Protein 7V53 (pdb70)

Structure (mmCIF, N/CA/C/O backbone):
data_7V53
#
_entry.id   7V53
#
_cell.length_a   62.329
_cell.length_b   111.467
_cell.length_c   144.758
_cell.angle_alpha   90.000
_cell.angle_beta   90.000
_cell.angle_gamma   90.000
#
_symmetry.space_group_name_H-M   'P 21 21 21'
#
loop_
_entity.id
_entity.type
_entity.pdbx_description
1 polymer 'Phospholipase D'
2 water water
#
loop_
_atom_site.group_PDB
_atom_site.id
_atom_site.type_symbol
_atom_site.label_atom_id
_atom_site.label_alt_id
_atom_site.label_comp_id
_atom_site.label_asym_id
_atom_site.label_entity_id
_atom_site.label_seq_id
_atom_site.pdbx_PDB_ins_code
_atom_site.Cartn_x
_atom_site.Cartn_y
_atom_site.Cartn_z
_atom_site.occupancy
_atom_site.B_iso_or_equiv
_atom_site.auth_seq_id
_atom_site.auth_comp_id
_atom_site.auth_asym_id
_atom_site.auth_atom_id
_atom_site.pdbx_PDB_model_num
ATOM 1 N N . SER A 1 24 ? 24.503 93.440 65.687 1.00 46.80 24 SER A N 1
ATOM 2 C CA . SER A 1 24 ? 23.315 93.293 66.537 1.00 45.89 24 SER A CA 1
ATOM 3 C C . SER A 1 24 ? 22.736 91.863 66.663 1.00 44.53 24 SER A C 1
ATOM 4 O O . SER A 1 24 ? 22.295 91.507 67.757 1.00 45.36 24 SER A O 1
ATOM 7 N N . PRO A 1 25 ? 22.710 91.046 65.560 1.00 43.69 25 PRO A N 1
ATOM 8 C CA . PRO A 1 25 ? 21.963 89.776 65.621 1.00 43.31 25 PRO A CA 1
ATOM 9 C C . PRO A 1 25 ? 22.278 88.914 66.835 1.00 49.73 25 PRO A C 1
ATOM 10 O O . PRO A 1 25 ? 23.298 88.214 66.885 1.00 51.64 25 PRO A O 1
ATOM 14 N N . CYS A 1 26 ? 21.381 88.986 67.823 1.00 50.19 26 CYS A N 1
ATOM 15 C CA . CYS A 1 26 ? 21.464 88.280 69.104 1.00 48.36 26 CYS A CA 1
ATOM 16 C C . CYS A 1 26 ? 22.569 88.810 70.004 1.00 48.18 26 CYS A C 1
ATOM 17 O O . CYS A 1 26 ? 22.961 88.136 70.957 1.00 48.75 26 CYS A O 1
ATOM 20 N N . VAL A 1 27 ? 23.088 90.010 69.735 1.00 48.92 27 VAL A N 1
ATOM 21 C CA . VAL A 1 27 ? 24.199 90.495 70.544 1.00 48.46 27 VAL A CA 1
ATOM 22 C C . VAL A 1 27 ? 23.729 90.896 71.938 1.00 51.39 27 VAL A C 1
ATOM 23 O O . VAL A 1 27 ? 24.403 90.594 72.933 1.00 50.65 27 VAL A O 1
ATOM 25 N N . ALA A 1 28 ? 22.557 91.531 72.033 1.00 46.82 28 ALA A N 1
ATOM 26 C CA . ALA A 1 28 ? 22.107 92.127 73.289 1.00 51.42 28 ALA A CA 1
ATOM 27 C C . ALA A 1 28 ? 21.474 91.088 74.206 1.00 48.53 28 ALA A C 1
ATOM 28 O O . ALA A 1 28 ? 20.794 90.155 73.759 1.00 45.03 28 ALA A O 1
ATOM 30 N N . ILE A 1 29 ? 21.691 91.282 75.511 1.00 51.01 29 ILE A N 1
ATOM 31 C CA . ILE A 1 29 ? 21.298 90.299 76.515 1.00 50.35 29 ILE A CA 1
ATOM 32 C C . ILE A 1 29 ? 19.791 90.225 76.715 1.00 48.32 29 ILE A C 1
ATOM 33 O O . ILE A 1 29 ? 19.308 89.249 77.285 1.00 52.01 29 ILE A O 1
ATOM 38 N N . SER A 1 30 ? 19.023 91.209 76.255 1.00 49.41 30 SER A N 1
ATOM 39 C CA . SER A 1 30 ? 17.571 91.061 76.276 1.00 46.28 30 SER A CA 1
ATOM 40 C C . SER A 1 30 ? 17.017 90.484 74.977 1.00 46.69 30 SER A C 1
ATOM 41 O O . SER A 1 30 ? 15.796 90.292 74.877 1.00 41.89 30 SER A O 1
ATOM 44 N N . ALA A 1 31 ? 17.871 90.210 73.984 1.00 41.22 31 ALA A N 1
ATOM 45 C CA . ALA A 1 31 ? 17.377 89.817 72.664 1.00 36.00 31 ALA A CA 1
ATOM 46 C C . ALA A 1 31 ? 16.628 88.493 72.754 1.00 39.16 31 ALA A C 1
ATOM 47 O O . ALA A 1 31 ? 17.201 87.499 73.229 1.00 40.31 31 ALA A O 1
ATOM 49 N N . PRO A 1 32 ? 15.364 88.434 72.327 1.00 39.43 32 PRO A N 1
ATOM 50 C CA . PRO A 1 32 ? 14.605 87.179 72.405 1.00 40.26 32 PRO A CA 1
ATOM 51 C C . PRO A 1 32 ? 15.123 86.147 71.422 1.00 37.30 32 PRO A C 1
ATOM 52 O O . PRO A 1 32 ? 15.606 86.479 70.337 1.00 34.81 32 PRO A O 1
ATOM 56 N N . GLY A 1 33 ? 14.965 84.880 71.789 1.00 34.88 33 GLY A N 1
ATOM 57 C CA . GLY A 1 33 ? 15.321 83.794 70.896 1.00 36.34 33 GLY A CA 1
ATOM 58 C C . GLY A 1 33 ? 16.804 83.502 70.769 1.00 31.98 33 GLY A C 1
ATOM 59 O O . GLY A 1 33 ? 17.192 82.772 69.850 1.00 36.58 33 GLY A O 1
ATOM 60 N N . CYS A 1 34 ? 17.644 84.041 71.655 1.00 30.39 34 CYS A N 1
ATOM 61 C CA . CYS A 1 34 ? 19.094 83.879 71.559 1.00 33.89 34 CYS A CA 1
ATOM 62 C C . CYS A 1 34 ? 19.658 82.843 72.517 1.00 28.17 34 CYS A C 1
ATOM 63 O O . CYS A 1 34 ? 20.635 82.176 72.169 1.00 26.23 34 CYS A O 1
ATOM 66 N N . PHE A 1 35 ? 19.077 82.721 73.714 1.00 25.44 35 PHE A N 1
ATOM 67 C CA . PHE A 1 35 ? 19.376 81.661 74.667 1.00 29.77 35 PHE A CA 1
ATOM 68 C C . PHE A 1 35 ? 18.072 80.994 75.076 1.00 29.14 35 PHE A C 1
ATOM 69 O O . PHE A 1 35 ? 16.985 81.531 74.847 1.00 27.44 35 PHE A O 1
ATOM 77 N N . ILE A 1 36 ? 18.179 79.798 75.663 1.00 25.16 36 ILE A N 1
ATOM 78 C CA . ILE A 1 36 ? 16.979 79.029 75.969 1.00 26.37 36 ILE A CA 1
ATOM 79 C C . ILE A 1 36 ? 16.323 79.582 77.226 1.00 29.00 36 ILE A C 1
ATOM 80 O O . ILE A 1 36 ? 16.978 80.132 78.123 1.00 23.67 36 ILE A O 1
ATOM 85 N N . LYS A 1 37 ? 15.002 79.442 77.272 1.00 28.01 37 LYS A N 1
ATOM 86 C CA . LYS A 1 37 ? 14.189 79.789 78.423 1.00 33.26 37 LYS A CA 1
ATOM 87 C C . LYS A 1 37 ? 13.269 78.608 78.699 1.00 34.37 37 LYS A C 1
ATOM 88 O O . LYS A 1 37 ? 13.290 77.603 77.981 1.00 34.69 37 LYS A O 1
ATOM 94 N N . GLY A 1 38 ? 12.461 78.709 79.742 1.00 36.05 38 GLY A N 1
ATOM 95 C CA . GLY A 1 38 ? 11.526 77.631 79.944 1.00 35.50 38 GLY A CA 1
ATOM 96 C C . GLY A 1 38 ? 11.631 77.063 81.329 1.00 35.20 38 GLY A C 1
ATOM 97 O O . GLY A 1 38 ? 12.258 77.647 82.220 1.00 40.85 38 GLY A O 1
ATOM 98 N N . SER A 1 39 ? 11.043 75.883 81.487 1.00 34.08 39 SER A N 1
ATOM 99 C CA . SER A 1 39 ? 10.649 75.342 82.781 1.00 43.57 39 SER A CA 1
ATOM 100 C C . SER A 1 39 ? 11.693 74.452 83.460 1.00 42.63 39 SER A C 1
ATOM 101 O O . SER A 1 39 ? 11.476 74.056 84.615 1.00 37.13 39 SER A O 1
ATOM 104 N N . ASN A 1 40 ? 12.794 74.106 82.800 1.00 35.42 40 ASN A N 1
ATOM 105 C CA . ASN A 1 40 ? 13.769 73.211 83.413 1.00 31.71 40 ASN A CA 1
ATOM 106 C C . ASN A 1 40 ? 15.189 73.698 83.143 1.00 33.72 40 ASN A C 1
ATOM 107 O O . ASN A 1 40 ? 16.072 72.928 82.758 1.00 31.78 40 ASN A O 1
ATOM 112 N N . LEU A 1 41 ? 15.432 74.991 83.372 1.00 26.38 41 LEU A N 1
ATOM 113 C CA . LEU A 1 41 ? 16.755 75.557 83.155 1.00 27.41 41 LEU A CA 1
ATOM 114 C C . LEU A 1 41 ? 17.674 75.206 84.314 1.00 29.94 41 LEU A C 1
ATOM 115 O O . LEU A 1 41 ? 17.285 75.287 85.484 1.00 25.67 41 LEU A O 1
ATOM 120 N N . PHE A 1 42 ? 18.908 74.821 83.984 1.00 25.53 42 PHE A N 1
ATOM 121 C CA . PHE A 1 42 ? 19.933 74.769 85.014 1.00 24.31 42 PHE A CA 1
ATOM 122 C C . PHE A 1 42 ? 20.507 76.146 85.294 1.00 21.78 42 PHE A C 1
ATOM 123 O O . PHE A 1 42 ? 20.900 76.433 86.427 1.00 22.83 42 PHE A O 1
ATOM 131 N N . SER A 1 43 ? 20.598 77.001 84.283 1.00 21.57 43 SER A N 1
ATOM 132 C CA . SER A 1 43 ? 21.120 78.336 84.504 1.00 24.21 43 SER A CA 1
ATOM 133 C C . SER A 1 43 ? 20.523 79.266 83.465 1.00 24.58 43 SER A C 1
ATOM 134 O O . SER A 1 43 ? 20.015 78.826 82.429 1.00 23.56 43 SER A O 1
ATOM 137 N N . GLU A 1 44 ? 20.569 80.561 83.772 1.00 21.72 44 GLU A N 1
ATOM 138 C CA . GLU A 1 44 ? 20.246 81.597 82.807 1.00 25.48 44 GLU A CA 1
ATOM 139 C C . GLU A 1 44 ? 21.536 82.181 82.247 1.00 27.18 44 GLU A C 1
ATOM 140 O O . GLU A 1 44 ? 22.610 82.085 82.856 1.00 26.78 44 GLU A O 1
ATOM 146 N N . LYS A 1 45 ? 21.427 82.758 81.057 1.00 21.46 45 LYS A N 1
ATOM 147 C CA . LYS A 1 45 ? 22.573 83.401 80.435 1.00 22.39 45 LYS A CA 1
ATOM 148 C C . LYS A 1 45 ? 23.135 84.493 81.344 1.00 26.55 45 LYS A C 1
ATOM 149 O O . LYS A 1 45 ? 22.421 85.112 82.137 1.00 24.89 45 LYS A O 1
ATOM 155 N N . ARG A 1 46 ? 24.448 84.688 81.260 1.00 28.10 46 ARG A N 1
ATOM 156 C CA . ARG A 1 46 ? 25.130 85.766 81.949 1.00 23.24 46 ARG A CA 1
ATOM 157 C C . ARG A 1 46 ? 26.150 86.368 81.003 1.00 25.10 46 ARG A C 1
ATOM 158 O O . ARG A 1 46 ? 26.897 85.643 80.337 1.00 21.32 46 ARG A O 1
ATOM 166 N N . ALA A 1 47 ? 26.183 87.691 80.961 1.00 22.68 47 ALA A N 1
ATOM 167 C CA . ALA A 1 47 ? 27.175 88.412 80.194 1.00 20.46 47 ALA A CA 1
ATOM 168 C C . ALA A 1 47 ? 28.424 88.647 81.046 1.00 22.74 47 ALA A C 1
ATOM 169 O O . ALA A 1 47 ? 28.428 88.435 82.261 1.00 22.40 47 ALA A O 1
ATOM 171 N N . GLY A 1 48 ? 29.498 89.091 80.391 1.00 23.88 48 GLY A N 1
ATOM 172 C CA . GLY A 1 48 ? 30.721 89.479 81.086 1.00 24.68 48 GLY A CA 1
ATOM 173 C C . GLY A 1 48 ? 31.778 88.402 81.229 1.00 24.20 48 GLY A C 1
ATOM 174 O O . GLY A 1 48 ? 32.714 88.583 82.013 1.00 24.77 48 GLY A O 1
ATOM 175 N N . ASN A 1 49 ? 31.674 87.296 80.491 1.00 21.23 49 ASN A N 1
ATOM 176 C CA . ASN A 1 49 ? 32.639 86.210 80.592 1.00 21.88 49 ASN A CA 1
ATOM 177 C C . ASN A 1 49 ? 33.794 86.392 79.612 1.00 21.13 49 ASN A C 1
ATOM 178 O O . ASN A 1 49 ? 33.656 87.040 78.573 1.00 24.86 49 ASN A O 1
ATOM 183 N N . ARG A 1 50 ? 34.944 85.826 79.966 1.00 24.17 50 ARG A N 1
ATOM 184 C CA . ARG A 1 50 ? 36.049 85.603 79.038 1.00 28.08 50 ARG A CA 1
ATOM 185 C C . ARG A 1 50 ? 36.124 84.108 78.749 1.00 23.74 50 ARG A C 1
ATOM 186 O O . ARG A 1 50 ? 36.145 83.302 79.681 1.00 23.01 50 ARG A O 1
ATOM 194 N N . VAL A 1 51 ? 36.130 83.742 77.471 1.00 21.71 51 VAL A N 1
ATOM 195 C CA . VAL A 1 51 ? 36.167 82.343 77.046 1.00 24.25 51 VAL A CA 1
ATOM 196 C C . VAL A 1 51 ? 37.383 82.154 76.157 1.00 25.34 51 VAL A C 1
ATOM 197 O O . VAL A 1 51 ? 37.616 82.948 75.240 1.00 25.22 51 VAL A O 1
ATOM 201 N N . ARG A 1 52 ? 38.160 81.118 76.431 1.00 23.15 52 ARG A N 1
ATOM 202 C CA . ARG A 1 52 ? 39.234 80.694 75.541 1.00 26.38 52 ARG A CA 1
ATOM 203 C C . ARG A 1 52 ? 38.897 79.301 75.020 1.00 21.34 52 ARG A C 1
ATOM 204 O O . ARG A 1 52 ? 38.604 78.397 75.808 1.00 23.42 52 ARG A O 1
ATOM 212 N N . PHE A 1 53 ? 38.890 79.141 73.701 1.00 21.72 53 PHE A N 1
ATOM 213 C CA . PHE A 1 53 ? 38.567 77.864 73.081 1.00 22.60 53 PHE A CA 1
ATOM 214 C C . PHE A 1 53 ? 39.842 77.079 72.826 1.00 23.72 53 PHE A C 1
ATOM 215 O O . PHE A 1 53 ? 40.880 77.656 72.472 1.00 20.93 53 PHE A O 1
ATOM 223 N N . PHE A 1 54 ? 39.765 75.761 73.033 1.00 21.61 54 PHE A N 1
ATOM 224 C CA . PHE A 1 54 ? 40.859 74.841 72.739 1.00 21.54 54 PHE A CA 1
ATOM 225 C C . PHE A 1 54 ? 40.448 73.951 71.579 1.00 22.23 54 PHE A C 1
ATOM 226 O O . PHE A 1 54 ? 39.432 73.254 71.658 1.00 19.99 54 PHE A O 1
ATOM 234 N N . THR A 1 55 ? 41.247 73.955 70.520 1.00 20.59 55 THR A N 1
ATOM 235 C CA . THR A 1 55 ? 40.978 73.136 69.357 1.00 19.89 55 THR A CA 1
ATOM 236 C C . THR A 1 55 ? 41.917 71.945 69.290 1.00 22.46 55 THR A C 1
ATOM 237 O O . THR A 1 55 ? 41.947 71.254 68.273 1.00 19.72 55 THR A O 1
ATOM 241 N N . THR A 1 56 ? 42.696 71.707 70.344 1.00 19.99 56 THR A N 1
ATOM 242 C CA . THR A 1 56 ? 43.513 70.506 70.478 1.00 21.74 56 THR A CA 1
ATOM 243 C C . THR A 1 56 ? 43.499 70.086 71.939 1.00 18.94 56 THR A C 1
ATOM 244 O O . THR A 1 56 ? 43.386 70.927 72.831 1.00 20.56 56 THR A O 1
ATOM 248 N N . GLY A 1 57 ? 43.621 68.782 72.186 1.00 18.80 57 GLY A N 1
ATOM 249 C CA . GLY A 1 57 ? 43.732 68.329 73.559 1.00 19.49 57 GLY A CA 1
ATOM 250 C C . GLY A 1 57 ? 45.025 68.768 74.210 1.00 18.97 57 GLY A C 1
ATOM 251 O O . GLY A 1 57 ? 45.066 69.033 75.414 1.00 18.29 57 GLY A O 1
ATOM 252 N N . ARG A 1 58 ? 46.100 68.834 73.430 1.00 20.08 58 ARG A N 1
ATOM 253 C CA . ARG A 1 58 ? 47.372 69.330 73.936 1.00 25.94 58 ARG A CA 1
ATOM 254 C C . ARG A 1 58 ? 47.229 70.723 74.553 1.00 23.39 58 ARG A C 1
ATOM 255 O O . ARG A 1 58 ? 47.720 70.984 75.657 1.00 23.20 58 ARG A O 1
ATOM 263 N N . ASP A 1 59 ? 46.526 71.619 73.862 1.00 20.17 59 ASP A N 1
ATOM 264 C CA . ASP A 1 59 ? 46.377 72.990 74.350 1.00 27.32 59 ASP A CA 1
ATOM 265 C C . ASP A 1 59 ? 45.538 73.060 75.624 1.00 22.50 59 ASP A C 1
ATOM 266 O O . ASP A 1 59 ? 45.867 73.811 76.547 1.00 21.93 59 ASP A O 1
ATOM 271 N N . TYR A 1 60 ? 44.458 72.285 75.703 1.00 19.16 60 TYR A N 1
ATOM 272 C CA . TYR A 1 60 ? 43.676 72.263 76.938 1.00 18.45 60 TYR A CA 1
ATOM 273 C C . TYR A 1 60 ? 44.505 71.719 78.105 1.00 18.99 60 TYR A C 1
ATOM 274 O O . TYR A 1 60 ? 44.560 72.332 79.179 1.00 20.27 60 TYR A O 1
ATOM 283 N N . PHE A 1 61 ? 45.167 70.571 77.912 1.00 17.43 61 PHE A N 1
ATOM 284 C CA . PHE A 1 61 ? 45.943 69.979 79.004 1.00 21.17 61 PHE A CA 1
ATOM 285 C C . PHE A 1 61 ? 47.058 70.915 79.456 1.00 20.43 61 PHE A C 1
ATOM 286 O O . PHE A 1 61 ? 47.337 71.042 80.655 1.00 18.97 61 PHE A O 1
ATOM 294 N N . SER A 1 62 ? 47.730 71.547 78.501 1.00 21.80 62 SER A N 1
ATOM 295 C CA . SER A 1 62 ? 48.796 72.482 78.833 1.00 22.63 62 SER A CA 1
ATOM 296 C C . SER A 1 62 ? 48.263 73.671 79.618 1.00 23.17 62 SER A C 1
ATOM 297 O O . SER A 1 62 ? 48.893 74.117 80.584 1.00 23.19 62 SER A O 1
ATOM 300 N N . ASP A 1 63 ? 47.118 74.214 79.197 1.00 20.64 63 ASP A N 1
ATOM 301 C CA . ASP A 1 63 ? 46.506 75.353 79.894 1.00 24.17 63 ASP A CA 1
ATOM 302 C C . ASP A 1 63 ? 46.059 74.956 81.299 1.00 20.51 63 ASP A C 1
ATOM 303 O O . ASP A 1 63 ? 46.253 75.710 82.265 1.00 19.01 63 ASP A O 1
ATOM 308 N N . LEU A 1 64 ? 45.488 73.755 81.428 1.00 19.14 64 LEU A N 1
ATOM 309 C CA . LEU A 1 64 ? 45.075 73.246 82.730 1.00 18.22 64 LEU A CA 1
ATOM 310 C C . LEU A 1 64 ? 46.267 73.077 83.673 1.00 18.35 64 LEU A C 1
ATOM 311 O O . LEU A 1 64 ? 46.171 73.408 84.860 1.00 19.57 64 LEU A O 1
ATOM 316 N N . ALA A 1 65 ? 47.390 72.538 83.179 1.00 19.92 65 ALA A N 1
ATOM 317 C CA . ALA A 1 65 ? 48.561 72.379 84.044 1.00 19.87 65 ALA A CA 1
ATOM 318 C C . ALA A 1 65 ? 48.997 73.721 84.603 1.00 22.39 65 ALA A C 1
ATOM 319 O O . ALA A 1 65 ? 49.295 73.844 85.793 1.00 22.59 65 ALA A O 1
ATOM 321 N N . SER A 1 66 ? 49.036 74.741 83.749 1.00 18.37 66 SER A N 1
ATOM 322 C CA . SER A 1 66 ? 49.365 76.081 84.206 1.00 24.91 66 SER A CA 1
ATOM 323 C C . SER A 1 66 ? 48.377 76.573 85.267 1.00 24.17 66 SER A C 1
ATOM 324 O O . SER A 1 66 ? 48.787 77.146 86.284 1.00 25.38 66 SER A O 1
ATOM 327 N N . ALA A 1 67 ? 47.076 76.330 85.074 1.00 23.13 67 ALA A N 1
ATOM 328 C CA . ALA A 1 67 ? 46.107 76.812 86.059 1.00 21.67 67 ALA A CA 1
ATOM 329 C C . ALA A 1 67 ? 46.190 76.031 87.368 1.00 23.30 67 ALA A C 1
ATOM 330 O O . ALA A 1 67 ? 46.013 76.611 88.443 1.00 23.57 67 ALA A O 1
ATOM 332 N N . LEU A 1 68 ? 46.488 74.732 87.316 1.00 20.81 68 LEU A N 1
ATOM 333 C CA . LEU A 1 68 ? 46.702 74.006 88.567 1.00 22.73 68 LEU A CA 1
ATOM 334 C C . LEU A 1 68 ? 47.896 74.561 89.331 1.00 20.53 68 LEU A C 1
ATOM 335 O O . LEU A 1 68 ? 47.896 74.562 90.564 1.00 22.15 68 LEU A O 1
ATOM 340 N N . ASP A 1 69 ? 48.915 75.044 88.623 1.00 22.44 69 ASP A N 1
ATOM 341 C CA . ASP A 1 69 ? 50.076 75.631 89.282 1.00 23.70 69 ASP A CA 1
ATOM 342 C C . ASP A 1 69 ? 49.760 76.970 89.955 1.00 26.74 69 ASP A C 1
ATOM 343 O O . ASP A 1 69 ? 50.565 77.431 90.774 1.00 26.10 69 ASP A O 1
ATOM 348 N N . SER A 1 70 ? 48.612 77.586 89.646 1.00 23.45 70 SER A N 1
ATOM 349 C CA . SER A 1 70 ? 48.120 78.797 90.304 1.00 30.08 70 SER A CA 1
ATOM 350 C C . SER A 1 70 ? 47.073 78.522 91.385 1.00 26.83 70 SER A C 1
ATOM 351 O O . SER A 1 70 ? 46.740 79.437 92.142 1.00 27.91 70 SER A O 1
ATOM 354 N N . ALA A 1 71 ? 46.524 77.309 91.453 1.00 23.95 71 ALA A N 1
ATOM 355 C CA . ALA A 1 71 ? 45.441 77.022 92.391 1.00 23.87 71 ALA A CA 1
ATOM 356 C C . ALA A 1 71 ? 45.876 77.267 93.830 1.00 26.24 71 ALA A C 1
ATOM 357 O O . ALA A 1 71 ? 46.968 76.868 94.242 1.00 29.43 71 ALA A O 1
ATOM 359 N N . SER A 1 72 ? 45.014 77.925 94.606 1.00 24.50 72 SER A N 1
ATOM 360 C CA . SER A 1 72 ? 45.292 78.155 96.017 1.00 27.50 72 SER A CA 1
ATOM 361 C C . SER A 1 72 ? 44.157 77.751 96.945 1.00 28.95 72 SER A C 1
ATOM 362 O O . SER A 1 72 ? 44.373 77.700 98.163 1.00 30.44 72 SER A O 1
ATOM 365 N N . SER A 1 73 ? 42.979 77.424 96.428 1.00 27.48 73 SER A N 1
ATOM 366 C CA . SER A 1 73 ? 41.857 77.168 97.326 1.00 29.32 73 SER A CA 1
ATOM 367 C C . SER A 1 73 ? 41.148 75.847 97.040 1.00 26.63 73 SER A C 1
ATOM 368 O O . SER A 1 73 ? 40.940 75.037 97.949 1.00 26.11 73 SER A O 1
ATOM 371 N N . SER A 1 74 ? 40.750 75.620 95.791 1.00 21.50 74 SER A N 1
ATOM 372 C CA . SER A 1 74 ? 40.003 74.413 95.485 1.00 26.45 74 SER A CA 1
ATOM 373 C C . SER A 1 74 ? 40.244 73.976 94.046 1.00 24.79 74 SER A C 1
ATOM 374 O O . SER A 1 74 ? 40.464 74.795 93.144 1.00 21.79 74 SER A O 1
ATOM 377 N N . ILE A 1 75 ? 40.213 72.661 93.849 1.00 20.38 75 ILE A N 1
ATOM 378 C CA . ILE A 1 75 ? 40.279 72.053 92.528 1.00 18.86 75 ILE A CA 1
ATOM 379 C C . ILE A 1 75 ? 39.164 71.026 92.469 1.00 21.85 75 ILE A C 1
ATOM 380 O O . ILE A 1 75 ? 39.174 70.054 93.243 1.00 21.19 75 ILE A O 1
ATOM 385 N N . PHE A 1 76 ? 38.204 71.246 91.570 1.00 20.97 76 PHE A N 1
ATOM 386 C CA . PHE A 1 76 ? 37.097 70.328 91.317 1.00 19.52 76 PHE A CA 1
ATOM 387 C C . PHE A 1 76 ? 37.321 69.670 89.964 1.00 20.96 76 PHE A C 1
ATOM 388 O O . PHE A 1 76 ? 37.488 70.372 88.958 1.00 20.68 76 PHE A O 1
ATOM 396 N N . ILE A 1 77 ? 37.296 68.339 89.932 1.00 20.36 77 ILE A N 1
ATOM 397 C CA . ILE A 1 77 ? 37.461 67.573 88.697 1.00 20.31 77 ILE A CA 1
ATOM 398 C C . ILE A 1 77 ? 36.337 66.547 88.603 1.00 20.98 77 ILE A C 1
ATOM 399 O O . ILE A 1 77 ? 36.205 65.675 89.475 1.00 21.64 77 ILE A O 1
ATOM 404 N N . THR A 1 78 ? 35.546 66.627 87.542 1.00 19.09 78 THR A N 1
ATOM 405 C CA . THR A 1 78 ? 34.611 65.555 87.238 1.00 19.71 78 THR A CA 1
ATOM 406 C C . THR A 1 78 ? 34.735 65.172 85.772 1.00 21.96 78 THR A C 1
ATOM 407 O O . THR A 1 78 ? 35.073 65.999 84.921 1.00 21.28 78 THR A O 1
ATOM 411 N N . GLY A 1 79 ? 34.491 63.895 85.494 1.00 20.01 79 GLY A N 1
ATOM 412 C CA . GLY A 1 79 ? 34.589 63.393 84.143 1.00 21.35 79 GLY A CA 1
ATOM 413 C C . GLY A 1 79 ? 34.119 61.958 84.049 1.00 21.05 79 GLY A C 1
ATOM 414 O O . GLY A 1 79 ? 34.030 61.243 85.050 1.00 19.73 79 GLY A O 1
ATOM 415 N N . TRP A 1 80 ? 33.776 61.568 82.820 1.00 20.39 80 TRP A N 1
ATOM 416 C CA . TRP A 1 80 ? 33.410 60.192 82.498 1.00 20.86 80 TRP A CA 1
ATOM 417 C C . TRP A 1 80 ? 34.605 59.254 82.647 1.00 23.34 80 TRP A C 1
ATOM 418 O O . TRP A 1 80 ? 34.441 58.073 82.990 1.00 20.94 80 TRP A O 1
ATOM 429 N N . GLN A 1 81 ? 35.803 59.767 82.377 1.00 22.14 81 GLN A N 1
ATOM 430 C CA . GLN A 1 81 ? 37.048 59.030 82.547 1.00 22.69 81 GLN A CA 1
ATOM 431 C C . GLN A 1 81 ? 38.108 60.019 83.008 1.00 20.29 81 GLN A C 1
ATOM 432 O O . GLN A 1 81 ? 38.325 61.050 82.357 1.00 21.60 81 GLN A O 1
ATOM 438 N N . VAL A 1 82 ? 38.731 59.715 84.143 1.00 20.22 82 VAL A N 1
ATOM 439 C CA . VAL A 1 82 ? 39.818 60.489 84.734 1.00 21.54 82 VAL A CA 1
ATOM 440 C C . VAL A 1 82 ? 40.988 59.534 84.952 1.00 22.69 82 VAL A C 1
ATOM 441 O O . VAL A 1 82 ? 40.878 58.590 85.742 1.00 22.36 82 VAL A O 1
ATOM 445 N N . ASN A 1 83 ? 42.102 59.764 84.269 1.00 20.72 83 ASN A N 1
ATOM 446 C CA . ASN A 1 83 ? 43.260 58.878 84.405 1.00 22.20 83 ASN A CA 1
ATOM 447 C C . ASN A 1 83 ? 44.387 59.622 85.114 1.00 21.07 83 ASN A C 1
ATOM 448 O O . ASN A 1 83 ? 44.885 60.626 84.597 1.00 22.44 83 ASN A O 1
ATOM 453 N N . TYR A 1 84 ? 44.782 59.133 86.302 1.00 19.72 84 TYR A N 1
ATOM 454 C CA . TYR A 1 84 ? 45.705 59.888 87.152 1.00 22.69 84 TYR A CA 1
ATOM 455 C C . TYR A 1 84 ? 47.066 60.081 86.493 1.00 24.72 84 TYR A C 1
ATOM 456 O O . TYR A 1 84 ? 47.765 61.062 86.796 1.00 23.79 84 TYR A O 1
ATOM 465 N N . ASP A 1 85 ? 47.468 59.160 85.604 1.00 22.96 85 ASP A N 1
ATOM 466 C CA . ASP A 1 85 ? 48.827 59.158 85.060 1.00 26.03 85 ASP A CA 1
ATOM 467 C C . ASP A 1 85 ? 48.972 59.890 83.722 1.00 24.13 85 ASP A C 1
ATOM 468 O O . ASP A 1 85 ? 50.078 59.936 83.180 1.00 26.28 85 ASP A O 1
ATOM 473 N N . VAL A 1 86 ? 47.906 60.485 83.192 1.00 20.55 86 VAL A N 1
ATOM 474 C CA . VAL A 1 86 ? 47.999 61.182 81.918 1.00 25.23 86 VAL A CA 1
ATOM 475 C C . VAL A 1 86 ? 48.898 62.407 82.052 1.00 23.11 86 VAL A C 1
ATOM 476 O O . VAL A 1 86 ? 48.812 63.171 83.025 1.00 23.11 86 VAL A O 1
ATOM 480 N N . LEU A 1 87 ? 49.779 62.594 81.076 1.00 22.30 87 LEU A N 1
ATOM 481 C CA . LEU A 1 87 ? 50.676 63.738 81.067 1.00 26.30 87 LEU A CA 1
ATOM 482 C C . LEU A 1 87 ? 49.922 64.989 80.621 1.00 25.21 87 LEU A C 1
ATOM 483 O O . LEU A 1 87 ? 49.283 64.990 79.566 1.00 23.49 87 LEU A O 1
ATOM 488 N N . LEU A 1 88 ? 49.994 66.047 81.426 1.00 21.64 88 LEU A N 1
ATOM 489 C CA . LEU A 1 88 ? 49.346 67.312 81.087 1.00 25.81 88 LEU A CA 1
ATOM 490 C C . LEU A 1 88 ? 50.262 68.247 80.305 1.00 25.16 88 LEU A C 1
ATOM 491 O O . LEU A 1 88 ? 49.816 68.884 79.344 1.00 26.88 88 LEU A O 1
ATOM 496 N N . ASP A 1 89 ? 51.534 68.357 80.692 1.00 25.16 89 ASP A N 1
ATOM 497 C CA . ASP A 1 89 ? 52.411 69.396 80.156 1.00 26.26 89 ASP A CA 1
ATOM 498 C C . ASP A 1 89 ? 53.672 68.813 79.532 1.00 31.23 89 ASP A C 1
ATOM 499 O O . ASP A 1 89 ? 54.693 69.507 79.437 1.00 29.98 89 ASP A O 1
ATOM 504 N N . GLY A 1 90 ? 53.642 67.534 79.162 1.00 30.70 90 GLY A N 1
ATOM 505 C CA . GLY A 1 90 ? 54.796 66.873 78.594 1.00 28.64 90 GLY A CA 1
ATOM 506 C C . GLY A 1 90 ? 55.755 66.253 79.591 1.00 29.48 90 GLY A C 1
ATOM 507 O O . GLY A 1 90 ? 56.688 65.560 79.170 1.00 32.67 90 GLY A O 1
ATOM 508 N N . ARG A 1 91 ? 55.561 66.469 80.889 1.00 28.89 91 ARG A N 1
ATOM 509 C CA . ARG A 1 91 ? 56.519 65.998 81.886 1.00 29.12 91 ARG A CA 1
ATOM 510 C C . ARG A 1 91 ? 55.820 65.454 83.131 1.00 28.58 91 ARG A C 1
ATOM 511 O O . ARG A 1 91 ? 56.219 64.418 83.671 1.00 32.24 91 ARG A O 1
ATOM 513 N N . ARG A 1 92 ? 54.788 66.149 83.605 1.00 25.78 92 ARG A N 1
ATOM 514 C CA . ARG A 1 92 ? 54.096 65.784 84.832 1.00 26.82 92 ARG A CA 1
ATOM 515 C C . ARG A 1 92 ? 52.745 65.151 84.527 1.00 23.89 92 ARG A C 1
ATOM 516 O O . ARG A 1 92 ? 52.045 65.566 83.596 1.00 25.17 92 ARG A O 1
ATOM 524 N N . SER A 1 93 ? 52.371 64.169 85.336 1.00 22.30 93 SER A N 1
ATOM 525 C CA . SER A 1 93 ? 51.042 63.586 85.258 1.00 24.91 93 SER A CA 1
ATOM 526 C C . SER A 1 93 ? 50.029 64.507 85.929 1.00 20.76 93 SER A C 1
ATOM 527 O O . SER A 1 93 ? 50.385 65.423 86.671 1.00 22.23 93 SER A O 1
ATOM 530 N N . LEU A 1 94 ? 48.747 64.253 85.661 1.00 24.82 94 LEU A N 1
ATOM 531 C CA . LEU A 1 94 ? 47.704 64.940 86.421 1.00 21.60 94 LEU A CA 1
ATOM 532 C C . LEU A 1 94 ? 47.950 64.789 87.919 1.00 21.17 94 LEU A C 1
ATOM 533 O O . LEU A 1 94 ? 47.846 65.761 88.681 1.00 18.90 94 LEU A O 1
ATOM 538 N N . TRP A 1 95 ? 48.317 63.569 88.346 1.00 21.52 95 TRP A N 1
ATOM 539 C CA . TRP A 1 95 ? 48.573 63.296 89.759 1.00 22.29 95 TRP A CA 1
ATOM 540 C C . TRP A 1 95 ? 49.676 64.197 90.307 1.00 20.01 95 TRP A C 1
ATOM 541 O O . TRP A 1 95 ? 49.525 64.804 91.373 1.00 22.68 95 TRP A O 1
ATOM 552 N N . GLN A 1 96 ? 50.797 64.297 89.588 1.00 21.93 96 GLN A N 1
ATOM 553 C CA . GLN A 1 96 ? 51.891 65.144 90.053 1.00 24.13 96 GLN A CA 1
ATOM 554 C C . GLN A 1 96 ? 51.466 66.604 90.136 1.00 21.44 96 GLN A C 1
ATOM 555 O O . GLN A 1 96 ? 51.821 67.310 91.090 1.00 22.55 96 GLN A O 1
ATOM 561 N N . CYS A 1 97 ? 50.690 67.073 89.160 1.00 21.87 97 CYS A N 1
ATOM 562 C CA . CYS A 1 97 ? 50.209 68.454 89.235 1.00 22.56 97 CYS A CA 1
ATOM 563 C C . CYS A 1 97 ? 49.322 68.675 90.460 1.00 20.58 97 CYS A C 1
ATOM 564 O O . CYS A 1 97 ? 49.427 69.709 91.122 1.00 21.84 97 CYS A O 1
ATOM 567 N N . LEU A 1 98 ? 48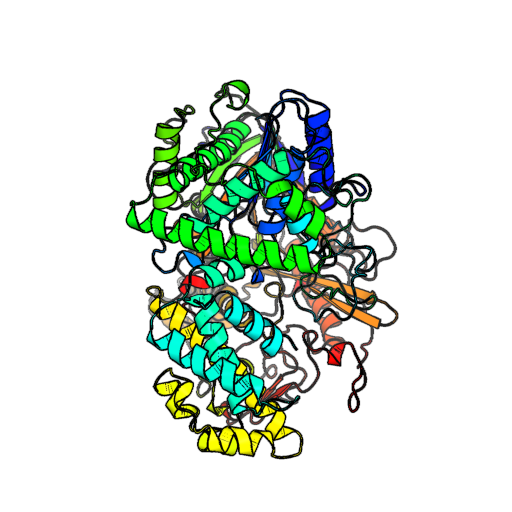.432 67.726 90.777 1.00 19.92 98 LEU A N 1
ATOM 568 C CA . LEU A 1 98 ? 47.605 67.870 91.984 1.00 18.99 98 LEU A CA 1
ATOM 569 C C . LEU A 1 98 ? 48.445 67.830 93.257 1.00 21.13 98 LEU A C 1
ATOM 570 O O . LEU A 1 98 ? 48.192 68.593 94.199 1.00 21.72 98 LEU A O 1
ATOM 575 N N . ARG A 1 99 ? 49.418 66.912 93.326 1.00 19.93 99 ARG A N 1
ATOM 576 C CA . ARG A 1 99 ? 50.255 66.803 94.518 1.00 20.98 99 ARG A CA 1
ATOM 577 C C . ARG A 1 99 ? 51.073 68.069 94.744 1.00 23.12 99 ARG A C 1
ATOM 578 O O . ARG A 1 99 ? 51.207 68.537 95.883 1.00 24.15 99 ARG A O 1
ATOM 586 N N . GLN A 1 100 ? 51.650 68.621 93.674 1.00 22.53 100 GLN A N 1
ATOM 587 C CA . GLN A 1 100 ? 52.427 69.851 93.807 1.00 24.53 100 GLN A CA 1
ATOM 588 C C . GLN A 1 100 ? 51.566 70.992 94.317 1.00 23.16 100 GLN A C 1
ATOM 589 O O . GLN A 1 100 ? 52.028 71.816 95.116 1.00 25.42 100 GLN A O 1
ATOM 595 N N . ALA A 1 101 ? 50.313 71.072 93.855 1.00 21.85 101 ALA A N 1
ATOM 596 C CA . ALA A 1 101 ? 49.432 72.143 94.312 1.00 22.54 101 ALA A CA 1
ATOM 597 C C . ALA A 1 101 ? 49.091 71.979 95.793 1.00 26.13 101 ALA A C 1
ATOM 598 O O . ALA A 1 101 ? 49.010 72.966 96.536 1.00 25.86 101 ALA A O 1
ATOM 600 N N . LEU A 1 102 ? 48.868 70.741 96.236 1.00 20.97 102 LEU A N 1
ATOM 601 C CA . LEU A 1 102 ? 48.539 70.519 97.639 1.00 22.92 102 LEU A CA 1
ATOM 602 C C . LEU A 1 102 ? 49.720 70.876 98.529 1.00 24.02 102 LEU A C 1
ATOM 603 O O . LEU A 1 102 ? 49.542 71.474 99.598 1.00 25.72 102 LEU A O 1
ATOM 608 N N . GLU A 1 103 ? 50.936 70.536 98.086 1.00 23.13 103 GLU A N 1
ATOM 609 C CA . GLU A 1 103 ? 52.136 70.898 98.824 1.00 27.03 103 GLU A CA 1
ATOM 610 C C . GLU A 1 103 ? 52.370 72.410 98.809 1.00 29.91 103 GLU A C 1
ATOM 611 O O . GLU A 1 103 ? 52.837 72.980 99.800 1.00 28.28 103 GLU A O 1
ATOM 617 N N . ARG A 1 104 ? 52.023 73.076 97.712 1.00 27.42 104 ARG A N 1
ATOM 618 C CA . ARG A 1 104 ? 52.267 74.511 97.608 1.00 27.91 104 ARG A CA 1
ATOM 619 C C . ARG A 1 104 ? 51.288 75.310 98.463 1.00 29.25 104 ARG A C 1
ATOM 620 O O . ARG A 1 104 ? 51.677 76.275 99.136 1.00 25.54 104 ARG A O 1
ATOM 628 N N . SER A 1 105 ? 50.010 74.940 98.433 1.00 29.45 105 SER A N 1
ATOM 629 C CA . SER A 1 105 ? 48.960 75.740 99.060 1.00 31.66 105 SER A CA 1
ATOM 630 C C . SER A 1 105 ? 48.360 74.962 100.216 1.00 32.69 105 SER A C 1
ATOM 631 O O . SER A 1 105 ? 47.555 74.041 99.992 1.00 29.57 105 SER A O 1
ATOM 634 N N . PRO A 1 106 ? 48.719 75.291 101.463 1.00 31.91 106 PRO A N 1
ATOM 635 C CA . PRO A 1 106 ? 48.306 74.453 102.601 1.00 31.06 106 PRO A CA 1
ATOM 636 C C . PRO A 1 106 ? 46.810 74.427 102.821 1.00 32.23 106 PRO A C 1
ATOM 637 O O . PRO A 1 106 ? 46.311 73.451 103.398 1.00 27.97 106 PRO A O 1
ATOM 641 N N . ALA A 1 107 ? 46.074 75.441 102.349 1.00 30.08 107 ALA A N 1
ATOM 642 C CA . ALA A 1 107 ? 44.618 75.480 102.474 1.00 31.76 107 ALA A CA 1
ATOM 643 C C . ALA A 1 107 ? 43.877 74.801 101.320 1.00 31.26 107 ALA A C 1
ATOM 644 O O . ALA A 1 107 ? 42.657 74.623 101.403 1.00 33.94 107 ALA A O 1
ATOM 646 N N . LEU A 1 108 ? 44.569 74.428 100.248 1.00 31.36 108 LEU A N 1
ATOM 647 C CA . LEU A 1 108 ? 43.896 73.923 99.059 1.00 25.54 108 LEU A CA 1
ATOM 648 C C . LEU A 1 108 ? 43.288 72.539 99.300 1.00 26.60 108 LEU A C 1
ATOM 649 O O . LEU A 1 108 ? 43.898 71.675 99.931 1.00 25.16 108 LEU A O 1
ATOM 654 N N . LYS A 1 109 ? 42.090 72.322 98.768 1.00 24.27 109 LYS A N 1
ATOM 655 C CA . LYS A 1 109 ? 41.454 71.013 98.770 1.00 28.48 109 LYS A CA 1
ATOM 656 C C . LYS A 1 109 ? 41.165 70.581 97.338 1.00 26.28 109 LYS A C 1
ATOM 657 O O . LYS A 1 109 ? 40.829 71.409 96.488 1.00 26.15 109 LYS A O 1
ATOM 663 N N . VAL A 1 110 ? 41.286 69.271 97.090 1.00 26.59 110 VAL A N 1
ATOM 664 C CA . VAL A 1 110 ? 41.090 68.660 95.775 1.00 23.43 110 VAL A CA 1
ATOM 665 C C . VAL A 1 110 ? 39.923 67.675 95.855 1.00 22.47 110 VAL A C 1
ATOM 666 O O . VAL A 1 110 ? 39.845 66.875 96.791 1.00 24.37 110 VAL A O 1
ATOM 670 N N . TYR A 1 111 ? 39.011 67.739 94.888 1.00 22.10 111 TYR A N 1
ATOM 671 C CA . TYR A 1 111 ? 37.880 66.816 94.827 1.00 23.77 111 TYR A CA 1
ATOM 672 C C . TYR A 1 111 ? 37.799 66.227 93.433 1.00 22.24 111 TYR A C 1
ATOM 673 O O . TYR A 1 111 ? 37.707 66.973 92.455 1.00 20.31 111 TYR A O 1
ATOM 682 N N . VAL A 1 112 ? 37.811 64.898 93.337 1.00 19.47 112 VAL A N 1
ATOM 683 C CA . VAL A 1 112 ? 37.814 64.207 92.051 1.00 19.04 112 VAL A CA 1
ATOM 684 C C . VAL A 1 112 ? 36.599 63.289 92.005 1.00 21.91 112 VAL A C 1
ATOM 685 O O . VAL A 1 112 ? 36.427 62.427 92.875 1.00 23.33 112 VAL A O 1
ATOM 689 N N . MET A 1 113 ? 35.763 63.459 90.990 1.00 22.16 113 MET A N 1
ATOM 690 C CA . MET A 1 113 ? 34.487 62.748 90.901 1.00 20.65 113 MET A CA 1
ATOM 691 C C . MET A 1 113 ? 34.411 62.091 89.529 1.00 21.58 113 MET A C 1
ATOM 692 O O . MET A 1 113 ? 33.701 62.567 88.631 1.00 21.09 113 MET A O 1
ATOM 697 N N . PRO A 1 114 ? 35.134 60.989 89.330 1.00 20.20 114 PRO A N 1
ATOM 698 C CA . PRO A 1 114 ? 34.995 60.235 88.086 1.00 20.67 114 PRO A CA 1
ATOM 699 C C . PRO A 1 114 ? 33.721 59.402 88.116 1.00 22.26 114 PRO A C 1
ATOM 700 O O . PRO A 1 114 ? 33.201 59.048 89.176 1.00 22.70 114 PRO A O 1
ATOM 704 N N . TRP A 1 115 ? 33.190 59.126 86.933 1.00 20.36 115 TRP A N 1
ATOM 705 C CA . TRP A 1 115 ? 32.058 58.217 86.845 1.00 23.73 115 TRP A CA 1
ATOM 706 C C . TRP A 1 115 ? 32.450 56.835 87.367 1.00 24.17 115 TRP A C 1
ATOM 707 O O . TRP A 1 115 ? 33.505 56.308 87.008 1.00 20.72 115 TRP A O 1
ATOM 718 N N . LEU A 1 116 ? 31.586 56.253 88.212 1.00 23.66 116 LEU A N 1
ATOM 719 C CA . LEU A 1 116 ? 31.801 54.915 88.773 1.00 25.12 116 LEU A CA 1
ATOM 720 C C . LEU A 1 116 ? 31.280 53.901 87.761 1.00 26.74 116 LEU A C 1
ATOM 721 O O . LEU A 1 116 ? 30.087 53.577 87.711 1.00 25.36 116 LEU A O 1
ATOM 726 N N . SER A 1 117 ? 32.181 53.417 86.922 1.00 24.71 117 SER A N 1
ATOM 727 C CA . SER A 1 117 ? 31.779 52.488 85.887 1.00 28.02 117 SER A CA 1
ATOM 728 C C . SER A 1 117 ? 31.441 51.123 86.496 1.00 26.57 117 SER A C 1
ATOM 729 O O . SER A 1 117 ? 32.124 50.664 87.416 1.00 26.68 117 SER A O 1
ATOM 732 N N . PRO A 1 118 ? 30.413 50.441 85.990 1.00 28.42 118 PRO A N 1
ATOM 733 C CA . PRO A 1 118 ? 30.005 49.158 86.583 1.00 28.70 118 PRO A CA 1
ATOM 734 C C . PRO A 1 118 ? 30.918 47.995 86.229 1.00 33.99 118 PRO A C 1
ATOM 735 O O . PRO A 1 118 ? 30.708 46.887 86.735 1.00 43.43 118 PRO A O 1
ATOM 739 N N . SER A 1 119 ? 31.925 48.212 85.388 1.00 33.59 119 SER A N 1
ATOM 740 C CA . SER A 1 119 ? 32.837 47.152 84.993 1.00 43.35 119 SER A CA 1
ATOM 741 C C . SER A 1 119 ? 34.180 47.769 84.633 1.00 42.44 119 SER A C 1
ATOM 742 O O . SER A 1 119 ? 34.235 48.788 83.935 1.00 34.88 119 SER A O 1
ATOM 745 N N . GLY A 1 120 ? 35.260 47.151 85.112 1.00 41.09 120 GLY A N 1
ATOM 746 C CA . GLY A 1 120 ? 36.579 47.540 84.646 1.00 41.02 120 GLY A CA 1
ATOM 747 C C . GLY A 1 120 ? 36.763 47.347 83.155 1.00 42.77 120 GLY A C 1
ATOM 748 O O . GLY A 1 120 ? 37.658 47.956 82.558 1.00 40.65 120 GLY A O 1
ATOM 749 N N . SER A 1 121 ? 35.915 46.532 82.529 1.00 44.80 121 SER A N 1
ATOM 750 C CA . SER A 1 121 ? 36.031 46.260 81.101 1.00 41.96 121 SER A CA 1
ATOM 751 C C . SER A 1 121 ? 35.660 47.443 80.221 1.00 40.52 121 SER A C 1
ATOM 752 O O . SER A 1 121 ? 35.802 47.338 78.998 1.00 44.67 121 SER A O 1
ATOM 755 N N . LEU A 1 122 ? 35.185 48.554 80.782 1.00 42.41 122 LEU A N 1
ATOM 756 C CA . LEU A 1 122 ? 34.937 49.757 79.990 1.00 39.70 122 LEU A CA 1
ATOM 757 C C . LEU A 1 122 ? 36.199 50.593 79.778 1.00 32.07 122 LEU A C 1
ATOM 758 O O . LEU A 1 122 ? 36.145 51.612 79.074 1.00 39.50 122 LEU A O 1
ATOM 763 N N . GLY A 1 123 ? 37.314 50.212 80.387 1.00 33.11 123 GLY A N 1
ATOM 764 C CA . GLY A 1 123 ? 38.575 50.893 80.149 1.00 31.23 123 GLY A CA 1
ATOM 765 C C . GLY A 1 123 ? 38.654 52.312 80.670 1.00 28.37 123 GLY A C 1
ATOM 766 O O . GLY A 1 123 ? 39.438 53.105 80.151 1.00 28.43 123 GLY A O 1
ATOM 767 N N . THR A 1 124 ? 37.872 52.657 81.694 1.00 28.45 124 THR A N 1
ATOM 768 C CA . THR A 1 124 ? 37.974 53.988 82.277 1.00 26.19 124 THR A CA 1
ATOM 769 C C . THR A 1 124 ? 38.931 54.060 83.462 1.00 25.32 124 THR A C 1
ATOM 770 O O . THR A 1 124 ? 39.388 55.160 83.790 1.00 26.42 124 THR A O 1
ATOM 774 N N . TYR A 1 125 ? 39.220 52.932 84.125 1.00 26.13 125 TYR A N 1
ATOM 775 C CA . TYR A 1 125 ? 40.213 52.865 85.203 1.00 24.40 125 TYR A CA 1
ATOM 776 C C . TYR A 1 125 ? 39.882 53.790 86.369 1.00 27.04 125 TYR A C 1
ATOM 777 O O . TYR A 1 125 ? 40.794 54.326 87.010 1.00 23.82 125 TYR A O 1
ATOM 786 N N . ASP A 1 126 ? 38.588 53.999 86.669 1.00 25.78 126 ASP A N 1
ATOM 787 C CA . ASP A 1 126 ? 38.253 54.890 87.779 1.00 24.61 126 ASP A CA 1
ATOM 788 C C . ASP A 1 126 ? 38.728 54.323 89.112 1.00 27.49 126 ASP A C 1
ATOM 789 O O . ASP A 1 126 ? 39.082 55.083 90.022 1.00 23.51 126 ASP A O 1
ATOM 794 N N . PHE A 1 127 ? 38.757 52.996 89.235 1.00 25.06 127 PHE A N 1
ATOM 795 C CA . PHE A 1 127 ? 39.198 52.379 90.471 1.00 28.15 127 PHE A CA 1
ATOM 796 C C . PHE A 1 127 ? 40.654 52.716 90.749 1.00 26.74 127 PHE A C 1
ATOM 797 O O . PHE A 1 127 ? 41.009 53.088 91.876 1.00 26.03 127 PHE A O 1
ATOM 805 N N . GLU A 1 128 ? 41.506 52.638 89.720 1.00 24.31 128 GLU A N 1
ATOM 806 C CA . GLU A 1 128 ? 42.919 52.950 89.909 1.00 24.92 128 GLU A CA 1
ATOM 807 C C . GLU A 1 128 ? 43.123 54.422 90.232 1.00 24.47 128 GLU A C 1
ATOM 808 O O . GLU A 1 128 ? 43.916 54.760 91.123 1.00 23.54 128 GLU A O 1
ATOM 814 N N . THR A 1 129 ? 42.407 55.312 89.529 1.00 22.41 129 THR A N 1
ATOM 815 C CA . THR A 1 129 ? 42.546 56.741 89.792 1.00 24.86 129 THR A CA 1
ATOM 816 C C . THR A 1 129 ? 42.117 57.065 91.216 1.00 24.76 129 THR A C 1
ATOM 817 O O . THR A 1 129 ? 42.736 57.902 91.887 1.00 24.18 129 THR A O 1
ATOM 821 N N . MET A 1 130 ? 41.075 56.383 91.696 1.00 25.43 130 MET A N 1
ATOM 822 C CA . MET A 1 130 ? 40.618 56.551 93.071 1.00 27.31 130 MET A CA 1
ATOM 823 C C . MET A 1 130 ? 41.737 56.227 94.062 1.00 26.16 130 MET A C 1
ATOM 824 O O . MET A 1 130 ? 42.017 57.005 94.980 1.00 25.43 130 MET A O 1
ATOM 829 N N . LEU A 1 131 ? 42.390 55.077 93.891 1.00 25.78 131 LEU A N 1
ATOM 830 C CA . LEU A 1 131 ? 43.517 54.732 94.752 1.00 24.25 131 LEU A CA 1
ATOM 831 C C . LEU A 1 131 ? 44.628 55.776 94.654 1.00 26.56 131 LEU A C 1
ATOM 832 O O . LEU A 1 131 ? 45.236 56.152 95.667 1.00 27.10 131 LEU A O 1
ATOM 837 N N . ALA A 1 132 ? 44.913 56.246 93.437 1.00 24.38 132 ALA A N 1
ATOM 838 C CA . ALA A 1 132 ? 45.935 57.272 93.257 1.00 25.02 132 ALA A CA 1
ATOM 839 C C . ALA A 1 132 ? 45.566 58.559 93.993 1.00 26.83 132 ALA A C 1
ATOM 840 O O . ALA A 1 132 ? 46.433 59.197 94.605 1.00 24.82 132 ALA A O 1
ATOM 842 N N . VAL A 1 133 ? 44.285 58.949 93.959 1.00 21.24 133 VAL A N 1
ATOM 843 C CA . VAL A 1 133 ? 43.864 60.160 94.671 1.00 24.75 133 VAL A CA 1
ATOM 844 C C . VAL A 1 133 ? 44.058 59.998 96.173 1.00 23.30 133 VAL A C 1
ATOM 845 O O . VAL A 1 133 ? 44.447 60.948 96.865 1.00 22.65 133 VAL A O 1
ATOM 849 N N . PHE A 1 134 ? 43.748 58.807 96.709 1.00 23.68 134 PHE A N 1
ATOM 850 C CA . PHE A 1 134 ? 43.989 58.557 98.128 1.00 25.64 134 PHE A CA 1
ATOM 851 C C . PHE A 1 134 ? 45.451 58.826 98.470 1.00 24.08 134 PHE A C 1
ATOM 852 O O . PHE A 1 134 ? 45.764 59.367 99.533 1.00 28.95 134 PHE A O 1
ATOM 860 N N . GLN A 1 135 ? 46.361 58.453 97.570 1.00 24.65 135 GLN A N 1
ATOM 861 C CA . GLN A 1 135 ? 47.783 58.635 97.826 1.00 24.34 135 GLN A CA 1
ATOM 862 C C . GLN A 1 135 ? 48.204 60.107 97.864 1.00 30.87 135 GLN A C 1
ATOM 863 O O . GLN A 1 135 ? 49.276 60.411 98.407 1.00 29.00 135 GLN A O 1
ATOM 869 N N . LEU A 1 136 ? 47.392 61.032 97.320 1.00 23.86 136 LEU A N 1
ATOM 870 C CA . LEU A 1 136 ? 47.739 62.451 97.400 1.00 26.35 136 LEU A CA 1
ATOM 871 C C . LEU A 1 136 ? 47.849 62.935 98.840 1.00 28.08 136 LEU A C 1
ATOM 872 O O . LEU A 1 136 ? 48.536 63.933 99.098 1.00 24.68 136 LEU A O 1
ATOM 877 N N . ASN A 1 137 ? 47.217 62.227 99.782 1.00 25.35 137 ASN A N 1
ATOM 878 C CA . ASN A 1 137 ? 47.236 62.589 101.193 1.00 28.63 137 ASN A CA 1
ATOM 879 C C . ASN A 1 137 ? 48.403 61.990 101.966 1.00 31.59 137 ASN A C 1
ATOM 880 O O . ASN A 1 137 ? 48.695 62.468 103.066 1.00 33.03 137 ASN A O 1
ATOM 885 N N . ALA A 1 138 ? 49.056 60.952 101.434 1.00 32.26 138 ALA A N 1
ATOM 886 C CA . ALA A 1 138 ? 50.198 60.318 102.091 1.00 33.34 138 ALA A CA 1
ATOM 887 C C . ALA A 1 138 ? 51.300 61.330 102.386 1.00 37.03 138 ALA A C 1
ATOM 888 O O . ALA A 1 138 ? 51.909 61.902 101.468 1.00 31.04 138 ALA A O 1
ATOM 890 N N . GLY A 1 139 ? 51.551 61.574 103.667 1.00 37.33 139 GLY A N 1
ATOM 891 C CA . GLY A 1 139 ? 52.616 62.476 104.033 1.00 39.26 139 GLY A CA 1
ATOM 892 C C . GLY A 1 139 ? 52.279 63.943 103.935 1.00 41.63 139 GLY A C 1
ATOM 893 O O . GLY A 1 139 ? 53.183 64.769 104.081 1.00 42.65 139 GLY A O 1
ATOM 894 N N . LEU A 1 140 ? 51.018 64.300 103.683 1.00 37.46 140 LEU A N 1
ATOM 895 C CA . LEU A 1 140 ? 50.622 65.701 103.719 1.00 44.22 140 LEU A CA 1
ATOM 896 C C . LEU A 1 140 ? 50.519 66.175 105.161 1.00 47.03 140 LEU A C 1
ATOM 897 O O . LEU A 1 140 ? 49.800 65.576 105.966 1.00 50.26 140 LEU A O 1
ATOM 902 N N . GLU A 1 141 ? 51.219 67.256 105.484 1.00 48.11 141 GLU A N 1
ATOM 903 C CA . GLU A 1 141 ? 51.143 67.797 106.833 1.00 54.35 141 GLU A CA 1
ATOM 904 C C . GLU A 1 141 ? 49.722 68.273 107.128 1.00 55.20 141 GLU A C 1
ATOM 905 O O . GLU A 1 141 ? 49.153 69.084 106.388 1.00 49.60 141 GLU A O 1
ATOM 907 N N . GLY A 1 142 ? 49.157 67.775 108.220 1.00 55.43 142 GLY A N 1
ATOM 908 C CA . GLY A 1 142 ? 47.759 68.015 108.511 1.00 52.98 142 GLY A CA 1
ATOM 909 C C . GLY A 1 142 ? 46.900 66.882 107.989 1.00 52.48 142 GLY A C 1
ATOM 910 O O . GLY A 1 142 ? 47.384 65.845 107.528 1.00 54.34 142 GLY A O 1
ATOM 911 N N . GLY A 1 143 ? 45.592 67.088 108.053 1.00 53.37 143 GLY A N 1
ATOM 912 C CA . GLY A 1 143 ? 44.686 66.042 107.626 1.00 51.52 143 GLY A CA 1
ATOM 913 C C . GLY A 1 143 ? 44.703 65.816 106.116 1.00 43.28 143 GLY A C 1
ATOM 914 O O . GLY A 1 143 ? 45.497 66.379 105.360 1.00 42.40 143 GLY A O 1
ATOM 915 N N . ALA A 1 144 ? 43.792 64.949 105.683 1.00 38.93 144 ALA A N 1
ATOM 916 C CA . ALA A 1 144 ? 43.564 64.748 104.264 1.00 31.65 144 ALA A CA 1
ATOM 917 C C . ALA A 1 144 ? 42.973 66.014 103.644 1.00 28.52 144 ALA A C 1
ATOM 918 O O . ALA A 1 144 ? 42.114 66.666 104.233 1.00 27.09 144 ALA A O 1
ATOM 920 N N . ARG A 1 145 ? 43.458 66.368 102.452 1.00 26.36 145 ARG A N 1
ATOM 921 C CA . ARG A 1 145 ? 42.875 67.445 101.669 1.00 27.65 145 ARG A CA 1
ATOM 922 C C . ARG A 1 145 ? 42.532 67.032 100.242 1.00 26.51 145 ARG A C 1
ATOM 923 O O . ARG A 1 145 ? 42.079 67.879 99.469 1.00 24.19 145 ARG A O 1
ATOM 931 N N . ALA A 1 146 ? 42.745 65.765 99.867 1.00 22.40 146 ALA A N 1
ATOM 932 C CA . ALA A 1 146 ? 42.357 65.241 98.566 1.00 24.56 146 ALA A CA 1
ATOM 933 C C . ALA A 1 146 ? 41.299 64.168 98.771 1.00 27.58 146 ALA A C 1
ATOM 934 O O . ALA A 1 146 ? 41.461 63.286 99.625 1.00 24.63 146 ALA A O 1
ATOM 936 N N . PHE A 1 147 ? 40.234 64.241 97.975 1.00 24.89 147 PHE A N 1
ATOM 937 C CA . PHE A 1 147 ? 39.042 63.424 98.137 1.00 22.56 147 PHE A CA 1
ATOM 938 C C . PHE A 1 147 ? 38.599 62.923 96.773 1.00 25.82 147 PHE A C 1
ATOM 939 O O . PHE A 1 147 ? 38.635 63.666 95.793 1.00 23.03 147 PHE A O 1
ATOM 947 N N . CYS A 1 148 ? 38.189 61.655 96.711 1.00 26.31 148 CYS A N 1
ATOM 948 C CA . CYS A 1 148 ? 37.672 61.072 95.484 1.00 27.61 148 CYS A CA 1
ATOM 949 C C . CYS A 1 148 ? 36.407 60.294 95.796 1.00 32.56 148 CYS A C 1
ATOM 950 O O . CYS A 1 148 ? 36.456 59.294 96.519 1.00 34.66 148 CYS A O 1
ATOM 953 N N . THR A 1 149 ? 35.291 60.724 95.220 1.00 29.22 149 THR A N 1
ATOM 954 C CA . THR A 1 149 ? 34.040 59.971 95.292 1.00 28.27 149 THR A CA 1
ATOM 955 C C . THR A 1 149 ? 33.600 59.647 93.878 1.00 24.85 149 THR A C 1
ATOM 956 O O . THR A 1 149 ? 33.086 60.531 93.171 1.00 26.13 149 THR A O 1
ATOM 960 N N . PRO A 1 150 ? 33.753 58.406 93.425 1.00 27.43 150 PRO A N 1
ATOM 961 C CA . PRO A 1 150 ? 33.227 58.052 92.104 1.00 24.51 150 PRO A CA 1
ATOM 962 C C . PRO A 1 150 ? 31.712 58.144 92.123 1.00 28.08 150 PRO A C 1
ATOM 963 O O . PRO A 1 150 ? 31.071 57.841 93.133 1.00 25.67 150 PRO A O 1
ATOM 967 N N . ALA A 1 151 ? 31.146 58.602 91.004 1.00 23.80 151 ALA A N 1
ATOM 968 C CA . ALA A 1 151 ? 29.747 59.006 90.941 1.00 24.76 151 ALA A CA 1
ATOM 969 C C . ALA A 1 151 ? 28.895 57.923 90.273 1.00 23.41 151 ALA A C 1
ATOM 970 O O . ALA A 1 151 ? 29.088 57.612 89.090 1.00 21.85 151 ALA A O 1
ATOM 972 N N . ILE A 1 152 ? 27.940 57.371 91.029 1.00 26.78 152 ILE A N 1
ATOM 973 C CA . ILE A 1 152 ? 26.941 56.453 90.480 1.00 27.92 152 ILE A CA 1
ATOM 974 C C . ILE A 1 152 ? 26.006 57.200 89.546 1.00 24.62 152 ILE A C 1
ATOM 975 O O . ILE A 1 152 ? 25.508 58.276 89.888 1.00 20.83 152 ILE A O 1
ATOM 980 N N . GLN A 1 153 ? 25.705 56.593 88.395 1.00 24.45 153 GLN A N 1
ATOM 981 C CA . GLN A 1 153 ? 24.669 57.113 87.504 1.00 26.07 153 GLN A CA 1
ATOM 982 C C . GLN A 1 153 ? 23.387 57.417 88.273 1.00 28.71 153 GLN A C 1
ATOM 983 O O . GLN A 1 153 ? 22.977 56.664 89.164 1.00 25.09 153 GLN A O 1
ATOM 989 N N . GLN A 1 154 ? 22.747 58.528 87.924 1.00 23.44 154 GLN A N 1
ATOM 990 C CA . GLN A 1 154 ? 21.494 58.910 88.562 1.00 27.33 154 GLN A CA 1
ATOM 991 C C . GLN A 1 154 ? 20.388 59.086 87.525 1.00 27.82 154 GLN A C 1
ATOM 992 O O . GLN A 1 154 ? 19.572 60.008 87.607 1.00 27.87 154 GLN A O 1
ATOM 998 N N . SER A 1 155 ? 20.351 58.193 86.532 1.00 25.32 155 SER A N 1
ATOM 999 C CA . SER A 1 155 ? 19.384 58.293 85.453 1.00 26.89 155 SER A CA 1
ATOM 1000 C C . SER A 1 155 ? 17.983 57.913 85.950 1.00 28.36 155 SER A C 1
ATOM 1001 O O . SER A 1 155 ? 17.799 57.400 87.058 1.00 28.36 155 SER A O 1
ATOM 1004 N N . ASP A 1 156 ? 16.985 58.181 85.109 1.00 26.40 156 ASP A N 1
ATOM 1005 C CA . ASP A 1 156 ? 15.616 57.728 85.341 1.00 29.49 156 ASP A CA 1
ATOM 1006 C C . ASP A 1 156 ? 15.319 56.388 84.653 1.00 30.55 156 ASP A C 1
ATOM 1007 O O . ASP A 1 156 ? 14.147 56.036 84.475 1.00 33.28 156 ASP A O 1
ATOM 1012 N N . MET A 1 157 ? 16.343 55.642 84.247 1.00 26.92 157 MET A N 1
ATOM 1013 C CA . MET A 1 157 ? 16.130 54.460 83.422 1.00 30.56 157 MET A CA 1
ATOM 1014 C C . MET A 1 157 ? 15.939 53.169 84.226 1.00 30.98 157 MET A C 1
ATOM 1015 O O . MET A 1 157 ? 15.997 52.081 83.640 1.00 30.57 157 MET A O 1
ATOM 1020 N N . GLN A 1 158 ? 15.723 53.265 85.542 1.00 29.32 158 GLN A N 1
ATOM 1021 C CA . GLN A 1 158 ? 15.314 52.133 86.372 1.00 33.80 158 GLN A CA 1
ATOM 1022 C C . GLN A 1 158 ? 16.236 50.926 86.208 1.00 29.55 158 GLN A C 1
ATOM 1023 O O . GLN A 1 158 ? 17.437 51.030 86.468 1.00 28.63 158 GLN A O 1
ATOM 1029 N N . GLY A 1 159 ? 15.693 49.780 85.786 1.00 31.14 159 GLY A N 1
ATOM 1030 C CA . GLY A 1 159 ? 16.515 48.581 85.650 1.00 30.46 159 GLY A CA 1
ATOM 1031 C C . GLY A 1 159 ? 17.617 48.702 84.613 1.00 30.54 159 GLY A C 1
ATOM 1032 O O . GLY A 1 159 ? 18.603 47.956 84.667 1.00 32.59 159 GLY A O 1
ATOM 1033 N N . LEU A 1 160 ? 17.470 49.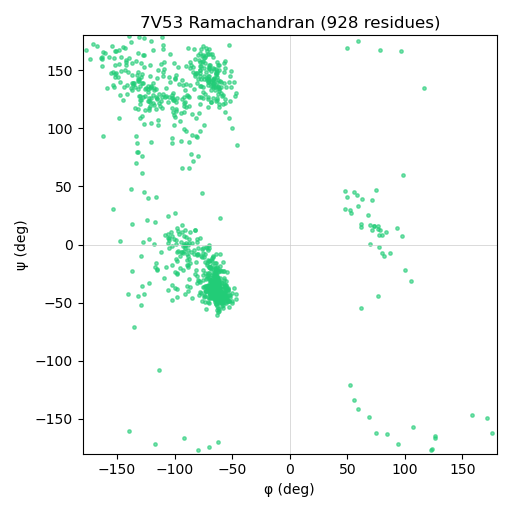616 83.663 1.00 28.74 160 LEU A N 1
ATOM 1034 C CA . LEU A 1 160 ? 18.485 49.858 82.648 1.00 29.25 160 LEU A CA 1
ATOM 1035 C C . LEU A 1 160 ? 19.514 50.892 83.079 1.00 29.53 160 LEU A C 1
ATOM 1036 O O . LEU A 1 160 ? 20.428 51.186 82.297 1.00 29.07 160 LEU A O 1
ATOM 1041 N N . GLY A 1 161 ? 19.379 51.446 84.295 1.00 29.00 161 GLY A N 1
ATOM 1042 C CA . GLY A 1 161 ? 20.303 52.469 84.762 1.00 28.74 161 GLY A CA 1
ATOM 1043 C C . GLY A 1 161 ? 21.754 52.032 84.712 1.00 28.03 161 GLY A C 1
ATOM 1044 O O . GLY A 1 161 ? 22.646 52.852 84.475 1.00 25.99 161 GLY A O 1
ATOM 1045 N N . VAL A 1 162 ? 22.010 50.734 84.907 1.00 25.52 162 VAL A N 1
ATOM 1046 C CA . VAL A 1 162 ? 23.376 50.217 84.891 1.00 23.65 162 VAL A CA 1
ATOM 1047 C C . VAL A 1 162 ? 24.063 50.515 83.568 1.00 26.72 162 VAL A C 1
ATOM 1048 O O . VAL A 1 162 ? 25.295 50.564 83.497 1.00 25.30 162 VAL A O 1
ATOM 1052 N N . ALA A 1 163 ? 23.290 50.727 82.513 1.00 24.23 163 ALA A N 1
ATOM 1053 C CA . ALA A 1 163 ? 23.850 51.050 81.213 1.00 27.27 163 ALA A CA 1
ATOM 1054 C C . ALA A 1 163 ? 24.151 52.536 81.029 1.00 26.27 163 ALA A C 1
ATOM 1055 O O . ALA A 1 163 ? 24.647 52.912 79.955 1.00 27.41 163 ALA A O 1
ATOM 1057 N N . PHE A 1 164 ? 23.914 53.383 82.032 1.00 22.01 164 PHE A N 1
ATOM 1058 C CA . PHE A 1 164 ? 24.052 54.826 81.833 1.00 26.72 164 PHE A CA 1
ATOM 1059 C C . PHE A 1 164 ? 25.122 55.418 82.747 1.00 24.10 164 PHE A C 1
ATOM 1060 O O . PHE A 1 164 ? 25.632 54.765 83.654 1.00 23.32 164 PHE A O 1
ATOM 1068 N N . SER A 1 165 ? 25.512 56.660 82.462 1.00 23.72 165 SER A N 1
ATOM 1069 C CA . SER A 1 165 ? 26.758 57.194 82.991 1.00 22.46 165 SER A CA 1
ATOM 1070 C C . SER A 1 165 ? 26.602 58.670 83.348 1.00 22.57 165 SER A C 1
ATOM 1071 O O . SER A 1 165 ? 25.610 59.317 83.005 1.00 22.29 165 SER A O 1
ATOM 1074 N N . HIS A 1 166 ? 27.604 59.202 84.056 1.00 23.14 166 HIS A N 1
ATOM 1075 C CA . HIS A 1 166 ? 27.819 60.647 84.140 1.00 22.84 166 HIS A CA 1
ATOM 1076 C C . HIS A 1 166 ? 28.831 61.000 83.066 1.00 22.72 166 HIS A C 1
ATOM 1077 O O . HIS A 1 166 ? 29.983 60.563 83.121 1.00 22.91 166 HIS A O 1
ATOM 1084 N N . HIS A 1 167 ? 28.390 61.741 82.064 1.00 21.61 167 HIS A N 1
ATOM 1085 C CA . HIS A 1 167 ? 29.210 62.007 80.899 1.00 21.64 167 HIS A CA 1
ATOM 1086 C C . HIS A 1 167 ? 29.785 63.429 80.881 1.00 23.69 167 HIS A C 1
ATOM 1087 O O . HIS A 1 167 ? 30.494 63.785 79.933 1.00 25.05 167 HIS A O 1
ATOM 1094 N N . GLN A 1 168 ? 29.558 64.224 81.927 1.00 21.11 168 GLN A N 1
ATOM 1095 C CA . GLN A 1 168 ? 30.092 65.586 81.994 1.00 19.76 168 GLN A CA 1
ATOM 1096 C C . GLN A 1 168 ? 31.625 65.586 82.036 1.00 22.00 168 GLN A C 1
ATOM 1097 O O . GLN A 1 168 ? 32.248 64.692 82.609 1.00 21.61 168 GLN A O 1
ATOM 1103 N N . LYS A 1 169 ? 32.234 66.617 81.443 1.00 16.89 169 LYS A N 1
ATOM 1104 C CA . LYS A 1 169 ? 33.683 66.836 81.516 1.00 18.07 169 LYS A CA 1
ATOM 1105 C C . LYS A 1 169 ? 33.908 68.260 82.026 1.00 20.53 169 LYS A C 1
ATOM 1106 O O . LYS A 1 169 ? 33.729 69.230 81.283 1.00 20.58 169 LYS A O 1
ATOM 1112 N N . SER A 1 170 ? 34.284 68.410 83.294 1.00 21.60 170 SER A N 1
ATOM 1113 C CA . SER A 1 170 ? 34.376 69.757 83.845 1.00 23.36 170 SER A CA 1
ATOM 1114 C C . SER A 1 170 ? 35.451 69.842 84.918 1.00 22.07 170 SER A C 1
ATOM 1115 O O . SER A 1 170 ? 35.640 68.899 85.693 1.00 19.45 170 SER A O 1
ATOM 1118 N N . VAL A 1 171 ? 36.138 70.987 84.961 1.00 20.35 171 VAL A N 1
ATOM 1119 C CA . VAL A 1 171 ? 37.156 71.283 85.963 1.00 18.90 171 VAL A CA 1
ATOM 1120 C C . VAL A 1 171 ? 36.944 72.724 86.412 1.00 20.67 171 VAL A C 1
ATOM 1121 O O . VAL A 1 171 ? 36.767 73.619 85.577 1.00 19.21 171 VAL A O 1
ATOM 1125 N N . VAL A 1 172 ? 36.945 72.956 87.723 1.00 19.82 172 VAL A N 1
ATOM 1126 C CA . VAL A 1 172 ? 36.822 74.314 88.254 1.00 19.75 172 VAL A CA 1
ATOM 1127 C C . VAL A 1 172 ? 37.924 74.545 89.269 1.00 20.56 172 VAL A C 1
ATOM 1128 O O . VAL A 1 172 ? 38.092 73.758 90.204 1.00 21.29 172 VAL A O 1
ATOM 1132 N N . ILE A 1 173 ? 38.665 75.627 89.099 1.00 18.12 173 ILE A N 1
ATOM 1133 C CA . ILE A 1 173 ? 39.789 75.930 89.968 1.00 18.89 173 ILE A CA 1
ATOM 1134 C C . ILE A 1 173 ? 39.497 77.221 90.712 1.00 21.56 173 ILE A C 1
ATOM 1135 O O . ILE A 1 173 ? 39.189 78.244 90.087 1.00 22.97 173 ILE A O 1
ATOM 1140 N N . ASP A 1 174 ? 39.612 77.166 92.043 1.00 22.10 174 ASP A N 1
ATOM 1141 C CA . ASP A 1 174 ? 39.386 78.299 92.947 1.00 23.38 174 ASP A CA 1
ATOM 1142 C C . ASP A 1 174 ? 38.038 78.966 92.691 1.00 23.58 174 ASP A C 1
ATOM 1143 O O . ASP A 1 174 ? 37.880 80.163 92.917 1.00 23.47 174 ASP A O 1
ATOM 1148 N N . ASN A 1 175 ? 37.051 78.193 92.223 1.00 20.05 175 ASN A N 1
ATOM 1149 C CA . ASN A 1 175 ? 35.749 78.747 91.834 1.00 24.75 175 ASN A CA 1
ATOM 1150 C C . ASN A 1 175 ? 35.902 79.968 90.933 1.00 26.37 175 ASN A C 1
ATOM 1151 O O . ASN A 1 175 ? 35.077 80.887 90.956 1.00 25.10 175 ASN A O 1
ATOM 1156 N N . ARG A 1 176 ? 36.971 80.011 90.140 1.00 24.81 176 ARG A N 1
ATOM 1157 C CA . ARG A 1 176 ? 37.145 81.172 89.273 1.00 25.15 176 ARG A CA 1
ATOM 1158 C C . ARG A 1 176 ? 37.602 80.849 87.852 1.00 22.52 176 ARG A C 1
ATOM 1159 O O . ARG A 1 176 ? 37.325 81.640 86.944 1.00 23.23 176 ARG A O 1
ATOM 1167 N N . ILE A 1 177 ? 38.235 79.715 87.605 1.00 21.42 177 ILE A N 1
ATOM 1168 C CA . ILE A 1 177 ? 38.534 79.249 86.257 1.00 23.64 177 ILE A CA 1
ATOM 1169 C C . ILE A 1 177 ? 37.709 77.994 86.018 1.00 20.61 177 ILE A C 1
ATOM 1170 O O . ILE A 1 177 ? 37.831 77.019 86.769 1.00 19.38 177 ILE A O 1
ATOM 1175 N N . GLY A 1 178 ? 36.869 78.005 84.994 1.00 20.42 178 GLY A N 1
ATOM 1176 C CA . GLY A 1 178 ? 36.004 76.872 84.688 1.00 21.86 178 GLY A CA 1
ATOM 1177 C C . GLY A 1 178 ? 36.333 76.321 83.312 1.00 21.61 178 GLY A C 1
ATOM 1178 O O . GLY A 1 178 ? 36.502 77.084 82.362 1.00 23.46 178 GLY A O 1
ATOM 1179 N N . TYR A 1 179 ? 36.433 75.000 83.213 1.00 18.46 179 TYR A N 1
ATOM 1180 C CA . TYR A 1 179 ? 36.665 74.315 81.951 1.00 19.44 179 TYR A CA 1
ATOM 1181 C C . TYR A 1 179 ? 35.499 73.394 81.645 1.00 18.62 179 TYR A C 1
ATOM 1182 O O . TYR A 1 179 ? 34.995 72.705 82.534 1.00 19.99 179 TYR A O 1
ATOM 1191 N N . VAL A 1 180 ? 35.085 73.366 80.379 1.00 20.57 180 VAL A N 1
ATOM 1192 C CA . VAL A 1 180 ? 33.957 72.535 79.975 1.00 20.01 180 VAL A CA 1
ATOM 1193 C C . VAL A 1 180 ? 34.100 72.229 78.490 1.00 20.42 180 VAL A C 1
ATOM 1194 O O . VAL A 1 180 ? 34.640 73.031 77.721 1.00 21.20 180 VAL A O 1
ATOM 1198 N N . GLY A 1 181 ? 33.649 71.054 78.096 1.00 19.35 181 GLY A N 1
ATOM 1199 C CA . GLY A 1 181 ? 33.653 70.681 76.692 1.00 17.75 181 GLY A CA 1
ATOM 1200 C C . GLY A 1 181 ? 33.612 69.169 76.566 1.00 19.69 181 GLY A C 1
ATOM 1201 O O . GLY A 1 181 ? 33.023 68.481 77.404 1.00 20.13 181 GLY A O 1
ATOM 1202 N N . GLY A 1 182 ? 34.275 68.673 75.523 1.00 21.23 182 GLY A N 1
ATOM 1203 C CA . GLY A 1 182 ? 34.242 67.251 75.233 1.00 19.92 182 GLY A CA 1
ATOM 1204 C C . GLY A 1 182 ? 35.425 66.441 75.734 1.00 20.85 182 GLY A C 1
ATOM 1205 O O . GLY A 1 182 ? 35.387 65.214 75.647 1.00 21.24 182 GLY A O 1
ATOM 1206 N N . ILE A 1 183 ? 36.459 67.072 76.287 1.00 20.09 183 ILE A N 1
ATOM 1207 C CA . ILE A 1 183 ? 37.741 66.403 76.507 1.00 18.50 183 ILE A CA 1
ATOM 1208 C C . ILE A 1 183 ? 37.846 65.954 77.964 1.00 18.81 183 ILE A C 1
ATOM 1209 O O . ILE A 1 183 ? 37.974 66.777 78.875 1.00 18.94 183 ILE A O 1
ATOM 1214 N N . ASP A 1 184 ? 37.785 64.639 78.176 1.00 19.39 184 ASP A N 1
ATOM 1215 C CA . ASP A 1 184 ? 38.123 64.031 79.460 1.00 18.50 184 ASP A CA 1
ATOM 1216 C C . ASP A 1 184 ? 39.628 64.034 79.680 1.00 19.23 184 ASP A C 1
ATOM 1217 O O . ASP A 1 184 ? 40.413 63.995 78.734 1.00 19.76 184 ASP A O 1
ATOM 1222 N N . LEU A 1 185 ? 40.030 64.067 80.948 1.00 18.31 185 LEU A N 1
ATOM 1223 C CA . LEU A 1 185 ? 41.441 63.987 81.310 1.00 17.88 185 LEU A CA 1
ATOM 1224 C C . LEU A 1 185 ? 41.857 62.519 81.233 1.00 20.19 185 LEU A C 1
ATOM 1225 O O . LEU A 1 185 ? 41.995 61.824 82.241 1.00 21.37 185 LEU A O 1
ATOM 1230 N N . ALA A 1 186 ? 42.050 62.031 80.003 1.00 21.92 186 ALA A N 1
ATOM 1231 C CA . ALA A 1 186 ? 42.016 60.591 79.768 1.00 22.77 186 ALA A CA 1
ATOM 1232 C C . ALA A 1 186 ? 42.988 60.167 78.664 1.00 23.57 186 ALA A C 1
ATOM 1233 O O . ALA A 1 186 ? 43.406 60.971 77.830 1.00 22.35 186 ALA A O 1
ATOM 1235 N N . TYR A 1 187 ? 43.307 58.861 78.658 1.00 20.19 187 TYR A N 1
ATOM 1236 C CA . TYR A 1 187 ? 44.145 58.251 77.628 1.00 22.03 187 TYR A CA 1
ATOM 1237 C C . TYR A 1 187 ? 43.659 58.573 76.225 1.00 18.22 187 TYR A C 1
ATOM 1238 O O . TYR A 1 187 ? 42.466 58.481 75.923 1.00 19.35 187 TYR A O 1
ATOM 1247 N N . GLY A 1 188 ? 44.608 58.915 75.358 1.00 23.59 188 GLY A N 1
ATOM 1248 C CA . GLY A 1 188 ? 44.330 59.130 73.958 1.00 22.23 188 GLY A CA 1
ATOM 1249 C C . GLY A 1 188 ? 43.731 60.469 73.597 1.00 19.46 188 GLY A C 1
ATOM 1250 O O . GLY A 1 188 ? 43.611 60.764 72.399 1.00 19.30 188 GLY A O 1
ATOM 1251 N N . ARG A 1 189 ? 43.364 61.300 74.580 1.00 21.31 189 ARG A N 1
ATOM 1252 C CA . ARG A 1 189 ? 42.744 62.597 74.276 1.00 18.84 189 ARG A CA 1
ATOM 1253 C C . ARG A 1 189 ? 43.763 63.654 73.870 1.00 20.96 189 ARG A C 1
ATOM 1254 O O . ARG A 1 189 ? 43.434 64.565 73.092 1.00 21.04 189 ARG A O 1
ATOM 1262 N N . ARG A 1 190 ? 44.988 63.570 74.384 1.00 22.64 190 ARG A N 1
ATOM 1263 C CA . ARG A 1 190 ? 46.014 64.547 74.031 1.00 23.51 190 ARG A CA 1
ATOM 1264 C C . ARG A 1 190 ? 46.486 64.360 72.597 1.00 25.56 190 ARG A C 1
ATOM 1265 O O . ARG A 1 190 ? 46.955 63.283 72.223 1.00 24.16 190 ARG A O 1
ATOM 1273 N N . ASP A 1 191 ? 46.415 65.427 71.812 1.00 18.30 191 ASP A N 1
ATOM 1274 C CA . ASP A 1 191 ? 46.724 65.378 70.387 1.00 19.05 191 ASP A CA 1
ATOM 1275 C C . ASP A 1 191 ? 46.831 66.828 69.914 1.00 22.86 191 ASP A C 1
ATOM 1276 O O . ASP A 1 191 ? 46.492 67.765 70.651 1.00 20.42 191 ASP A O 1
ATOM 1281 N N . ASP A 1 192 ? 47.290 67.011 68.682 1.00 21.63 192 ASP A N 1
ATOM 1282 C CA . ASP A 1 192 ? 47.546 68.363 68.176 1.00 23.32 192 ASP A CA 1
ATOM 1283 C C . ASP A 1 192 ? 47.089 68.448 66.723 1.00 25.45 192 ASP A C 1
ATOM 1284 O O . ASP A 1 192 ? 46.330 67.607 66.223 1.00 21.11 192 ASP A O 1
ATOM 1289 N N . ASN A 1 193 ? 47.603 69.443 66.006 1.00 21.80 193 ASN A N 1
ATOM 1290 C CA . ASN A 1 193 ? 47.191 69.677 64.625 1.00 23.13 193 ASN A CA 1
ATOM 1291 C C . ASN A 1 193 ? 47.857 68.740 63.624 1.00 22.93 193 ASN A C 1
ATOM 1292 O O . ASN A 1 193 ? 47.515 68.798 62.439 1.00 25.52 193 ASN A O 1
ATOM 1297 N N . ASP A 1 194 ? 48.768 67.869 64.061 1.00 23.73 194 ASP A N 1
ATOM 1298 C CA . ASP A 1 194 ? 49.400 66.910 63.163 1.00 22.76 194 ASP A CA 1
ATOM 1299 C C . ASP A 1 194 ? 48.639 65.594 63.032 1.00 26.37 194 ASP A C 1
ATOM 1300 O O . ASP A 1 194 ? 48.855 64.871 62.051 1.00 23.48 194 ASP A O 1
ATOM 1305 N N . PHE A 1 195 ? 47.758 65.267 63.979 1.00 21.45 195 PHE A N 1
ATOM 1306 C CA . PHE A 1 195 ? 47.024 63.994 63.960 1.00 23.84 195 PHE A CA 1
ATOM 1307 C C . PHE A 1 195 ? 47.974 62.820 63.697 1.00 26.56 195 PHE A C 1
ATOM 1308 O O . PHE A 1 195 ? 47.718 61.956 62.857 1.00 22.99 195 PHE A O 1
ATOM 1316 N N . SER A 1 196 ? 49.105 62.808 64.395 1.00 22.86 196 SER A N 1
ATOM 1317 C CA . SER A 1 196 ? 50.125 61.821 64.076 1.00 25.57 196 SER A CA 1
ATOM 1318 C C . SER A 1 196 ? 49.635 60.414 64.406 1.00 25.04 196 SER A C 1
ATOM 1319 O O . SER A 1 196 ? 48.934 60.196 65.401 1.00 23.25 196 SER A O 1
ATOM 1322 N N . LEU A 1 197 ? 49.988 59.459 63.541 1.00 27.91 197 LEU A N 1
ATOM 1323 C CA . LEU A 1 197 ? 49.641 58.050 63.734 1.00 23.84 197 LEU A CA 1
ATOM 1324 C C . LEU A 1 197 ? 50.677 57.277 64.535 1.00 23.69 197 LEU A C 1
ATOM 1325 O O . LEU A 1 197 ? 50.367 56.190 65.037 1.00 22.59 197 LEU A O 1
ATOM 1330 N N . ASP A 1 198 ? 51.893 57.795 64.654 1.00 24.62 198 ASP A N 1
ATOM 1331 C CA . ASP A 1 198 ? 52.942 57.108 65.399 1.00 27.25 198 ASP A CA 1
ATOM 1332 C C . ASP A 1 198 ? 52.603 57.098 66.887 1.00 26.80 198 ASP A C 1
ATOM 1333 O O . ASP A 1 198 ? 52.413 58.154 67.501 1.00 27.43 198 ASP A O 1
ATOM 1338 N N . ALA A 1 199 ? 52.533 55.907 67.463 1.00 25.03 199 ALA A N 1
ATOM 1339 C CA . ALA A 1 199 ? 52.179 55.729 68.861 1.00 29.54 199 ALA A CA 1
ATOM 1340 C C . ALA A 1 199 ? 53.382 55.456 69.742 1.00 30.24 199 ALA A C 1
ATOM 1341 O O . ALA A 1 199 ? 53.213 55.294 70.952 1.00 30.95 199 ALA A O 1
ATOM 1343 N N . SER A 1 200 ? 54.586 55.387 69.164 1.00 29.79 200 SER A N 1
ATOM 1344 C CA . SER A 1 200 ? 55.715 54.787 69.872 1.00 32.04 200 SER A CA 1
ATOM 1345 C C . SER A 1 200 ? 56.203 55.650 71.029 1.00 33.66 200 SER A C 1
ATOM 1346 O O . SER A 1 200 ? 56.787 55.116 71.979 1.00 37.13 200 SER A O 1
ATOM 1349 N N . GLY A 1 201 ? 55.961 56.958 70.985 1.00 28.52 201 GLY A N 1
ATOM 1350 C CA . GLY A 1 201 ? 56.320 57.838 72.074 1.00 30.69 201 GLY A CA 1
ATOM 1351 C C . GLY A 1 201 ? 55.242 58.037 73.123 1.00 34.83 201 GLY A C 1
ATOM 1352 O O . GLY A 1 201 ? 55.453 58.758 74.101 1.00 33.74 201 GLY A O 1
ATOM 1353 N N . ARG A 1 202 ? 54.081 57.414 72.957 1.00 30.94 202 ARG A N 1
ATOM 1354 C CA . ARG A 1 202 ? 53.038 57.503 73.965 1.00 30.73 202 ARG A CA 1
ATOM 1355 C C . ARG A 1 202 ? 53.267 56.465 75.053 1.00 29.86 202 ARG A C 1
ATOM 1356 O O . ARG A 1 202 ? 53.745 55.358 74.794 1.00 34.88 202 ARG A O 1
ATOM 1364 N N . ARG A 1 203 ? 52.867 56.813 76.268 1.00 31.45 203 ARG A N 1
ATOM 1365 C CA . ARG A 1 203 ? 53.197 56.048 77.464 1.00 32.37 203 ARG A CA 1
ATOM 1366 C C . ARG A 1 203 ? 52.013 55.198 77.896 1.00 29.94 203 ARG A C 1
ATOM 1367 O O . ARG A 1 203 ? 50.918 55.730 78.122 1.00 27.46 203 ARG A O 1
ATOM 1375 N N . GLY A 1 204 ? 52.233 53.886 78.025 1.00 25.76 204 GLY A N 1
ATOM 1376 C CA . GLY A 1 204 ? 51.188 53.044 78.573 1.00 19.67 204 GLY A CA 1
ATOM 1377 C C . GLY A 1 204 ? 49.889 53.160 77.796 1.00 22.69 204 GLY A C 1
ATOM 1378 O O . GLY A 1 204 ? 49.859 53.124 76.558 1.00 22.05 204 GLY A O 1
ATOM 1379 N N . ASN A 1 205 ? 48.785 53.300 78.522 1.00 18.97 205 ASN A N 1
ATOM 1380 C CA . ASN A 1 205 ? 47.490 53.271 77.855 1.00 21.89 205 ASN A CA 1
ATOM 1381 C C . ASN A 1 205 ? 47.237 54.507 77.007 1.00 23.19 205 ASN A C 1
ATOM 1382 O O . ASN A 1 205 ? 46.302 54.493 76.204 1.00 21.21 205 ASN A O 1
ATOM 1387 N N . ASP A 1 206 ? 48.031 55.566 77.172 1.00 22.03 206 ASP A N 1
ATOM 1388 C CA . ASP A 1 206 ? 47.886 56.736 76.316 1.00 21.75 206 ASP A CA 1
ATOM 1389 C C . ASP A 1 206 ? 48.285 56.474 74.857 1.00 25.27 206 ASP A C 1
ATOM 1390 O O . ASP A 1 206 ? 48.001 57.326 74.002 1.00 23.95 206 ASP A O 1
ATOM 1395 N N . ALA A 1 207 ? 48.927 55.332 74.556 1.00 21.05 207 ALA A N 1
ATOM 1396 C CA . ALA A 1 207 ? 49.040 54.799 73.188 1.00 21.66 207 ALA A CA 1
ATOM 1397 C C . ALA A 1 207 ? 47.714 54.136 72.838 1.00 24.13 207 ALA A C 1
ATOM 1398 O O . ALA A 1 207 ? 47.476 52.975 73.200 1.00 21.47 207 ALA A O 1
ATOM 1400 N N . TYR A 1 208 ? 46.849 54.857 72.115 1.00 19.01 208 TYR A N 1
ATOM 1401 C CA . TYR A 1 208 ? 45.411 54.610 72.150 1.00 19.79 208 TYR A CA 1
ATOM 1402 C C . TYR A 1 208 ? 44.882 54.282 70.760 1.00 22.49 208 TYR A C 1
ATOM 1403 O O . TYR A 1 208 ? 45.007 55.091 69.834 1.00 21.45 208 TYR A O 1
ATOM 1412 N N . ASN A 1 209 ? 44.315 53.075 70.613 1.00 22.47 209 ASN A N 1
ATOM 1413 C CA . ASN A 1 209 ? 43.547 52.692 69.435 1.00 25.02 209 ASN A CA 1
ATOM 1414 C C . ASN A 1 209 ? 42.706 51.474 69.792 1.00 25.52 209 ASN A C 1
ATOM 1415 O O . ASN A 1 209 ? 43.165 50.322 69.687 1.00 25.55 209 ASN A O 1
ATOM 1420 N N . PRO A 1 210 ? 41.459 51.696 70.209 1.00 29.04 210 PRO A N 1
ATOM 1421 C CA . PRO A 1 210 ? 40.630 50.579 70.674 1.00 25.30 210 PRO A CA 1
ATOM 1422 C C . PRO A 1 210 ? 40.198 49.655 69.560 1.00 26.84 210 PRO A C 1
ATOM 1423 O O . PRO A 1 210 ? 39.701 48.565 69.856 1.00 25.33 210 PRO A O 1
ATOM 1427 N N . GLY A 1 211 ? 40.357 50.058 68.298 1.00 25.55 211 GLY A N 1
ATOM 1428 C CA . GLY A 1 211 ? 39.943 49.229 67.179 1.00 27.02 211 GLY A CA 1
ATOM 1429 C C . GLY A 1 211 ? 40.941 48.173 66.751 1.00 25.58 211 GLY A C 1
ATOM 1430 O O . GLY A 1 211 ? 40.600 47.322 65.926 1.00 27.36 211 GLY A O 1
ATOM 1431 N N . LEU A 1 212 ? 42.152 48.189 67.301 1.00 24.44 212 LEU A N 1
ATOM 1432 C CA . LEU A 1 212 ? 43.206 47.308 66.820 1.00 26.16 212 LEU A CA 1
ATOM 1433 C C . LEU A 1 212 ? 43.603 46.303 67.888 1.00 27.66 212 LEU A C 1
ATOM 1434 O O . LEU A 1 212 ? 43.524 46.598 69.083 1.00 25.75 212 LEU A O 1
ATOM 1439 N N . PRO A 1 213 ? 44.058 45.113 67.496 1.00 25.74 213 PRO A N 1
ATOM 1440 C CA . PRO A 1 213 ? 44.708 44.237 68.473 1.00 24.89 213 PRO A CA 1
ATOM 1441 C C . PRO A 1 213 ? 46.067 44.805 68.836 1.00 27.90 213 PRO A C 1
ATOM 1442 O O . PRO A 1 213 ? 46.817 45.264 67.976 1.00 27.25 213 PRO A O 1
ATOM 1446 N N . HIS A 1 214 ? 46.381 44.775 70.118 1.00 22.08 214 HIS A N 1
ATOM 1447 C CA . HIS A 1 214 ? 47.591 45.397 70.631 1.00 26.96 214 HIS A CA 1
ATOM 1448 C C . HIS A 1 214 ? 48.689 44.336 70.723 1.00 29.24 214 HIS A C 1
ATOM 1449 O O . HIS A 1 214 ? 48.670 43.496 71.624 1.00 26.57 214 HIS A O 1
ATOM 1456 N N . LEU A 1 215 ? 49.656 44.390 69.803 1.00 29.84 215 LEU A N 1
ATOM 1457 C CA . LEU A 1 215 ? 50.603 43.296 69.636 1.00 32.64 215 LEU A CA 1
ATOM 1458 C C . LEU A 1 215 ? 51.975 43.564 70.245 1.00 30.09 215 LEU A C 1
ATOM 1459 O O . LEU A 1 215 ? 52.907 42.789 70.005 1.00 32.42 215 LEU A O 1
ATOM 1464 N N . GLY A 1 216 ? 52.124 44.619 71.040 1.00 29.79 216 GLY A N 1
ATOM 1465 C CA . GLY A 1 216 ? 53.357 44.892 71.740 1.00 26.16 216 GLY A CA 1
ATOM 1466 C C . GLY A 1 216 ? 53.193 44.691 73.236 1.00 27.31 216 GLY A C 1
ATOM 1467 O O . GLY A 1 216 ? 52.112 44.416 73.742 1.00 25.52 216 GLY A O 1
ATOM 1468 N N . TRP A 1 217 ? 54.296 44.890 73.947 1.00 27.26 217 TRP A N 1
ATOM 1469 C CA . TRP A 1 217 ? 54.380 44.576 75.366 1.00 29.25 217 TRP A CA 1
ATOM 1470 C C . TRP A 1 217 ? 54.741 45.818 76.167 1.00 28.64 217 TRP A C 1
ATOM 1471 O O . TRP A 1 217 ? 55.656 46.554 75.787 1.00 31.29 217 TRP A O 1
ATOM 1482 N N . MET A 1 218 ? 54.033 46.039 77.277 1.00 27.33 218 MET A N 1
ATOM 1483 C CA . MET A 1 218 ? 54.410 47.044 78.269 1.00 31.96 218 MET A CA 1
ATOM 1484 C C . MET A 1 218 ? 55.286 46.376 79.324 1.00 30.22 218 MET A C 1
ATOM 1485 O O . MET A 1 218 ? 54.806 45.528 80.084 1.00 32.55 218 MET A O 1
ATOM 1490 N N . ALA A 1 219 ? 56.554 46.777 79.391 1.00 32.94 219 ALA A N 1
ATOM 1491 C CA . ALA A 1 219 ? 57.504 46.134 80.289 1.00 32.76 219 ALA A CA 1
ATOM 1492 C C . ALA A 1 219 ? 57.063 46.275 81.741 1.00 38.65 219 ALA A C 1
ATOM 1493 O O . ALA A 1 219 ? 56.710 47.371 82.200 1.00 32.61 219 ALA A O 1
ATOM 1495 N N . GLU A 1 220 ? 57.094 45.150 82.466 1.00 37.13 220 GLU A N 1
ATOM 1496 C CA . GLU A 1 220 ? 56.532 45.109 83.812 1.00 37.36 220 GLU A CA 1
ATOM 1497 C C . GLU A 1 220 ? 57.292 46.010 84.772 1.00 39.75 220 GLU A C 1
ATOM 1498 O O . GLU A 1 220 ? 56.715 46.501 85.750 1.00 37.76 220 GLU A O 1
ATOM 1504 N N . ASP A 1 221 ? 58.571 46.259 84.510 1.00 38.90 221 ASP A N 1
ATOM 1505 C CA . ASP A 1 221 ? 59.355 47.121 85.382 1.00 39.55 221 ASP A CA 1
ATOM 1506 C C . ASP A 1 221 ? 59.316 48.592 84.970 1.00 41.30 221 ASP A C 1
ATOM 1507 O O . ASP A 1 221 ? 60.041 49.406 85.555 1.00 41.34 221 ASP A O 1
ATOM 1512 N N . GLU A 1 222 ? 58.496 48.955 83.981 1.00 36.05 222 GLU A N 1
ATOM 1513 C CA . GLU A 1 222 ? 58.313 50.355 83.616 1.00 34.60 222 GLU A CA 1
ATOM 1514 C C . GLU A 1 222 ? 56.863 50.810 83.698 1.00 34.70 222 GLU A C 1
ATOM 1515 O O . GLU A 1 222 ? 56.566 51.956 83.328 1.00 30.94 222 GLU A O 1
ATOM 1521 N N . HIS A 1 223 ? 55.965 49.950 84.176 1.00 31.67 223 HIS A N 1
ATOM 1522 C CA . HIS A 1 223 ? 54.547 50.240 84.282 1.00 31.68 223 HIS A CA 1
ATOM 1523 C C . HIS A 1 223 ? 54.023 49.745 85.620 1.00 33.21 223 HIS A C 1
ATOM 1524 O O . HIS A 1 223 ? 54.462 48.715 86.140 1.00 35.91 223 HIS A O 1
ATOM 1531 N N . VAL A 1 224 ? 53.067 50.477 86.161 1.00 31.38 224 VAL A N 1
ATOM 1532 C CA . VAL A 1 224 ? 52.414 50.115 87.415 1.00 32.55 224 VAL A CA 1
ATOM 1533 C C . VAL A 1 224 ? 51.217 49.227 87.099 1.00 29.12 224 VAL A C 1
ATO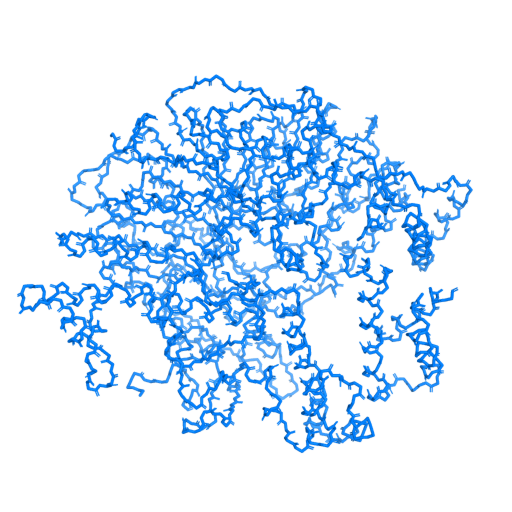M 1534 O O . VAL A 1 224 ? 50.381 49.579 86.263 1.00 31.24 224 VAL A O 1
ATOM 1538 N N . SER A 1 225 ? 51.124 48.077 87.764 1.00 32.40 225 SER A N 1
ATOM 1539 C CA . SER A 1 225 ? 49.931 47.254 87.658 1.00 29.86 225 SER A CA 1
ATOM 1540 C C . SER A 1 225 ? 48.895 47.705 88.684 1.00 29.52 225 SER A C 1
ATOM 1541 O O . SER A 1 225 ? 49.228 48.324 89.696 1.00 29.55 225 SER A O 1
ATOM 1544 N N . SER A 1 226 ? 47.619 47.395 88.407 1.00 30.47 226 SER A N 1
ATOM 1545 C CA . SER A 1 226 ? 46.559 47.761 89.349 1.00 29.71 226 SER A CA 1
ATOM 1546 C C . SER A 1 226 ? 46.785 47.120 90.710 1.00 34.16 226 SER A C 1
ATOM 1547 O O . SER A 1 226 ? 46.574 47.756 91.754 1.00 29.59 226 SER A O 1
ATOM 1550 N N . MET A 1 227 ? 47.216 45.856 90.716 1.00 35.00 227 MET A N 1
ATOM 1551 C CA . MET A 1 227 ? 47.515 45.171 91.970 1.00 32.66 227 MET A CA 1
ATOM 1552 C C . MET A 1 227 ? 48.653 45.853 92.719 1.00 33.13 227 MET A C 1
ATOM 1553 O O . MET A 1 227 ? 48.576 46.048 93.937 1.00 33.51 227 MET A O 1
ATOM 1558 N N . GLY A 1 228 ? 49.722 46.224 92.013 1.00 34.10 228 GLY A N 1
ATOM 1559 C CA . GLY A 1 228 ? 50.756 47.026 92.644 1.00 31.65 228 GLY A CA 1
ATOM 1560 C C . GLY A 1 228 ? 50.192 48.275 93.294 1.00 35.41 228 GLY A C 1
ATOM 1561 O O . GLY A 1 228 ? 50.588 48.653 94.399 1.00 31.47 228 GLY A O 1
ATOM 1562 N N . LEU A 1 229 ? 49.237 48.921 92.627 1.00 34.77 229 LEU A N 1
ATOM 1563 C CA . LEU A 1 229 ? 48.650 50.131 93.184 1.00 34.46 229 LEU A CA 1
ATOM 1564 C C . LEU A 1 229 ? 47.807 49.814 94.411 1.00 31.07 229 LEU A C 1
ATOM 1565 O O . LEU A 1 229 ? 47.847 50.544 95.406 1.00 30.91 229 LEU A O 1
ATOM 1570 N N . MET A 1 230 ? 47.030 48.734 94.355 1.00 30.87 230 MET A N 1
ATOM 1571 C CA . MET A 1 230 ? 46.265 48.323 95.527 1.00 34.25 230 MET A CA 1
ATOM 1572 C C . MET A 1 230 ? 47.178 47.977 96.694 1.00 36.16 230 MET A C 1
ATOM 1573 O O . MET A 1 230 ? 46.896 48.343 97.844 1.00 30.77 230 MET A O 1
ATOM 1578 N N . MET A 1 231 ? 48.275 47.267 96.418 1.00 30.54 231 MET A N 1
ATOM 1579 C CA . MET A 1 231 ? 49.177 46.868 97.489 1.00 34.28 231 MET A CA 1
ATOM 1580 C C . MET A 1 231 ? 49.794 48.083 98.149 1.00 36.34 231 MET A C 1
ATOM 1581 O O . MET A 1 231 ? 49.938 48.119 99.374 1.00 38.71 231 MET A O 1
ATOM 1586 N N . ALA A 1 232 ? 50.144 49.104 97.357 1.00 32.93 232 ALA A N 1
ATOM 1587 C CA . ALA A 1 232 ? 50.670 50.344 97.917 1.00 34.07 232 ALA A CA 1
ATOM 1588 C C . ALA A 1 232 ? 49.598 51.192 98.582 1.00 31.43 232 ALA A C 1
ATOM 1589 O O . ALA A 1 232 ? 49.926 52.204 99.212 1.00 33.08 232 ALA A O 1
ATOM 1591 N N . THR A 1 233 ? 48.334 50.818 98.435 1.00 34.72 233 THR A N 1
ATOM 1592 C CA . THR A 1 233 ? 47.227 51.473 99.114 1.00 35.38 233 THR A CA 1
ATOM 1593 C C . THR A 1 233 ? 46.964 50.859 100.477 1.00 38.04 233 THR A C 1
ATOM 1594 O O . THR A 1 233 ? 46.691 51.579 101.446 1.00 34.25 233 THR A O 1
ATOM 1598 N N . LEU A 1 234 ? 47.063 49.531 100.564 1.00 35.67 234 LEU A N 1
ATOM 1599 C CA . LEU A 1 234 ? 46.837 48.838 101.825 1.00 39.51 234 LEU A CA 1
ATOM 1600 C C . LEU A 1 234 ? 48.033 48.925 102.768 1.00 38.76 234 LEU A C 1
ATOM 1601 O O . LEU A 1 234 ? 47.842 48.966 103.987 1.00 41.08 234 LEU A O 1
ATOM 1606 N N . PHE A 1 235 ? 49.257 48.968 102.242 1.00 38.94 235 PHE A N 1
ATOM 1607 C CA . PHE A 1 235 ? 50.458 48.959 103.068 1.00 38.20 235 PHE A CA 1
ATOM 1608 C C . PHE A 1 235 ? 51.385 50.096 102.659 1.00 37.62 235 PHE A C 1
ATOM 1609 O O . PHE A 1 235 ? 51.331 50.592 101.531 1.00 36.61 235 PHE A O 1
ATOM 1617 N N . ASP A 1 236 ? 52.241 50.509 103.599 1.00 41.48 236 ASP A N 1
ATOM 1618 C CA . ASP A 1 236 ? 53.142 51.647 103.402 1.00 42.21 236 ASP A CA 1
ATOM 1619 C C . ASP A 1 236 ? 54.492 51.133 102.917 1.00 47.68 236 ASP A C 1
ATOM 1620 O O . ASP A 1 236 ? 55.410 50.889 103.703 1.00 47.77 236 ASP A O 1
ATOM 1625 N N . LEU A 1 237 ? 54.631 51.018 101.599 1.00 44.79 237 LEU A N 1
ATOM 1626 C CA . LEU A 1 237 ? 55.813 50.423 100.992 1.00 46.05 237 LEU A CA 1
ATOM 1627 C C . LEU A 1 237 ? 57.020 51.359 100.951 1.00 50.75 237 LEU A C 1
ATOM 1628 O O . LEU A 1 237 ? 58.049 50.984 100.378 1.00 48.67 237 LEU A O 1
ATOM 1633 N N . SER A 1 238 ? 56.938 52.549 101.543 1.00 53.37 238 SER A N 1
ATOM 1634 C CA . SER A 1 238 ? 58.102 53.433 101.615 1.00 51.49 238 SER A CA 1
ATOM 1635 C C . SER A 1 238 ? 59.088 52.948 102.678 1.00 54.88 238 SER A C 1
ATOM 1636 O O . SER A 1 238 ? 59.944 53.709 103.139 1.00 56.15 238 SER A O 1
ATOM 1639 N N . SER A 1 328 ? 46.859 28.383 82.952 1.00 71.51 328 SER A N 1
ATOM 1640 C CA . SER A 1 328 ? 45.768 29.251 82.528 1.00 75.36 328 SER A CA 1
ATOM 1641 C C . SER A 1 328 ? 45.026 29.834 83.735 1.00 77.86 328 SER A C 1
ATOM 1642 O O . SER A 1 328 ? 45.273 29.447 84.880 1.00 76.54 328 SER A O 1
ATOM 1645 N N . SER A 1 329 ? 44.116 30.775 83.464 1.00 81.96 329 SER A N 1
ATOM 1646 C CA . SER A 1 329 ? 43.384 31.459 84.525 1.00 82.33 329 SER A CA 1
ATOM 1647 C C . SER A 1 329 ? 42.192 30.660 85.048 1.00 81.14 329 SER A C 1
ATOM 1648 O O . SER A 1 329 ? 41.669 30.995 86.117 1.00 78.65 329 SER A O 1
ATOM 1651 N N . ILE A 1 330 ? 41.752 29.621 84.330 1.00 80.55 330 ILE A N 1
ATOM 1652 C CA . ILE A 1 330 ? 40.624 28.814 84.799 1.00 77.01 330 ILE A CA 1
ATOM 1653 C C . ILE A 1 330 ? 40.978 28.128 86.113 1.00 77.35 330 ILE A C 1
ATOM 1654 O O . ILE A 1 330 ? 40.285 28.288 87.126 1.00 72.96 330 ILE A O 1
ATOM 1656 N N . ARG A 1 331 ? 42.073 27.356 86.115 1.00 78.40 331 ARG A N 1
ATOM 1657 C CA . ARG A 1 331 ? 42.542 26.737 87.353 1.00 78.10 331 ARG A CA 1
ATOM 1658 C C . ARG A 1 331 ? 42.989 27.781 88.368 1.00 76.51 331 ARG A C 1
ATOM 1659 O O . ARG A 1 331 ? 42.964 27.519 89.576 1.00 77.98 331 ARG A O 1
ATOM 1667 N N . ALA A 1 332 ? 43.387 28.967 87.904 1.00 76.31 332 ALA A N 1
ATOM 1668 C CA . ALA A 1 332 ? 43.714 30.048 88.828 1.00 75.79 332 ALA A CA 1
ATOM 1669 C C . ALA A 1 332 ? 42.460 30.582 89.513 1.00 76.37 332 ALA A C 1
ATOM 1670 O O . ALA A 1 332 ? 42.417 30.705 90.743 1.00 76.72 332 ALA A O 1
ATOM 1672 N N . ILE A 1 333 ? 41.422 30.897 88.731 1.00 76.27 333 ILE A N 1
ATOM 1673 C CA . ILE A 1 333 ? 40.176 31.404 89.305 1.00 75.27 333 ILE A CA 1
ATOM 1674 C C . ILE A 1 333 ? 39.520 30.351 90.185 1.00 74.85 333 ILE A C 1
ATOM 1675 O O . ILE A 1 333 ? 38.877 30.680 91.190 1.00 74.06 333 ILE A O 1
ATOM 1680 N N . ALA A 1 334 ? 39.684 29.072 89.836 1.00 74.68 334 ALA A N 1
ATOM 1681 C CA . ALA A 1 334 ? 39.063 27.997 90.605 1.00 74.66 334 ALA A CA 1
ATOM 1682 C C . ALA A 1 334 ? 39.617 27.939 92.025 1.00 74.19 334 ALA A C 1
ATOM 1683 O O . ALA A 1 334 ? 38.856 27.913 93.000 1.00 71.68 334 ALA A O 1
ATOM 1685 N N . ASN A 1 335 ? 40.947 27.912 92.159 1.00 77.60 335 ASN A N 1
ATOM 1686 C CA . ASN A 1 335 ? 41.568 27.862 93.479 1.00 77.33 335 ASN A CA 1
ATOM 1687 C C . ASN A 1 335 ? 41.258 29.100 94.307 1.00 77.19 335 ASN A C 1
ATOM 1688 O O . ASN A 1 335 ? 41.396 29.059 95.535 1.00 78.40 335 ASN A O 1
ATOM 1693 N N . LEU A 1 336 ? 40.842 30.194 93.663 1.00 75.41 336 LEU A N 1
ATOM 1694 C CA . LEU A 1 336 ? 40.426 31.393 94.382 1.00 76.18 336 LEU A CA 1
ATOM 1695 C C . LEU A 1 336 ? 39.031 31.227 94.980 1.00 74.89 336 LEU A C 1
ATOM 1696 O O . LEU A 1 336 ? 38.813 31.518 96.161 1.00 73.95 336 LEU A O 1
ATOM 1698 N N . ILE A 1 337 ? 38.073 30.761 94.173 1.00 73.46 337 ILE A N 1
ATOM 1699 C CA . ILE A 1 337 ? 36.725 30.501 94.674 1.00 74.99 337 ILE A CA 1
ATOM 1700 C C . ILE A 1 337 ? 36.745 29.412 95.739 1.00 80.36 337 ILE A C 1
ATOM 1701 O O . ILE A 1 337 ? 35.876 29.375 96.620 1.00 81.57 337 ILE A O 1
ATOM 1706 N N . ALA A 1 338 ? 37.735 28.517 95.680 1.00 79.39 338 ALA A N 1
ATOM 1707 C CA . ALA A 1 338 ? 37.878 27.479 96.695 1.00 81.01 338 ALA A CA 1
ATOM 1708 C C . ALA A 1 338 ? 38.045 28.080 98.085 1.00 85.72 338 ALA A C 1
ATOM 1709 O O . ALA A 1 338 ? 37.353 27.687 99.032 1.00 85.67 338 ALA A O 1
ATOM 1711 N N . ASP A 1 339 ? 38.956 29.050 98.221 1.00 85.52 339 ASP A N 1
ATOM 1712 C CA . ASP A 1 339 ? 39.365 29.520 99.543 1.00 87.33 339 ASP A CA 1
ATOM 1713 C C . ASP A 1 339 ? 38.281 30.344 100.230 1.00 86.58 339 ASP A C 1
ATOM 1714 O O . ASP A 1 339 ? 38.213 30.358 101.465 1.00 87.88 339 ASP A O 1
ATOM 1719 N N . ASN A 1 340 ? 37.428 31.029 99.468 1.00 88.79 340 ASN A N 1
ATOM 1720 C CA . ASN A 1 340 ? 36.372 31.858 100.038 1.00 88.43 340 ASN A CA 1
ATOM 1721 C C . ASN A 1 340 ? 35.005 31.192 99.987 1.00 89.04 340 ASN A C 1
ATOM 1722 O O . ASN A 1 340 ? 34.003 31.835 100.315 1.00 91.67 340 ASN A O 1
ATOM 1727 N N . LEU A 1 341 ? 34.938 29.923 99.586 1.00 86.68 341 LEU A N 1
ATOM 1728 C CA . LEU A 1 341 ? 33.649 29.244 99.499 1.00 89.89 341 LEU A CA 1
ATOM 1729 C C . LEU A 1 341 ? 33.158 28.803 100.873 1.00 90.48 341 LEU A C 1
ATOM 1730 O O . LEU A 1 341 ? 31.965 28.921 101.180 1.00 88.57 341 LEU A O 1
ATOM 1735 N N . ASP A 1 342 ? 34.059 28.302 101.707 1.00 93.02 342 ASP A N 1
ATOM 1736 C CA . ASP A 1 342 ? 33.692 27.824 103.030 1.00 94.30 342 ASP A CA 1
ATOM 1737 C C . ASP A 1 342 ? 33.645 28.984 104.019 1.00 93.19 342 ASP A C 1
ATOM 1738 O O . ASP A 1 342 ? 33.218 28.822 105.161 1.00 93.11 342 ASP A O 1
ATOM 1743 N N . ILE A 1 346 ? 26.522 31.702 100.179 1.00 82.94 346 ILE A N 1
ATOM 1744 C CA . ILE A 1 346 ? 26.277 31.223 98.822 1.00 84.31 346 ILE A CA 1
ATOM 1745 C C . ILE A 1 346 ? 25.013 30.373 98.774 1.00 85.60 346 ILE A C 1
ATOM 1746 O O . ILE A 1 346 ? 24.807 29.510 99.633 1.00 83.55 346 ILE A O 1
ATOM 1748 N N . GLU A 1 347 ? 24.173 30.627 97.768 1.00 83.48 347 GLU A N 1
ATOM 1749 C CA . GLU A 1 347 ? 22.949 29.867 97.560 1.00 83.45 347 GLU A CA 1
ATOM 1750 C C . GLU A 1 347 ? 23.264 28.371 97.545 1.00 83.85 347 GLU A C 1
ATOM 1751 O O . GLU A 1 347 ? 24.105 27.931 96.744 1.00 85.20 347 GLU A O 1
ATOM 1753 N N . PRO A 1 348 ? 22.624 27.565 98.407 1.00 83.52 348 PRO A N 1
ATOM 1754 C CA . PRO A 1 348 ? 23.070 26.176 98.620 1.00 80.97 348 PRO A CA 1
ATOM 1755 C C . PRO A 1 348 ? 23.185 25.325 97.360 1.00 78.81 348 PRO A C 1
ATOM 1756 O O . PRO A 1 348 ? 23.934 24.341 97.351 1.00 78.13 348 PRO A O 1
ATOM 1760 N N . GLU A 1 349 ? 22.458 25.681 96.296 1.00 77.58 349 GLU A N 1
ATOM 1761 C CA . GLU A 1 349 ? 22.556 24.922 95.052 1.00 75.73 349 GLU A CA 1
ATOM 1762 C C . GLU A 1 349 ? 23.873 25.204 94.334 1.00 75.97 349 GLU A C 1
ATOM 1763 O O . GLU A 1 349 ? 24.580 24.273 93.928 1.00 73.76 349 GLU A O 1
ATOM 1769 N N . LEU A 1 350 ? 24.215 26.487 94.156 1.00 75.59 350 LEU A N 1
ATOM 1770 C CA . LEU A 1 350 ? 25.474 26.831 93.499 1.00 73.41 350 LEU A CA 1
ATOM 1771 C C . LEU A 1 350 ? 26.671 26.318 94.285 1.00 73.72 350 LEU A C 1
ATOM 1772 O O . LEU A 1 350 ? 27.699 25.972 93.695 1.00 72.14 350 LEU A O 1
ATOM 1777 N N . GLU A 1 351 ? 26.555 26.254 95.613 1.00 75.59 351 GLU A N 1
ATOM 1778 C CA . GLU A 1 351 ? 27.643 25.718 96.423 1.00 77.62 351 GLU A CA 1
ATOM 1779 C C . GLU A 1 351 ? 27.923 24.262 96.075 1.00 76.17 351 GLU A C 1
ATOM 1780 O O . GLU A 1 351 ? 29.084 23.866 95.921 1.00 75.83 351 GLU A O 1
ATOM 1786 N N . ARG A 1 352 ? 26.870 23.454 95.936 1.00 75.37 352 ARG A N 1
ATOM 1787 C CA . ARG A 1 352 ? 27.058 22.025 95.707 1.00 76.45 352 ARG A CA 1
ATOM 1788 C C . ARG A 1 352 ? 27.639 21.750 94.323 1.00 75.25 352 ARG A C 1
ATOM 1789 O O . ARG A 1 352 ? 28.470 20.847 94.165 1.00 74.73 352 ARG A O 1
ATOM 1797 N N . ARG A 1 353 ? 27.219 22.515 93.308 1.00 70.47 353 ARG A N 1
ATOM 1798 C CA . ARG A 1 353 ? 27.873 22.423 92.007 1.00 68.19 353 ARG A CA 1
ATOM 1799 C C . ARG A 1 353 ? 29.333 22.829 92.109 1.00 70.65 353 ARG A C 1
ATOM 1800 O O . ARG A 1 353 ? 30.203 22.217 91.480 1.00 69.54 353 ARG A O 1
ATOM 1808 N N . LEU A 1 354 ? 29.615 23.872 92.894 1.00 72.87 354 LEU A N 1
ATOM 1809 C CA . LEU A 1 354 ? 30.993 24.301 93.105 1.00 73.87 354 LEU A CA 1
ATOM 1810 C C . LEU A 1 354 ? 31.756 23.311 93.982 1.00 73.50 354 LEU A C 1
ATOM 1811 O O . LEU A 1 354 ? 32.984 23.213 93.876 1.00 73.38 354 LEU A O 1
ATOM 1816 N N . ARG A 1 355 ? 31.052 22.580 94.851 1.00 72.63 355 ARG A N 1
ATOM 1817 C CA . ARG A 1 355 ? 31.673 21.483 95.588 1.00 75.58 355 ARG A CA 1
ATOM 1818 C C . ARG A 1 355 ? 32.189 20.417 94.629 1.00 73.95 355 ARG A C 1
ATOM 1819 O O . ARG A 1 355 ? 33.377 20.065 94.641 1.00 69.68 355 ARG A O 1
ATOM 1827 N N . ALA A 1 356 ? 31.295 19.898 93.777 1.00 71.77 356 ALA A N 1
ATOM 1828 C CA . ALA A 1 356 ? 31.661 18.849 92.833 1.00 70.83 356 ALA A CA 1
ATOM 1829 C C . ALA A 1 356 ? 32.625 19.355 91.770 1.00 71.21 356 ALA A C 1
ATOM 1830 O O . ALA A 1 356 ? 33.459 18.585 91.280 1.00 70.35 356 ALA A O 1
ATOM 1832 N N . TRP A 1 357 ? 32.521 20.636 91.401 1.00 69.11 357 TRP A N 1
ATOM 1833 C CA . TRP A 1 357 ? 33.415 21.207 90.396 1.00 71.58 357 TRP A CA 1
ATOM 1834 C C . TRP A 1 357 ? 34.868 21.151 90.853 1.00 69.71 357 TRP A C 1
ATOM 1835 O O . TRP A 1 357 ? 35.760 20.779 90.080 1.00 68.05 357 TRP A O 1
ATOM 1846 N N . LEU A 1 358 ? 35.122 21.503 92.113 1.00 69.64 358 LEU A N 1
ATOM 1847 C CA . LEU A 1 358 ? 36.493 21.536 92.606 1.00 71.49 358 LEU A CA 1
ATOM 1848 C C . LEU A 1 358 ? 37.096 20.140 92.665 1.00 65.97 358 LEU A C 1
ATOM 1849 O O . LEU A 1 358 ? 38.279 19.956 92.358 1.00 66.98 358 LEU A O 1
ATOM 1854 N N . GLU A 1 359 ? 36.302 19.145 93.054 1.00 64.76 359 GLU A N 1
ATOM 1855 C CA . GLU A 1 359 ? 36.819 17.785 93.103 1.00 67.40 359 GLU A CA 1
ATOM 1856 C C . GLU A 1 359 ? 37.177 17.268 91.716 1.00 68.81 359 GLU A C 1
ATOM 1857 O O . GLU A 1 359 ? 38.144 16.511 91.571 1.00 68.17 359 GLU A O 1
ATOM 1863 N N . GLU A 1 360 ? 36.424 17.670 90.688 1.00 68.57 360 GLU A N 1
ATOM 1864 C CA . GLU A 1 360 ? 36.715 17.198 89.339 1.00 70.77 360 GLU A CA 1
ATOM 1865 C C . GLU A 1 360 ? 37.991 17.828 88.796 1.00 70.91 360 GLU A C 1
ATOM 1866 O O . GLU A 1 360 ? 38.761 17.166 88.090 1.00 71.68 360 GLU A O 1
ATOM 1872 N N . LEU A 1 361 ? 38.236 19.103 89.121 1.00 69.01 361 LEU A N 1
ATOM 1873 C CA . LEU A 1 361 ? 39.481 19.747 88.708 1.00 66.58 361 LEU A CA 1
ATOM 1874 C C . LEU A 1 361 ? 40.694 19.050 89.312 1.00 69.94 361 LEU A C 1
ATOM 1875 O O . LEU A 1 361 ? 41.698 18.829 88.624 1.00 69.46 361 LEU A O 1
ATOM 1880 N N . ARG A 1 362 ? 40.608 18.675 90.593 1.00 70.78 362 ARG A N 1
ATOM 1881 C CA . ARG A 1 362 ? 41.719 18.047 91.306 1.00 68.80 362 ARG A CA 1
ATOM 1882 C C . ARG A 1 362 ? 42.203 16.758 90.651 1.00 67.82 362 ARG A C 1
ATOM 1883 O O . ARG A 1 362 ? 43.296 16.284 90.986 1.00 64.77 362 ARG A O 1
ATOM 1891 N N . THR A 1 363 ? 41.422 16.177 89.743 1.00 68.92 363 THR A N 1
ATOM 1892 C CA . THR A 1 363 ? 41.826 14.982 89.021 1.00 72.07 363 THR A CA 1
ATOM 1893 C C . THR A 1 363 ? 41.913 15.206 87.520 1.00 70.56 363 THR A C 1
ATOM 1894 O O . THR A 1 363 ? 42.248 14.265 86.786 1.00 66.57 363 THR A O 1
ATOM 1898 N N . ALA A 1 364 ? 41.626 16.416 87.047 1.00 66.09 364 ALA A N 1
ATOM 1899 C CA . ALA A 1 364 ? 41.624 16.695 85.621 1.00 67.77 364 ALA A CA 1
ATOM 1900 C C . ALA A 1 364 ? 43.034 16.593 85.048 1.00 67.23 364 ALA A C 1
ATOM 1901 O O . ALA A 1 364 ? 44.035 16.630 85.771 1.00 64.37 364 ALA A O 1
ATOM 1903 N N . ALA A 1 365 ? 43.101 16.443 83.727 1.00 66.83 365 ALA A N 1
ATOM 1904 C CA . ALA A 1 365 ? 44.375 16.472 83.033 1.00 66.27 365 ALA A CA 1
ATOM 1905 C C . ALA A 1 365 ? 44.868 17.914 82.906 1.00 64.69 365 ALA A C 1
ATOM 1906 O O . ALA A 1 365 ? 44.137 18.873 83.171 1.00 66.13 365 ALA A O 1
ATOM 1908 N N . LEU A 1 366 ? 46.140 18.060 82.515 1.00 63.14 366 LEU A N 1
ATOM 1909 C CA . LEU A 1 366 ? 46.688 19.393 82.271 1.00 67.93 366 LEU A CA 1
ATOM 1910 C C . LEU A 1 366 ? 45.840 20.152 81.257 1.00 68.37 366 LEU A C 1
ATOM 1911 O O . LEU A 1 366 ? 45.612 21.359 81.401 1.00 66.51 366 LEU A O 1
ATOM 1916 N N . ASN A 1 367 ? 45.349 19.452 80.234 1.00 68.77 367 ASN A N 1
ATOM 1917 C CA . ASN A 1 367 ? 44.405 20.005 79.268 1.00 71.73 367 ASN A CA 1
ATOM 1918 C C . ASN A 1 367 ? 43.006 19.510 79.631 1.00 68.38 367 ASN A C 1
ATOM 1919 O O . ASN A 1 367 ? 42.724 18.309 79.556 1.00 66.50 367 ASN A O 1
ATOM 1924 N N . LEU A 1 368 ? 42.138 20.435 80.027 1.00 68.23 368 LEU A N 1
ATOM 1925 C CA . LEU A 1 368 ? 40.834 20.056 80.550 1.00 68.27 368 LEU A CA 1
ATOM 1926 C C . LEU A 1 368 ? 39.944 19.509 79.436 1.00 64.32 368 LEU A C 1
ATOM 1927 O O . LEU A 1 368 ? 39.992 20.002 78.303 1.00 66.47 368 LEU A O 1
ATOM 1932 N N . PRO A 1 369 ? 39.134 18.487 79.722 1.00 67.71 369 PRO A N 1
ATOM 1933 C CA . PRO A 1 369 ? 38.057 18.118 78.793 1.00 67.30 369 PRO A CA 1
ATOM 1934 C C . PRO A 1 369 ? 37.221 19.341 78.438 1.00 67.67 369 PRO A C 1
ATOM 1935 O O . PRO A 1 369 ? 37.085 20.277 79.230 1.00 66.84 369 PRO A O 1
ATOM 1939 N N . GLU A 1 370 ? 36.668 19.336 77.224 1.00 67.14 370 GLU A N 1
ATOM 1940 C CA . GLU A 1 370 ? 35.944 20.512 76.753 1.00 66.65 370 GLU A CA 1
ATOM 1941 C C . GLU A 1 370 ? 34.708 20.773 77.601 1.00 64.67 370 GLU A C 1
ATOM 1942 O O . GLU A 1 370 ? 34.443 21.917 77.992 1.00 62.66 370 GLU A O 1
ATOM 1948 N N . ALA A 1 371 ? 33.937 19.720 77.893 1.00 63.98 371 ALA A N 1
ATOM 1949 C CA . ALA A 1 371 ? 32.777 19.869 78.767 1.00 66.14 371 ALA A CA 1
ATOM 1950 C C . ALA A 1 371 ? 33.190 20.417 80.126 1.00 62.54 371 ALA A C 1
ATOM 1951 O O . ALA A 1 371 ? 32.548 21.326 80.660 1.00 61.30 371 ALA A O 1
ATOM 1953 N N . LEU A 1 372 ? 34.280 19.889 80.693 1.00 62.58 372 LEU A N 1
ATOM 1954 C CA . LEU A 1 372 ? 34.799 20.446 81.937 1.00 66.94 372 LEU A CA 1
ATOM 1955 C C . LEU A 1 372 ? 35.184 21.913 81.761 1.00 65.03 372 LEU A C 1
ATOM 1956 O O . LEU A 1 372 ? 34.855 22.754 82.607 1.00 64.33 372 LEU A O 1
ATOM 1961 N N . ARG A 1 373 ? 35.843 22.247 80.646 1.00 61.77 373 ARG A N 1
ATOM 1962 C CA . ARG A 1 373 ? 36.331 23.609 80.447 1.00 63.11 373 ARG A CA 1
ATOM 1963 C C . ARG A 1 373 ? 35.214 24.623 80.235 1.00 63.51 373 ARG A C 1
ATOM 1964 O O . ARG A 1 373 ? 35.449 25.825 80.406 1.00 64.35 373 ARG A O 1
ATOM 1972 N N . ILE A 1 374 ? 34.018 24.183 79.859 1.00 60.68 374 ILE A N 1
ATOM 1973 C CA . ILE A 1 374 ? 32.915 25.093 79.575 1.00 62.03 374 ILE A CA 1
ATOM 1974 C C . ILE A 1 374 ? 31.972 25.223 80.763 1.00 55.70 374 ILE A C 1
ATOM 1975 O O . ILE A 1 374 ? 31.467 26.310 81.036 1.00 57.67 374 ILE A O 1
ATOM 1980 N N . LYS A 1 375 ? 31.717 24.131 81.484 1.00 55.67 375 LYS A N 1
ATOM 1981 C CA . LYS A 1 375 ? 30.955 24.252 82.720 1.00 61.09 375 LYS A CA 1
ATOM 1982 C C . LYS A 1 375 ? 31.753 24.978 83.793 1.00 64.73 375 LYS A C 1
ATOM 1983 O O . LYS A 1 375 ? 31.162 25.491 84.752 1.00 64.12 375 LYS A O 1
ATOM 1989 N N . SER A 1 376 ? 33.079 25.042 83.638 1.00 62.04 376 SER A N 1
ATOM 1990 C CA . SER A 1 376 ? 33.891 25.917 84.475 1.00 66.81 376 SER A CA 1
ATOM 1991 C C . SER A 1 376 ? 33.530 27.379 84.240 1.00 65.97 376 SER A C 1
ATOM 1992 O O . SER A 1 376 ? 33.252 28.123 85.188 1.00 66.58 376 SER A O 1
ATOM 1995 N N . LEU A 1 377 ? 33.520 27.806 82.973 1.00 64.50 377 LEU A N 1
ATOM 1996 C CA . LEU A 1 377 ? 33.208 29.194 82.645 1.00 65.39 377 LEU A CA 1
ATOM 1997 C C . LEU A 1 377 ? 31.749 29.533 82.896 1.00 63.76 377 LEU A C 1
ATOM 1998 O O . LEU A 1 377 ? 31.413 30.713 83.029 1.00 65.37 377 LEU A O 1
ATOM 2003 N N . LEU A 1 378 ? 30.877 28.532 82.957 1.00 63.43 378 LEU A N 1
ATOM 2004 C CA . LEU A 1 378 ? 29.501 28.778 83.363 1.00 61.89 378 LEU A CA 1
ATOM 2005 C C . LEU A 1 378 ? 29.409 28.950 84.873 1.00 63.69 378 LEU A C 1
ATOM 2006 O O . LEU A 1 378 ? 28.700 29.838 85.357 1.00 65.21 378 LEU A O 1
ATOM 2011 N N . LEU A 1 379 ? 30.134 28.122 85.631 1.00 64.87 379 LEU A N 1
ATOM 2012 C CA . LEU A 1 379 ? 30.130 28.252 87.084 1.00 66.00 379 LEU A CA 1
ATOM 2013 C C . LEU A 1 379 ? 30.851 29.522 87.527 1.00 70.06 379 LEU A C 1
ATOM 2014 O O . LEU A 1 379 ? 30.401 30.213 88.451 1.00 68.93 379 LEU A O 1
ATOM 2019 N N . ILE A 1 380 ? 31.963 29.851 86.867 1.00 69.07 380 ILE A N 1
ATOM 2020 C CA . ILE A 1 380 ? 32.705 31.064 87.202 1.00 70.52 380 ILE A CA 1
ATOM 2021 C C . ILE A 1 380 ? 31.859 32.297 86.912 1.00 68.99 380 ILE A C 1
ATOM 2022 O O . ILE A 1 380 ? 31.776 33.221 87.729 1.00 71.05 380 ILE A O 1
ATOM 2027 N N . ASN A 1 381 ? 31.214 32.324 85.743 1.00 69.42 381 ASN A N 1
ATOM 2028 C CA . ASN A 1 381 ? 30.363 33.454 85.391 1.00 66.98 381 ASN A CA 1
ATOM 2029 C C . ASN A 1 381 ? 29.197 33.597 86.356 1.00 70.28 381 ASN A C 1
ATOM 2030 O O . ASN A 1 381 ? 28.753 34.717 86.634 1.00 70.02 381 ASN A O 1
ATOM 2035 N N . GLN A 1 382 ? 28.686 32.479 86.875 1.00 68.68 382 GLN A N 1
ATOM 2036 C CA . GLN A 1 382 ? 27.643 32.558 87.888 1.00 70.95 382 GLN A CA 1
ATOM 2037 C C . GLN A 1 382 ? 28.173 33.129 89.192 1.00 71.58 382 GLN A C 1
ATOM 2038 O O . GLN A 1 382 ? 27.441 33.825 89.905 1.00 69.69 382 GLN A O 1
ATOM 2044 N N . TRP A 1 383 ? 29.430 32.834 89.530 1.00 69.19 383 TRP A N 1
ATOM 2045 C CA . TRP A 1 383 ? 30.001 33.356 90.767 1.00 70.59 383 TRP A CA 1
ATOM 2046 C C . TRP A 1 383 ? 30.223 34.862 90.677 1.00 70.71 383 TRP A C 1
ATOM 2047 O O . TRP A 1 383 ? 29.860 35.611 91.592 1.00 69.62 383 TRP A O 1
ATOM 2058 N N . MET A 1 384 ? 30.802 35.327 89.565 1.00 68.90 384 MET A N 1
ATOM 2059 C CA . MET A 1 384 ? 31.136 36.741 89.439 1.00 68.81 384 MET A CA 1
ATOM 2060 C C . MET A 1 384 ? 29.892 37.620 89.411 1.00 71.84 384 MET A C 1
ATOM 2061 O O . MET A 1 384 ? 29.954 38.790 89.805 1.00 70.23 384 MET A O 1
ATOM 2066 N N . SER A 1 385 ? 28.756 37.084 88.960 1.00 72.37 385 SER A N 1
ATOM 2067 C CA . SER A 1 385 ? 27.558 37.897 88.793 1.00 73.59 385 SER A CA 1
ATOM 2068 C C . SER A 1 385 ? 26.576 37.800 89.953 1.00 73.45 385 SER A C 1
ATOM 2069 O O . SER A 1 385 ? 25.798 38.740 90.156 1.00 72.44 385 SER A O 1
ATOM 2072 N N . GLU A 1 386 ? 26.599 36.708 90.722 1.00 69.58 386 GLU A N 1
ATOM 2073 C CA . GLU A 1 386 ? 25.573 36.437 91.727 1.00 72.55 386 GLU A CA 1
ATOM 2074 C C . GLU A 1 386 ? 26.021 36.744 93.153 1.00 74.31 386 GLU A C 1
ATOM 2075 O O . GLU A 1 386 ? 25.283 37.402 93.895 1.00 77.47 386 GLU A O 1
ATOM 2081 N N . THR A 1 387 ? 27.203 36.283 93.563 1.00 71.45 387 THR A N 1
ATOM 2082 C CA . THR A 1 387 ? 27.687 36.577 94.908 1.00 71.73 387 THR A CA 1
ATOM 2083 C C . THR A 1 387 ? 28.299 37.977 94.967 1.00 73.19 387 THR A C 1
ATOM 2084 O O . THR A 1 387 ? 28.878 38.471 93.992 1.00 70.31 387 THR A O 1
ATOM 2088 N N . GLU A 1 388 ? 28.162 38.618 96.136 1.00 72.62 388 GLU A N 1
ATOM 2089 C CA . GLU A 1 388 ? 28.661 39.981 96.306 1.00 71.01 388 GLU A CA 1
ATOM 2090 C C . GLU A 1 388 ? 30.173 40.058 96.132 1.00 65.13 388 GLU A C 1
ATOM 2091 O O . GLU A 1 388 ? 30.686 41.056 95.616 1.00 60.86 388 GLU A O 1
ATOM 2097 N N . LEU A 1 389 ? 30.897 39.015 96.548 1.00 67.85 389 LEU A N 1
ATOM 2098 C CA . LEU A 1 389 ? 32.350 38.985 96.387 1.00 65.99 389 LEU A CA 1
ATOM 2099 C C . LEU A 1 389 ? 32.753 39.135 94.925 1.00 66.02 389 LEU A C 1
ATOM 2100 O O . LEU A 1 389 ? 33.554 40.010 94.576 1.00 64.91 389 LEU A O 1
ATOM 2105 N N . GLY A 1 390 ? 32.218 38.275 94.053 1.00 67.33 390 GLY A N 1
ATOM 2106 C CA . GLY A 1 390 ? 32.523 38.382 92.636 1.00 65.14 390 GLY A CA 1
ATOM 2107 C C . GLY A 1 390 ? 31.987 39.652 92.004 1.00 65.10 390 GLY A C 1
ATOM 2108 O O . GLY A 1 390 ? 32.534 40.130 91.005 1.00 61.45 390 GLY A O 1
ATOM 2109 N N . GLN A 1 391 ? 30.913 40.212 92.570 1.00 61.35 391 GLN A N 1
ATOM 2110 C CA . GLN A 1 391 ? 30.373 41.470 92.070 1.00 63.75 391 GLN A CA 1
ATOM 2111 C C . GLN A 1 391 ? 31.353 42.615 92.279 1.00 65.01 391 GLN A C 1
ATOM 2112 O O . GLN A 1 391 ? 31.434 43.528 91.448 1.00 63.51 391 GLN A O 1
ATOM 2118 N N . VAL A 1 392 ? 32.096 42.591 93.390 1.00 62.41 392 VAL A N 1
ATOM 2119 C CA . VAL A 1 392 ? 33.093 43.627 93.641 1.00 61.99 392 VAL A CA 1
ATOM 2120 C C . VAL A 1 392 ? 34.270 43.477 92.683 1.00 62.43 392 VAL A C 1
ATOM 2121 O O . VAL A 1 392 ? 34.790 44.469 92.160 1.00 62.99 392 VAL A O 1
ATOM 2125 N N . LEU A 1 393 ? 34.696 42.238 92.421 1.00 62.66 393 LEU A N 1
ATOM 2126 C CA . LEU A 1 393 ? 35.809 42.016 91.500 1.00 63.71 393 LEU A CA 1
ATOM 2127 C C . LEU A 1 393 ? 35.471 42.460 90.079 1.00 65.47 393 LEU A C 1
ATOM 2128 O O . LEU A 1 393 ? 36.353 42.938 89.354 1.00 60.94 393 LEU A O 1
ATOM 2133 N N . THR A 1 394 ? 34.207 42.314 89.661 1.00 64.39 394 THR A N 1
ATOM 2134 C CA . THR A 1 394 ? 33.819 42.800 88.339 1.00 65.84 394 THR A CA 1
ATOM 2135 C C . THR A 1 394 ? 33.821 44.327 88.277 1.00 59.82 394 THR A C 1
ATOM 2136 O O . THR A 1 394 ? 34.092 44.900 87.215 1.00 53.78 394 THR A O 1
ATOM 2140 N N . LEU A 1 395 ? 33.527 44.999 89.396 1.00 60.18 395 LEU A N 1
ATOM 2141 C CA . LEU A 1 395 ? 33.682 46.452 89.456 1.00 58.86 395 LEU A CA 1
ATOM 2142 C C . LEU A 1 395 ? 35.155 46.852 89.468 1.00 62.04 395 LEU A C 1
ATOM 2143 O O . LEU A 1 395 ? 35.532 47.861 88.859 1.00 58.61 395 LEU A O 1
ATOM 2148 N N . ILE A 1 396 ? 35.996 46.067 90.149 1.00 59.66 396 ILE A N 1
ATOM 2149 C CA . ILE A 1 396 ? 37.439 46.311 90.278 1.00 61.51 396 ILE A CA 1
ATOM 2150 C C . ILE A 1 396 ? 38.155 46.327 88.918 1.00 61.20 396 ILE A C 1
ATOM 2151 O O . ILE A 1 396 ? 38.205 45.317 88.199 1.00 61.36 396 ILE A O 1
ATOM 2156 N N . GLY A 1 417 ? 27.777 47.590 95.393 1.00 67.15 417 GLY A N 1
ATOM 2157 C CA . GLY A 1 417 ? 27.013 47.559 96.626 1.00 63.13 417 GLY A CA 1
ATOM 2158 C C . GLY A 1 417 ? 27.699 48.342 97.723 1.00 61.68 417 GLY A C 1
ATOM 2159 O O . GLY A 1 417 ? 28.859 48.726 97.568 1.00 61.43 417 GLY A O 1
ATOM 2160 N N . SER A 1 418 ? 26.995 48.573 98.840 1.00 60.64 418 SER A N 1
ATOM 2161 C CA . SER A 1 418 ? 27.588 49.300 99.959 1.00 55.44 418 SER A CA 1
ATOM 2162 C C . SER A 1 418 ? 28.813 48.590 100.521 1.00 49.03 418 SER A C 1
ATOM 2163 O O . SER A 1 418 ? 29.502 49.156 101.375 1.00 45.75 418 SER A O 1
ATOM 2166 N N . LEU A 1 419 ? 29.087 47.364 100.073 1.00 49.82 419 LEU A N 1
ATOM 2167 C CA . LEU A 1 419 ? 30.408 46.781 100.262 1.00 48.75 419 LEU A CA 1
ATOM 2168 C C . LEU A 1 419 ? 31.489 47.656 99.634 1.00 49.83 419 LEU A C 1
ATOM 2169 O O . LEU A 1 419 ? 32.553 47.866 100.231 1.00 46.85 419 LEU A O 1
ATOM 2174 N N . PHE A 1 420 ? 31.237 48.170 98.423 1.00 50.37 420 PHE A N 1
ATOM 2175 C CA . PHE A 1 420 ? 32.236 48.996 97.747 1.00 50.59 420 PHE A CA 1
ATOM 2176 C C . PHE A 1 420 ? 32.583 50.224 98.577 1.00 39.57 420 PHE A C 1
ATOM 2177 O O . PHE A 1 420 ? 33.758 50.551 98.761 1.00 42.07 420 PHE A O 1
ATOM 2185 N N . TRP A 1 421 ? 31.571 50.917 99.090 1.00 43.18 421 TRP A N 1
ATOM 2186 C CA . TRP A 1 421 ? 31.821 52.138 99.845 1.00 45.27 421 TRP A CA 1
ATOM 2187 C C . TRP A 1 421 ? 32.535 51.869 101.157 1.00 42.46 421 TRP A C 1
ATOM 2188 O O . TRP A 1 421 ? 33.343 52.696 101.604 1.00 43.64 421 TRP A O 1
ATOM 2199 N N . THR A 1 422 ? 32.236 50.747 101.802 1.00 40.92 422 THR A N 1
ATOM 2200 C CA . THR A 1 422 ? 32.966 50.402 103.011 1.00 43.17 422 THR A CA 1
ATOM 2201 C C . THR A 1 422 ? 34.428 50.121 102.685 1.00 41.03 422 THR A C 1
ATOM 2202 O O . THR A 1 422 ? 35.327 50.577 103.401 1.00 35.41 422 THR A O 1
ATOM 2206 N N . LEU A 1 423 ? 34.684 49.411 101.582 1.00 38.10 423 LEU A N 1
ATOM 2207 C CA . LEU A 1 423 ? 36.054 49.262 101.093 1.00 40.06 423 LEU A CA 1
ATOM 2208 C C . LEU A 1 423 ? 36.686 50.618 100.776 1.00 39.28 423 LEU A C 1
ATOM 2209 O O . LEU A 1 423 ? 37.855 50.866 101.104 1.00 35.98 423 LEU A O 1
ATOM 2214 N N . HIS A 1 424 ? 35.924 51.499 100.124 1.00 38.11 424 HIS A N 1
ATOM 2215 C CA . HIS A 1 424 ? 36.398 52.841 99.794 1.00 35.42 424 HIS A CA 1
ATOM 2216 C C . HIS A 1 424 ? 36.924 53.553 101.033 1.00 36.06 424 HIS A C 1
ATOM 2217 O O . HIS A 1 424 ? 38.045 54.085 101.035 1.00 33.97 424 HIS A O 1
ATOM 2224 N N . ARG A 1 425 ? 36.141 53.535 102.116 1.00 34.61 425 ARG A N 1
ATOM 2225 C CA . ARG A 1 425 ? 36.549 54.221 103.341 1.00 36.14 425 ARG A CA 1
ATOM 2226 C C . ARG A 1 425 ? 37.804 53.598 103.930 1.00 36.09 425 ARG A C 1
ATOM 2227 O O . ARG A 1 425 ? 38.701 54.311 104.401 1.00 34.11 425 ARG A O 1
ATOM 2229 N N . LEU A 1 426 ? 37.878 52.266 103.920 1.00 32.64 426 LEU A N 1
ATOM 2230 C CA . LEU A 1 426 ? 39.041 51.573 104.465 1.00 37.79 426 LEU A CA 1
ATOM 2231 C C . LEU A 1 426 ? 40.311 51.952 103.708 1.00 33.03 426 LEU A C 1
ATOM 2232 O O . LEU A 1 426 ? 41.345 52.251 104.314 1.00 35.23 426 LEU A O 1
ATOM 2237 N N . MET A 1 427 ? 40.254 51.918 102.379 1.00 30.68 427 MET A N 1
ATOM 2238 C CA . MET A 1 427 ? 41.432 52.216 101.569 1.00 31.86 427 MET A CA 1
ATOM 2239 C C . MET A 1 427 ? 41.834 53.677 101.674 1.00 30.98 427 MET A C 1
ATOM 2240 O O . MET A 1 427 ? 43.028 53.992 101.735 1.00 30.20 427 MET A O 1
ATOM 2245 N N . GLN A 1 428 ? 40.852 54.577 101.677 1.00 30.59 428 GLN A N 1
ATOM 2246 C CA . GLN A 1 428 ? 41.143 55.992 101.851 1.00 32.73 428 GLN A CA 1
ATOM 2247 C C . GLN A 1 428 ? 41.911 56.222 103.147 1.00 34.51 428 GLN A C 1
ATOM 2248 O O . GLN A 1 428 ? 42.890 56.981 103.170 1.00 34.91 428 GLN A O 1
ATOM 2254 N N . ALA A 1 429 ? 41.496 55.548 104.232 1.00 35.08 429 ALA A N 1
ATOM 2255 C CA . ALA A 1 429 ? 42.094 55.788 105.543 1.00 31.85 429 ALA A CA 1
ATOM 2256 C C . ALA A 1 429 ? 43.498 55.200 105.635 1.00 31.07 429 ALA A C 1
ATOM 2257 O O . ALA A 1 429 ? 44.397 55.817 106.216 1.00 35.42 429 ALA A O 1
ATOM 2259 N N . ARG A 1 430 ? 43.707 54.016 105.066 1.00 33.00 430 ARG A N 1
ATOM 2260 C CA . ARG A 1 430 ? 45.037 53.418 105.046 1.00 34.05 430 ARG A CA 1
ATOM 2261 C C . ARG A 1 430 ? 46.021 54.283 104.268 1.00 36.55 430 ARG A C 1
ATOM 2262 O O . ARG A 1 430 ? 47.063 54.691 104.796 1.00 34.92 430 ARG A O 1
ATOM 2270 N N . ALA A 1 431 ? 45.718 54.548 102.993 1.00 34.11 431 ALA A N 1
ATOM 2271 C CA . ALA A 1 431 ? 46.619 55.343 102.163 1.00 35.19 431 ALA A CA 1
ATOM 2272 C C . ALA A 1 431 ? 46.953 56.673 102.819 1.00 31.69 431 ALA A C 1
ATOM 2273 O O . ALA A 1 431 ? 48.097 57.137 102.750 1.00 30.65 431 ALA A O 1
ATOM 2275 N N . GLY A 1 432 ? 45.966 57.295 103.468 1.00 33.11 432 GLY A N 1
ATOM 2276 C CA . GLY A 1 432 ? 46.156 58.599 104.083 1.00 34.78 432 GLY A CA 1
ATOM 2277 C C . GLY A 1 432 ? 47.075 58.581 105.285 1.00 38.37 432 GLY A C 1
ATOM 2278 O O . GLY A 1 432 ? 47.622 59.626 105.647 1.00 38.21 432 GLY A O 1
ATOM 2279 N N . GLY A 1 433 ? 47.264 57.421 105.904 1.00 36.49 433 GLY A N 1
ATOM 2280 C CA . GLY A 1 433 ? 48.206 57.293 106.990 1.00 40.82 433 GLY A CA 1
ATOM 2281 C C . GLY A 1 433 ? 49.624 56.964 106.584 1.00 39.58 433 GLY A C 1
ATOM 2282 O O . GLY A 1 433 ? 50.502 56.930 107.452 1.00 40.74 433 GLY A O 1
ATOM 2283 N N . HIS A 1 434 ? 49.885 56.730 105.296 1.00 36.67 434 HIS A N 1
ATOM 2284 C CA . HIS A 1 434 ? 51.221 56.354 104.854 1.00 34.98 434 HIS A CA 1
ATOM 2285 C C . HIS A 1 434 ? 52.193 57.525 104.963 1.00 37.35 434 HIS A C 1
ATOM 2286 O O . HIS A 1 434 ? 51.812 58.698 104.914 1.00 35.94 434 HIS A O 1
ATOM 2293 N N . GLN A 1 435 ? 53.470 57.185 105.110 1.00 35.85 435 GLN A N 1
ATOM 2294 C CA . GLN A 1 435 ? 54.491 58.199 105.336 1.00 41.87 435 GLN A CA 1
ATOM 2295 C C . GLN A 1 435 ? 54.750 59.016 104.073 1.00 39.39 435 GLN A C 1
ATOM 2296 O O . GLN A 1 435 ? 54.995 60.227 104.146 1.00 39.65 435 GLN A O 1
ATOM 2302 N N . GLN A 1 436 ? 54.676 58.381 102.910 1.00 36.12 436 GLN A N 1
ATOM 2303 C CA . GLN A 1 436 ? 54.937 59.043 101.642 1.00 40.68 436 GLN A CA 1
ATOM 2304 C C . GLN A 1 436 ? 54.074 58.383 100.582 1.00 32.10 436 GLN A C 1
ATOM 2305 O O . GLN A 1 436 ? 53.693 57.215 100.731 1.00 31.43 436 GLN A O 1
ATOM 2311 N N . PRO A 1 437 ? 53.756 59.093 99.499 1.00 28.56 437 PRO A N 1
ATOM 2312 C CA . PRO A 1 437 ? 53.040 58.450 98.389 1.00 29.10 437 PRO A CA 1
ATOM 2313 C C . PRO A 1 437 ? 53.872 57.326 97.794 1.00 30.37 437 PRO A C 1
ATOM 2314 O O . PRO A 1 437 ? 55.100 57.308 97.900 1.00 29.35 437 PRO A O 1
ATOM 2318 N N . TYR A 1 438 ? 53.173 56.372 97.192 1.00 30.08 438 TYR A N 1
ATOM 2319 C CA . TYR A 1 438 ? 53.795 55.313 96.410 1.00 29.83 438 TYR A CA 1
ATOM 2320 C C . TYR A 1 438 ? 54.841 55.867 95.449 1.00 29.92 438 TYR A C 1
ATOM 2321 O O . TYR A 1 438 ? 54.580 56.806 94.688 1.00 27.21 438 TYR A O 1
ATOM 2330 N N . ARG A 1 439 ? 56.024 55.248 95.486 1.00 32.10 439 ARG A N 1
ATOM 2331 C CA . ARG A 1 439 ? 57.189 55.724 94.746 1.00 34.13 439 ARG A CA 1
ATOM 2332 C C . ARG A 1 439 ? 56.913 55.863 93.250 1.00 31.92 439 ARG A C 1
ATOM 2333 O O . ARG A 1 439 ? 57.439 56.769 92.598 1.00 32.46 439 ARG A O 1
ATOM 2341 N N . TYR A 1 440 ? 56.097 54.982 92.681 1.00 31.74 440 TYR A N 1
ATOM 2342 C CA . TYR A 1 440 ? 55.878 55.015 91.244 1.00 32.29 440 TYR A CA 1
ATOM 2343 C C . TYR A 1 440 ? 54.763 55.978 90.832 1.00 29.67 440 TYR A C 1
ATOM 2344 O O . TYR A 1 440 ? 54.343 55.966 89.672 1.00 28.26 440 TYR A O 1
ATOM 2353 N N . LEU A 1 441 ? 54.288 56.805 91.758 1.00 28.28 441 LEU A N 1
ATOM 2354 C CA . LEU A 1 441 ? 53.428 57.938 91.449 1.00 32.07 441 LEU A CA 1
ATOM 2355 C C . LEU A 1 441 ? 54.194 59.244 91.369 1.00 31.43 441 LEU A C 1
ATOM 2356 O O . LEU A 1 441 ? 53.759 60.174 90.674 1.00 31.20 441 LEU A O 1
ATOM 2361 N N . ASP A 1 442 ? 55.332 59.330 92.050 1.00 29.43 442 ASP A N 1
ATOM 2362 C CA . ASP A 1 442 ? 55.910 60.628 92.348 1.00 35.31 442 ASP A CA 1
ATOM 2363 C C . ASP A 1 442 ? 57.406 60.646 92.094 1.00 41.46 442 ASP A C 1
ATOM 2364 O O . ASP A 1 442 ? 57.866 61.287 91.144 1.00 41.47 442 ASP A O 1
ATOM 2369 N N . GLU A 1 443 ? 58.168 59.953 92.945 1.00 41.81 443 GLU A N 1
ATOM 2370 C CA . GLU A 1 443 ? 59.614 59.908 92.772 1.00 41.27 443 GLU A CA 1
ATOM 2371 C C . GLU A 1 443 ? 59.987 59.311 91.426 1.00 38.98 443 GLU A C 1
ATOM 2372 O O . GLU A 1 443 ? 60.892 59.808 90.749 1.00 42.78 443 GLU A O 1
ATOM 2378 N N . ALA A 1 444 ? 59.302 58.249 91.019 1.00 36.92 444 ALA A N 1
ATOM 2379 C CA . ALA A 1 444 ? 59.583 57.559 89.763 1.00 33.76 444 ALA A CA 1
ATOM 2380 C C . ALA A 1 444 ? 58.271 57.301 89.035 1.00 34.22 444 ALA A C 1
ATOM 2381 O O . ALA A 1 444 ? 57.826 56.151 88.931 1.00 33.44 444 ALA A O 1
ATOM 2383 N N . PRO A 1 445 ? 57.627 58.349 88.513 1.00 32.70 445 PRO A N 1
ATOM 2384 C CA . PRO A 1 445 ? 56.288 58.181 87.918 1.00 32.10 445 PRO A CA 1
ATOM 2385 C C . PRO A 1 445 ? 56.321 57.257 86.713 1.00 32.87 445 PRO A C 1
ATOM 2386 O O . PRO A 1 445 ? 57.066 57.474 85.762 1.00 31.62 445 PRO A O 1
ATOM 2390 N N . GLN A 1 446 ? 55.499 56.215 86.760 1.00 31.64 446 GLN A N 1
ATOM 2391 C CA . GLN A 1 446 ? 55.369 55.315 85.636 1.00 29.22 446 GLN A CA 1
ATOM 2392 C C . GLN A 1 446 ? 53.917 55.305 85.180 1.00 26.03 446 GLN A C 1
ATOM 2393 O O . GLN A 1 446 ? 53.018 55.562 85.985 1.00 28.88 446 GLN A O 1
ATOM 2399 N N . PRO A 1 447 ? 53.649 54.995 83.912 1.00 27.28 447 PRO A N 1
ATOM 2400 C CA . PRO A 1 447 ? 52.253 54.847 83.481 1.00 28.70 447 PRO A CA 1
ATOM 2401 C C . PRO A 1 447 ? 51.616 53.611 84.092 1.00 30.43 447 PRO A C 1
ATOM 2402 O O . PRO A 1 447 ? 52.291 52.645 84.465 1.00 27.38 447 PRO A O 1
ATOM 2406 N N . LEU A 1 448 ? 50.295 53.668 84.212 1.00 28.14 448 LEU A N 1
ATOM 2407 C CA . LEU A 1 448 ? 49.507 52.484 84.515 1.00 25.56 448 LEU A CA 1
ATOM 2408 C C . LEU A 1 448 ? 49.581 51.508 83.351 1.00 28.36 448 LEU A C 1
ATOM 2409 O O . LEU A 1 448 ? 49.469 51.901 82.186 1.00 24.42 448 LEU A O 1
ATOM 2414 N N . ALA A 1 449 ? 49.756 50.226 83.669 1.00 24.59 449 ALA A N 1
ATOM 2415 C CA . ALA A 1 449 ? 49.736 49.199 82.644 1.00 25.62 449 ALA A CA 1
ATOM 2416 C C . ALA A 1 449 ? 48.304 48.936 82.176 1.00 26.49 449 ALA A C 1
ATOM 2417 O O . ALA A 1 449 ? 47.327 49.301 82.836 1.00 27.21 449 ALA A O 1
ATOM 2419 N N . SER A 1 450 ? 48.189 48.339 80.995 1.00 24.06 450 SER A N 1
ATOM 2420 C CA . SER A 1 450 ? 46.922 47.766 80.577 1.00 28.77 450 SER A CA 1
ATOM 2421 C C . SER A 1 450 ? 46.717 46.441 81.320 1.00 28.91 450 SER A C 1
ATOM 2422 O O . SER A 1 450 ? 47.667 45.886 81.876 1.00 29.00 450 SER A O 1
ATOM 2425 N N . PRO A 1 451 ? 45.486 45.923 81.376 1.00 30.07 451 PRO A N 1
ATOM 2426 C CA . PRO A 1 451 ? 45.249 44.733 82.214 1.00 32.79 451 PRO A CA 1
ATOM 2427 C C . PRO A 1 451 ? 46.084 43.521 81.824 1.00 31.78 451 PRO A C 1
ATOM 2428 O O . PRO A 1 451 ? 46.451 42.733 82.700 1.00 33.50 451 PRO A O 1
ATOM 2432 N N . ASP A 1 452 ? 46.395 43.343 80.540 1.00 29.28 452 ASP A N 1
ATOM 2433 C CA . ASP A 1 452 ? 47.211 42.224 80.087 1.00 31.89 452 ASP A CA 1
ATOM 2434 C C . ASP A 1 452 ? 48.607 42.654 79.660 1.00 31.79 452 ASP A C 1
ATOM 2435 O O . ASP A 1 452 ? 49.340 41.840 79.093 1.00 29.65 452 ASP A O 1
ATOM 2440 N N . ASN A 1 453 ? 48.985 43.916 79.901 1.00 26.48 453 ASN A N 1
ATOM 2441 C CA . ASN A 1 453 ? 50.273 44.496 79.521 1.00 28.12 453 ASN A CA 1
ATOM 2442 C C . ASN A 1 453 ? 50.507 44.516 78.015 1.00 28.98 453 ASN A C 1
ATOM 2443 O O . ASN A 1 453 ? 51.647 44.718 77.571 1.00 28.61 453 ASN A O 1
ATOM 2448 N N . ALA A 1 454 ? 49.462 44.322 77.216 1.00 26.99 454 ALA A N 1
ATOM 2449 C CA . ALA A 1 454 ? 49.554 44.543 75.780 1.00 26.66 454 ALA A CA 1
ATOM 2450 C C . ALA A 1 454 ? 49.497 46.043 75.465 1.00 26.78 454 ALA A C 1
ATOM 2451 O O . ALA A 1 454 ? 48.842 46.817 76.170 1.00 28.93 454 ALA A O 1
ATOM 2453 N N . ARG A 1 455 ? 50.200 46.445 74.401 1.00 26.80 455 ARG A N 1
ATOM 2454 C CA . ARG A 1 455 ? 50.155 47.811 73.888 1.00 26.26 455 ARG A CA 1
ATOM 2455 C C . ARG A 1 455 ? 50.351 47.774 72.377 1.00 29.05 455 ARG A C 1
ATOM 2456 O O . ARG A 1 455 ? 50.728 46.751 71.798 1.00 27.15 455 ARG A O 1
ATOM 2464 N N . LEU A 1 456 ? 50.069 48.908 71.736 1.00 24.91 456 LEU A N 1
ATOM 2465 C CA . LEU A 1 456 ? 50.289 49.035 70.300 1.00 28.31 456 LEU A CA 1
ATOM 2466 C C . LEU A 1 456 ? 51.759 48.804 69.960 1.00 28.84 456 LEU A C 1
ATOM 2467 O O . LEU A 1 456 ? 52.652 49.395 70.577 1.00 25.25 456 LEU A O 1
ATOM 2472 N N . ALA A 1 457 ? 52.008 47.938 68.978 1.00 25.90 457 ALA A N 1
ATOM 2473 C CA . ALA A 1 457 ? 53.365 47.759 68.471 1.00 27.94 457 ALA A CA 1
ATOM 2474 C C . ALA A 1 457 ? 53.809 48.980 67.655 1.00 32.86 457 ALA A C 1
ATOM 2475 O O . ALA A 1 457 ? 53.003 49.822 67.238 1.00 29.40 457 ALA A O 1
ATOM 2477 N N . ALA A 1 458 ? 55.120 49.044 67.393 1.00 31.24 458 ALA A N 1
ATOM 2478 C CA . ALA A 1 458 ? 55.701 50.195 66.698 1.00 33.31 458 ALA A CA 1
ATOM 2479 C C . ALA A 1 458 ? 55.052 50.447 65.341 1.00 33.66 458 ALA A C 1
ATOM 2480 O O . ALA A 1 458 ? 54.924 51.606 64.918 1.00 30.01 458 ALA A O 1
ATOM 2482 N N . ASP A 1 459 ? 54.633 49.394 64.648 1.00 28.72 459 ASP A N 1
ATOM 2483 C CA . ASP A 1 459 ? 54.030 49.558 63.340 1.00 29.54 459 ASP A CA 1
ATOM 2484 C C . ASP A 1 459 ? 52.537 49.795 63.418 1.00 29.08 459 ASP A C 1
ATOM 2485 O O . ASP A 1 459 ? 51.888 49.929 62.374 1.00 28.40 459 ASP A O 1
ATOM 2490 N N . GLN A 1 460 ? 51.981 49.855 64.617 1.00 28.02 460 GLN A N 1
ATOM 2491 C CA . GLN A 1 460 ? 50.533 49.949 64.728 1.00 25.85 460 GLN A CA 1
ATOM 2492 C C . GLN A 1 460 ? 50.122 51.382 65.029 1.00 23.55 460 GLN A C 1
ATOM 2493 O O . GLN A 1 460 ? 50.676 51.995 65.950 1.00 22.63 460 GLN A O 1
ATOM 2499 N N . PRO A 1 461 ? 49.169 51.953 64.296 1.00 23.84 461 PRO A N 1
ATOM 2500 C CA . PRO A 1 461 ? 48.878 53.381 64.467 1.00 23.15 461 PRO A CA 1
ATOM 2501 C C . PRO A 1 461 ? 48.015 53.662 65.691 1.00 21.56 461 PRO A C 1
ATOM 2502 O O . PRO A 1 461 ? 47.099 52.907 66.025 1.00 21.24 461 PRO A O 1
ATOM 2506 N N . ARG A 1 462 ? 48.304 54.774 66.358 1.00 21.32 462 ARG A N 1
ATOM 2507 C CA . ARG A 1 462 ? 47.326 55.301 67.293 1.00 19.50 462 ARG A CA 1
ATOM 2508 C C . ARG A 1 462 ? 46.111 55.802 66.521 1.00 21.58 462 ARG A C 1
ATOM 2509 O O . ARG A 1 462 ? 46.153 55.988 65.294 1.00 20.35 462 ARG A O 1
ATOM 2517 N N . MET A 1 463 ? 45.008 56.009 67.246 1.00 18.95 463 MET A N 1
ATOM 2518 C CA . MET A 1 463 ? 43.846 56.606 66.616 1.00 21.11 463 MET A CA 1
ATOM 2519 C C . MET A 1 463 ? 43.821 58.087 67.012 1.00 20.28 463 MET A C 1
ATOM 2520 O O . MET A 1 463 ? 43.610 58.399 68.196 1.00 20.52 463 MET A O 1
ATOM 2525 N N . PRO A 1 464 ? 44.050 59.018 66.086 1.00 21.23 464 PRO A N 1
ATOM 2526 C CA . PRO A 1 464 ? 44.053 60.455 66.446 1.00 20.54 464 PRO A CA 1
ATOM 2527 C C . PRO A 1 464 ? 42.715 60.936 67.000 1.00 19.93 464 PRO A C 1
ATOM 2528 O O . PRO A 1 464 ? 41.646 60.371 66.728 1.00 21.12 464 PRO A O 1
ATOM 2532 N N . TRP A 1 465 ? 42.785 61.987 67.809 1.00 17.68 465 TRP A N 1
ATOM 2533 C CA . TRP A 1 465 ? 41.653 62.439 68.602 1.00 20.24 465 TRP A CA 1
ATOM 2534 C C . TRP A 1 465 ? 41.311 63.887 68.267 1.00 20.76 465 TRP A C 1
ATOM 2535 O O . TRP A 1 465 ? 42.115 64.790 68.536 1.00 16.64 465 TRP A O 1
ATOM 2546 N N . GLN A 1 466 ? 40.117 64.108 67.705 1.00 19.36 466 GLN A N 1
ATOM 2547 C CA . GLN A 1 466 ? 39.614 65.454 67.400 1.00 17.58 466 GLN A CA 1
ATOM 2548 C C . GLN A 1 466 ? 38.543 65.824 68.422 1.00 22.16 466 GLN A C 1
ATOM 2549 O O . GLN A 1 466 ? 37.594 65.062 68.636 1.00 18.72 466 GLN A O 1
ATOM 2555 N N . ASP A 1 467 ? 38.701 66.982 69.066 1.00 18.63 467 ASP A N 1
ATOM 2556 C CA . ASP A 1 467 ? 37.835 67.335 70.183 1.00 17.56 467 ASP A CA 1
ATOM 2557 C C . ASP A 1 467 ? 37.962 68.828 70.427 1.00 23.06 467 ASP A C 1
ATOM 2558 O O . ASP A 1 467 ? 38.913 69.463 69.973 1.00 19.29 467 ASP A O 1
ATOM 2563 N N . VAL A 1 468 ? 36.975 69.386 71.132 1.00 20.99 468 VAL A N 1
ATOM 2564 C CA . VAL A 1 468 ? 36.917 70.828 71.390 1.00 19.97 468 VAL A CA 1
ATOM 2565 C C . VAL A 1 468 ? 36.560 71.034 72.862 1.00 21.79 468 VAL A C 1
ATOM 2566 O O . VAL A 1 468 ? 35.708 70.327 73.413 1.00 17.99 468 VAL A O 1
ATOM 2570 N N . HIS A 1 469 ? 37.221 72.004 73.495 1.00 21.79 469 HIS A N 1
ATOM 2571 C CA . HIS A 1 469 ? 37.065 72.297 74.916 1.00 19.53 469 HIS A CA 1
ATOM 2572 C C . HIS A 1 469 ? 37.185 73.807 75.088 1.00 19.28 469 HIS A C 1
ATOM 2573 O O . HIS A 1 469 ? 37.526 74.533 74.143 1.00 16.71 469 HIS A O 1
ATOM 2580 N N . CYS A 1 470 ? 36.871 74.302 76.286 1.00 19.54 470 CYS A N 1
ATOM 2581 C CA . CYS A 1 470 ? 37.084 75.724 76.533 1.00 21.61 470 CYS A CA 1
ATOM 2582 C C . CYS A 1 470 ? 37.372 75.987 78.003 1.00 22.76 470 CYS A C 1
ATOM 2583 O O . CYS A 1 470 ? 37.205 75.127 78.876 1.00 19.47 470 CYS A O 1
ATOM 2586 N N . ARG A 1 471 ? 37.841 77.206 78.246 1.00 19.04 471 ARG A N 1
ATOM 2587 C CA . ARG A 1 471 ? 38.130 77.731 79.565 1.00 19.93 471 ARG A CA 1
ATOM 2588 C C . ARG A 1 471 ? 37.306 78.998 79.723 1.00 23.50 471 ARG A C 1
ATOM 2589 O O . ARG A 1 471 ? 37.247 79.822 78.801 1.00 19.96 471 ARG A O 1
ATOM 2597 N N . ILE A 1 472 ? 36.647 79.140 80.870 1.00 22.78 472 ILE A N 1
ATOM 2598 C CA . ILE A 1 472 ? 35.744 80.257 81.107 1.00 22.30 472 ILE A CA 1
ATOM 2599 C C . ILE A 1 472 ? 36.172 80.966 82.380 1.00 24.05 472 ILE A C 1
ATOM 2600 O O . ILE A 1 472 ? 36.487 80.320 83.387 1.00 21.59 472 ILE A O 1
ATOM 2605 N N . GLU A 1 473 ? 36.211 82.300 82.322 1.00 21.58 473 GLU A N 1
ATOM 2606 C CA . GLU A 1 473 ? 36.348 83.112 83.518 1.00 24.57 473 GLU A CA 1
ATOM 2607 C C . GLU A 1 473 ? 35.243 84.159 83.529 1.00 25.70 473 GLU A C 1
ATOM 2608 O O . GLU A 1 473 ? 34.909 84.729 82.491 1.00 24.35 473 GLU A O 1
ATOM 2614 N N . GLY A 1 474 ? 34.663 84.396 84.699 1.00 24.60 474 GLY A N 1
ATOM 2615 C CA . GLY A 1 474 ? 33.588 85.348 84.811 1.00 22.75 474 GLY A CA 1
ATOM 2616 C C . GLY A 1 474 ? 32.356 84.749 85.454 1.00 25.14 474 GLY A C 1
ATOM 2617 O O . GLY A 1 474 ? 32.396 83.658 86.033 1.00 24.22 474 GLY A O 1
ATOM 2618 N N . PRO A 1 475 ? 31.228 85.466 85.354 1.00 24.73 475 PRO A N 1
ATOM 2619 C CA . PRO A 1 475 ? 30.020 85.071 86.104 1.00 23.10 475 PRO A CA 1
ATOM 2620 C C . PRO A 1 475 ? 29.559 83.634 85.894 1.00 23.26 475 PRO A C 1
ATOM 2621 O O . PRO A 1 475 ? 29.079 83.018 86.848 1.00 24.87 475 PRO A O 1
ATOM 2625 N N . SER A 1 476 ? 29.663 83.079 84.691 1.00 21.88 476 SER A N 1
ATOM 2626 C CA . SER A 1 476 ? 29.098 81.742 84.503 1.00 21.44 476 SER A CA 1
ATOM 2627 C C . SER A 1 476 ? 29.947 80.625 85.116 1.00 22.58 476 SER A C 1
ATOM 2628 O O . SER A 1 476 ? 29.493 79.470 85.148 1.00 21.86 476 SER A O 1
ATOM 2631 N N . VAL A 1 477 ? 31.152 80.929 85.621 1.00 23.27 477 VAL A N 1
ATOM 2632 C CA . VAL A 1 477 ? 31.898 79.925 86.378 1.00 20.97 477 VAL A CA 1
ATOM 2633 C C . VAL A 1 477 ? 31.117 79.509 87.626 1.00 21.53 477 VAL A C 1
ATOM 2634 O O . VAL A 1 477 ? 31.150 78.340 88.032 1.00 22.94 477 VAL A O 1
ATOM 2638 N N . TYR A 1 478 ? 30.399 80.450 88.239 1.00 21.27 478 TYR A N 1
ATOM 2639 C CA . TYR A 1 478 ? 29.467 80.147 89.326 1.00 22.28 478 TYR A CA 1
ATOM 2640 C C . TYR A 1 478 ? 28.559 78.958 89.008 1.00 20.62 478 TYR A C 1
ATOM 2641 O O . TYR A 1 478 ? 28.374 78.070 89.839 1.00 22.49 478 TYR A O 1
ATOM 2650 N N . ASP A 1 479 ? 27.979 78.931 87.812 1.00 19.80 479 ASP A N 1
ATOM 2651 C CA . ASP A 1 479 ? 27.070 77.845 87.444 1.00 23.37 479 ASP A CA 1
ATOM 2652 C C . ASP A 1 479 ? 27.825 76.523 87.251 1.00 23.83 479 ASP A C 1
ATOM 2653 O O . ASP A 1 479 ? 27.311 75.448 87.592 1.00 21.59 479 ASP A O 1
ATOM 2658 N N . LEU A 1 480 ? 29.052 76.579 86.717 1.00 22.47 480 LEU A N 1
ATOM 2659 C CA . LEU A 1 480 ? 29.881 75.373 86.640 1.00 20.65 480 LEU A CA 1
ATOM 2660 C C . LEU A 1 480 ? 30.251 74.869 88.035 1.00 21.73 480 LEU A C 1
ATOM 2661 O O . LEU A 1 480 ? 30.218 73.651 88.304 1.00 20.56 480 LEU A O 1
ATOM 2666 N N . ALA A 1 481 ? 30.609 75.785 88.937 1.00 19.19 481 ALA A N 1
ATOM 2667 C CA . ALA A 1 481 ? 30.922 75.383 90.309 1.00 24.05 481 ALA A CA 1
ATOM 2668 C C . ALA A 1 481 ? 29.699 74.797 91.000 1.00 24.19 481 ALA A C 1
ATOM 2669 O O . ALA A 1 481 ? 29.797 73.783 91.706 1.00 23.27 481 ALA A O 1
ATOM 2671 N N . ARG A 1 482 ? 28.533 75.409 90.790 1.00 23.14 482 ARG A N 1
ATOM 2672 C CA . ARG A 1 482 ? 27.301 74.878 91.363 1.00 23.53 482 ARG A CA 1
ATOM 2673 C C . ARG A 1 482 ? 27.014 73.464 90.871 1.00 22.58 482 ARG A C 1
ATOM 2674 O O . ARG A 1 482 ? 26.575 72.613 91.648 1.00 21.97 482 ARG A O 1
ATOM 2682 N N . ASN A 1 483 ? 27.221 73.197 89.580 1.00 21.62 483 ASN A N 1
ATOM 2683 C CA . ASN A 1 483 ? 27.009 71.838 89.083 1.00 22.97 483 ASN A CA 1
ATOM 2684 C C . ASN A 1 483 ? 27.861 70.839 89.864 1.00 21.78 483 ASN A C 1
ATOM 2685 O O . ASN A 1 483 ? 27.348 69.834 90.373 1.00 22.90 483 ASN A O 1
ATOM 2690 N N . PHE A 1 484 ? 29.156 71.126 90.018 1.00 20.52 484 PHE A N 1
ATOM 2691 C CA . PHE A 1 484 ? 30.035 70.175 90.695 1.00 21.66 484 PHE A CA 1
ATOM 2692 C C . PHE A 1 484 ? 29.666 70.028 92.166 1.00 24.01 484 PHE A C 1
ATOM 2693 O O . PHE A 1 484 ? 29.615 68.908 92.703 1.00 21.64 484 PHE A O 1
ATOM 2701 N N . ILE A 1 485 ? 29.423 71.146 92.841 1.00 23.65 485 ILE A N 1
ATOM 2702 C CA . ILE A 1 485 ? 29.207 71.086 94.280 1.00 24.26 485 ILE A CA 1
ATOM 2703 C C . ILE A 1 485 ? 27.903 70.353 94.594 1.00 23.44 485 ILE A C 1
ATOM 2704 O O . ILE A 1 485 ? 27.863 69.463 95.453 1.00 25.52 485 ILE A O 1
ATOM 2709 N N . ASP A 1 486 ? 26.823 70.687 93.886 1.00 25.67 486 ASP A N 1
ATOM 2710 C CA . ASP A 1 486 ? 25.547 70.020 94.161 1.00 27.28 486 ASP A CA 1
ATOM 2711 C C . ASP A 1 486 ? 25.581 68.541 93.795 1.00 26.29 486 ASP A C 1
ATOM 2712 O O . ASP A 1 486 ? 24.954 67.718 94.475 1.00 24.11 486 ASP A O 1
ATOM 2717 N N . ARG A 1 487 ? 26.254 68.184 92.695 1.00 25.15 487 ARG A N 1
ATOM 2718 C CA . ARG A 1 487 ? 26.433 66.768 92.373 1.00 23.28 487 ARG A CA 1
ATOM 2719 C C . ARG A 1 487 ? 27.223 66.063 93.469 1.00 22.71 487 ARG A C 1
ATOM 2720 O O . ARG A 1 487 ? 26.872 64.954 93.891 1.00 23.42 487 ARG A O 1
ATOM 2728 N N . TRP A 1 488 ? 28.315 66.678 93.922 1.00 20.70 488 TRP A N 1
ATOM 2729 C CA . TRP A 1 488 ? 29.143 66.045 94.945 1.00 22.56 488 TRP A CA 1
ATOM 2730 C C . TRP A 1 488 ? 28.352 65.825 96.229 1.00 25.32 488 TRP A C 1
ATOM 2731 O O . TRP A 1 488 ? 28.347 64.723 96.792 1.00 24.39 488 TRP A O 1
ATOM 2742 N N . ASN A 1 489 ? 27.670 66.869 96.705 1.00 23.17 489 ASN A N 1
ATOM 2743 C CA . ASN A 1 489 ? 26.944 66.743 97.959 1.00 27.66 489 ASN A CA 1
ATOM 2744 C C . ASN A 1 489 ? 25.788 65.757 97.835 1.00 25.24 489 ASN A C 1
ATOM 2745 O O . ASN A 1 489 ? 25.476 65.044 98.795 1.00 26.25 489 ASN A O 1
ATOM 2750 N N . GLY A 1 490 ? 25.155 65.690 96.668 1.00 24.67 490 GLY A N 1
ATOM 2751 C CA . GLY A 1 490 ? 24.108 64.700 96.468 1.00 26.96 490 GLY A CA 1
ATOM 2752 C C . GLY A 1 490 ? 24.630 63.274 96.540 1.00 29.43 490 GLY A C 1
ATOM 2753 O O . GLY A 1 490 ? 23.972 62.391 97.096 1.00 27.98 490 GLY A O 1
ATOM 2754 N N . GLN A 1 491 ? 25.818 63.026 95.976 1.00 27.30 491 GLN A N 1
ATOM 2755 C CA . GLN A 1 491 ? 26.415 61.695 96.085 1.00 30.24 491 GLN A CA 1
ATOM 2756 C C . GLN A 1 491 ? 26.735 61.365 97.536 1.00 31.43 491 GLN A C 1
ATOM 2757 O O . GLN A 1 491 ? 26.514 60.236 97.986 1.00 31.37 491 GLN A O 1
ATOM 2763 N N . GLN A 1 492 ? 27.231 62.351 98.286 1.00 28.83 492 GLN A N 1
ATOM 2764 C CA . GLN A 1 492 ? 27.559 62.133 99.691 1.00 31.77 492 GLN A CA 1
ATOM 2765 C C . GLN A 1 492 ? 26.315 61.751 100.485 1.00 37.33 492 GLN A C 1
ATOM 2766 O O . GLN A 1 492 ? 26.327 60.772 101.247 1.00 33.90 492 GLN A O 1
ATOM 2772 N N . ALA A 1 493 ? 25.214 62.487 100.287 1.00 27.36 493 ALA A N 1
ATOM 2773 C CA . ALA A 1 493 ? 23.982 62.164 101.004 1.00 32.51 493 ALA A CA 1
ATOM 2774 C C . ALA A 1 493 ? 23.506 60.752 100.675 1.00 37.60 493 ALA A C 1
ATOM 2775 O O . ALA A 1 493 ? 23.090 60.006 101.570 1.00 36.28 493 ALA A O 1
ATOM 2777 N N . TYR A 1 494 ? 23.604 60.355 99.404 1.00 34.91 494 TYR A N 1
ATOM 2778 C CA . TYR A 1 494 ? 23.184 59.016 99.000 1.00 40.38 494 TYR A CA 1
ATOM 2779 C C . TYR A 1 494 ? 24.004 57.939 99.701 1.00 42.07 494 TYR A C 1
ATOM 2780 O O . TYR A 1 494 ? 23.452 57.067 100.380 1.00 46.37 494 TYR A O 1
ATOM 2789 N N . LEU A 1 495 ? 25.331 57.977 99.540 1.00 40.18 495 LEU A N 1
ATOM 2790 C CA . LEU A 1 495 ? 26.149 56.855 99.988 1.00 42.23 495 LEU A CA 1
ATOM 2791 C C . LEU A 1 495 ? 26.250 56.778 101.504 1.00 46.50 495 LEU A C 1
ATOM 2792 O O . LEU A 1 495 ? 26.621 55.725 102.031 1.00 49.35 495 LEU A O 1
ATOM 2797 N N . ALA A 1 496 ? 25.936 57.858 102.215 1.00 42.94 496 ALA A N 1
ATOM 2798 C CA . ALA A 1 496 ? 26.109 57.883 103.660 1.00 46.52 496 ALA A CA 1
ATOM 2799 C C . ALA A 1 496 ? 24.882 57.404 104.419 1.00 49.31 496 ALA A C 1
ATOM 2800 O O . ALA A 1 496 ? 24.896 57.418 105.653 1.00 56.44 496 ALA A O 1
ATOM 2802 N N . LYS A 1 497 ? 23.825 56.995 103.726 1.00 49.46 497 LYS A N 1
ATOM 2803 C CA . LYS A 1 497 ? 22.653 56.476 104.416 1.00 54.68 497 LYS A CA 1
ATOM 2804 C C . LYS A 1 497 ? 22.961 55.131 105.073 1.00 53.97 497 LYS A C 1
ATOM 2805 O O . LYS A 1 497 ? 23.662 54.285 104.506 1.00 54.20 497 LYS A O 1
ATOM 2811 N N . THR A 1 498 ? 22.440 54.948 106.291 1.00 55.63 498 THR A N 1
ATOM 2812 C CA . THR A 1 498 ? 22.691 53.743 107.083 1.00 56.09 498 THR A CA 1
ATOM 2813 C C . THR A 1 498 ? 21.874 52.577 106.532 1.00 56.14 498 THR A C 1
ATOM 2814 O O . THR A 1 498 ? 20.672 52.728 106.290 1.00 54.37 498 THR A O 1
ATOM 2818 N N . PRO A 1 499 ? 22.477 51.413 106.317 1.00 54.57 499 PRO A N 1
ATOM 2819 C CA . PRO A 1 499 ? 21.698 50.253 105.881 1.00 53.46 499 PRO A CA 1
ATOM 2820 C C . PRO A 1 499 ? 20.899 49.671 107.045 1.00 57.08 499 PRO A C 1
ATOM 2821 O O . PRO A 1 499 ? 21.056 50.060 108.205 1.00 52.52 499 PRO A O 1
ATOM 2825 N N . ALA A 1 500 ? 20.014 48.732 106.708 1.00 57.32 500 ALA A N 1
ATOM 2826 C CA . ALA A 1 500 ? 19.369 47.913 107.728 1.00 58.86 500 ALA A CA 1
ATOM 2827 C C . ALA A 1 500 ? 20.377 46.949 108.342 1.00 54.48 500 ALA A C 1
ATOM 2828 O O . ALA A 1 500 ? 21.273 46.440 107.664 1.00 54.39 500 ALA A O 1
ATOM 2830 N N . LEU A 1 501 ? 20.212 46.697 109.647 1.00 55.74 501 LEU A N 1
ATOM 2831 C CA . LEU A 1 501 ? 21.165 45.871 110.387 1.00 51.46 501 LEU A CA 1
ATOM 2832 C C . LEU A 1 501 ? 21.518 44.591 109.641 1.00 54.76 501 LEU A C 1
ATOM 2833 O O . LEU A 1 501 ? 22.690 44.197 109.591 1.00 52.14 501 LEU A O 1
ATOM 2838 N N . GLN A 1 502 ? 20.514 43.928 109.056 1.00 55.24 502 GLN A N 1
ATOM 2839 C CA . GLN A 1 502 ? 20.763 42.680 108.339 1.00 58.86 502 GLN A CA 1
ATOM 2840 C C . GLN A 1 502 ? 21.638 42.901 107.108 1.00 54.94 502 GLN A C 1
ATOM 2841 O O . GLN A 1 502 ? 22.393 42.004 106.717 1.00 56.42 502 GLN A O 1
ATOM 2843 N N . ASP A 1 503 ? 21.563 44.086 106.492 1.00 57.04 503 ASP A N 1
ATOM 2844 C CA . ASP A 1 503 ? 22.452 44.403 105.375 1.00 58.38 503 ASP A CA 1
ATOM 2845 C C . ASP A 1 503 ? 23.870 44.707 105.847 1.00 55.32 503 ASP A C 1
ATOM 2846 O O . ASP A 1 503 ? 24.841 44.235 105.246 1.00 55.73 503 ASP A O 1
ATOM 2851 N N . THR A 1 504 ? 24.004 45.511 106.907 1.00 54.38 504 THR A N 1
ATOM 2852 C CA . THR A 1 504 ? 25.314 45.785 107.486 1.00 53.36 504 THR A CA 1
ATOM 2853 C C . THR A 1 504 ? 26.015 44.491 107.884 1.00 54.80 504 THR A C 1
ATOM 2854 O O . THR A 1 504 ? 27.238 44.364 107.734 1.00 52.34 504 THR A O 1
ATOM 2858 N N . ALA A 1 505 ? 25.246 43.507 108.370 1.00 55.07 505 ALA A N 1
ATOM 2859 C CA . ALA A 1 505 ? 25.812 42.219 108.762 1.00 58.70 505 ALA A CA 1
ATOM 2860 C C . ALA A 1 505 ? 26.369 41.455 107.563 1.00 59.01 505 ALA A C 1
ATOM 2861 O O . ALA A 1 505 ? 27.380 40.753 107.692 1.00 59.68 505 ALA A O 1
ATOM 2863 N N . LEU A 1 506 ? 25.725 41.580 106.396 1.00 58.42 506 LEU A N 1
ATOM 2864 C CA . LEU A 1 506 ? 26.231 40.965 105.172 1.00 57.21 506 LEU A CA 1
ATOM 2865 C C . LEU A 1 506 ? 27.447 41.711 104.622 1.00 58.89 506 LEU A C 1
ATOM 2866 O O . LEU A 1 506 ? 28.401 41.079 104.152 1.00 55.97 506 LEU A O 1
ATOM 2868 N N . VAL A 1 507 ? 27.433 43.050 104.671 1.00 57.29 507 VAL A N 1
ATOM 2869 C CA . VAL A 1 507 ? 28.589 43.820 104.215 1.00 56.88 507 VAL A CA 1
ATOM 2870 C C . VAL A 1 507 ? 29.805 43.506 105.073 1.00 57.02 507 VAL A C 1
ATOM 2871 O O . VAL A 1 507 ? 30.911 43.300 104.554 1.00 56.24 507 VAL A O 1
ATOM 2875 N N . ARG A 1 508 ? 29.620 43.455 106.398 1.00 54.90 508 ARG A N 1
ATOM 2876 C CA . ARG A 1 508 ? 30.727 43.142 107.296 1.00 56.71 508 ARG A CA 1
ATOM 2877 C C . ARG A 1 508 ? 31.316 41.774 106.976 1.00 63.36 508 ARG A C 1
ATOM 2878 O O . ARG A 1 508 ? 32.539 41.623 106.885 1.00 61.91 508 ARG A O 1
ATOM 2880 N N . SER A 1 509 ? 30.453 40.771 106.769 1.00 63.55 509 SER A N 1
ATOM 2881 C CA . SER A 1 509 ? 30.924 39.423 106.458 1.00 65.64 509 SER A CA 1
ATOM 2882 C C . SER A 1 509 ? 31.680 39.389 105.132 1.00 64.61 509 SER A C 1
ATOM 2883 O O . SER A 1 509 ? 32.761 38.793 105.034 1.00 64.80 509 SER A O 1
ATOM 2886 N N . ALA A 1 510 ? 31.121 40.019 104.094 1.00 60.43 510 ALA A N 1
ATOM 2887 C CA . ALA A 1 510 ? 31.815 40.055 102.811 1.00 61.48 510 ALA A CA 1
ATOM 2888 C C . ALA A 1 510 ? 33.130 40.820 102.911 1.00 62.17 510 ALA A C 1
ATOM 2889 O O . ALA A 1 510 ? 34.108 40.471 102.235 1.00 61.68 510 ALA A O 1
ATOM 2891 N N . LEU A 1 511 ? 33.177 41.853 103.758 1.00 61.33 511 LEU A N 1
ATOM 2892 C CA . LEU A 1 511 ? 34.401 42.629 103.925 1.00 59.48 511 LEU A CA 1
ATOM 2893 C C . LEU A 1 511 ? 35.531 41.779 104.501 1.00 61.62 511 LEU A C 1
ATOM 2894 O O . LEU A 1 511 ? 36.679 41.882 104.052 1.00 61.96 511 LEU A O 1
ATOM 2899 N N . GLU A 1 512 ? 35.233 40.941 105.502 1.00 62.81 512 GLU A N 1
ATOM 2900 C CA . GLU A 1 512 ? 36.259 40.044 106.028 1.00 66.16 512 GLU A CA 1
ATOM 2901 C C . GLU A 1 512 ? 36.858 39.190 104.920 1.00 60.73 512 GLU A C 1
ATOM 2902 O O . GLU A 1 512 ? 38.081 39.033 104.839 1.00 60.28 512 GLU A O 1
ATOM 2908 N N . ALA A 1 513 ? 36.007 38.643 104.049 1.00 61.27 513 ALA A N 1
ATOM 2909 C CA . ALA A 1 513 ? 36.487 37.810 102.950 1.00 65.11 513 ALA A CA 1
ATOM 2910 C C . ALA A 1 513 ? 37.242 38.641 101.921 1.00 60.19 513 ALA A C 1
ATOM 2911 O O . ALA A 1 513 ? 38.318 38.244 101.460 1.00 57.24 513 ALA A O 1
ATOM 2913 N N . VAL A 1 514 ? 36.677 39.789 101.531 1.00 60.69 514 VAL A N 1
ATOM 2914 C CA . VAL A 1 514 ? 37.369 40.689 100.612 1.00 59.61 514 VAL A CA 1
ATOM 2915 C C . VAL A 1 514 ? 38.743 41.033 101.164 1.00 62.11 514 VAL A C 1
ATOM 2916 O O . VAL A 1 514 ? 39.747 41.028 100.438 1.00 61.57 514 VAL A O 1
ATOM 2920 N N . MET A 1 515 ? 38.812 41.309 102.468 1.00 64.35 515 MET A N 1
ATOM 2921 C CA . MET A 1 515 ? 40.092 41.520 103.123 1.00 64.08 515 MET A CA 1
ATOM 2922 C C . MET A 1 515 ? 40.855 40.225 103.355 1.00 60.90 515 MET A C 1
ATOM 2923 O O . MET A 1 515 ? 42.080 40.267 103.514 1.00 60.21 515 MET A O 1
ATOM 2928 N N . LYS A 1 516 ? 40.171 39.080 103.373 1.00 59.27 516 LYS A N 1
ATOM 2929 C CA . LYS A 1 516 ? 40.891 37.811 103.341 1.00 61.32 516 LYS A CA 1
ATOM 2930 C C . LYS A 1 516 ? 41.570 37.616 101.991 1.00 59.09 516 LYS A C 1
ATOM 2931 O O . LYS A 1 516 ? 42.749 37.247 101.922 1.00 56.78 516 LYS A O 1
ATOM 2933 N N . TRP A 1 517 ? 40.842 37.888 100.903 1.00 62.64 517 TRP A N 1
ATOM 2934 C CA . TRP A 1 517 ? 41.407 37.750 99.562 1.00 65.05 517 TRP A CA 1
ATOM 2935 C C . TRP A 1 517 ? 42.583 38.696 99.356 1.00 61.68 517 TRP A C 1
ATOM 2936 O O . TRP A 1 517 ? 43.676 38.267 98.969 1.00 62.18 517 TRP A O 1
ATOM 2947 N N . LEU A 1 518 ? 42.373 39.995 99.598 1.00 61.41 518 LEU A N 1
ATOM 2948 C CA . LEU A 1 518 ? 43.432 40.973 99.363 1.00 61.64 518 LEU A CA 1
ATOM 2949 C C . LEU A 1 518 ? 44.665 40.681 100.218 1.00 61.88 518 LEU A C 1
ATOM 2950 O O . LEU A 1 518 ? 45.800 40.858 99.759 1.00 63.38 518 LEU A O 1
ATOM 2952 N N . ASN A 1 519 ? 44.464 40.221 101.461 1.00 60.11 519 ASN A N 1
ATOM 2953 C CA . ASN A 1 519 ? 45.596 39.905 102.334 1.00 59.98 519 ASN A CA 1
ATOM 2954 C C . ASN A 1 519 ? 46.340 38.652 101.879 1.00 59.80 519 ASN A C 1
ATOM 2955 O O . ASN A 1 519 ? 47.532 38.500 102.180 1.00 59.41 519 ASN A O 1
ATOM 2960 N N . SER A 1 520 ? 45.662 37.740 101.173 1.00 59.86 520 SER A N 1
ATOM 2961 C CA . SER A 1 520 ? 46.341 36.551 100.660 1.00 62.98 520 SER A CA 1
ATOM 2962 C C . SER A 1 520 ? 47.244 36.897 99.478 1.00 61.58 520 SER A C 1
ATOM 2963 O O . SER A 1 520 ? 48.390 36.433 99.411 1.00 58.90 520 SER A O 1
ATOM 2966 N N . LEU A 1 521 ? 46.751 37.722 98.545 1.00 63.44 521 LEU A N 1
ATOM 2967 C CA . LEU A 1 521 ? 47.596 38.199 97.453 1.00 62.65 521 LEU A CA 1
ATOM 2968 C C . LEU A 1 521 ? 48.835 38.903 97.990 1.00 61.64 521 LEU A C 1
ATOM 2969 O O . LEU A 1 521 ? 49.947 38.679 97.500 1.00 64.84 521 LEU A O 1
ATOM 2974 N N . ALA A 1 522 ? 48.657 39.754 99.005 1.00 62.89 522 ALA A N 1
ATOM 2975 C CA . ALA A 1 522 ? 49.784 40.459 99.606 1.00 58.89 522 ALA A CA 1
ATOM 2976 C C . ALA A 1 522 ? 50.809 39.485 100.175 1.00 62.32 522 ALA A C 1
ATOM 2977 O O . ALA A 1 522 ? 52.020 39.671 99.996 1.00 57.59 522 ALA A O 1
ATOM 2979 N N . ALA A 1 523 ? 50.339 38.446 100.874 1.00 63.15 523 ALA A N 1
ATOM 2980 C CA . ALA A 1 523 ? 51.241 37.409 101.363 1.00 65.49 523 ALA A CA 1
ATOM 2981 C C . ALA A 1 523 ? 51.984 36.750 100.209 1.00 64.43 523 ALA A C 1
ATOM 2982 O O . ALA A 1 523 ? 53.204 36.548 100.278 1.00 60.36 523 ALA A O 1
ATOM 2984 N N . ALA A 1 524 ? 51.261 36.427 99.131 1.00 63.00 524 ALA A N 1
ATOM 2985 C CA . ALA A 1 524 ? 51.879 35.827 97.954 1.00 65.91 524 ALA A CA 1
ATOM 2986 C C . ALA A 1 524 ? 52.835 36.791 97.264 1.00 65.00 524 ALA A C 1
ATOM 2987 O O . ALA A 1 524 ? 53.794 36.351 96.620 1.00 71.60 524 ALA A O 1
ATOM 2989 N N . ALA A 1 525 ? 52.597 38.097 97.384 1.00 66.03 525 ALA A N 1
ATOM 2990 C CA . ALA A 1 525 ? 53.483 39.108 96.821 1.00 64.10 525 ALA A CA 1
ATOM 2991 C C . ALA A 1 525 ? 54.685 39.407 97.712 1.00 65.41 525 ALA A C 1
ATOM 2992 O O . ALA A 1 525 ? 55.379 40.403 97.477 1.00 69.86 525 ALA A O 1
ATOM 2994 N N . GLY A 1 526 ? 54.944 38.583 98.726 1.00 64.49 526 GLY A N 1
ATOM 2995 C CA . GLY A 1 526 ? 56.090 38.803 99.587 1.00 63.15 526 GLY A CA 1
ATOM 2996 C C . GLY A 1 526 ? 55.959 39.961 100.552 1.00 61.80 526 GLY A C 1
ATOM 2997 O O . GLY A 1 526 ? 56.967 40.407 101.107 1.00 60.79 526 GLY A O 1
ATOM 2998 N N . LEU A 1 527 ? 54.743 40.466 100.769 1.00 58.70 527 LEU A N 1
ATOM 2999 C CA . LEU A 1 527 ? 54.498 41.571 101.687 1.00 59.40 527 LEU A CA 1
ATOM 3000 C C . LEU A 1 527 ? 53.976 41.095 103.044 1.00 58.46 527 LEU A C 1
ATOM 3001 O O . LEU A 1 527 ? 53.277 41.844 103.739 1.00 59.36 527 LEU A O 1
ATOM 3003 N N . GLU A 1 528 ? 54.312 39.861 103.440 1.00 56.31 528 GLU A N 1
ATOM 3004 C CA . GLU A 1 528 ? 53.775 39.296 104.676 1.00 53.48 528 GLU A CA 1
ATOM 3005 C C . GLU A 1 528 ? 54.173 40.115 105.902 1.00 53.64 528 GLU A C 1
ATOM 3006 O O . GLU A 1 528 ? 53.414 40.171 106.878 1.00 46.46 528 GLU A O 1
ATOM 3008 N N . ASN A 1 529 ? 55.352 40.750 105.873 1.00 54.73 529 ASN A N 1
ATOM 3009 C CA . ASN A 1 529 ? 55.783 41.583 106.996 1.00 56.78 529 ASN A CA 1
ATOM 3010 C C . ASN A 1 529 ? 54.853 42.778 107.201 1.00 55.38 529 ASN A C 1
ATOM 3011 O O . ASN A 1 529 ? 54.534 43.134 108.344 1.00 54.30 529 ASN A O 1
ATOM 3016 N N . TYR A 1 530 ? 54.424 43.421 106.107 1.00 53.76 530 TYR A N 1
ATOM 3017 C CA . TYR A 1 530 ? 53.453 44.511 106.211 1.00 56.18 530 TYR A CA 1
ATOM 3018 C C . TYR A 1 530 ? 52.128 44.017 106.786 1.00 53.78 530 TYR A C 1
ATOM 3019 O O . TYR A 1 530 ? 51.469 44.730 107.553 1.00 51.60 530 TYR A O 1
ATOM 3028 N N . LEU A 1 531 ? 51.722 42.801 106.413 1.00 52.07 531 LEU A N 1
ATOM 3029 C CA . LEU A 1 531 ? 50.511 42.200 106.962 1.00 55.98 531 LEU A CA 1
ATOM 3030 C C . LEU A 1 531 ? 50.629 42.019 108.475 1.00 55.58 531 LEU A C 1
ATOM 3031 O O . LEU A 1 531 ? 49.720 42.387 109.235 1.00 52.56 531 LEU A O 1
ATOM 3036 N N . ASP A 1 532 ? 51.765 41.472 108.926 1.00 54.02 532 ASP A N 1
ATOM 3037 C CA . ASP A 1 532 ? 51.970 41.167 110.341 1.00 53.43 532 ASP A CA 1
ATOM 3038 C C . ASP A 1 532 ? 51.950 42.431 111.203 1.00 51.13 532 ASP A C 1
ATOM 3039 O O . ASP A 1 532 ? 51.466 42.407 112.342 1.00 47.47 532 ASP A O 1
ATOM 3044 N N . GLU A 1 533 ? 52.468 43.547 110.682 1.00 52.03 533 GLU A N 1
ATOM 3045 C CA . GLU A 1 533 ? 52.498 44.777 111.467 1.00 52.94 533 GLU A CA 1
ATOM 3046 C C . GLU A 1 533 ? 51.100 45.318 111.778 1.00 51.71 533 GLU A C 1
ATOM 3047 O O . GLU A 1 533 ? 50.949 46.095 112.730 1.00 45.76 533 GLU A O 1
ATOM 3049 N N . LYS A 1 534 ? 50.075 44.911 111.022 1.00 49.23 534 LYS A N 1
ATOM 3050 C CA . LYS A 1 534 ? 48.715 45.412 111.211 1.00 50.43 534 LYS A CA 1
ATOM 3051 C C . LYS A 1 534 ? 47.815 44.461 111.994 1.00 51.77 534 LYS A C 1
ATOM 3052 O O . LYS A 1 534 ? 46.627 44.763 112.172 1.00 50.60 534 LYS A O 1
ATOM 3058 N N . ARG A 1 535 ? 48.360 43.349 112.496 1.00 45.55 535 ARG A N 1
ATOM 3059 C CA . ARG A 1 535 ? 47.527 42.287 113.058 1.00 46.00 535 ARG A CA 1
ATOM 3060 C C . ARG A 1 535 ? 46.739 42.763 114.275 1.00 44.02 535 ARG A C 1
ATOM 3061 O O . ARG A 1 535 ? 45.587 42.359 114.468 1.00 48.24 535 ARG A O 1
ATOM 3069 N N . ASN A 1 536 ? 47.326 43.633 115.097 1.00 44.87 536 ASN A N 1
ATOM 3070 C CA . ASN A 1 536 ? 46.726 44.006 116.375 1.00 45.33 536 ASN A CA 1
ATOM 3071 C C . ASN A 1 536 ? 45.965 45.324 116.336 1.00 47.05 536 ASN A C 1
ATOM 3072 O O . ASN A 1 536 ? 45.472 45.763 117.381 1.00 46.80 536 ASN A O 1
ATOM 3077 N N . LEU A 1 537 ? 45.852 45.962 115.172 1.00 47.06 537 LEU A N 1
ATOM 3078 C CA . LEU A 1 537 ? 45.143 47.230 115.084 1.00 50.16 537 LEU A CA 1
ATOM 3079 C C . LEU A 1 537 ? 43.635 47.013 115.214 1.00 53.24 537 LEU A C 1
ATOM 3080 O O . LEU A 1 537 ? 43.126 45.894 115.067 1.00 54.12 537 LEU A O 1
ATOM 3085 N N . ARG A 1 538 ? 42.919 48.104 115.499 1.00 52.19 538 ARG A N 1
ATOM 3086 C CA . ARG A 1 538 ? 41.465 48.028 115.630 1.00 58.50 538 ARG A CA 1
ATOM 3087 C C . ARG A 1 538 ? 40.826 47.599 114.312 1.00 59.62 538 ARG A C 1
ATOM 3088 O O . ARG A 1 538 ? 41.267 47.998 113.227 1.00 51.28 538 ARG A O 1
ATOM 3090 N N . LEU A 1 539 ? 39.780 46.773 114.415 1.00 59.61 539 LEU A N 1
ATOM 3091 C CA . LEU A 1 539 ? 39.037 46.338 113.238 1.00 60.60 539 LEU A CA 1
ATOM 3092 C C . LEU A 1 539 ? 38.522 47.552 112.480 1.00 60.08 539 LEU A C 1
ATOM 3093 O O . LEU A 1 539 ? 37.805 48.387 113.041 1.00 62.59 539 LEU A O 1
ATOM 3095 N N . GLU A 1 540 ? 38.913 47.669 111.215 1.00 57.74 540 GLU A N 1
ATOM 3096 C CA . GLU A 1 540 ? 38.535 48.825 110.409 1.00 60.37 540 GLU A CA 1
ATOM 3097 C C . GLU A 1 540 ? 37.128 48.614 109.875 1.00 59.45 540 GLU A C 1
ATOM 3098 O O . GLU A 1 540 ? 36.908 47.776 108.993 1.00 60.24 540 GLU A O 1
ATOM 3104 N N . LEU A 1 541 ? 36.168 49.376 110.394 1.00 59.67 541 LEU A N 1
ATOM 3105 C CA . LEU A 1 541 ? 34.844 49.312 109.795 1.00 63.74 541 LEU A CA 1
ATOM 3106 C C . LEU A 1 541 ? 34.079 50.617 110.018 1.00 62.70 541 LEU A C 1
ATOM 3107 O O . LEU A 1 541 ? 32.846 50.600 110.115 1.00 64.15 541 LEU A O 1
ATOM 3112 N N . ASP A 1 542 ? 34.785 51.747 110.093 1.00 58.02 542 ASP A N 1
ATOM 3113 C CA . ASP A 1 542 ? 34.116 53.032 110.244 1.00 60.34 542 ASP A CA 1
ATOM 3114 C C . ASP A 1 542 ? 33.035 53.190 109.175 1.00 61.86 542 ASP A C 1
ATOM 3115 O O . ASP A 1 542 ? 33.177 52.693 108.052 1.00 61.50 542 ASP A O 1
ATOM 3120 N N . PRO A 1 543 ? 31.929 53.845 109.508 1.00 66.44 543 PRO A N 1
ATOM 3121 C CA . PRO A 1 543 ? 30.800 53.907 108.582 1.00 65.20 543 PRO A CA 1
ATOM 3122 C C . PRO A 1 543 ? 31.059 54.922 107.485 1.00 61.27 543 PRO A C 1
ATOM 3123 O O . PRO A 1 543 ? 31.707 55.951 107.731 1.00 56.07 543 PRO A O 1
ATOM 3127 N N . PRO A 1 544 ? 30.583 54.654 106.246 1.00 63.33 544 PRO A N 1
ATOM 3128 C CA . PRO A 1 544 ? 30.604 55.696 105.207 1.00 62.27 544 PRO A CA 1
ATOM 3129 C C . PRO A 1 544 ? 29.939 56.978 105.701 1.00 57.47 544 PRO A C 1
ATOM 3130 O O . PRO A 1 544 ? 28.721 57.023 105.887 1.00 59.37 544 PRO A O 1
ATOM 3134 N N . THR A 1 545 ? 30.748 58.016 105.940 1.00 55.43 545 THR A N 1
ATOM 3135 C CA . THR A 1 545 ? 30.416 59.302 106.543 1.00 55.38 545 THR A CA 1
ATOM 3136 C C . THR A 1 545 ? 30.486 60.412 105.487 1.00 51.48 545 THR A C 1
ATOM 3137 O O . THR A 1 545 ? 31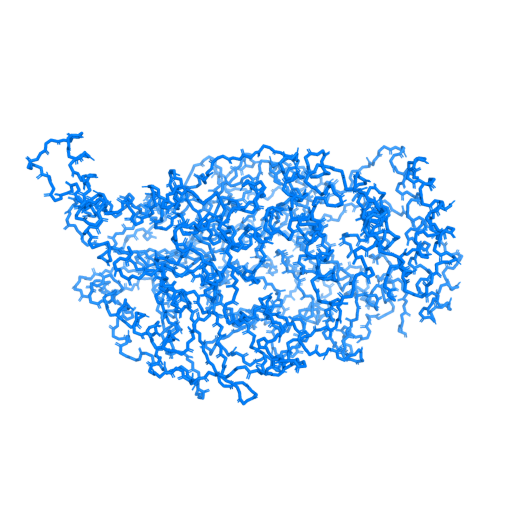.291 60.331 104.551 1.00 51.03 545 THR A O 1
ATOM 3141 N N . PRO A 1 546 ? 29.621 61.427 105.566 1.00 46.26 546 PRO A N 1
ATOM 3142 C CA . PRO A 1 546 ? 29.562 62.421 104.482 1.00 40.03 546 PRO A CA 1
ATOM 3143 C C . PRO A 1 546 ? 30.756 63.370 104.503 1.00 39.09 546 PRO A C 1
ATOM 3144 O O . PRO A 1 546 ? 31.091 63.958 105.533 1.00 37.73 546 PRO A O 1
ATOM 3148 N N . CYS A 1 547 ? 31.391 63.518 103.348 1.00 34.23 547 CYS A N 1
ATOM 3149 C CA . CYS A 1 547 ? 32.402 64.545 103.129 1.00 32.56 547 CYS A CA 1
ATOM 3150 C C . CYS A 1 547 ? 31.754 65.675 102.331 1.00 35.10 547 CYS A C 1
ATOM 3151 O O . CYS A 1 547 ? 31.806 65.702 101.101 1.00 31.63 547 CYS A O 1
ATOM 3154 N N . TRP A 1 548 ? 31.140 66.620 103.040 1.00 32.83 548 TRP A N 1
ATOM 3155 C CA . TRP A 1 548 ? 30.435 67.715 102.395 1.00 29.96 548 TRP A CA 1
ATOM 3156 C C . TRP A 1 548 ? 31.413 68.761 101.869 1.00 32.38 548 TRP A C 1
ATOM 3157 O O . TRP A 1 548 ? 32.414 69.076 102.517 1.00 32.48 548 TRP A O 1
ATOM 3168 N N . ILE A 1 549 ? 31.101 69.334 100.708 1.00 28.73 549 ILE A N 1
ATOM 3169 C CA . ILE A 1 549 ? 31.684 70.612 100.309 1.00 29.72 549 ILE A CA 1
ATOM 3170 C C . ILE A 1 549 ? 30.743 71.690 100.840 1.00 31.16 549 ILE A C 1
ATOM 3171 O O . ILE A 1 549 ? 29.697 71.976 100.246 1.00 27.63 549 ILE A O 1
ATOM 3176 N N . ASN A 1 550 ? 31.090 72.265 101.995 1.00 29.12 550 ASN A N 1
ATOM 3177 C CA . ASN A 1 550 ? 30.253 73.325 102.547 1.00 32.20 550 ASN A CA 1
ATOM 3178 C C . ASN A 1 550 ? 31.028 74.385 103.310 1.00 33.75 550 ASN A C 1
ATOM 3179 O O . ASN A 1 550 ? 30.396 75.290 103.857 1.00 34.81 550 ASN A O 1
ATOM 3184 N N . ALA A 1 551 ? 32.353 74.316 103.377 1.00 30.74 551 ALA A N 1
ATOM 3185 C CA . ALA A 1 551 ? 33.109 75.408 103.962 1.00 33.74 551 ALA A CA 1
ATOM 3186 C C . ALA A 1 551 ? 32.974 76.643 103.079 1.00 37.11 551 ALA A C 1
ATOM 3187 O O . ALA A 1 551 ? 32.945 76.521 101.851 1.00 34.80 551 ALA A O 1
ATOM 3189 N N . PRO A 1 552 ? 32.885 77.841 103.666 1.00 36.60 552 PRO A N 1
ATOM 3190 C CA . PRO A 1 552 ? 32.748 79.044 102.828 1.00 35.32 552 PRO A CA 1
ATOM 3191 C C . PRO A 1 552 ? 33.879 79.214 101.831 1.00 37.07 552 PRO A C 1
ATOM 3192 O O . PRO A 1 552 ? 33.652 79.777 100.755 1.00 36.39 552 PRO A O 1
ATOM 3196 N N . GLU A 1 553 ? 35.086 78.725 102.144 1.00 39.11 553 GLU A N 1
ATOM 3197 C CA . GLU A 1 553 ? 36.225 78.905 101.241 1.00 42.88 553 GLU A CA 1
ATOM 3198 C C . GLU A 1 553 ? 36.078 78.099 99.954 1.00 37.67 553 GLU A C 1
ATOM 3199 O O . GLU A 1 553 ? 36.643 78.482 98.925 1.00 37.49 553 GLU A O 1
ATOM 3205 N N . GLN A 1 554 ? 35.353 76.983 99.996 1.00 32.99 554 GLN A N 1
ATOM 3206 C CA . GLN A 1 554 ? 35.086 76.170 98.821 1.00 33.76 554 GLN A CA 1
ATOM 3207 C C . GLN A 1 554 ? 33.805 76.572 98.110 1.00 30.99 554 GLN A C 1
ATOM 3208 O O . GLN A 1 554 ? 33.481 75.984 97.073 1.00 26.78 554 GLN A O 1
ATOM 3214 N N . LEU A 1 555 ? 33.064 77.534 98.648 1.00 30.61 555 LEU A N 1
ATOM 3215 C CA . LEU A 1 555 ? 31.808 77.811 97.968 1.00 32.30 555 LEU A CA 1
ATOM 3216 C C . LEU A 1 555 ? 31.909 79.094 97.160 1.00 31.01 555 LEU A C 1
ATOM 3217 O O . LEU A 1 555 ? 32.521 80.060 97.617 1.00 29.21 555 LEU A O 1
ATOM 3222 N N . PRO A 1 556 ? 31.337 79.131 95.961 1.00 26.84 556 PRO A N 1
ATOM 3223 C CA . PRO A 1 556 ? 31.438 80.331 95.131 1.00 31.31 556 PRO A CA 1
ATOM 3224 C C . PRO A 1 556 ? 30.476 81.410 95.607 1.00 31.85 556 PRO A C 1
ATOM 3225 O O . PRO A 1 556 ? 29.468 81.139 96.265 1.00 30.66 556 PRO A O 1
ATOM 3229 N N . GLN A 1 557 ? 30.807 82.652 95.261 1.00 31.85 557 GLN A N 1
ATOM 3230 C CA . GLN A 1 557 ? 29.971 83.798 95.587 1.00 32.63 557 GLN A CA 1
ATOM 3231 C C . GLN A 1 557 ? 29.083 84.125 94.391 1.00 31.67 557 GLN A C 1
ATOM 3232 O O . GLN A 1 557 ? 29.532 84.075 93.241 1.00 29.37 557 GLN A O 1
ATOM 3234 N N . GLU A 1 558 ? 27.818 84.437 94.667 1.00 33.29 558 GLU A N 1
ATOM 3235 C CA . GLU A 1 558 ? 26.896 84.808 93.603 1.00 30.07 558 GLU A CA 1
ATOM 3236 C C . GLU A 1 558 ? 27.447 86.025 92.871 1.00 29.71 558 GLU A C 1
ATOM 3237 O O . GLU A 1 558 ? 27.798 87.011 93.519 1.00 31.90 558 GLU A O 1
ATOM 3243 N N . PRO A 1 559 ? 27.568 85.989 91.547 1.00 31.50 559 PRO A N 1
ATOM 3244 C CA . PRO A 1 559 ? 28.222 87.095 90.839 1.00 31.25 559 PRO A CA 1
ATOM 3245 C C . PRO A 1 559 ? 27.316 88.306 90.684 1.00 27.16 559 PRO A C 1
ATOM 3246 O O . PRO A 1 559 ? 26.094 88.189 90.611 1.00 31.34 559 PRO A O 1
ATOM 3250 N N . GLU A 1 56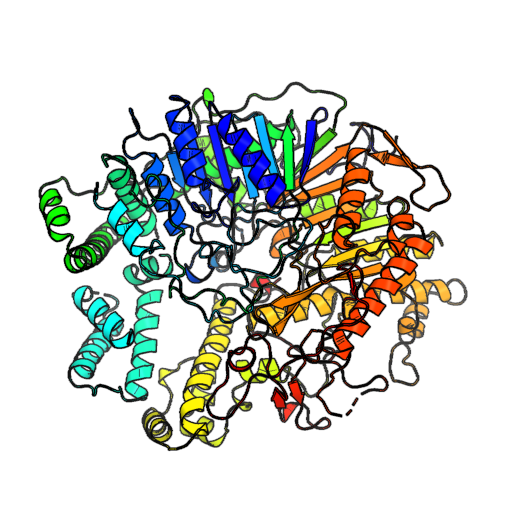0 ? 27.942 89.482 90.643 1.00 28.13 560 GLU A N 1
ATOM 3251 C CA . GLU A 1 560 ? 27.247 90.694 90.214 1.00 30.99 560 GLU A CA 1
ATOM 3252 C C . GLU A 1 560 ? 27.022 90.643 88.708 1.00 33.76 560 GLU A C 1
ATOM 3253 O O . GLU A 1 560 ? 27.814 90.053 87.963 1.00 31.98 560 GLU A O 1
ATOM 3255 N N . VAL A 1 561 ? 25.918 91.246 88.256 1.00 30.08 561 VAL A N 1
ATOM 3256 C CA . VAL A 1 561 ? 25.630 91.261 86.823 1.00 33.81 561 VAL A CA 1
ATOM 3257 C C . VAL A 1 561 ? 26.692 92.089 86.110 1.00 31.64 561 VAL A C 1
ATOM 3258 O O . VAL A 1 561 ? 27.141 93.124 86.615 1.00 32.87 561 VAL A O 1
ATOM 3262 N N . ARG A 1 562 ? 27.140 91.612 84.956 1.00 30.61 562 ARG A N 1
ATOM 3263 C CA . ARG A 1 562 ? 28.117 92.330 84.146 1.00 32.89 562 ARG A CA 1
ATOM 3264 C C . ARG A 1 562 ? 27.510 92.623 82.780 1.00 30.15 562 ARG A C 1
ATOM 3265 O O . ARG A 1 562 ? 26.405 92.187 82.456 1.00 27.61 562 ARG A O 1
ATOM 3273 N N . ARG A 1 563 ? 28.256 93.360 81.968 1.00 27.05 563 ARG A N 1
ATOM 3274 C CA . ARG A 1 563 ? 27.912 93.517 80.567 1.00 31.43 563 ARG A CA 1
ATOM 3275 C C . ARG A 1 563 ? 29.157 93.277 79.724 1.00 31.65 563 ARG A C 1
ATOM 3276 O O . ARG A 1 563 ? 30.286 93.242 80.231 1.00 29.72 563 ARG A O 1
ATOM 3284 N N . GLY A 1 564 ? 28.928 93.084 78.425 1.00 29.65 564 GLY A N 1
ATOM 3285 C CA . GLY A 1 564 ? 30.018 92.896 77.493 1.00 27.26 564 GLY A CA 1
ATOM 3286 C C . GLY A 1 564 ? 30.641 91.514 77.602 1.00 29.92 564 GLY A C 1
ATOM 3287 O O . GLY A 1 564 ? 30.063 90.564 78.148 1.00 28.76 564 GLY A O 1
ATOM 3288 N N . GLY A 1 565 ? 31.848 91.407 77.057 1.00 24.62 565 GLY A N 1
ATOM 3289 C CA . GLY A 1 565 ? 32.510 90.120 77.028 1.00 24.32 565 GLY A CA 1
ATOM 3290 C C . GLY A 1 565 ? 31.693 89.101 76.266 1.00 24.74 565 GLY A C 1
ATOM 3291 O O . GLY A 1 565 ? 31.072 89.390 75.236 1.00 24.35 565 GLY A O 1
ATOM 3292 N N . MET A 1 566 ? 31.690 87.880 76.776 1.00 24.79 566 MET A N 1
ATOM 3293 C CA . MET A 1 566 ? 30.954 86.788 76.166 1.00 22.35 566 MET A CA 1
ATOM 3294 C C . MET A 1 566 ? 29.755 86.488 77.043 1.00 22.55 566 MET A C 1
ATOM 3295 O O . MET A 1 566 ? 29.896 86.389 78.263 1.00 23.64 566 MET A O 1
ATOM 3300 N N . THR A 1 567 ? 28.592 86.323 76.427 1.00 25.15 567 THR A N 1
ATOM 3301 C CA . THR A 1 567 ? 27.423 85.822 77.140 1.00 22.48 567 THR A CA 1
ATOM 3302 C C . THR A 1 567 ? 27.430 84.299 77.079 1.00 21.58 567 THR A C 1
ATOM 3303 O O . THR A 1 567 ? 27.578 83.712 76.001 1.00 21.84 567 THR A O 1
ATOM 3307 N N . VAL A 1 568 ? 27.313 83.671 78.248 1.00 21.97 568 VAL A N 1
ATOM 3308 C CA . VAL A 1 568 ? 27.416 82.227 78.417 1.00 22.96 568 VAL A CA 1
ATOM 3309 C C . VAL A 1 568 ? 26.184 81.747 79.165 1.00 24.12 568 VAL A C 1
ATOM 3310 O O . VAL A 1 568 ? 25.724 82.400 80.115 1.00 22.03 568 VAL A O 1
ATOM 3314 N N . GLN A 1 569 ? 25.642 80.608 78.729 1.00 20.85 569 GLN A N 1
ATOM 3315 C CA . GLN A 1 569 ? 24.605 79.912 79.475 1.00 21.99 569 GLN A CA 1
ATOM 3316 C C . GLN A 1 569 ? 25.042 78.465 79.657 1.00 20.83 569 GLN A C 1
ATOM 3317 O O . GLN A 1 569 ? 25.394 77.796 78.680 1.00 18.24 569 GLN A O 1
ATOM 3323 N N . VAL A 1 570 ? 25.031 77.997 80.900 1.00 23.50 570 VAL A N 1
ATOM 3324 C CA . VAL A 1 570 ? 25.440 76.641 81.239 1.00 21.86 570 VAL A CA 1
ATOM 3325 C C . VAL A 1 570 ? 24.236 75.724 81.115 1.00 23.16 570 VAL A C 1
ATOM 3326 O O . VAL A 1 570 ? 23.184 75.982 81.711 1.00 24.42 570 VAL A O 1
ATOM 3330 N N . LEU A 1 571 ? 24.398 74.652 80.350 1.00 19.25 571 LEU A N 1
ATOM 3331 C CA . LEU A 1 571 ? 23.322 73.732 80.009 1.00 21.92 571 LEU A CA 1
ATOM 3332 C C . LEU A 1 571 ? 23.607 72.362 80.607 1.00 24.36 571 LEU A C 1
ATOM 3333 O O . LEU A 1 571 ? 24.763 71.920 80.629 1.00 23.69 571 LEU A O 1
ATOM 3338 N N . ARG A 1 572 ? 22.555 71.675 81.064 1.00 23.29 572 ARG A N 1
ATOM 3339 C CA . ARG A 1 572 ? 22.676 70.295 81.522 1.00 24.14 572 ARG A CA 1
ATOM 3340 C C . ARG A 1 572 ? 21.650 69.399 80.848 1.00 23.05 572 ARG A C 1
ATOM 3341 O O . ARG A 1 572 ? 20.535 69.823 80.525 1.00 22.56 572 ARG A O 1
ATOM 3349 N N . SER A 1 573 ? 22.054 68.151 80.619 1.00 25.56 573 SER A N 1
ATOM 3350 C CA . SER A 1 573 ? 21.135 67.025 80.583 1.00 23.36 573 SER A CA 1
ATOM 3351 C C . SER A 1 573 ? 21.212 66.379 81.959 1.00 24.96 573 SER A C 1
ATOM 3352 O O . SER A 1 573 ? 22.312 66.061 82.423 1.00 21.73 573 SER A O 1
ATOM 3355 N N . ALA A 1 574 ? 20.069 66.212 82.623 1.00 22.82 574 ALA A N 1
ATOM 3356 C CA . ALA A 1 574 ? 20.087 65.674 83.981 1.00 21.58 574 ALA A CA 1
ATOM 3357 C C . ALA A 1 574 ? 18.723 65.097 84.325 1.00 21.32 574 ALA A C 1
ATOM 3358 O O . ALA A 1 574 ? 17.701 65.736 84.070 1.00 24.51 574 ALA A O 1
ATOM 3360 N N . ALA A 1 575 ? 18.717 63.903 84.910 1.00 21.93 575 ALA A N 1
ATOM 3361 C CA . ALA A 1 575 ? 17.486 63.165 85.150 1.00 25.87 575 ALA A CA 1
ATOM 3362 C C . ALA A 1 575 ? 16.756 63.695 86.380 1.00 26.23 575 ALA A C 1
ATOM 3363 O O . ALA A 1 575 ? 17.341 64.338 87.261 1.00 23.72 575 ALA A O 1
ATOM 3365 N N . ALA A 1 576 ? 15.450 63.409 86.433 1.00 25.95 576 ALA A N 1
ATOM 3366 C CA . ALA A 1 576 ? 14.658 63.830 87.581 1.00 27.68 576 ALA A CA 1
ATOM 3367 C C . ALA A 1 576 ? 15.227 63.238 88.867 1.00 28.24 576 ALA A C 1
ATOM 3368 O O . ALA A 1 576 ? 15.296 63.921 89.896 1.00 27.98 576 ALA A O 1
ATOM 3370 N N . ARG A 1 577 ? 15.699 61.986 88.803 1.00 25.08 577 ARG A N 1
ATOM 3371 C CA . ARG A 1 577 ? 16.342 61.359 89.959 1.00 28.78 577 ARG A CA 1
ATOM 3372 C C . ARG A 1 577 ? 17.625 62.095 90.346 1.00 28.90 577 ARG A C 1
ATOM 3373 O O . ARG A 1 577 ? 17.935 62.247 91.533 1.00 26.68 577 ARG A O 1
ATOM 3381 N N . MET A 1 578 ? 18.383 62.564 89.359 1.00 25.46 578 MET A N 1
ATOM 3382 C CA . MET A 1 578 ? 19.573 63.357 89.653 1.00 28.18 578 MET A CA 1
ATOM 3383 C C . MET A 1 578 ? 19.228 64.601 90.470 1.00 25.81 578 MET A C 1
ATOM 3384 O O . MET A 1 578 ? 19.852 64.874 91.503 1.00 25.83 578 MET A O 1
ATOM 3389 N N . LEU A 1 579 ? 18.259 65.388 89.991 1.00 26.66 579 LEU A N 1
ATOM 3390 C CA . LEU A 1 579 ? 17.874 66.619 90.672 1.00 27.95 579 LEU A CA 1
ATOM 3391 C C . LEU A 1 579 ? 17.348 66.348 92.075 1.00 26.00 579 LEU A C 1
ATOM 3392 O O . LEU A 1 579 ? 17.570 67.151 92.983 1.00 26.61 579 LEU A O 1
ATOM 3397 N N . GLU A 1 580 ? 16.686 65.210 92.286 1.00 24.93 580 GLU A N 1
ATOM 3398 C CA . GLU A 1 580 ? 16.222 64.878 93.632 1.00 27.45 580 GLU A CA 1
ATOM 3399 C C . GLU A 1 580 ? 17.388 64.587 94.573 1.00 26.71 580 GLU A C 1
ATOM 3400 O O . GLU A 1 580 ? 17.387 65.031 95.726 1.00 25.57 580 GLU A O 1
ATOM 3406 N N . GLN A 1 581 ? 18.385 63.831 94.119 1.00 26.56 581 GLN A N 1
ATOM 3407 C CA . GLN A 1 581 ? 19.522 63.600 95.002 1.00 28.08 581 GLN A CA 1
ATOM 3408 C C . GLN A 1 581 ? 20.286 64.890 95.256 1.00 24.51 581 GLN A C 1
ATOM 3409 O O . GLN A 1 581 ? 20.796 65.098 96.363 1.00 25.89 581 GLN A O 1
ATOM 3415 N N . GLU A 1 582 ? 20.322 65.794 94.271 1.00 22.33 582 GLU A N 1
ATOM 3416 C CA . GLU A 1 582 ? 20.956 67.092 94.490 1.00 26.51 582 GLU A CA 1
ATOM 3417 C C . GLU A 1 582 ? 20.225 67.889 95.564 1.00 27.15 582 GLU A C 1
ATOM 3418 O O . GLU A 1 582 ? 20.860 68.540 96.404 1.00 26.35 582 GLU A O 1
ATOM 3424 N N . GLN A 1 583 ? 18.888 67.854 95.551 1.00 26.45 583 GLN A N 1
ATOM 3425 C CA . GLN A 1 583 ? 18.134 68.532 96.602 1.00 30.28 583 GLN A CA 1
ATOM 3426 C C . GLN A 1 583 ? 18.457 67.944 97.972 1.00 29.49 583 GLN A C 1
ATOM 3427 O O . GLN A 1 583 ? 18.662 68.689 98.939 1.00 26.74 583 GLN A O 1
ATOM 3433 N N . ALA A 1 584 ? 18.544 66.610 98.066 1.00 25.32 584 ALA A N 1
ATOM 3434 C CA . ALA A 1 584 ? 18.895 65.979 99.334 1.00 28.51 584 ALA A CA 1
ATOM 3435 C C . ALA A 1 584 ? 20.317 66.313 99.773 1.00 30.38 584 ALA A C 1
ATOM 3436 O O . ALA A 1 584 ? 20.591 66.383 100.980 1.00 28.53 584 ALA A O 1
ATOM 3438 N N . GLY A 1 585 ? 21.241 66.499 98.829 1.00 28.10 585 GLY A N 1
ATOM 3439 C CA . GLY A 1 585 ? 22.572 66.941 99.207 1.00 28.32 585 GLY A CA 1
ATOM 3440 C C . GLY A 1 585 ? 22.598 68.371 99.712 1.00 29.60 585 GLY A C 1
ATOM 3441 O O . GLY A 1 585 ? 23.417 68.718 100.572 1.00 26.59 585 GLY A O 1
ATOM 3442 N N . ARG A 1 586 ? 21.728 69.224 99.167 1.00 24.50 586 ARG A N 1
ATOM 3443 C CA . ARG A 1 586 ? 21.611 70.584 99.681 1.00 33.67 586 ARG A CA 1
ATOM 3444 C C . ARG A 1 586 ? 21.139 70.572 101.129 1.00 28.95 586 ARG A C 1
ATOM 3445 O O . ARG A 1 586 ? 21.672 71.300 101.972 1.00 28.20 586 ARG A O 1
ATOM 3453 N N . LEU A 1 587 ? 20.165 69.717 101.436 1.00 30.18 587 LEU A N 1
ATOM 3454 C CA . LEU A 1 587 ? 19.682 69.571 102.805 1.00 32.96 587 LEU A CA 1
ATOM 3455 C C . LEU A 1 587 ? 20.769 69.020 103.716 1.00 31.54 587 LEU A C 1
ATOM 3456 O O . LEU A 1 587 ? 20.984 69.530 104.820 1.00 30.50 587 LEU A O 1
ATOM 3461 N N . GLY A 1 588 ? 21.464 67.971 103.266 1.00 30.18 588 GLY A N 1
ATOM 3462 C CA . GLY A 1 588 ? 22.465 67.344 104.107 1.00 28.02 588 GLY A CA 1
ATOM 3463 C C . GLY A 1 588 ? 23.664 68.238 104.360 1.00 32.13 588 GLY A C 1
ATOM 3464 O O . GLY A 1 588 ? 24.179 68.294 105.482 1.00 33.67 588 GLY A O 1
ATOM 3465 N N . ALA A 1 589 ? 24.136 68.943 103.328 1.00 29.03 589 ALA A N 1
ATOM 3466 C CA . ALA A 1 589 ? 25.328 69.760 103.494 1.00 26.77 589 ALA A CA 1
ATOM 3467 C C . ALA A 1 589 ? 25.016 71.154 104.023 1.00 24.83 589 ALA A C 1
ATOM 3468 O O . ALA A 1 589 ? 25.924 71.829 104.506 1.00 30.90 589 ALA A O 1
ATOM 3470 N N . GLY A 1 590 ? 23.763 71.584 103.972 1.00 25.05 590 GLY A N 1
ATOM 3471 C CA . GLY A 1 590 ? 23.418 72.944 104.343 1.00 29.64 590 GLY A CA 1
ATOM 3472 C C . GLY A 1 590 ? 23.893 73.952 103.317 1.00 31.78 590 GLY A C 1
ATOM 3473 O O . GLY A 1 590 ? 24.353 75.036 103.687 1.00 35.77 590 GLY A O 1
ATOM 3474 N N . VAL A 1 591 ? 23.805 73.618 102.033 1.00 32.17 591 VAL A N 1
ATOM 3475 C CA . VAL A 1 591 ? 24.334 74.459 100.960 1.00 32.01 591 VAL A CA 1
ATOM 3476 C C . VAL A 1 591 ? 23.187 74.787 100.027 1.00 28.84 591 VAL A C 1
ATOM 3477 O O . VAL A 1 591 ? 22.616 73.884 99.406 1.00 31.70 591 VAL A O 1
ATOM 3481 N N . ASN A 1 592 ? 22.858 76.073 99.917 1.00 31.25 592 ASN A N 1
ATOM 3482 C CA . ASN A 1 592 ? 21.817 76.558 99.002 1.00 32.74 592 ASN A CA 1
ATOM 3483 C C . ASN A 1 592 ? 22.386 77.746 98.240 1.00 31.78 592 ASN A C 1
ATOM 3484 O O . ASN A 1 592 ? 22.132 78.905 98.581 1.00 30.30 592 ASN A O 1
ATOM 3489 N N . LEU A 1 593 ? 23.186 77.452 97.228 1.00 29.64 593 LEU A N 1
ATOM 3490 C CA . LEU A 1 593 ? 23.781 78.510 96.435 1.00 29.37 593 LEU A CA 1
ATOM 3491 C C . LEU A 1 593 ? 22.666 79.295 95.750 1.00 28.58 593 LEU A C 1
ATOM 3492 O O . LEU A 1 593 ? 21.755 78.687 95.167 1.00 30.67 593 LEU A O 1
ATOM 3497 N N . PRO A 1 594 ? 22.664 80.624 95.852 1.00 30.02 594 PRO A N 1
ATOM 3498 C CA . PRO A 1 594 ? 21.577 81.417 95.263 1.00 31.13 594 PRO A CA 1
ATOM 3499 C C . PRO A 1 594 ? 21.425 81.158 93.770 1.00 30.97 594 PRO A C 1
ATOM 3500 O O . PRO A 1 594 ? 22.408 81.055 93.032 1.00 32.01 594 PRO A O 1
ATOM 3504 N N . LEU A 1 595 ? 20.181 81.074 93.328 1.00 30.01 595 LEU A N 1
ATOM 3505 C CA . LEU A 1 595 ? 19.858 80.752 91.946 1.00 31.11 595 LEU A CA 1
ATOM 3506 C C . LEU A 1 595 ? 19.306 81.985 91.249 1.00 32.84 595 LEU A C 1
ATOM 3507 O O . LEU A 1 595 ? 18.812 82.909 91.893 1.00 33.24 595 LEU A O 1
ATOM 3512 N N . GLN A 1 596 ? 19.409 82.005 89.923 1.00 30.11 596 GLN A N 1
ATOM 3513 C CA . GLN A 1 596 ? 18.683 83.024 89.186 1.00 33.95 596 GLN A CA 1
ATOM 3514 C C . GLN A 1 596 ? 17.195 82.680 89.190 1.00 32.63 596 GLN A C 1
ATOM 3515 O O . GLN A 1 596 ? 16.800 81.530 89.397 1.00 27.92 596 GLN A O 1
ATOM 3521 N N . VAL A 1 597 ? 16.356 83.703 89.016 1.00 31.57 597 VAL A N 1
ATOM 3522 C CA . VAL A 1 597 ? 14.925 83.443 88.946 1.00 33.85 597 VAL A CA 1
ATOM 3523 C C . VAL A 1 597 ? 14.645 82.641 87.685 1.00 37.03 597 VAL A C 1
ATOM 3524 O O . VAL A 1 597 ? 15.307 82.816 86.651 1.00 41.07 597 VAL A O 1
ATOM 3528 N N . GLY A 1 598 ? 13.712 81.707 87.778 1.00 38.68 598 GLY A N 1
ATOM 3529 C CA . GLY A 1 598 ? 13.469 80.856 86.634 1.00 36.99 598 GLY A CA 1
ATOM 3530 C C . GLY A 1 598 ? 14.480 79.749 86.420 1.00 39.26 598 GLY A C 1
ATOM 3531 O O . GLY A 1 598 ? 14.436 79.090 85.375 1.00 38.30 598 GLY A O 1
ATOM 3532 N N . VAL A 1 599 ? 15.391 79.526 87.352 1.00 33.00 599 VAL A N 1
ATOM 3533 C CA . VAL A 1 599 ? 16.177 78.298 87.347 1.00 31.17 599 VAL A CA 1
ATOM 3534 C C . VAL A 1 599 ? 15.386 77.245 88.109 1.00 33.66 599 VAL A C 1
ATOM 3535 O O . VAL A 1 599 ? 14.795 77.536 89.157 1.00 32.13 599 VAL A O 1
ATOM 3539 N N . SER A 1 600 ? 15.354 76.026 87.571 1.00 27.43 600 SER A N 1
ATOM 3540 C CA . SER A 1 600 ? 14.569 74.930 88.113 1.00 30.13 600 SER A CA 1
ATOM 3541 C C . SER A 1 600 ? 15.446 73.998 88.940 1.00 32.75 600 SER A C 1
ATOM 3542 O O . SER A 1 600 ? 16.598 73.730 88.580 1.00 27.47 600 SER A O 1
ATOM 3545 N N . THR A 1 601 ? 14.890 73.493 90.049 1.00 32.32 601 THR A N 1
ATOM 3546 C CA . THR A 1 601 ? 15.553 72.486 90.875 1.00 32.07 601 THR A CA 1
ATOM 3547 C C . THR A 1 601 ? 14.765 71.182 90.915 1.00 33.63 601 THR A C 1
ATOM 3548 O O . THR A 1 601 ? 14.991 70.344 91.798 1.00 30.72 601 THR A O 1
ATOM 3552 N N . GLU A 1 602 ? 13.874 70.972 89.949 1.00 33.60 602 GLU A N 1
ATOM 3553 C CA . GLU A 1 602 ? 13.044 69.780 89.945 1.00 37.61 602 GLU A CA 1
ATOM 3554 C C . GLU A 1 602 ? 12.634 69.432 88.520 1.00 32.53 602 GLU A C 1
ATOM 3555 O O . GLU A 1 602 ? 12.305 70.321 87.728 1.00 30.39 602 GLU A O 1
ATOM 3561 N N . GLY A 1 603 ? 12.688 68.141 88.193 1.00 27.52 603 GLY A N 1
ATOM 3562 C CA . GLY A 1 603 ? 12.334 67.645 86.876 1.00 28.65 603 GLY A CA 1
ATOM 3563 C C . GLY A 1 603 ? 13.543 67.459 85.964 1.00 26.65 603 GLY A C 1
ATOM 3564 O O . GLY A 1 603 ? 14.645 67.951 86.216 1.00 32.25 603 GLY A O 1
ATOM 3565 N N . VAL A 1 604 ? 13.299 66.745 84.861 1.00 24.92 604 VAL A N 1
ATOM 3566 C CA . VAL A 1 604 ? 14.340 66.438 83.890 1.00 25.85 604 VAL A CA 1
ATOM 3567 C C . VAL A 1 604 ? 14.826 67.721 83.233 1.00 26.38 604 VAL A C 1
ATOM 3568 O O . VAL A 1 604 ? 14.024 68.572 82.830 1.00 25.55 604 VAL A O 1
ATOM 3572 N N . GLN A 1 605 ? 16.143 67.882 83.142 1.00 25.67 605 GLN A N 1
ATOM 3573 C CA . GLN A 1 605 ? 16.728 68.989 82.391 1.00 24.71 605 GLN A CA 1
ATOM 3574 C C . GLN A 1 605 ? 17.230 68.453 81.055 1.00 26.71 605 GLN A C 1
ATOM 3575 O O . GLN A 1 605 ? 17.987 67.475 81.010 1.00 24.03 605 GLN A O 1
ATOM 3581 N N . SER A 1 606 ? 16.779 69.069 79.971 1.00 24.38 606 SER A N 1
ATOM 3582 C CA . SER A 1 606 ? 17.182 68.703 78.622 1.00 23.38 606 SER A CA 1
ATOM 3583 C C . SER A 1 606 ? 17.685 69.940 77.905 1.00 20.52 606 SER A C 1
ATOM 3584 O O . SER A 1 606 ? 17.340 70.211 76.752 1.00 21.84 606 SER A O 1
ATOM 3587 N N . ASN A 1 607 ? 18.522 70.711 78.616 1.00 22.66 607 ASN A N 1
ATOM 3588 C CA . ASN A 1 607 ? 18.992 72.002 78.110 1.00 24.71 607 ASN A CA 1
ATOM 3589 C C . ASN A 1 607 ? 19.827 71.847 76.846 1.00 22.22 607 ASN A C 1
ATOM 3590 O O . ASN A 1 607 ? 19.791 72.712 75.962 1.00 21.77 607 ASN A O 1
ATOM 3595 N N . CYS A 1 608 ? 20.617 70.768 76.755 1.00 20.94 608 CYS A N 1
ATOM 3596 C CA . CYS A 1 608 ? 21.507 70.619 75.607 1.00 23.14 608 CYS A CA 1
ATOM 3597 C C . CYS A 1 608 ? 20.706 70.460 74.321 1.00 21.46 608 CYS A C 1
ATOM 3598 O O . CYS A 1 608 ? 21.006 71.091 73.302 1.00 20.54 608 CYS A O 1
ATOM 3601 N N . LYS A 1 609 ? 19.676 69.619 74.352 1.00 22.35 609 LYS A N 1
ATOM 3602 C CA . LYS A 1 609 ? 18.841 69.458 73.170 1.00 21.54 609 LYS A CA 1
ATOM 3603 C C . LYS A 1 609 ? 18.091 70.749 72.861 1.00 20.36 609 LYS A C 1
ATOM 3604 O O . LYS A 1 609 ? 18.007 71.160 71.699 1.00 23.38 609 LYS A O 1
ATOM 3610 N N . ASP A 1 610 ? 17.586 71.439 73.887 1.00 21.82 610 ASP A N 1
ATOM 3611 C CA . ASP A 1 610 ? 16.810 72.642 73.604 1.00 21.33 610 ASP A CA 1
ATOM 3612 C C . ASP A 1 610 ? 17.691 73.747 73.016 1.00 23.34 610 ASP A C 1
ATOM 3613 O O . ASP A 1 610 ? 17.245 74.503 72.146 1.00 22.24 610 ASP A O 1
ATOM 3618 N N . ALA A 1 611 ? 18.949 73.833 73.443 1.00 22.46 611 ALA A N 1
ATOM 3619 C CA . ALA A 1 611 ? 19.812 74.884 72.911 1.00 22.48 611 ALA A CA 1
ATOM 3620 C C . ALA A 1 611 ? 20.213 74.586 71.472 1.00 23.25 611 ALA A C 1
ATOM 3621 O O . ALA A 1 611 ? 20.254 75.499 70.633 1.00 20.44 611 ALA A O 1
ATOM 3623 N N . MET A 1 612 ? 20.503 73.316 71.166 1.00 19.41 612 MET A N 1
ATOM 3624 C CA . MET A 1 612 ? 20.744 72.921 69.780 1.00 19.75 612 MET A CA 1
ATOM 3625 C C . MET A 1 612 ? 19.546 73.249 68.901 1.00 22.85 612 MET A C 1
ATOM 3626 O O . MET A 1 612 ? 19.702 73.779 67.791 1.00 24.12 612 MET A O 1
ATOM 3631 N N . LEU A 1 613 ? 18.338 72.906 69.365 1.00 21.25 613 LEU A N 1
ATOM 3632 C CA . LEU A 1 613 ? 17.145 73.195 68.572 1.00 22.08 613 LEU A CA 1
ATOM 3633 C C . LEU A 1 613 ? 16.971 74.700 68.371 1.00 22.12 613 LEU A C 1
ATOM 3634 O O . LEU A 1 613 ? 16.629 75.148 67.270 1.00 21.86 613 LEU A O 1
ATOM 3639 N N . LEU A 1 614 ? 17.220 75.494 69.413 1.00 22.73 614 LEU A N 1
ATOM 3640 C CA . LEU A 1 614 ? 17.155 76.950 69.271 1.00 22.88 614 LEU A CA 1
ATOM 3641 C C . LEU A 1 614 ? 18.146 77.452 68.222 1.00 24.71 614 LEU A C 1
ATOM 3642 O O . LEU A 1 614 ? 17.798 78.266 67.352 1.00 22.48 614 LEU A O 1
ATOM 3647 N N . ALA A 1 615 ? 19.401 77.001 68.311 1.00 24.71 615 ALA A N 1
ATOM 3648 C CA . ALA A 1 615 ? 20.421 77.457 67.368 1.00 23.35 615 ALA A CA 1
ATOM 3649 C C . ALA A 1 615 ? 20.113 77.012 65.947 1.00 21.34 615 ALA A C 1
ATOM 3650 O O . ALA A 1 615 ? 20.391 77.753 64.989 1.00 22.97 615 ALA A O 1
ATOM 3652 N N . ILE A 1 616 ? 19.531 75.818 65.789 1.00 20.98 616 ILE A N 1
ATOM 3653 C CA . ILE A 1 616 ? 19.208 75.332 64.454 1.00 21.91 616 ILE A CA 1
ATOM 3654 C C . ILE A 1 616 ? 18.097 76.167 63.844 1.00 22.52 616 ILE A C 1
ATOM 3655 O O . ILE A 1 616 ? 18.176 76.564 62.678 1.00 22.24 616 ILE A O 1
ATOM 3660 N N . SER A 1 617 ? 17.054 76.459 64.620 1.00 21.03 617 SER A N 1
ATOM 3661 C CA . SER A 1 617 ? 15.919 77.173 64.041 1.00 25.74 617 SER A CA 1
ATOM 3662 C C . SER A 1 617 ? 16.227 78.650 63.830 1.00 26.30 617 SER A C 1
ATOM 3663 O O . SER A 1 617 ? 15.695 79.256 62.891 1.00 25.73 617 SER A O 1
ATOM 3666 N N . G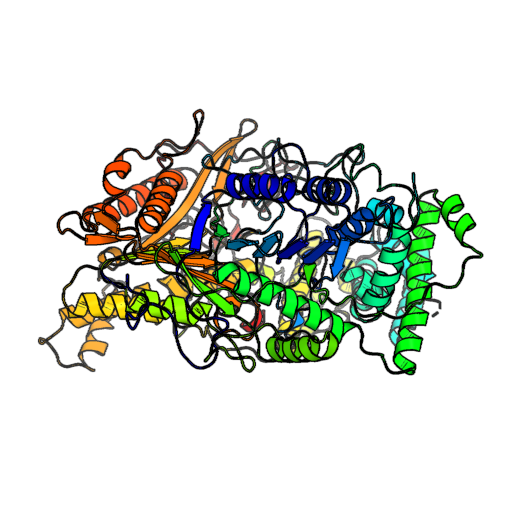LY A 1 618 ? 17.083 79.236 64.676 1.00 24.31 618 GLY A N 1
ATOM 3667 C CA . GLY A 1 618 ? 17.482 80.629 64.542 1.00 24.94 618 GLY A CA 1
ATOM 3668 C C . GLY A 1 618 ? 18.558 80.899 63.513 1.00 23.97 618 GLY A C 1
ATOM 3669 O O . GLY A 1 618 ? 18.830 82.069 63.217 1.00 23.27 618 GLY A O 1
ATOM 3670 N N . ALA A 1 619 ? 19.171 79.851 62.955 1.00 22.49 619 ALA A N 1
ATOM 3671 C CA . ALA A 1 619 ? 20.290 80.029 62.036 1.00 22.93 619 ALA A CA 1
ATOM 3672 C C . ALA A 1 619 ? 19.838 80.733 60.759 1.00 24.28 619 ALA A C 1
ATOM 3673 O O . ALA A 1 619 ? 18.784 80.426 60.192 1.00 23.83 619 ALA A O 1
ATOM 3675 N N . GLN A 1 620 ? 20.632 81.701 60.314 1.00 24.18 620 GLN A N 1
ATOM 3676 C CA . GLN A 1 620 ? 20.268 82.496 59.147 1.00 25.75 620 GLN A CA 1
ATOM 3677 C C . GLN A 1 620 ? 20.966 82.024 57.872 1.00 25.39 620 GLN A C 1
ATOM 3678 O O . GLN A 1 620 ? 20.351 82.023 56.792 1.00 21.89 620 GLN A O 1
ATOM 3684 N N . GLN A 1 621 ? 22.233 81.592 57.962 1.00 23.10 621 GLN A N 1
ATOM 3685 C CA . GLN A 1 621 ? 22.955 81.278 56.728 1.00 22.20 621 GLN A CA 1
ATOM 3686 C C . GLN A 1 621 ? 23.604 79.899 56.722 1.00 24.75 621 GLN A C 1
ATOM 3687 O O . GLN A 1 621 ? 23.660 79.262 55.663 1.00 20.23 621 GLN A O 1
ATOM 3693 N N . PHE A 1 622 ? 24.111 79.421 57.857 1.00 20.63 622 PHE A N 1
ATOM 3694 C CA . PHE A 1 622 ? 24.759 78.115 57.838 1.00 19.42 622 PHE A CA 1
ATOM 3695 C C . PHE A 1 622 ? 24.894 77.573 59.256 1.00 22.88 622 PHE A C 1
ATOM 3696 O O . PHE A 1 622 ? 24.880 78.324 60.240 1.00 19.04 622 PHE A O 1
ATOM 3704 N N . ILE A 1 623 ? 25.074 76.250 59.331 1.00 21.98 623 ILE A N 1
ATOM 3705 C CA . ILE A 1 623 ? 25.348 75.535 60.571 1.00 20.45 623 ILE A CA 1
ATOM 3706 C C . ILE A 1 623 ? 26.558 74.640 60.349 1.00 22.02 623 ILE A C 1
ATOM 3707 O O . ILE A 1 623 ? 26.648 73.978 59.313 1.00 22.69 623 ILE A O 1
ATOM 3712 N N . TYR A 1 624 ? 27.485 74.618 61.320 1.00 21.35 624 TYR A N 1
ATOM 3713 C CA . TYR A 1 624 ? 28.646 73.728 61.320 1.00 20.11 624 TYR A CA 1
ATOM 3714 C C . TYR A 1 624 ? 28.598 72.873 62.585 1.00 21.44 624 TYR A C 1
ATOM 3715 O O . TYR A 1 624 ? 28.588 73.408 63.700 1.00 19.78 624 TYR A O 1
ATOM 3724 N N . ILE A 1 625 ? 28.594 71.554 62.416 1.00 21.02 625 ILE A N 1
ATOM 3725 C CA . ILE A 1 625 ? 28.475 70.616 63.528 1.00 21.45 625 ILE A CA 1
ATOM 3726 C C . ILE A 1 625 ? 29.635 69.637 63.477 1.00 21.09 625 ILE A C 1
ATOM 3727 O O . ILE A 1 625 ? 29.894 69.038 62.429 1.00 19.91 625 ILE A O 1
ATOM 3732 N N . GLU A 1 626 ? 30.338 69.494 64.604 1.00 20.03 626 GLU A N 1
ATOM 3733 C CA . GLU A 1 626 ? 31.218 68.359 64.875 1.00 21.77 626 GLU A CA 1
ATOM 3734 C C . GLU A 1 626 ? 30.572 67.547 65.985 1.00 20.82 626 GLU A C 1
ATOM 3735 O O . GLU A 1 626 ? 30.233 68.106 67.033 1.00 20.68 626 GLU A O 1
ATOM 3741 N N . ASN A 1 627 ? 30.393 66.242 65.764 1.00 19.97 627 ASN A N 1
ATOM 3742 C CA . ASN A 1 627 ? 29.832 65.415 66.818 1.00 17.67 627 ASN A CA 1
ATOM 3743 C C . ASN A 1 627 ? 30.323 63.974 66.689 1.00 19.41 627 ASN A C 1
ATOM 3744 O O . ASN A 1 627 ? 30.571 63.474 65.589 1.00 18.09 627 ASN A O 1
ATOM 3749 N N . GLN A 1 628 ? 30.480 63.322 67.842 1.00 19.88 628 GLN A N 1
ATOM 3750 C CA . GLN A 1 628 ? 30.799 61.893 67.877 1.00 18.54 628 GLN A CA 1
ATOM 3751 C C . GLN A 1 628 ? 29.705 61.041 67.244 1.00 22.73 628 GLN A C 1
ATOM 3752 O O . GLN A 1 628 ? 30.000 59.980 66.677 1.00 25.29 628 GLN A O 1
ATOM 3758 N N . PHE A 1 629 ? 28.441 61.462 67.345 1.00 21.28 629 PHE A N 1
ATOM 3759 C CA . PHE A 1 629 ? 27.306 60.651 66.912 1.00 20.62 629 PHE A CA 1
ATOM 3760 C C . PHE A 1 629 ? 26.428 61.433 65.950 1.00 20.05 629 PHE A C 1
ATOM 3761 O O . PHE A 1 629 ? 26.356 62.662 66.011 1.00 20.55 629 PHE A O 1
ATOM 3769 N N . PHE A 1 630 ? 25.739 60.715 65.068 1.00 20.95 630 PHE A N 1
ATOM 3770 C CA . PHE A 1 630 ? 24.487 61.224 64.502 1.00 24.33 630 PHE A CA 1
ATOM 3771 C C . PHE A 1 630 ? 23.472 60.086 64.573 1.00 23.85 630 PHE A C 1
ATOM 3772 O O . PHE A 1 630 ? 23.383 59.241 63.674 1.00 22.76 630 PHE A O 1
ATOM 3780 N N . GLN A 1 631 ? 22.705 60.078 65.654 1.00 20.57 631 GLN A N 1
ATOM 3781 C CA . GLN A 1 631 ? 21.647 59.098 65.864 1.00 25.10 631 GLN A CA 1
ATOM 3782 C C . GLN A 1 631 ? 20.405 59.886 66.237 1.00 23.22 631 GLN A C 1
ATOM 3783 O O . GLN A 1 631 ? 20.339 60.454 67.332 1.00 26.00 631 GLN A O 1
ATOM 3789 N N . SER A 1 632 ? 19.438 59.942 65.330 1.00 19.95 632 SER A N 1
ATOM 3790 C CA . SER A 1 632 ? 18.296 60.813 65.530 1.00 24.39 632 SER A CA 1
ATOM 3791 C C . SER A 1 632 ? 17.097 60.221 64.810 1.00 23.66 632 SER A C 1
ATOM 3792 O O . SER A 1 632 ? 17.240 59.485 63.831 1.00 23.59 632 SER A O 1
ATOM 3795 N N . GLU A 1 633 ? 15.906 60.574 65.299 1.00 28.23 633 GLU A N 1
ATOM 3796 C CA . GLU A 1 633 ? 14.659 60.025 64.777 1.00 24.36 633 GLU A CA 1
ATOM 3797 C C . GLU A 1 633 ? 14.611 60.061 63.247 1.00 27.61 633 GLU A C 1
ATOM 3798 O O . GLU A 1 633 ? 14.829 61.107 62.623 1.00 24.33 633 GLU A O 1
ATOM 3804 N N . PHE A 1 634 ? 14.311 58.896 62.646 1.00 24.14 634 PHE A N 1
ATOM 3805 C CA . PHE A 1 634 ? 14.409 58.721 61.199 1.00 26.09 634 PHE A CA 1
ATOM 3806 C C . PHE A 1 634 ? 13.223 57.951 60.618 1.00 27.99 634 PHE A C 1
ATOM 3807 O O . PHE A 1 634 ? 13.319 57.450 59.492 1.00 24.25 634 PHE A O 1
ATOM 3815 N N . GLY A 1 635 ? 12.109 57.848 61.346 1.00 28.85 635 GLY A N 1
ATOM 3816 C CA . GLY A 1 635 ? 10.980 57.088 60.840 1.00 31.27 635 GLY A CA 1
ATOM 3817 C C . GLY A 1 635 ? 11.277 55.598 60.797 1.00 31.16 635 GLY A C 1
ATOM 3818 O O . GLY A 1 635 ? 12.038 55.063 61.606 1.00 30.19 635 GLY A O 1
ATOM 3819 N N . LYS A 1 636 ? 10.678 54.919 59.824 1.00 30.44 636 LYS A N 1
ATOM 3820 C CA . LYS A 1 636 ? 10.842 53.475 59.738 1.00 33.87 636 LYS A CA 1
ATOM 3821 C C . LYS A 1 636 ? 12.223 53.138 59.207 1.00 30.33 636 LYS A C 1
ATOM 3822 O O . LYS A 1 636 ? 12.776 53.852 58.369 1.00 28.69 636 LYS A O 1
ATOM 3828 N N . GLU A 1 637 ? 12.783 52.048 59.714 1.00 31.14 637 GLU A N 1
ATOM 3829 C CA . GLU A 1 637 ? 14.029 51.517 59.173 1.00 29.55 637 GLU A CA 1
ATOM 3830 C C . GLU A 1 637 ? 13.903 51.266 57.672 1.00 30.79 637 GLU A C 1
ATOM 3831 O O . GLU A 1 637 ? 12.908 50.715 57.202 1.00 32.51 637 GLU A O 1
ATOM 3837 N N . GLY A 1 638 ? 14.922 51.665 56.908 1.00 31.48 638 GLY A N 1
ATOM 3838 C CA . GLY A 1 638 ? 14.832 51.631 55.466 1.00 26.64 638 GLY A CA 1
ATOM 3839 C C . GLY A 1 638 ? 15.983 50.880 54.823 1.00 26.50 638 GLY A C 1
ATOM 3840 O O . GLY A 1 638 ? 17.010 50.616 55.439 1.00 26.02 638 GLY A O 1
ATOM 3841 N N . GLU A 1 639 ? 15.771 50.526 53.557 1.00 23.48 639 GLU A N 1
ATOM 3842 C CA . GLU A 1 639 ? 16.739 49.997 52.604 1.00 28.56 639 GLU A CA 1
ATOM 3843 C C . GLU A 1 639 ? 17.232 48.580 52.909 1.00 28.29 639 GLU A C 1
ATOM 3844 O O . GLU A 1 639 ? 18.054 48.064 52.146 1.00 30.49 639 GLU A O 1
ATOM 3850 N N . VAL A 1 640 ? 16.770 47.927 53.973 1.00 25.88 640 VAL A N 1
ATOM 3851 C CA . VAL A 1 640 ? 17.265 46.582 54.279 1.00 30.95 640 VAL A CA 1
ATOM 3852 C C . VAL A 1 640 ? 16.774 45.592 53.222 1.00 31.21 640 VAL A C 1
ATOM 3853 O O . VAL A 1 640 ? 15.589 45.577 52.871 1.00 32.80 640 VAL A O 1
ATOM 3857 N N . PHE A 1 641 ? 17.685 44.754 52.712 1.00 32.08 641 PHE A N 1
ATOM 3858 C CA . PHE A 1 641 ? 17.327 43.786 51.674 1.00 34.55 641 PHE A CA 1
ATOM 3859 C C . PHE A 1 641 ? 16.294 42.782 52.179 1.00 39.99 641 PHE A C 1
ATOM 3860 O O . PHE A 1 641 ? 16.387 42.285 53.307 1.00 37.51 641 PHE A O 1
ATOM 3868 N N . LYS A 1 642 ? 15.328 42.451 51.323 1.00 43.56 642 LYS A N 1
ATOM 3869 C CA . LYS A 1 642 ? 14.427 41.337 51.610 1.00 50.81 642 LYS A CA 1
ATOM 3870 C C . LYS A 1 642 ? 15.182 40.015 51.512 1.00 47.66 642 LYS A C 1
ATOM 3871 O O . LYS A 1 642 ? 16.176 39.895 50.789 1.00 44.89 642 LYS A O 1
ATOM 3877 N N . ASP A 1 643 ? 14.712 39.025 52.268 1.00 51.91 643 ASP A N 1
ATOM 3878 C CA . ASP A 1 643 ? 15.334 37.706 52.405 1.00 53.47 643 ASP A CA 1
ATOM 3879 C C . ASP A 1 643 ? 16.628 37.755 53.204 1.00 52.26 643 ASP A C 1
ATOM 3880 O O . ASP A 1 643 ? 17.383 36.770 53.214 1.00 49.93 643 ASP A O 1
ATOM 3885 N N . LEU A 1 644 ? 16.913 38.869 53.882 1.00 47.59 644 LEU A N 1
ATOM 3886 C CA . LEU A 1 644 ? 18.103 38.995 54.721 1.00 41.47 644 LEU A CA 1
ATOM 3887 C C . LEU A 1 644 ? 17.702 39.584 56.068 1.00 39.90 644 LEU A C 1
ATOM 3888 O O . LEU A 1 644 ? 17.739 40.804 56.260 1.00 41.27 644 LEU A O 1
ATOM 3893 N N . PRO A 1 645 ? 17.308 38.745 57.028 1.00 45.42 645 PRO A N 1
ATOM 3894 C CA . PRO A 1 645 ? 16.910 39.282 58.342 1.00 40.51 645 PRO A CA 1
ATOM 3895 C C . PRO A 1 645 ? 18.066 39.876 59.118 1.00 36.50 645 PRO A C 1
ATOM 3896 O O . PRO A 1 645 ? 17.861 40.814 59.899 1.00 34.95 645 PRO A O 1
ATOM 3900 N N . LEU A 1 646 ? 19.271 39.351 58.923 1.00 34.58 646 LEU A N 1
ATOM 3901 C CA . LEU A 1 646 ? 20.489 39.873 59.509 1.00 33.88 646 LEU A CA 1
ATOM 3902 C C . LEU A 1 646 ? 21.540 39.968 58.417 1.00 33.56 646 LEU A C 1
ATOM 3903 O O . LEU A 1 646 ? 21.556 39.162 57.485 1.00 31.54 646 LEU A O 1
ATOM 3908 N N . SER A 1 647 ? 22.392 40.989 58.511 1.00 31.97 647 SER A N 1
ATOM 3909 C CA . SER A 1 647 ? 23.548 41.065 57.636 1.00 29.52 647 SER A CA 1
ATOM 3910 C C . SER A 1 647 ? 24.400 39.811 57.798 1.00 27.66 647 SER A C 1
ATOM 3911 O O . SER A 1 647 ? 24.360 39.139 58.825 1.00 27.47 647 SER A O 1
ATOM 3914 N N . GLY A 1 648 ? 25.181 39.505 56.758 1.00 30.44 648 GLY A N 1
ATOM 3915 C CA . GLY A 1 648 ? 26.116 38.403 56.780 1.00 28.35 648 GLY A CA 1
ATOM 3916 C C . GLY A 1 648 ? 27.047 38.443 57.979 1.00 29.05 648 GLY A C 1
ATOM 3917 O O . GLY A 1 648 ? 27.152 37.471 58.738 1.00 27.36 648 GLY A O 1
ATOM 3918 N N . PRO A 1 649 ? 27.740 39.578 58.180 1.00 28.65 649 PRO A N 1
ATOM 3919 C CA . PRO A 1 649 ? 28.587 39.706 59.382 1.00 27.33 649 PRO A CA 1
ATOM 3920 C C . PRO A 1 649 ? 27.838 39.562 60.702 1.00 25.24 649 PRO A C 1
ATOM 3921 O O . PRO A 1 649 ? 28.322 38.863 61.608 1.00 26.79 649 PRO A O 1
ATOM 3925 N N . MET A 1 650 ? 26.681 40.205 60.862 1.00 23.60 650 MET A N 1
ATOM 3926 C CA . MET A 1 650 ? 25.992 40.086 62.143 1.00 28.25 650 MET A CA 1
ATOM 3927 C C . MET A 1 650 ? 25.491 38.659 62.377 1.00 28.80 650 MET A C 1
ATOM 3928 O O . MET A 1 650 ? 25.535 38.168 63.507 1.00 27.63 650 MET A O 1
ATOM 3933 N N . ALA A 1 651 ? 25.009 37.989 61.324 1.00 30.14 651 ALA A N 1
ATOM 3934 C CA . ALA A 1 651 ? 24.578 36.592 61.452 1.00 31.12 651 ALA A CA 1
ATOM 3935 C C . ALA A 1 651 ? 25.718 35.710 61.932 1.00 30.12 651 ALA A C 1
ATOM 3936 O O . ALA A 1 651 ? 25.510 34.777 62.718 1.00 31.21 651 ALA A O 1
ATOM 3938 N N . SER A 1 652 ? 26.937 35.997 61.468 1.00 29.09 652 SER A N 1
ATOM 3939 C CA . SER A 1 652 ? 28.101 35.233 61.881 1.00 27.57 652 SER A CA 1
ATOM 3940 C C . SER A 1 652 ? 28.397 35.393 63.367 1.00 31.59 652 SER A C 1
ATOM 3941 O O . SER A 1 652 ? 29.076 34.538 63.946 1.00 35.10 652 SER A O 1
ATOM 3944 N N . LEU A 1 653 ? 27.898 36.451 64.005 1.00 26.52 653 LEU A N 1
ATOM 3945 C CA . LEU A 1 653 ? 28.110 36.641 65.434 1.00 30.63 653 LEU A CA 1
ATOM 3946 C C . LEU A 1 653 ? 26.899 36.271 66.283 1.00 28.56 653 LEU A C 1
ATOM 3947 O O . LEU A 1 653 ? 27.052 36.056 67.489 1.00 28.69 653 LEU A O 1
ATOM 3952 N N . ARG A 1 654 ? 25.722 36.181 65.680 1.00 29.52 654 ARG A N 1
ATOM 3953 C CA . ARG A 1 654 ? 24.461 36.030 66.389 1.00 33.53 654 ARG A CA 1
ATOM 3954 C C . ARG A 1 654 ? 23.672 34.789 66.003 1.00 31.69 654 ARG A C 1
ATOM 3955 O O . ARG A 1 654 ? 22.959 34.250 66.848 1.00 32.80 654 ARG A O 1
ATOM 3963 N N . ASP A 1 655 ? 23.751 34.356 64.745 1.00 32.69 655 ASP A N 1
ATOM 3964 C CA . ASP A 1 655 ? 22.799 33.424 64.150 1.00 35.51 655 ASP A CA 1
ATOM 3965 C C . ASP A 1 655 ? 23.385 32.017 64.171 1.00 36.23 655 ASP A C 1
ATOM 3966 O O . ASP A 1 655 ? 24.404 31.752 63.520 1.00 33.33 655 ASP A O 1
ATOM 3971 N N . VAL A 1 656 ? 22.729 31.115 64.911 1.00 39.91 656 VAL A N 1
ATOM 3972 C CA . VAL A 1 656 ? 23.232 29.748 65.037 1.00 39.61 656 VAL A CA 1
ATOM 3973 C C . VAL A 1 656 ? 23.240 29.046 63.677 1.00 37.58 656 VAL A C 1
ATOM 3974 O O . VAL A 1 656 ? 24.094 28.188 63.414 1.00 36.62 656 VAL A O 1
ATOM 3978 N N . GLY A 1 657 ? 22.329 29.431 62.779 1.00 41.09 657 GLY A N 1
ATOM 3979 C CA . GLY A 1 657 ? 22.284 28.896 61.423 1.00 37.81 657 GLY A CA 1
ATOM 3980 C C . GLY A 1 657 ? 23.500 29.213 60.571 1.00 40.55 657 GLY A C 1
ATOM 3981 O O . GLY A 1 657 ? 23.617 28.674 59.463 1.00 38.59 657 GLY A O 1
ATOM 3982 N N . SER A 1 658 ? 24.398 30.071 61.046 1.00 40.13 658 SER A N 1
ATOM 3983 C CA . SER A 1 658 ? 25.627 30.333 60.315 1.00 38.25 658 SER A CA 1
ATOM 3984 C C . SER A 1 658 ? 26.779 29.446 60.769 1.00 35.16 658 SER A C 1
ATOM 3985 O O . SER A 1 658 ? 27.844 29.471 60.143 1.00 41.68 658 SER A O 1
ATOM 3988 N N . LEU A 1 659 ? 26.602 28.659 61.825 1.00 37.35 659 LEU A N 1
ATOM 3989 C CA . LEU A 1 659 ? 27.628 27.694 62.193 1.00 34.52 659 LEU A CA 1
ATOM 3990 C C . LEU A 1 659 ? 27.475 26.419 61.361 1.00 36.26 659 LEU A C 1
ATOM 3991 O O . LEU A 1 659 ? 26.487 26.226 60.652 1.00 39.48 659 LEU A O 1
ATOM 3996 N N . ARG A 1 660 ? 28.488 25.556 61.422 1.00 41.68 660 ARG A N 1
ATOM 3997 C CA . ARG A 1 660 ? 28.418 24.258 60.750 1.00 43.25 660 ARG A CA 1
ATOM 3998 C C . ARG A 1 660 ? 27.274 23.427 61.319 1.00 36.07 660 ARG A C 1
ATOM 3999 O O . ARG A 1 660 ? 27.278 23.104 62.508 1.00 34.35 660 ARG A O 1
ATOM 4007 N N . ARG A 1 661 ? 26.298 23.086 60.468 1.00 37.48 661 ARG A N 1
ATOM 4008 C CA . ARG A 1 661 ? 25.049 22.490 60.943 1.00 36.94 661 ARG A CA 1
ATOM 4009 C C . ARG A 1 661 ? 25.273 21.149 61.639 1.00 39.30 661 ARG A C 1
ATOM 4010 O O . ARG A 1 661 ? 24.583 20.830 62.617 1.00 40.37 661 ARG A O 1
ATOM 4012 N N . ASP A 1 662 ? 26.231 20.348 61.157 1.00 37.79 662 ASP A N 1
ATOM 4013 C CA . ASP A 1 662 ? 26.459 19.031 61.757 1.00 43.53 662 ASP A CA 1
ATOM 4014 C C . ASP A 1 662 ? 26.957 19.141 63.195 1.00 44.50 662 ASP A C 1
ATOM 4015 O O . ASP A 1 662 ? 26.619 18.299 64.036 1.00 35.18 662 ASP A O 1
ATOM 4020 N N . PHE A 1 663 ? 27.754 20.168 63.507 1.00 37.36 663 PHE A N 1
ATOM 4021 C CA . PHE A 1 663 ? 28.152 20.353 64.897 1.00 36.07 663 PHE A CA 1
ATOM 4022 C C . PHE A 1 663 ? 26.995 20.912 65.715 1.00 35.91 663 PHE A C 1
ATOM 4023 O O . PHE A 1 663 ? 26.807 20.535 66.875 1.00 31.39 663 PHE A O 1
ATOM 4031 N N . VAL A 1 664 ? 26.200 21.799 65.112 1.00 33.88 664 VAL A N 1
ATOM 4032 C CA . VAL A 1 664 ? 25.124 22.459 65.841 1.00 35.04 664 VAL A CA 1
ATOM 4033 C C . VAL A 1 664 ? 24.050 21.452 66.244 1.00 33.13 664 VAL A C 1
ATOM 4034 O O . VAL A 1 664 ? 23.569 21.462 67.387 1.00 28.30 664 VAL A O 1
ATOM 4038 N N . VAL A 1 665 ? 23.634 20.588 65.309 1.00 29.42 665 VAL A N 1
ATOM 4039 C CA . VAL A 1 665 ? 22.584 19.626 65.648 1.00 34.27 665 VAL A CA 1
ATOM 4040 C C . VAL A 1 665 ? 23.103 18.585 66.626 1.00 30.82 665 VAL A C 1
ATOM 4041 O O . VAL A 1 665 ? 22.350 18.109 67.482 1.00 33.02 665 VAL A O 1
ATOM 4045 N N . ARG A 1 666 ? 24.399 18.258 66.568 1.00 33.84 666 ARG A N 1
ATOM 4046 C CA . ARG A 1 666 ? 24.945 17.230 67.458 1.00 32.99 666 ARG A CA 1
ATOM 4047 C C . ARG A 1 666 ? 24.902 17.659 68.920 1.00 34.22 666 ARG A C 1
ATOM 4048 O O . ARG A 1 666 ? 24.586 16.850 69.801 1.00 33.25 666 ARG A O 1
ATOM 4056 N N . ILE A 1 667 ? 25.224 18.923 69.214 1.00 28.58 667 ILE A N 1
ATOM 4057 C CA . ILE A 1 667 ? 25.247 19.345 70.608 1.00 30.54 667 ILE A CA 1
ATOM 4058 C C . ILE A 1 667 ? 23.904 19.899 71.062 1.00 27.22 667 ILE A C 1
ATOM 4059 O O . ILE A 1 667 ? 23.762 20.248 72.241 1.00 30.62 667 ILE A O 1
ATOM 4064 N N . ARG A 1 668 ? 22.907 19.959 70.173 1.00 26.88 668 ARG A N 1
ATOM 4065 C CA . ARG A 1 668 ? 21.576 20.508 70.481 1.00 30.12 668 ARG A CA 1
ATOM 4066 C C . ARG A 1 668 ? 21.658 21.988 70.849 1.00 32.01 668 ARG A C 1
ATOM 4067 O O . ARG A 1 668 ? 20.969 22.468 71.752 1.00 29.82 668 ARG A O 1
ATOM 4075 N N . LEU A 1 669 ? 22.518 22.712 70.133 1.00 28.31 669 LEU A N 1
ATOM 4076 C CA . LEU A 1 669 ? 22.713 24.134 70.404 1.00 30.40 669 LEU A CA 1
ATOM 4077 C C . LEU A 1 669 ? 21.437 24.930 70.154 1.00 33.37 669 LEU A C 1
ATOM 4078 O O . LEU A 1 669 ? 21.070 25.800 70.953 1.00 33.10 669 LEU A O 1
ATOM 4083 N N . GLU A 1 670 ? 20.748 24.643 69.047 1.00 31.34 670 GLU A N 1
ATOM 4084 C CA . GLU A 1 670 ? 19.553 25.402 68.695 1.00 36.27 670 GLU A CA 1
ATOM 4085 C C . GLU A 1 670 ? 18.517 25.347 69.803 1.00 32.92 670 GLU A C 1
ATOM 4086 O O . GLU A 1 670 ? 17.876 26.356 70.114 1.00 35.72 670 GLU A O 1
ATOM 4092 N N . GLU A 1 671 ? 18.326 24.167 70.397 1.00 36.73 671 GLU A N 1
ATOM 4093 C CA . GLU A 1 671 ? 17.311 24.006 71.432 1.00 36.82 671 GLU A CA 1
ATOM 4094 C C . GLU A 1 671 ? 17.756 24.616 72.751 1.00 35.40 671 GLU A C 1
ATOM 4095 O O . GLU A 1 671 ? 16.929 25.143 73.505 1.00 33.14 671 GLU A O 1
ATOM 4097 N N . ALA A 1 672 ? 19.048 24.516 73.065 1.00 33.96 672 ALA A N 1
ATOM 4098 C CA . ALA A 1 672 ? 19.563 25.167 74.262 1.00 32.72 672 ALA A CA 1
ATOM 4099 C C . ALA A 1 672 ? 19.384 26.679 74.166 1.00 32.40 672 ALA A C 1
ATOM 4100 O O . ALA A 1 672 ? 19.047 27.337 75.155 1.00 28.29 672 ALA A O 1
ATOM 4102 N N . LEU A 1 673 ? 19.561 27.231 72.962 1.00 32.28 673 LEU A N 1
ATOM 4103 C CA . LEU A 1 673 ? 19.313 28.651 72.731 1.00 34.78 673 LEU A CA 1
ATOM 4104 C C . LEU A 1 673 ? 17.834 28.988 72.887 1.00 38.88 673 LEU A C 1
ATOM 4105 O O . LEU A 1 673 ? 17.489 30.032 73.454 1.00 36.15 673 LEU A O 1
ATOM 4110 N N . GLU A 1 674 ? 16.942 28.116 72.401 1.00 39.99 674 GLU A N 1
ATOM 4111 C CA . GLU A 1 674 ? 15.512 28.393 72.522 1.00 35.39 674 GLU A CA 1
ATOM 4112 C C . GLU A 1 674 ? 15.091 28.455 73.983 1.00 38.44 674 GLU A C 1
ATOM 4113 O O . GLU A 1 674 ? 14.261 29.286 74.360 1.00 38.10 674 GLU A O 1
ATOM 4115 N N . GLN A 1 675 ? 15.663 27.600 74.823 1.00 36.60 675 GLN A N 1
ATOM 4116 C CA . GLN A 1 675 ? 15.331 27.584 76.241 1.00 35.27 675 GLN A CA 1
ATOM 4117 C C . GLN A 1 675 ? 16.251 28.477 77.081 1.00 38.31 675 GLN A C 1
ATOM 4118 O O . GLN A 1 675 ? 16.072 28.547 78.303 1.00 33.52 675 GLN A O 1
ATOM 4124 N N . ARG A 1 676 ? 17.222 29.160 76.452 1.00 34.51 676 ARG A N 1
ATOM 4125 C CA . ARG A 1 676 ? 18.117 30.116 77.120 1.00 32.35 676 ARG A CA 1
ATOM 4126 C C . ARG A 1 676 ? 18.850 29.480 78.302 1.00 33.45 676 ARG A C 1
ATOM 4127 O O . ARG A 1 676 ? 18.969 30.067 79.383 1.00 33.19 676 ARG A O 1
ATOM 4135 N N . ASP A 1 677 ? 19.374 28.272 78.076 1.00 36.41 677 ASP A N 1
ATOM 4136 C CA . ASP A 1 677 ? 20.084 27.518 79.108 1.00 32.74 677 ASP A CA 1
ATOM 4137 C C . ASP A 1 677 ? 21.166 26.688 78.428 1.00 37.92 677 ASP A C 1
ATOM 4138 O O . ASP A 1 677 ? 20.855 25.686 77.767 1.00 36.85 677 ASP A O 1
ATOM 4143 N N . LEU A 1 678 ? 22.430 27.081 78.621 1.00 30.71 678 LEU A N 1
ATOM 4144 C CA . LEU A 1 678 ? 23.551 26.381 77.998 1.00 37.08 678 LEU A CA 1
ATOM 4145 C C . LEU A 1 678 ? 23.793 24.995 78.593 1.00 34.23 678 LEU A C 1
ATOM 4146 O O . LEU A 1 678 ? 24.451 24.172 77.952 1.00 34.11 678 LEU A O 1
ATOM 4151 N N . TRP A 1 679 ? 23.288 24.717 79.797 1.00 37.41 679 TRP A N 1
ATOM 4152 C CA . TRP A 1 679 ? 23.462 23.390 80.387 1.00 41.11 679 TRP A CA 1
ATOM 4153 C C . TRP A 1 679 ? 22.782 22.298 79.576 1.00 40.14 679 TRP A C 1
ATOM 4154 O O . TRP A 1 679 ? 23.138 21.126 79.719 1.00 41.69 679 TRP A O 1
ATOM 4165 N N . LEU A 1 680 ? 21.822 22.653 78.730 1.00 37.88 680 LEU A N 1
ATOM 4166 C CA . LEU A 1 680 ? 21.045 21.690 77.965 1.00 34.22 680 LEU A CA 1
ATOM 4167 C C . LEU A 1 680 ? 21.746 21.175 76.718 1.00 38.28 680 LEU A C 1
ATOM 4168 O O . LEU A 1 680 ? 21.116 20.445 75.943 1.00 32.25 680 LEU A O 1
ATOM 4173 N N . LEU A 1 681 ? 23.003 21.551 76.477 1.00 36.89 681 LEU A N 1
ATOM 4174 C CA . LEU A 1 681 ? 23.755 20.910 75.406 1.00 35.82 681 LEU A CA 1
ATOM 4175 C C . LEU A 1 681 ? 23.942 19.423 75.707 1.00 36.21 681 LEU A C 1
ATOM 4176 O O . LEU A 1 681 ? 23.900 18.982 76.857 1.00 35.26 681 LEU A O 1
ATOM 4181 N N . ASP A 1 682 ? 24.166 18.649 74.648 1.00 35.90 682 ASP A N 1
ATOM 4182 C CA . ASP A 1 682 ? 24.627 17.264 74.767 1.00 33.71 682 ASP A CA 1
ATOM 4183 C C . ASP A 1 682 ? 26.135 17.296 74.985 1.00 35.62 682 ASP A C 1
ATOM 4184 O O . ASP A 1 682 ? 26.927 17.314 74.041 1.00 37.20 682 ASP A O 1
ATOM 4189 N N . TRP A 1 683 ? 26.535 17.279 76.259 1.00 40.01 683 TRP A N 1
ATOM 4190 C CA . TRP A 1 683 ? 27.947 17.394 76.614 1.00 42.15 683 TRP A CA 1
ATOM 4191 C C . TRP A 1 683 ? 28.767 16.209 76.126 1.00 48.12 683 TRP A C 1
ATOM 4192 O O . TRP A 1 683 ? 29.977 16.351 75.906 1.00 47.03 683 TRP A O 1
ATOM 4203 N N . ALA A 1 684 ? 28.136 15.043 75.944 1.00 41.42 684 ALA A N 1
ATOM 4204 C CA . ALA A 1 684 ? 28.843 13.911 75.357 1.00 43.45 684 ALA A CA 1
ATOM 4205 C C . ALA A 1 684 ? 29.314 14.238 73.949 1.00 41.93 684 ALA A C 1
ATOM 4206 O O . ALA A 1 684 ? 30.456 13.939 73.584 1.00 45.99 684 ALA A O 1
ATOM 4208 N N . GLU A 1 685 ? 28.448 14.850 73.139 1.00 40.19 685 GLU A N 1
ATOM 4209 C CA . GLU A 1 685 ? 28.862 15.247 71.798 1.00 41.26 685 GLU A CA 1
ATOM 4210 C C . GLU A 1 685 ? 29.858 16.409 71.832 1.00 42.73 685 GLU A C 1
ATOM 4211 O O . GLU A 1 685 ? 30.698 16.540 70.930 1.00 41.52 685 GLU A O 1
ATOM 4217 N N . VAL A 1 686 ? 29.781 17.257 72.858 1.00 42.67 686 VAL A N 1
ATOM 4218 C CA . VAL A 1 686 ? 30.711 18.373 72.967 1.00 45.37 686 VAL A CA 1
ATOM 4219 C C . VAL A 1 686 ? 32.146 17.860 73.049 1.00 48.12 686 VAL A C 1
ATOM 4220 O O . VAL A 1 686 ? 33.042 18.352 72.351 1.00 48.08 686 VAL A O 1
ATOM 4224 N N . GLU A 1 687 ? 32.378 16.831 73.869 1.00 47.86 687 GLU A N 1
ATOM 4225 C CA . GLU A 1 687 ? 33.738 16.320 74.030 1.00 52.07 687 GLU A CA 1
ATOM 4226 C C . GLU A 1 687 ? 34.219 15.546 72.807 1.00 53.43 687 GLU A C 1
ATOM 4227 O O . GLU A 1 687 ? 35.421 15.541 72.522 1.00 59.09 687 GLU A O 1
ATOM 4233 N N . LYS A 1 688 ? 33.317 14.901 72.067 1.00 48.55 688 LYS A N 1
ATOM 4234 C CA . LYS A 1 688 ? 33.742 14.210 70.854 1.00 51.49 688 LYS A CA 1
ATOM 4235 C C . LYS A 1 688 ? 34.139 15.193 69.751 1.00 55.79 688 LYS A C 1
ATOM 4236 O O . LYS A 1 688 ? 35.133 14.971 69.046 1.00 55.56 688 LYS A O 1
ATOM 4242 N N . ILE A 1 689 ? 33.375 16.280 69.573 1.00 52.77 689 ILE A N 1
ATOM 4243 C CA . ILE A 1 689 ? 33.795 17.323 68.635 1.00 53.55 689 ILE A CA 1
ATOM 4244 C C . ILE A 1 689 ? 35.116 17.935 69.087 1.00 58.75 689 ILE A C 1
ATOM 4245 O O . ILE A 1 689 ? 35.986 18.263 68.267 1.00 58.72 689 ILE A O 1
ATOM 4250 N N . ALA A 1 690 ? 35.286 18.088 70.404 1.00 50.92 690 ALA A N 1
ATOM 4251 C CA . ALA A 1 690 ? 36.508 18.666 70.949 1.00 56.23 690 ALA A CA 1
ATOM 4252 C C . ALA A 1 690 ? 37.747 17.873 70.551 1.00 59.40 690 ALA A C 1
ATOM 4253 O O . ALA A 1 690 ? 38.825 18.453 70.380 1.00 58.37 690 ALA A O 1
ATOM 4255 N N . GLN A 1 691 ? 37.620 16.553 70.406 1.00 59.04 691 GLN A N 1
ATOM 4256 C CA . GLN A 1 691 ? 38.728 15.715 69.974 1.00 59.36 691 GLN A CA 1
ATOM 4257 C C . GLN A 1 691 ? 38.809 15.563 68.464 1.00 59.04 691 GLN A C 1
ATOM 4258 O O . GLN A 1 691 ? 39.829 15.073 67.968 1.00 65.64 691 GLN A O 1
ATOM 4264 N N . GLU A 1 692 ? 37.768 15.946 67.731 1.00 63.60 692 GLU A N 1
ATOM 4265 C CA . GLU A 1 692 ? 37.742 15.756 66.284 1.00 67.72 692 GLU A CA 1
ATOM 4266 C C . GLU A 1 692 ? 38.890 16.531 65.642 1.00 70.82 692 GLU A C 1
ATOM 4267 O O . GLU A 1 692 ? 38.959 17.760 65.796 1.00 71.02 692 GLU A O 1
ATOM 4269 N N . PRO A 1 693 ? 39.801 15.870 64.929 1.00 72.97 693 PRO A N 1
ATOM 4270 C CA . PRO A 1 693 ? 41.021 16.550 64.480 1.00 74.46 693 PRO A CA 1
ATOM 4271 C C . PRO A 1 693 ? 40.755 17.495 63.317 1.00 76.02 693 PRO A C 1
ATOM 4272 O O . PRO A 1 693 ? 39.729 17.429 62.635 1.00 75.39 693 PRO A O 1
ATOM 4276 N N . GLY A 1 694 ? 41.709 18.388 63.098 1.00 73.91 694 GLY A N 1
ATOM 4277 C CA . GLY A 1 694 ? 41.621 19.361 62.033 1.00 76.54 694 GLY A CA 1
ATOM 4278 C C . GLY A 1 694 ? 41.348 20.761 62.547 1.00 79.26 694 GLY A C 1
ATOM 4279 O O . GLY A 1 694 ? 41.618 21.104 63.703 1.00 81.78 694 GLY A O 1
ATOM 4280 N N . THR A 1 695 ? 40.793 21.586 61.660 1.00 75.28 695 THR A N 1
ATOM 4281 C CA . THR A 1 695 ? 40.560 22.992 61.966 1.00 76.14 695 THR A CA 1
ATOM 4282 C C . THR A 1 695 ? 39.128 23.275 62.402 1.00 72.80 695 THR A C 1
ATOM 4283 O O . THR A 1 695 ? 38.915 23.995 63.381 1.00 71.95 695 THR A O 1
ATOM 4287 N N . GLU A 1 696 ? 38.142 22.713 61.695 1.00 72.21 696 GLU A N 1
ATOM 4288 C CA . GLU A 1 696 ? 36.752 23.114 61.899 1.00 71.30 696 GLU A CA 1
ATOM 4289 C C . GLU A 1 696 ? 36.281 22.832 63.323 1.00 69.42 696 GLU A C 1
ATOM 4290 O O . GLU A 1 696 ? 35.547 23.637 63.910 1.00 63.31 696 GLU A O 1
ATOM 4292 N N . ALA A 1 697 ? 36.709 21.703 63.903 1.00 72.01 697 ALA A N 1
ATOM 4293 C CA . ALA A 1 697 ? 36.176 21.276 65.195 1.00 67.30 697 ALA A CA 1
ATOM 4294 C C . ALA A 1 697 ? 36.663 22.168 66.330 1.00 70.11 697 ALA A C 1
ATOM 4295 O O . ALA A 1 697 ? 35.875 22.556 67.203 1.00 68.14 697 ALA A O 1
ATOM 4297 N N . ARG A 1 698 ? 37.959 22.492 66.347 1.00 72.16 698 ARG A N 1
ATOM 4298 C CA . ARG A 1 698 ? 38.492 23.358 67.396 1.00 70.64 698 ARG A CA 1
ATOM 4299 C C . ARG A 1 698 ? 37.849 24.739 67.343 1.00 69.76 698 ARG A C 1
ATOM 4300 O O . ARG A 1 698 ? 37.559 25.348 68.383 1.00 65.62 698 ARG A O 1
ATOM 4302 N N . GLN A 1 699 ? 37.597 25.235 66.132 1.00 67.52 699 GLN A N 1
ATOM 4303 C CA . GLN A 1 699 ? 37.059 26.579 65.956 1.00 65.48 699 GLN A CA 1
ATOM 4304 C C . GLN A 1 699 ? 35.606 26.665 66.412 1.00 64.00 699 GLN A C 1
ATOM 4305 O O . GLN A 1 699 ? 35.180 27.693 66.959 1.00 59.07 699 GLN A O 1
ATOM 4311 N N . PHE A 1 700 ? 34.835 25.589 66.201 1.00 60.01 700 PHE A N 1
ATOM 4312 C CA . PHE A 1 700 ? 33.388 25.645 66.398 1.00 51.22 700 PHE A CA 1
ATOM 4313 C C . PHE A 1 700 ? 33.029 26.017 67.832 1.00 46.88 700 PHE A C 1
ATOM 4314 O O . PHE A 1 700 ? 32.181 26.885 68.062 1.00 47.87 700 PHE A O 1
ATOM 4322 N N . LEU A 1 701 ? 33.658 25.365 68.813 1.00 46.70 701 LEU A N 1
ATOM 4323 C CA . LEU A 1 701 ? 33.309 25.635 70.203 1.00 45.12 701 LEU A CA 1
ATOM 4324 C C . LEU A 1 701 ? 33.581 27.086 70.566 1.00 47.24 701 LEU A C 1
ATOM 4325 O O . LEU A 1 701 ? 32.831 27.693 71.344 1.00 41.28 701 LEU A O 1
ATOM 4330 N N . LYS A 1 702 ? 34.647 27.662 70.002 1.00 49.03 702 LYS A N 1
ATOM 4331 C CA . LYS A 1 702 ? 34.974 29.056 70.275 1.00 43.97 702 LYS A CA 1
ATOM 4332 C C . LYS A 1 702 ? 33.873 29.980 69.770 1.00 38.48 702 LYS A C 1
ATOM 4333 O O . LYS A 1 702 ? 33.342 30.806 70.521 1.00 39.52 702 LYS A O 1
ATOM 4335 N N . SER A 1 703 ? 33.507 29.838 68.494 1.00 41.31 703 SER A N 1
ATOM 4336 C CA . SER A 1 703 ? 32.481 30.696 67.914 1.00 43.55 703 SER A CA 1
ATOM 4337 C C . SER A 1 703 ? 31.134 30.461 68.580 1.00 40.09 703 SER A C 1
ATOM 4338 O O . SER A 1 703 ? 30.341 31.395 68.753 1.00 38.92 703 SER A O 1
ATOM 4341 N N . MET A 1 704 ? 30.853 29.209 68.943 1.00 39.15 704 MET A N 1
ATOM 4342 C CA . MET A 1 704 ? 29.597 28.895 69.604 1.00 36.38 704 MET A CA 1
ATOM 4343 C C . MET A 1 704 ? 29.483 29.648 70.919 1.00 30.66 704 MET A C 1
ATOM 4344 O O . MET A 1 704 ? 28.434 30.217 71.228 1.00 30.43 704 MET A O 1
ATOM 4349 N N . LEU A 1 705 ? 30.556 29.659 71.710 1.00 33.63 705 LEU A N 1
ATOM 4350 C CA . LEU A 1 705 ? 30.523 30.335 73.001 1.00 31.99 705 LEU A CA 1
ATOM 4351 C C . LEU A 1 705 ? 30.416 31.848 72.840 1.00 36.69 705 LEU A C 1
ATOM 4352 O O . LEU A 1 705 ? 29.762 32.517 73.650 1.00 32.89 705 LEU A O 1
ATOM 4357 N N . ALA A 1 706 ? 31.087 32.409 71.827 1.00 33.69 706 ALA A N 1
ATOM 4358 C CA . ALA A 1 706 ? 30.985 33.844 71.583 1.00 36.39 706 ALA A CA 1
ATOM 4359 C C . ALA A 1 706 ? 29.574 34.215 71.158 1.00 33.21 706 ALA A C 1
ATOM 4360 O O . ALA A 1 706 ? 29.011 35.201 71.647 1.00 30.89 706 ALA A O 1
ATOM 4362 N N . MET A 1 707 ? 28.979 33.409 70.275 1.00 33.81 707 MET A N 1
ATOM 4363 C CA . MET A 1 707 ? 27.585 33.605 69.885 1.00 33.32 707 MET A CA 1
ATOM 4364 C C . MET A 1 707 ? 26.656 33.552 71.092 1.00 35.04 707 MET A C 1
ATOM 4365 O O . MET A 1 707 ? 25.742 34.379 71.222 1.00 27.25 707 MET A O 1
ATOM 4370 N N . TRP A 1 708 ? 26.856 32.564 71.976 1.00 31.62 708 TRP A N 1
ATOM 4371 C CA . TRP A 1 708 ? 26.025 32.483 73.170 1.00 31.05 708 TRP A CA 1
ATOM 4372 C C . TRP A 1 708 ? 26.065 33.794 73.949 1.00 30.04 708 TRP A C 1
ATOM 4373 O O . TRP A 1 708 ? 25.022 34.332 74.335 1.00 32.02 708 TRP A O 1
ATOM 4384 N N . GLY A 1 709 ? 27.271 34.313 74.193 1.00 31.96 709 GLY A N 1
ATOM 4385 C CA . GLY A 1 709 ? 27.401 35.561 74.943 1.00 29.81 709 GLY A CA 1
ATOM 4386 C C . GLY A 1 709 ? 26.636 36.710 74.320 1.00 29.38 709 GLY A C 1
ATOM 4387 O O . GLY A 1 709 ? 25.965 37.477 75.020 1.00 30.05 709 GLY A O 1
ATOM 4388 N N . VAL A 1 710 ? 26.715 36.840 72.994 1.00 25.84 710 VAL A N 1
ATOM 4389 C CA . VAL A 1 710 ? 26.022 37.932 72.313 1.00 30.57 710 VAL A CA 1
ATOM 4390 C C . VAL A 1 710 ? 24.518 37.779 72.470 1.00 32.46 710 VAL A C 1
ATOM 4391 O O . VAL A 1 710 ? 23.809 38.729 72.829 1.00 29.02 710 VAL A O 1
ATOM 4395 N N . ASN A 1 711 ? 24.006 36.580 72.178 1.00 28.11 711 ASN A N 1
ATOM 4396 C CA . ASN A 1 711 ? 22.590 36.299 72.381 1.00 28.88 711 ASN A CA 1
ATOM 4397 C C . ASN A 1 711 ? 22.193 36.581 73.821 1.00 29.94 711 ASN A C 1
ATOM 4398 O O . ASN A 1 711 ? 21.180 37.245 74.079 1.00 32.96 711 ASN A O 1
ATOM 4403 N N . ALA A 1 712 ? 23.007 36.107 74.774 1.00 28.91 712 ALA A N 1
ATOM 4404 C CA . ALA A 1 712 ? 22.672 36.230 76.189 1.00 31.85 712 ALA A CA 1
ATOM 4405 C C . ALA A 1 712 ? 22.645 37.684 76.627 1.00 33.72 712 ALA A C 1
ATOM 4406 O O . ALA A 1 712 ? 21.807 38.074 77.446 1.00 32.08 712 ALA A O 1
ATOM 4408 N N . GLN A 1 713 ? 23.567 38.500 76.110 1.00 34.77 713 GLN A N 1
ATOM 4409 C CA . GLN A 1 713 ? 23.523 39.921 76.430 1.00 34.28 713 GLN A CA 1
ATOM 4410 C C . GLN A 1 713 ? 22.245 40.538 75.879 1.00 32.25 713 GLN A C 1
ATOM 4411 O O . GLN A 1 713 ? 21.630 41.396 76.521 1.00 34.26 713 GLN A O 1
ATOM 4417 N N . GLY A 1 714 ? 21.804 40.068 74.709 1.00 31.38 714 GLY A N 1
ATOM 4418 C CA . GLY A 1 714 ? 20.540 40.530 74.161 1.00 30.75 714 GLY A CA 1
ATOM 4419 C C . GLY A 1 714 ? 19.360 40.205 75.058 1.00 36.66 714 GLY A C 1
ATOM 4420 O O . GLY A 1 714 ? 18.510 41.061 75.315 1.00 31.20 714 GLY A O 1
ATOM 4421 N N . TRP A 1 715 ? 19.297 38.961 75.555 1.00 33.08 715 TRP A N 1
ATOM 4422 C CA . TRP A 1 715 ? 18.209 38.569 76.448 1.00 30.80 715 TRP A CA 1
ATOM 4423 C C . TRP A 1 715 ? 18.229 39.388 77.727 1.00 30.83 715 TRP A C 1
ATOM 4424 O O . TRP A 1 715 ? 17.180 39.828 78.211 1.00 31.60 715 TRP A O 1
ATOM 4435 N N . LEU A 1 716 ? 19.414 39.556 78.317 1.00 28.28 716 LEU A N 1
ATOM 4436 C CA . LEU A 1 716 ? 19.519 40.303 79.570 1.00 34.29 716 LEU A CA 1
ATOM 4437 C C . LEU A 1 716 ? 19.045 41.745 79.403 1.00 32.04 716 LEU A C 1
ATOM 4438 O O . LEU A 1 716 ? 18.230 42.239 80.192 1.00 31.06 716 LEU A O 1
ATOM 4443 N N . THR A 1 717 ? 19.531 42.438 78.368 1.00 34.08 717 THR A N 1
ATOM 4444 C CA . THR A 1 717 ? 19.196 43.858 78.251 1.00 30.30 717 THR A CA 1
ATOM 4445 C C . THR A 1 717 ? 17.712 44.077 77.983 1.00 32.80 717 THR A C 1
ATOM 4446 O O . THR A 1 717 ? 17.174 45.134 78.338 1.00 29.56 717 THR A O 1
ATOM 4450 N N . HIS A 1 718 ? 17.024 43.089 77.412 1.00 30.83 718 HIS A N 1
ATOM 4451 C CA . HIS A 1 718 ? 15.582 43.207 77.268 1.00 35.39 718 HIS A CA 1
ATOM 4452 C C . HIS A 1 718 ? 14.826 42.846 78.542 1.00 35.89 718 HIS A C 1
ATOM 4453 O O . HIS A 1 718 ? 13.682 43.279 78.704 1.00 36.64 718 HIS A O 1
ATOM 4460 N N . LYS A 1 719 ? 15.431 42.073 79.446 1.00 35.89 719 LYS A N 1
ATOM 4461 C CA . LYS A 1 719 ? 14.761 41.779 80.709 1.00 41.80 719 LYS A CA 1
ATOM 4462 C C . LYS A 1 719 ? 14.863 42.946 81.683 1.00 39.67 719 LYS A C 1
ATOM 4463 O O . LYS A 1 719 ? 13.938 43.174 82.471 1.00 43.75 719 LYS A O 1
ATOM 4465 N N . LEU A 1 720 ? 15.958 43.712 81.617 1.00 36.37 720 LEU A N 1
ATOM 4466 C CA . LEU A 1 720 ? 16.207 44.790 82.574 1.00 35.96 720 LEU A CA 1
ATOM 4467 C C . LEU A 1 720 ? 15.212 45.931 82.431 1.00 35.63 720 LEU A C 1
ATOM 4468 O O . LEU A 1 720 ? 14.976 46.669 83.395 1.00 34.75 720 LEU A O 1
ATOM 4473 N N . GLY A 1 721 ? 14.641 46.114 81.249 1.00 35.68 721 GLY A N 1
ATOM 4474 C CA . GLY A 1 721 ? 13.774 47.254 81.033 1.00 36.02 721 GLY A CA 1
ATOM 4475 C C . GLY A 1 721 ? 13.182 47.215 79.645 1.00 34.66 721 GLY A C 1
ATOM 4476 O O . GLY A 1 721 ? 13.602 46.442 78.779 1.00 37.83 721 GLY A O 1
ATOM 4477 N N . GLU A 1 722 ? 12.185 48.063 79.456 1.00 36.31 722 GLU A N 1
ATOM 4478 C CA . GLU A 1 722 ? 11.476 48.140 78.192 1.00 42.01 722 GLU A CA 1
ATOM 4479 C C . GLU A 1 722 ? 12.364 48.751 77.112 1.00 42.52 722 GLU A C 1
ATOM 4480 O O . GLU A 1 722 ? 13.157 49.663 77.368 1.00 39.22 722 GLU A O 1
ATOM 4486 N N . ALA A 1 723 ? 12.236 48.231 75.897 1.00 37.56 723 ALA A N 1
ATOM 4487 C CA . ALA A 1 723 ? 12.931 48.785 74.748 1.00 39.48 723 ALA A CA 1
ATOM 4488 C C . ALA A 1 723 ? 12.043 49.804 74.056 1.00 36.48 723 ALA A C 1
ATOM 4489 O O . ALA A 1 723 ? 10.844 49.581 73.889 1.00 36.27 723 ALA A O 1
ATOM 4491 N N . GLN A 1 724 ? 12.634 50.930 73.664 1.00 36.29 724 GLN A N 1
ATOM 4492 C CA . GLN A 1 724 ? 11.945 51.851 72.774 1.00 29.50 724 GLN A CA 1
ATOM 4493 C C . GLN A 1 724 ? 11.957 51.297 71.353 1.00 30.32 724 GLN A C 1
ATOM 4494 O O . GLN A 1 724 ? 12.795 50.467 70.984 1.00 35.21 724 GLN A O 1
ATOM 4500 N N . HIS A 1 725 ? 11.014 51.765 70.550 1.00 32.91 725 HIS A N 1
ATOM 4501 C CA . HIS A 1 725 ? 11.017 51.518 69.113 1.00 34.81 725 HIS A CA 1
ATOM 4502 C C . HIS A 1 725 ? 11.589 52.750 68.426 1.00 32.88 725 HIS A C 1
ATOM 4503 O O . HIS A 1 725 ? 11.070 53.857 68.605 1.00 38.30 725 HIS A O 1
ATOM 4505 N N . GLY A 1 726 ? 12.660 52.569 67.659 1.00 35.49 726 GLY A N 1
ATOM 4506 C CA . GLY A 1 726 ? 13.287 53.693 66.979 1.00 35.05 726 GLY A CA 1
ATOM 4507 C C . GLY A 1 726 ? 13.806 54.826 67.856 1.00 33.23 726 GLY A C 1
ATOM 4508 O O . GLY A 1 726 ? 13.588 54.857 69.071 1.00 33.96 726 GLY A O 1
ATOM 4509 N N . LEU A 1 727 ? 14.467 55.798 67.239 1.00 31.69 727 LEU A N 1
ATOM 4510 C CA . LEU A 1 727 ? 15.124 56.863 67.982 1.00 27.23 727 LEU A CA 1
ATOM 4511 C C . LEU A 1 727 ? 14.152 57.996 68.265 1.00 27.05 727 LEU A C 1
ATOM 4512 O O . LEU A 1 727 ? 13.208 58.228 67.507 1.00 32.55 727 LEU A O 1
ATOM 4517 N N . LEU A 1 728 ? 14.397 58.721 69.357 1.00 27.91 728 LEU A N 1
ATOM 4518 C CA . LEU A 1 728 ? 13.458 59.731 69.843 1.00 27.10 728 LEU A CA 1
ATOM 4519 C C . LEU A 1 728 ? 13.861 61.180 69.595 1.00 28.70 728 LEU A C 1
ATOM 4520 O O . LEU A 1 728 ? 12.983 62.014 69.323 1.00 30.33 728 LEU A O 1
ATOM 4525 N N . ASN A 1 729 ? 15.136 61.544 69.722 1.00 27.11 729 ASN A N 1
ATOM 4526 C CA . ASN A 1 729 ? 15.484 62.961 69.646 1.00 27.18 729 ASN A CA 1
ATOM 4527 C C . ASN A 1 729 ? 15.258 63.488 68.232 1.00 25.09 729 ASN A C 1
ATOM 4528 O O . ASN A 1 729 ? 15.401 62.766 67.246 1.00 25.35 729 ASN A O 1
ATOM 4533 N N . GLU A 1 730 ? 14.910 64.771 68.138 1.00 24.23 730 GLU A N 1
ATOM 4534 C CA . GLU A 1 730 ? 14.446 65.349 66.883 1.00 29.25 730 GLU A CA 1
ATOM 4535 C C . GLU A 1 730 ? 15.484 66.260 66.211 1.00 24.70 730 GLU A C 1
ATOM 4536 O O . GLU A 1 730 ? 15.113 67.120 65.408 1.00 28.85 730 GLU A O 1
ATOM 4542 N N . ILE A 1 731 ? 16.778 66.071 66.486 1.00 24.72 731 ILE A N 1
ATOM 4543 C CA . ILE A 1 731 ? 17.798 66.919 65.857 1.00 19.89 731 ILE A CA 1
ATOM 4544 C C . ILE A 1 731 ? 17.748 66.787 64.331 1.00 23.51 731 ILE A C 1
ATOM 4545 O O . ILE A 1 731 ? 17.771 67.790 63.607 1.00 24.76 731 ILE A O 1
ATOM 4550 N N . GLY A 1 732 ? 17.686 65.549 63.818 1.00 22.96 732 GLY A N 1
ATOM 4551 C CA . GLY A 1 732 ? 17.672 65.354 62.371 1.00 22.03 732 GLY A CA 1
ATOM 4552 C C . GLY A 1 732 ? 16.456 65.978 61.707 1.00 24.08 732 GLY A C 1
ATOM 4553 O O . GLY A 1 732 ? 16.566 66.654 60.676 1.00 24.99 732 GLY A O 1
ATOM 4554 N N . GLU A 1 733 ? 15.275 65.767 62.297 1.00 26.85 733 GLU A N 1
ATOM 4555 C CA . GLU A 1 733 ? 14.071 66.430 61.806 1.00 21.66 733 GLU A CA 1
ATOM 4556 C C . GLU A 1 733 ? 14.227 67.951 61.815 1.00 23.22 733 GLU A C 1
ATOM 4557 O O . GLU A 1 733 ? 13.785 68.634 60.882 1.00 25.12 733 GLU A O 1
ATOM 4563 N N . ALA A 1 734 ? 14.847 68.501 62.862 1.00 21.52 734 ALA A N 1
ATOM 4564 C CA . ALA A 1 734 ? 14.956 69.958 62.985 1.00 24.50 734 ALA A CA 1
ATOM 4565 C C . ALA A 1 734 ? 15.951 70.541 61.991 1.00 22.02 734 ALA A C 1
ATOM 4566 O O . ALA A 1 734 ? 15.750 71.653 61.480 1.00 25.65 734 ALA A O 1
ATOM 4568 N N . LEU A 1 735 ? 17.040 69.823 61.707 1.00 19.60 735 LEU A N 1
ATOM 4569 C CA . LEU A 1 735 ? 17.924 70.280 60.643 1.00 22.89 735 LEU A CA 1
ATOM 4570 C C . LEU A 1 735 ? 17.206 70.263 59.300 1.00 23.42 735 LEU A C 1
ATOM 4571 O O . LEU A 1 735 ? 17.322 71.207 58.509 1.00 21.21 735 LEU A O 1
ATOM 4576 N N . ALA A 1 736 ? 16.458 69.193 59.027 1.00 21.83 736 ALA A N 1
ATOM 4577 C CA . ALA A 1 736 ? 15.711 69.115 57.777 1.00 21.75 736 ALA A CA 1
ATOM 4578 C C . ALA A 1 736 ? 14.611 70.175 57.719 1.00 22.76 736 ALA A C 1
ATOM 4579 O O . ALA A 1 736 ? 14.330 70.716 56.647 1.00 25.22 736 ALA A O 1
ATOM 4581 N N . ARG A 1 737 ? 13.956 70.458 58.853 1.00 22.39 737 ARG A N 1
ATOM 4582 C CA . ARG A 1 737 ? 12.913 71.472 58.860 1.00 25.30 737 ARG A CA 1
ATOM 4583 C C . ARG A 1 737 ? 13.492 72.836 58.495 1.00 26.47 737 ARG A C 1
ATOM 4584 O O . ARG A 1 737 ? 12.861 73.608 57.765 1.00 25.34 737 ARG A O 1
ATOM 4592 N N . ARG A 1 738 ? 14.707 73.141 58.979 1.00 23.52 738 ARG A N 1
ATOM 4593 C CA . ARG A 1 738 ? 15.326 74.436 58.681 1.00 25.58 738 ARG A CA 1
ATOM 4594 C C . ARG A 1 738 ? 15.725 74.523 57.215 1.00 23.86 738 ARG A C 1
ATOM 4595 O O . ARG A 1 738 ? 15.599 75.587 56.588 1.00 24.13 738 ARG A O 1
ATOM 4603 N N . ILE A 1 739 ? 16.207 73.408 56.655 1.00 22.33 739 ILE A N 1
ATOM 4604 C CA . ILE A 1 739 ? 16.516 73.342 55.228 1.00 20.43 739 ILE A CA 1
ATOM 4605 C C . ILE A 1 739 ? 15.235 73.444 54.404 1.00 23.37 739 ILE A C 1
ATOM 4606 O O . ILE A 1 739 ? 15.213 74.075 53.340 1.00 24.78 739 ILE A O 1
ATOM 4611 N N . GLU A 1 740 ? 14.148 72.832 54.881 1.00 21.86 740 GLU A N 1
ATOM 4612 C CA . GLU A 1 740 ? 12.869 72.932 54.181 1.00 23.71 740 GLU A CA 1
ATOM 4613 C C . GLU A 1 740 ? 12.422 74.387 54.057 1.00 24.72 740 GLU A C 1
ATOM 4614 O O . GLU A 1 740 ? 11.948 74.814 52.998 1.00 25.50 740 GLU A O 1
ATOM 4620 N N . ARG A 1 741 ? 12.612 75.174 55.115 1.00 24.73 741 ARG A N 1
ATOM 4621 C CA . ARG A 1 741 ? 12.287 76.598 55.057 1.00 27.82 741 ARG A CA 1
ATOM 4622 C C . ARG A 1 741 ? 13.112 77.337 53.998 1.00 28.07 741 ARG A C 1
ATOM 4623 O O . ARG A 1 741 ? 12.599 78.238 53.317 1.00 28.06 741 ARG A O 1
ATOM 4631 N N . ALA A 1 742 ? 14.398 76.996 53.868 1.00 26.17 742 ALA A N 1
ATOM 4632 C CA . ALA A 1 742 ? 15.216 77.580 52.809 1.00 25.46 742 ALA A CA 1
ATOM 4633 C C . ALA A 1 742 ? 14.659 77.220 51.438 1.00 26.92 742 ALA A C 1
ATOM 4634 O O . ALA A 1 742 ? 14.469 78.091 50.584 1.00 22.39 742 ALA A O 1
ATOM 4636 N N . ILE A 1 743 ? 14.405 75.926 51.219 1.00 23.69 743 ILE A N 1
ATOM 4637 C CA . ILE A 1 743 ? 13.769 75.443 49.994 1.00 26.13 743 ILE A CA 1
ATOM 4638 C C . ILE A 1 743 ? 12.499 76.234 49.692 1.00 27.16 743 ILE A C 1
ATOM 4639 O O . ILE A 1 743 ? 12.304 76.729 48.577 1.00 27.96 743 ILE A O 1
ATOM 4644 N N . GLN A 1 744 ? 11.619 76.366 50.689 1.00 26.81 744 GLN A N 1
ATOM 4645 C CA . GLN A 1 744 ? 10.357 77.071 50.480 1.00 28.69 744 GLN A CA 1
ATOM 4646 C C . GLN A 1 744 ? 10.588 78.524 50.098 1.00 32.94 744 GLN A C 1
ATOM 4647 O O . GLN A 1 744 ? 9.916 79.050 49.204 1.00 28.62 744 GLN A O 1
ATOM 4653 N N . ARG A 1 745 ? 11.507 79.204 50.790 1.00 30.07 745 ARG A N 1
ATOM 4654 C CA . ARG A 1 745 ? 11.753 80.614 50.501 1.00 29.49 745 ARG A CA 1
ATOM 4655 C C . ARG A 1 745 ? 12.633 80.804 49.281 1.00 32.21 745 ARG A C 1
ATOM 4656 O O . ARG A 1 745 ? 12.785 81.943 48.820 1.00 28.89 745 ARG A O 1
ATOM 4664 N N . GLU A 1 746 ? 13.200 79.720 48.749 1.00 28.47 746 GLU A N 1
ATOM 4665 C CA . GLU A 1 746 ? 14.186 79.793 47.673 1.00 29.71 746 GLU A CA 1
ATOM 4666 C C . GLU A 1 746 ? 15.384 80.634 48.107 1.00 26.75 746 GLU A C 1
ATOM 4667 O O . GLU A 1 746 ? 15.893 81.470 47.359 1.00 27.63 746 GLU A O 1
ATOM 4673 N N . HIS A 1 747 ? 15.823 80.423 49.343 1.00 23.72 747 HIS A N 1
ATOM 4674 C CA . HIS A 1 747 ? 17.007 81.057 49.899 1.00 26.48 747 HIS A CA 1
ATOM 4675 C C . HIS A 1 747 ? 18.125 80.033 50.059 1.00 25.89 747 HIS A C 1
ATOM 4676 O O . HIS A 1 747 ? 17.854 78.845 50.244 1.00 26.36 747 HIS A O 1
ATOM 4683 N N . PRO A 1 748 ? 19.388 80.447 49.974 1.00 26.31 748 PRO A N 1
ATOM 4684 C CA . PRO A 1 748 ? 20.479 79.501 50.251 1.00 27.17 748 PRO A CA 1
ATOM 4685 C C . PRO A 1 748 ? 20.535 79.147 51.728 1.00 26.60 748 PRO A C 1
ATOM 4686 O O . PRO A 1 748 ? 20.140 79.930 52.597 1.00 29.48 748 PRO A O 1
ATOM 4690 N N . PHE A 1 749 ? 21.041 77.946 52.003 1.00 22.41 749 PHE A N 1
ATOM 4691 C CA . PHE A 1 749 ? 21.322 77.514 53.367 1.00 22.49 749 PHE A CA 1
ATOM 4692 C C . PHE A 1 749 ? 22.259 76.323 53.281 1.00 23.62 749 PHE A C 1
ATOM 4693 O O . PHE A 1 749 ? 22.281 75.623 52.263 1.00 22.76 749 PHE A O 1
ATOM 4701 N N . HIS A 1 750 ? 23.056 76.109 54.330 1.00 21.88 750 HIS A N 1
ATOM 4702 C CA . HIS A 1 750 ? 23.933 74.940 54.304 1.00 24.47 750 HIS A CA 1
ATOM 4703 C C . HIS A 1 750 ? 24.237 74.422 55.702 1.00 24.17 750 HIS A C 1
ATOM 4704 O O . HIS A 1 750 ? 24.434 75.198 56.644 1.00 21.59 750 HIS A O 1
ATOM 4711 N N . VAL A 1 751 ? 24.333 73.099 55.797 1.00 23.08 751 VAL A N 1
ATOM 4712 C CA . VAL A 1 751 ? 24.669 72.386 57.022 1.00 24.44 751 VAL A CA 1
ATOM 4713 C C . VAL A 1 751 ? 25.907 71.536 56.740 1.00 23.82 751 VAL A C 1
ATOM 4714 O O . VAL A 1 751 ? 25.907 70.734 55.799 1.00 20.54 751 VAL A O 1
ATOM 4718 N N . TYR A 1 752 ? 26.967 71.736 57.527 1.00 22.53 752 TYR A N 1
ATOM 4719 C CA . TYR A 1 752 ? 28.142 70.871 57.516 1.00 19.53 752 TYR A CA 1
ATOM 4720 C C . TYR A 1 752 ? 28.085 69.948 58.725 1.00 22.47 752 TYR A C 1
ATOM 4721 O O . TYR A 1 752 ? 27.922 70.424 59.854 1.00 22.32 752 TYR A O 1
ATOM 4730 N N . LEU A 1 753 ? 28.230 68.639 58.492 1.00 19.60 753 LEU A N 1
ATOM 4731 C CA . LEU A 1 753 ? 28.307 67.633 59.555 1.00 22.93 753 LEU A CA 1
ATOM 4732 C C . LEU A 1 753 ? 29.654 66.927 59.454 1.00 22.79 753 LEU A C 1
ATOM 4733 O O . LEU A 1 753 ? 29.970 66.352 58.409 1.00 20.53 753 LEU A O 1
ATOM 4738 N N . VAL A 1 754 ? 30.443 66.973 60.527 1.00 21.62 754 VAL A N 1
ATOM 4739 C CA . VAL A 1 754 ? 31.740 66.295 60.594 1.00 18.88 754 VAL A CA 1
ATOM 4740 C C . VAL A 1 754 ? 31.631 65.239 61.680 1.00 21.24 754 VAL A C 1
ATOM 4741 O O . VAL A 1 754 ? 31.412 65.578 62.846 1.00 20.58 754 VAL A O 1
ATOM 4745 N N . LEU A 1 755 ? 31.769 63.969 61.298 1.00 20.95 755 LEU A N 1
ATOM 4746 C CA . LEU A 1 755 ? 31.482 62.816 62.137 1.00 21.95 755 LEU A CA 1
ATOM 4747 C C . LEU A 1 755 ? 32.621 61.812 62.045 1.00 20.07 755 LEU A C 1
ATOM 4748 O O . LEU A 1 755 ? 33.381 61.817 61.072 1.00 22.06 755 LEU A O 1
ATOM 4753 N N . PRO A 1 756 ? 32.767 60.932 63.038 1.00 19.84 756 PRO A N 1
ATOM 4754 C CA . PRO A 1 756 ? 33.746 59.850 62.909 1.00 21.99 756 PRO A CA 1
ATOM 4755 C C . PRO A 1 756 ? 33.358 58.913 61.772 1.00 21.69 756 PRO A C 1
ATOM 4756 O O . PRO A 1 756 ? 32.180 58.781 61.426 1.00 23.57 756 PRO A O 1
ATOM 4760 N N . VAL A 1 757 ? 34.372 58.291 61.163 1.00 20.69 757 VAL A N 1
ATOM 4761 C CA . VAL A 1 757 ? 34.114 57.200 60.221 1.00 24.50 757 VAL A CA 1
ATOM 4762 C C . VAL A 1 757 ? 33.209 56.152 60.865 1.00 22.50 757 VAL A C 1
ATOM 4763 O O . VAL A 1 757 ? 32.238 55.686 60.257 1.00 23.94 757 VAL A O 1
ATOM 4767 N N . HIS A 1 758 ? 33.508 55.778 62.106 1.00 17.38 758 HIS A N 1
ATOM 4768 C CA . HIS A 1 758 ? 32.694 54.810 62.836 1.00 24.12 758 HIS A CA 1
ATOM 4769 C C . HIS A 1 758 ? 33.026 54.939 64.319 1.00 22.74 758 HIS A C 1
ATOM 4770 O O . HIS A 1 758 ? 34.009 55.593 64.684 1.00 22.27 758 HIS A O 1
ATOM 4777 N N . PRO A 1 759 ? 32.205 54.364 65.207 1.00 25.19 759 PRO A N 1
ATOM 4778 C CA . PRO A 1 759 ? 32.474 54.515 66.642 1.00 21.24 759 PRO A CA 1
ATOM 4779 C C . PRO A 1 759 ? 33.821 53.909 66.999 1.00 24.83 759 PRO A C 1
ATOM 4780 O O . PRO A 1 759 ? 34.291 52.965 66.356 1.00 26.69 759 PRO A O 1
ATOM 4784 N N . GLU A 1 760 ? 34.459 54.473 68.022 1.00 24.15 760 GLU A N 1
ATOM 4785 C CA . GLU A 1 760 ? 35.787 54.002 68.395 1.00 23.21 760 GLU A CA 1
ATOM 4786 C C . GLU A 1 760 ? 35.677 52.581 68.935 1.00 26.01 760 GLU A C 1
ATOM 4787 O O . GLU A 1 760 ? 34.746 52.247 69.671 1.00 29.95 760 GLU A O 1
ATOM 4793 N N . GLY A 1 761 ? 36.615 51.740 68.551 1.00 25.53 761 GLY A N 1
ATOM 4794 C CA . GLY A 1 761 ? 36.518 50.314 68.789 1.00 29.31 761 GLY A CA 1
ATOM 4795 C C . GLY A 1 761 ? 36.601 49.539 67.486 1.00 29.03 761 GLY A C 1
ATOM 4796 O O . GLY A 1 761 ? 36.804 50.097 66.406 1.00 29.44 761 GLY A O 1
ATOM 4797 N N . ALA A 1 762 ? 36.446 48.221 67.612 1.00 24.55 762 ALA A N 1
ATOM 4798 C CA . ALA A 1 762 ? 36.588 47.318 66.480 1.00 27.90 762 ALA A CA 1
ATOM 4799 C C . ALA A 1 762 ? 35.250 47.108 65.781 1.00 24.02 762 ALA A C 1
ATOM 4800 O O . ALA A 1 762 ? 34.209 46.949 66.424 1.00 21.28 762 ALA A O 1
ATOM 4802 N N . LEU A 1 763 ? 35.291 47.100 64.452 1.00 21.95 763 LEU A N 1
ATOM 4803 C CA . LEU A 1 763 ? 34.079 46.969 63.662 1.00 26.02 763 LEU A CA 1
ATOM 4804 C C . LEU A 1 763 ? 33.398 45.610 63.808 1.00 25.55 763 LEU A C 1
ATOM 4805 O O . LEU A 1 763 ? 32.280 45.465 63.320 1.00 26.76 763 LEU A O 1
ATOM 4810 N N . ASN A 1 764 ? 34.027 44.619 64.442 1.00 25.22 764 ASN A N 1
ATOM 4811 C CA . ASN A 1 764 ? 33.396 43.313 64.604 1.00 28.80 764 ASN A CA 1
ATOM 4812 C C . ASN A 1 764 ? 32.748 43.136 65.974 1.00 28.77 764 ASN A C 1
ATOM 4813 O O . ASN A 1 764 ? 32.371 42.023 66.334 1.00 28.29 764 ASN A O 1
ATOM 4818 N N . VAL A 1 765 ? 32.569 44.220 66.721 1.00 25.25 765 VAL A N 1
ATOM 4819 C CA . VAL A 1 765 ? 31.854 44.193 67.993 1.00 26.80 765 VAL A CA 1
ATOM 4820 C C . VAL A 1 765 ? 30.395 44.546 67.713 1.00 27.24 765 VAL A C 1
ATOM 4821 O O . VAL A 1 765 ? 30.133 45.606 67.114 1.00 23.64 765 VAL A O 1
ATOM 4825 N N . PRO A 1 766 ? 29.431 43.705 68.114 1.00 27.38 766 PRO A N 1
ATOM 4826 C CA . PRO A 1 766 ? 28.030 43.941 67.704 1.00 25.42 766 PRO A CA 1
ATOM 4827 C C . PRO A 1 766 ? 27.481 45.311 68.083 1.00 24.53 766 PRO A C 1
ATOM 4828 O O . PRO A 1 766 ? 26.784 45.923 67.265 1.00 26.03 766 PRO A O 1
ATOM 4832 N N . ASN A 1 767 ? 27.762 45.821 69.287 1.00 26.11 767 ASN A N 1
ATOM 4833 C CA . ASN A 1 767 ? 27.218 47.130 69.648 1.00 29.20 767 ASN A CA 1
ATOM 4834 C C . ASN A 1 767 ? 27.792 48.232 68.763 1.00 26.82 767 ASN A C 1
ATOM 4835 O O . ASN A 1 767 ? 27.084 49.178 68.414 1.00 27.07 767 ASN A O 1
ATOM 4840 N N . ILE A 1 768 ? 29.038 48.084 68.324 1.00 27.56 768 ILE A N 1
ATOM 4841 C CA . ILE A 1 768 ? 29.627 49.050 67.404 1.00 26.36 768 ILE A CA 1
ATOM 4842 C C . ILE A 1 768 ? 28.956 48.955 66.044 1.00 26.01 768 ILE A C 1
ATOM 4843 O O . ILE A 1 768 ? 28.603 49.972 65.430 1.00 20.94 768 ILE A O 1
ATOM 4848 N N . MET A 1 769 ? 28.723 47.730 65.582 1.00 22.28 769 MET A N 1
ATOM 4849 C CA . MET A 1 769 ? 28.090 47.525 64.294 1.00 22.26 769 MET A CA 1
ATOM 4850 C C . MET A 1 769 ? 26.683 48.113 64.288 1.00 22.42 769 MET A C 1
ATOM 4851 O O . MET A 1 769 ? 26.226 48.663 63.277 1.00 20.89 769 MET A O 1
ATOM 4856 N N . HIS A 1 770 ? 25.979 47.979 65.416 1.00 23.57 770 HIS A N 1
ATOM 4857 C CA . HIS A 1 770 ? 24.618 48.480 65.537 1.00 24.98 770 HIS A CA 1
ATOM 4858 C C . HIS A 1 770 ? 24.584 50.007 65.564 1.00 21.76 770 HIS A C 1
ATOM 4859 O O . HIS A 1 770 ? 23.666 50.625 65.006 1.00 23.17 770 HIS A O 1
ATOM 4866 N N . GLN A 1 771 ? 25.568 50.634 66.204 1.00 22.46 771 GLN A N 1
ATOM 4867 C CA . GLN A 1 771 ? 25.624 52.090 66.184 1.00 22.35 771 GLN A CA 1
ATOM 4868 C C . GLN A 1 771 ? 25.878 52.604 64.774 1.00 21.92 771 GLN A C 1
ATOM 4869 O O . GLN A 1 771 ? 25.249 53.577 64.346 1.00 21.88 771 GLN A O 1
ATOM 4875 N N . VAL A 1 772 ? 26.753 51.936 64.016 1.00 20.49 772 VAL A N 1
ATOM 4876 C CA . VAL A 1 772 ? 26.901 52.277 62.602 1.00 21.50 772 VAL A CA 1
ATOM 4877 C C . VAL A 1 772 ? 25.555 52.145 61.898 1.00 25.64 772 VAL A C 1
ATOM 4878 O O . VAL A 1 772 ? 25.123 53.043 61.161 1.00 23.55 772 VAL A O 1
ATOM 4882 N N . HIS A 1 773 ? 24.853 51.038 62.155 1.00 22.01 773 HIS A N 1
ATOM 4883 C CA . HIS A 1 773 ? 23.548 50.826 61.539 1.00 23.85 773 HIS A CA 1
ATOM 4884 C C . HIS A 1 773 ? 22.605 52.003 61.811 1.00 21.31 773 HIS A C 1
ATOM 4885 O O . HIS A 1 773 ? 21.941 52.506 60.899 1.00 22.01 773 HIS A O 1
ATOM 4892 N N . LEU A 1 774 ? 22.524 52.439 63.070 1.00 22.07 774 LEU A N 1
ATOM 4893 C CA . LEU A 1 774 ? 21.644 53.540 63.442 1.00 23.52 774 LEU A CA 1
ATOM 4894 C C . LEU A 1 774 ? 22.120 54.871 62.865 1.00 21.11 774 LEU A C 1
ATOM 4895 O O . LEU A 1 774 ? 21.290 55.711 62.497 1.00 23.13 774 LEU A O 1
ATOM 4900 N N . THR A 1 775 ? 23.440 55.076 62.774 1.00 21.85 775 THR A N 1
ATOM 4901 C CA . THR A 1 775 ? 23.963 56.261 62.096 1.00 22.73 775 THR A CA 1
ATOM 4902 C C . THR A 1 775 ? 23.499 56.311 60.650 1.00 23.13 775 THR A C 1
ATOM 4903 O O . THR A 1 775 ? 23.000 57.340 60.184 1.00 21.43 775 THR A O 1
ATOM 4907 N N . GLN A 1 776 ? 23.676 55.210 59.912 1.00 21.21 776 GLN A N 1
ATOM 4908 C CA . GLN A 1 776 ? 23.296 55.229 58.506 1.00 24.23 776 GLN A CA 1
ATOM 4909 C C . GLN A 1 776 ? 21.783 55.372 58.347 1.00 23.39 776 GLN A C 1
ATOM 4910 O O . GLN A 1 776 ? 21.314 56.048 57.428 1.00 23.08 776 GLN A O 1
ATOM 4916 N N . GLN A 1 777 ? 20.994 54.771 59.242 1.00 22.98 777 GLN A N 1
ATOM 4917 C CA . GLN A 1 777 ? 19.553 54.995 59.178 1.00 23.43 777 GLN A CA 1
ATOM 4918 C C . GLN A 1 777 ? 19.220 56.468 59.402 1.00 23.27 777 GLN A C 1
ATOM 4919 O O . GLN A 1 777 ? 18.444 57.053 58.641 1.00 22.88 777 GLN A O 1
ATOM 4925 N N . SER A 1 778 ? 19.808 57.082 60.444 1.00 23.03 778 SER A N 1
ATOM 4926 C CA . SER A 1 778 ? 19.531 58.485 60.763 1.00 23.71 778 SER A CA 1
ATOM 4927 C C . SER A 1 778 ? 19.902 59.420 59.625 1.00 24.15 778 SER A C 1
ATOM 4928 O O . SER A 1 778 ? 19.190 60.404 59.362 1.00 22.73 778 SER A O 1
ATOM 4931 N N . LEU A 1 779 ? 21.033 59.160 58.967 1.00 23.97 779 LEU A N 1
ATOM 4932 C CA . LEU A 1 779 ? 21.540 60.062 57.937 1.00 22.66 779 LEU A CA 1
ATOM 4933 C C . LEU A 1 779 ? 20.920 59.799 56.569 1.00 23.50 779 LEU A C 1
ATOM 4934 O O . LEU A 1 779 ? 20.512 60.746 55.896 1.00 22.88 779 LEU A O 1
ATOM 4939 N N . VAL A 1 780 ? 20.837 58.533 56.136 1.00 23.09 780 VAL A N 1
ATOM 4940 C CA . VAL A 1 780 ? 20.510 58.268 54.733 1.00 24.19 780 VAL A CA 1
ATOM 4941 C C . VAL A 1 780 ? 19.417 57.219 54.510 1.00 23.14 780 VAL A C 1
ATOM 4942 O O . VAL A 1 780 ? 18.549 57.421 53.657 1.00 23.90 780 VAL A O 1
ATOM 4946 N N . PHE A 1 781 ? 19.457 56.079 55.223 1.00 23.50 781 PHE A N 1
ATOM 4947 C CA . PHE A 1 781 ? 18.610 54.943 54.832 1.00 27.39 781 PHE A CA 1
ATOM 4948 C C . PHE A 1 781 ? 17.210 54.982 55.435 1.00 28.87 781 PHE A C 1
ATOM 4949 O O . PHE A 1 781 ? 16.277 54.430 54.832 1.00 28.06 781 PHE A O 1
ATOM 4957 N N . GLY A 1 782 ? 17.044 55.571 56.620 1.00 27.54 782 GLY A N 1
ATOM 4958 C CA . GLY A 1 782 ? 15.730 55.603 57.233 1.00 22.36 782 GLY A CA 1
ATOM 4959 C C . GLY A 1 782 ? 14.717 56.250 56.312 1.00 27.14 782 GLY A C 1
ATOM 4960 O O . GLY A 1 782 ? 15.061 57.070 55.460 1.00 25.21 782 GLY A O 1
ATOM 4961 N N . GLU A 1 783 ? 13.449 55.846 56.464 1.00 27.15 783 GLU A N 1
ATOM 4962 C CA . GLU A 1 783 ? 12.406 56.429 55.631 1.00 28.41 783 GLU A CA 1
ATOM 4963 C C . GLU A 1 783 ? 12.335 57.944 55.821 1.00 27.94 783 GLU A C 1
ATOM 4964 O O . GLU A 1 783 ? 12.040 58.679 54.874 1.00 24.27 783 GLU A O 1
ATOM 4970 N N . GLN A 1 784 ? 12.580 58.421 57.044 1.00 26.32 784 GLN A N 1
ATOM 4971 C CA . GLN A 1 784 ? 12.587 59.837 57.376 1.00 26.03 784 GLN A CA 1
ATOM 4972 C C . GLN A 1 784 ? 13.982 60.263 57.829 1.00 25.69 784 GLN A C 1
ATOM 4973 O O . GLN A 1 784 ? 14.145 61.003 58.800 1.00 24.30 784 GLN A O 1
ATOM 4979 N N . SER A 1 785 ? 15.003 59.751 57.138 1.00 25.90 785 SER A N 1
ATOM 4980 C CA . SER A 1 785 ? 16.383 60.140 57.375 1.00 25.85 785 SER A CA 1
ATOM 4981 C C . SER A 1 785 ? 16.612 61.581 56.921 1.00 23.36 785 SER A C 1
ATOM 4982 O O . SER A 1 785 ? 15.821 62.154 56.168 1.00 22.42 785 SER A O 1
ATOM 4985 N N . LEU A 1 786 ? 17.722 62.157 57.385 1.00 24.78 786 LEU A N 1
ATOM 4986 C CA . LEU A 1 786 ? 18.059 63.538 57.045 1.00 21.68 786 LEU A CA 1
ATOM 4987 C C . LEU A 1 786 ? 18.064 63.743 55.530 1.00 20.29 786 LEU A C 1
ATOM 4988 O O . LEU A 1 786 ? 17.433 64.669 55.015 1.00 23.24 786 LEU A O 1
ATOM 4993 N N . VAL A 1 787 ? 18.732 62.850 54.792 1.00 23.61 787 VAL A N 1
ATOM 4994 C CA . VAL A 1 787 ? 18.861 63.060 53.350 1.00 22.75 787 VAL A CA 1
ATOM 4995 C C . VAL A 1 787 ? 17.510 62.899 52.658 1.00 25.59 787 VAL A C 1
ATOM 4996 O O . VAL A 1 787 ? 17.178 63.656 51.733 1.00 26.25 787 VAL A O 1
ATOM 5000 N N . LYS A 1 788 ? 16.692 61.936 53.103 1.00 22.83 788 LYS A N 1
ATOM 5001 C CA . LYS A 1 788 ? 15.408 61.733 52.431 1.00 26.75 788 LYS A CA 1
ATOM 5002 C C . LYS A 1 788 ? 14.413 62.839 52.774 1.00 22.67 788 LYS A C 1
ATOM 5003 O O . LYS A 1 788 ? 13.628 63.247 51.912 1.00 24.54 788 LYS A O 1
ATOM 5009 N N . ARG A 1 789 ? 14.432 63.346 54.016 1.00 23.32 789 ARG A N 1
ATOM 5010 C CA . ARG A 1 789 ? 13.569 64.479 54.356 1.00 27.16 789 ARG A CA 1
ATOM 5011 C C . ARG A 1 789 ? 13.878 65.685 53.479 1.00 24.67 789 ARG A C 1
ATOM 5012 O O . ARG A 1 789 ? 12.963 66.377 53.014 1.00 25.96 789 ARG A O 1
ATOM 5020 N N . ILE A 1 790 ? 15.167 65.941 53.240 1.00 25.38 790 ILE A N 1
ATOM 5021 C CA . ILE A 1 790 ? 15.584 67.045 52.382 1.00 24.48 790 ILE A CA 1
ATOM 5022 C C . ILE A 1 790 ? 15.125 66.814 50.946 1.00 25.45 790 ILE A C 1
ATOM 5023 O O . ILE A 1 790 ? 14.586 67.717 50.299 1.00 25.33 790 ILE A O 1
ATOM 5028 N N . GLN A 1 791 ? 15.357 65.609 50.418 1.00 25.28 791 GLN A N 1
ATOM 5029 C CA . GLN A 1 791 ? 15.045 65.346 49.015 1.00 26.31 791 GLN A CA 1
ATOM 5030 C C . GLN A 1 791 ? 13.547 65.443 48.746 1.00 27.05 791 GLN A C 1
ATOM 5031 O O . GLN A 1 791 ? 13.135 65.935 47.688 1.00 25.17 791 GLN A O 1
ATOM 5037 N N . ARG A 1 792 ? 12.718 64.953 49.674 1.00 23.58 792 ARG A N 1
ATOM 5038 C CA . ARG A 1 792 ? 11.276 65.053 49.476 1.00 29.23 792 ARG A CA 1
ATOM 5039 C C . ARG A 1 792 ? 10.841 66.508 49.464 1.00 29.12 792 ARG A C 1
ATOM 5040 O O . ARG A 1 792 ? 9.965 66.900 48.685 1.00 31.64 792 ARG A O 1
ATOM 5048 N N . GLN A 1 793 ? 11.460 67.337 50.301 1.00 25.81 793 GLN A N 1
ATOM 5049 C CA . GLN A 1 793 ? 11.051 68.731 50.312 1.00 29.24 793 GLN A CA 1
ATOM 5050 C C . GLN A 1 793 ? 11.499 69.423 49.038 1.00 27.91 793 GLN A C 1
ATOM 5051 O O . GLN A 1 793 ? 10.766 70.255 48.498 1.00 27.63 793 GLN A O 1
ATOM 5057 N N . MET A 1 794 ? 12.676 69.057 48.513 1.00 28.24 794 MET A N 1
ATOM 5058 C CA . MET A 1 794 ? 13.089 69.621 47.234 1.00 28.05 794 MET A CA 1
ATOM 5059 C C . MET A 1 794 ? 12.162 69.171 46.117 1.00 32.25 794 MET A C 1
ATOM 5060 O O . MET A 1 794 ? 11.800 69.970 45.248 1.00 29.65 794 MET A O 1
ATOM 5065 N N . ALA A 1 795 ? 11.770 67.893 46.119 1.00 28.04 795 ALA A N 1
ATOM 5066 C CA . ALA A 1 795 ? 10.879 67.402 45.072 1.00 34.07 795 ALA A CA 1
ATOM 5067 C C . ALA A 1 795 ? 9.514 68.073 45.155 1.00 32.17 795 ALA A C 1
ATOM 5068 O O . ALA A 1 795 ? 8.952 68.474 44.129 1.00 36.48 795 ALA A O 1
ATOM 5070 N N . LEU A 1 796 ? 8.983 68.239 46.373 1.00 32.31 796 LEU A N 1
ATOM 5071 C CA . LEU A 1 796 ? 7.671 68.861 46.525 1.00 32.01 796 LEU A CA 1
ATOM 5072 C C . LEU A 1 796 ? 7.692 70.310 46.048 1.00 38.31 796 LEU A C 1
ATOM 5073 O O . LEU A 1 796 ? 6.721 70.782 45.451 1.00 37.14 796 LEU A O 1
ATOM 5078 N N . LYS A 1 797 ? 8.795 71.029 46.288 1.00 35.06 797 LYS A N 1
ATOM 5079 C CA . LYS A 1 797 ? 8.895 72.408 45.816 1.00 36.35 797 LYS A CA 1
ATOM 5080 C C . LYS A 1 797 ? 8.919 72.464 44.296 1.00 39.85 797 LYS A C 1
ATOM 5081 O O . LYS A 1 797 ? 8.371 73.397 43.694 1.00 41.14 797 LYS A O 1
ATOM 5087 N N . ALA A 1 798 ? 9.559 71.479 43.659 1.00 36.12 798 ALA A N 1
ATOM 5088 C CA . ALA A 1 798 ? 9.590 71.436 42.203 1.00 38.47 798 ALA A CA 1
ATOM 5089 C C . ALA A 1 798 ? 8.193 71.291 41.619 1.00 42.12 798 ALA A C 1
ATOM 5090 O O . ALA A 1 798 ? 7.932 71.780 40.516 1.00 50.97 798 ALA A O 1
ATOM 5092 N N . LEU A 1 799 ? 7.289 70.639 42.346 1.00 43.44 799 LEU A N 1
ATOM 5093 C CA . LEU A 1 799 ? 5.894 70.468 41.962 1.00 46.09 799 LEU A CA 1
ATOM 5094 C C . LEU A 1 799 ? 4.978 71.563 42.510 1.00 52.50 799 LEU A C 1
ATOM 5095 O O . LEU A 1 799 ? 3.754 71.435 42.393 1.00 60.76 799 LEU A O 1
ATOM 5100 N N . GLU A 1 800 ? 5.527 72.612 43.125 1.00 52.72 800 GLU A N 1
ATOM 5101 C CA . GLU A 1 800 ? 4.686 73.628 43.749 1.00 55.83 800 GLU A CA 1
ATOM 5102 C C . GLU A 1 800 ? 3.815 74.317 42.703 1.00 63.33 800 GLU A C 1
ATOM 5103 O O . GLU A 1 800 ? 4.275 74.665 41.610 1.00 59.80 800 GLU A O 1
ATOM 5109 N N . GLY A 1 801 ? 2.546 74.497 43.036 1.00 65.17 801 GLY A N 1
ATOM 5110 C CA . GLY A 1 801 ? 1.628 75.112 42.080 1.00 69.40 801 GLY A CA 1
ATOM 5111 C C . GLY A 1 801 ? 1.177 74.188 40.972 1.00 70.38 801 GLY A C 1
ATOM 5112 O O . GLY A 1 801 ? -0.014 74.153 40.649 1.00 77.79 801 GLY A O 1
ATOM 5113 N N . LYS A 1 802 ? 2.111 73.429 40.380 1.00 66.82 802 LYS A N 1
ATOM 5114 C CA . LYS A 1 802 ? 1.762 72.472 39.332 1.00 73.91 802 LYS A CA 1
ATOM 5115 C C . LYS A 1 802 ? 0.700 71.487 39.808 1.00 76.84 802 LYS A C 1
ATOM 5116 O O . LYS A 1 802 ? -0.186 71.096 39.039 1.00 77.79 802 LYS A O 1
ATOM 5122 N N . SER A 1 803 ? 0.783 71.070 41.070 1.00 74.79 803 SER A N 1
ATOM 5123 C CA . SER A 1 803 ? -0.127 70.095 41.639 1.00 77.18 803 SER A CA 1
ATOM 5124 C C . SER A 1 803 ? -0.468 70.487 43.070 1.00 80.78 803 SER A C 1
ATOM 5125 O O . SER A 1 803 ? 0.341 71.092 43.781 1.00 79.97 803 SER A O 1
ATOM 5128 N N . ASP A 1 804 ? -1.686 70.136 43.480 1.00 79.17 804 ASP A N 1
ATOM 5129 C CA . ASP A 1 804 ? -2.086 70.255 44.866 1.00 78.34 804 ASP A CA 1
ATOM 5130 C C . ASP A 1 804 ? -1.372 69.199 45.707 1.00 76.79 804 ASP A C 1
ATOM 5131 O O . ASP A 1 804 ? -0.822 68.233 45.171 1.00 77.21 804 ASP A O 1
ATOM 5136 N N . PRO A 1 805 ? -1.355 69.367 47.041 1.00 79.00 805 PRO A N 1
ATOM 5137 C CA . PRO A 1 805 ? -0.737 68.344 47.905 1.00 74.65 805 PRO A CA 1
ATOM 5138 C C . PRO A 1 805 ? -1.397 66.969 47.838 1.00 73.62 805 PRO A C 1
ATOM 5139 O O . PRO A 1 805 ? -2.239 66.705 46.965 1.00 68.95 805 PRO A O 1
ATOM 5143 N N . ALA A 1 806 ? -0.988 66.083 48.760 1.00 72.00 806 ALA A N 1
ATOM 5144 C CA . ALA A 1 806 ? -1.519 64.728 48.892 1.00 68.48 806 ALA A CA 1
ATOM 5145 C C . ALA A 1 806 ? -1.234 63.936 47.632 1.00 68.11 806 ALA A C 1
ATOM 5146 O O . ALA A 1 806 ? -0.661 62.840 47.686 1.00 64.33 806 ALA A O 1
ATOM 5148 N N . GLN A 1 807 ? -1.670 64.483 46.498 1.00 67.49 807 GLN A N 1
ATOM 5149 C CA . GLN A 1 807 ? -1.273 63.925 45.221 1.00 65.08 807 GLN A CA 1
ATOM 5150 C C . GLN A 1 807 ? 0.210 64.135 44.979 1.00 59.45 807 GLN A C 1
ATOM 5151 O O . GLN A 1 807 ? 0.906 63.213 44.536 1.00 53.84 807 GLN A O 1
ATOM 5157 N N . ALA A 1 808 ? 0.706 65.350 45.261 1.00 59.69 808 ALA A N 1
ATOM 5158 C CA . ALA A 1 808 ? 2.130 65.645 45.129 1.00 55.48 808 ALA A CA 1
ATOM 5159 C C . ALA A 1 808 ? 2.969 64.670 45.944 1.00 47.99 808 ALA A C 1
ATOM 5160 O O . ALA A 1 808 ? 3.965 64.128 45.450 1.00 42.38 808 ALA A O 1
ATOM 5162 N N . ARG A 1 809 ? 2.565 64.420 47.193 1.00 48.43 809 ARG A N 1
ATOM 5163 C CA . ARG A 1 809 ? 3.293 63.480 48.030 1.00 49.57 809 ARG A CA 1
ATOM 5164 C C . ARG A 1 809 ? 3.306 62.076 47.436 1.00 46.97 809 ARG A C 1
ATOM 5165 O O . ARG A 1 809 ? 4.200 61.289 47.760 1.00 42.34 809 ARG A O 1
ATOM 5167 N N . GLU A 1 810 ? 2.351 61.747 46.563 1.00 51.19 810 GLU A N 1
ATOM 5168 C CA . GLU A 1 810 ? 2.334 60.445 45.903 1.00 43.30 810 GLU A CA 1
ATOM 5169 C C . GLU A 1 810 ? 3.124 60.458 44.601 1.00 40.74 810 GLU A C 1
ATOM 5170 O O . GLU A 1 810 ? 3.771 59.465 44.255 1.00 40.54 810 GLU A O 1
ATOM 5172 N N . ILE A 1 811 ? 3.082 61.578 43.878 1.00 41.63 811 ILE A N 1
ATOM 5173 C CA . ILE A 1 811 ? 3.810 61.702 42.618 1.00 41.42 811 ILE A CA 1
ATOM 5174 C C . ILE A 1 811 ? 5.313 61.586 42.851 1.00 40.80 811 ILE A C 1
ATOM 5175 O O . ILE A 1 811 ? 6.034 60.963 42.058 1.00 38.52 811 ILE A O 1
ATOM 5180 N N . ILE A 1 812 ? 5.813 62.164 43.951 1.00 40.58 812 ILE A N 1
ATOM 5181 C CA . ILE A 1 812 ? 7.248 62.109 44.221 1.00 39.63 812 ILE A CA 1
ATOM 5182 C C . ILE A 1 812 ? 7.697 60.724 44.688 1.00 38.12 812 ILE A C 1
ATOM 5183 O O . ILE A 1 812 ? 8.899 60.430 44.670 1.00 36.86 812 ILE A O 1
ATOM 5188 N N . GLU A 1 813 ? 6.770 59.847 45.089 1.00 37.29 813 GLU A N 1
ATOM 5189 C CA . GLU A 1 813 ? 7.145 58.497 45.495 1.00 36.32 813 GLU A CA 1
ATOM 5190 C C . GLU A 1 813 ? 7.173 57.501 44.344 1.00 40.76 813 GLU A C 1
ATOM 5191 O O . GLU A 1 813 ? 7.620 56.365 44.545 1.00 43.43 813 GLU A O 1
ATOM 5197 N N . ARG A 1 814 ? 6.712 57.892 43.155 1.00 42.71 814 ARG A N 1
ATOM 5198 C CA . ARG A 1 814 ? 6.665 56.973 42.027 1.00 43.15 814 ARG A CA 1
ATOM 5199 C C . ARG A 1 814 ? 8.063 56.487 41.677 1.00 42.81 814 ARG A C 1
ATOM 5200 O O . ARG A 1 814 ? 9.009 57.273 41.594 1.00 43.45 814 ARG A O 1
ATOM 5208 N N . LYS A 1 815 ? 8.189 55.185 41.461 1.00 41.55 815 LYS A N 1
ATOM 5209 C CA . LYS A 1 815 ? 9.504 54.589 41.314 1.00 44.96 815 LYS A CA 1
ATOM 5210 C C . LYS A 1 815 ? 10.015 54.757 39.891 1.00 46.58 815 LYS A C 1
ATOM 5211 O O . LYS A 1 815 ? 9.246 54.745 38.927 1.00 49.21 815 LYS A O 1
ATOM 5217 N N . ASP A 1 816 ? 11.333 54.919 39.768 1.00 44.48 816 ASP A N 1
ATOM 5218 C CA . ASP A 1 816 ? 11.964 55.239 38.498 1.00 46.77 816 ASP A CA 1
ATOM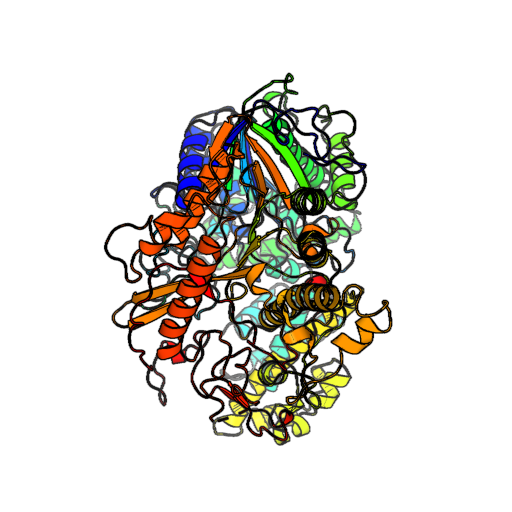 5219 C C . ASP A 1 816 ? 12.377 53.959 37.770 1.00 50.37 816 ASP A C 1
ATOM 5220 O O . ASP A 1 816 ? 11.979 52.849 38.135 1.00 46.58 816 ASP A O 1
ATOM 5225 N N . ALA A 1 817 ? 13.203 54.120 36.734 1.00 50.34 817 ALA A N 1
ATOM 5226 C CA . ALA A 1 817 ? 13.674 52.987 35.946 1.00 51.60 817 ALA A CA 1
ATOM 5227 C C . ALA A 1 817 ? 14.347 51.933 36.821 1.00 56.52 817 ALA A C 1
ATOM 5228 O O . ALA A 1 817 ? 14.030 50.738 36.734 1.00 56.63 817 ALA A O 1
ATOM 5230 N N . ARG A 1 818 ? 15.291 52.350 37.664 1.00 52.21 818 ARG A N 1
ATOM 5231 C CA . ARG A 1 818 ? 16.004 51.412 38.520 1.00 45.54 818 ARG A CA 1
ATOM 5232 C C . ARG A 1 818 ? 15.223 51.056 39.784 1.00 47.40 818 ARG A C 1
ATOM 5233 O O . ARG A 1 818 ? 15.799 50.471 40.706 1.00 50.17 818 ARG A O 1
ATOM 5235 N N . GLY A 1 819 ? 13.938 51.398 39.853 1.00 46.20 819 GLY A N 1
ATOM 5236 C CA . GLY A 1 819 ? 13.119 51.072 41.005 1.00 44.19 819 GLY A CA 1
ATOM 5237 C C . GLY A 1 819 ? 13.204 52.035 42.172 1.00 44.58 819 GLY A C 1
ATOM 5238 O O . GLY A 1 819 ? 12.688 51.715 43.248 1.00 42.44 819 GLY A O 1
ATOM 5239 N N . ARG A 1 820 ? 13.830 53.205 41.999 1.00 42.89 820 ARG A N 1
ATOM 5240 C CA . ARG A 1 820 ? 14.035 54.179 43.077 1.00 42.65 820 ARG A CA 1
ATOM 5241 C C . ARG A 1 820 ? 13.001 55.292 43.014 1.00 38.20 820 ARG A C 1
ATOM 5242 O O . ARG A 1 820 ? 12.619 55.722 41.921 1.00 35.84 820 ARG A O 1
ATOM 5250 N N . PRO A 1 821 ? 12.533 55.792 44.155 1.00 40.88 821 PRO A N 1
ATOM 5251 C CA . PRO A 1 821 ? 11.574 56.900 44.119 1.00 34.70 821 PRO A CA 1
ATOM 5252 C C . PRO A 1 821 ? 12.183 58.118 43.445 1.00 37.64 821 PRO A C 1
ATOM 5253 O O . PRO A 1 821 ? 13.366 58.421 43.608 1.00 38.08 821 PRO A O 1
ATOM 5257 N N . VAL A 1 822 ? 11.360 58.802 42.653 1.00 34.24 822 VAL A N 1
ATOM 5258 C CA . VAL A 1 822 ? 11.861 59.863 41.794 1.00 37.22 822 VAL A CA 1
ATOM 5259 C C . VAL A 1 822 ? 12.428 61.041 42.586 1.00 34.81 822 VAL A C 1
ATOM 5260 O O . VAL A 1 822 ? 13.282 61.769 42.070 1.00 32.31 822 VAL A O 1
ATOM 5264 N N . TYR A 1 823 ? 12.002 61.240 43.842 1.00 33.40 823 TYR A N 1
ATOM 5265 C CA . TYR A 1 823 ? 12.589 62.327 44.625 1.00 33.13 823 TYR A CA 1
ATOM 5266 C C . TYR A 1 823 ? 14.074 62.104 44.903 1.00 34.10 823 TYR A C 1
ATOM 5267 O O . TYR A 1 823 ? 14.766 63.055 45.280 1.00 32.38 823 TYR A O 1
ATOM 5276 N N . GLU A 1 824 ? 14.589 60.879 44.716 1.00 32.90 824 GLU A N 1
ATOM 5277 C CA . GLU A 1 824 ? 16.019 60.640 44.923 1.00 35.46 824 GLU A CA 1
ATOM 5278 C C . GLU A 1 824 ? 16.892 61.253 43.841 1.00 35.11 824 GLU A C 1
ATOM 5279 O O . GLU A 1 824 ? 18.119 61.149 43.938 1.00 35.07 824 GLU A O 1
ATOM 5285 N N . GLN A 1 825 ? 16.301 61.875 42.823 1.00 35.24 825 GLN A N 1
ATOM 5286 C CA . GLN A 1 825 ? 17.052 62.666 41.857 1.00 41.52 825 GLN A CA 1
ATOM 5287 C C . GLN A 1 825 ? 17.390 64.074 42.356 1.00 36.91 825 GLN A C 1
ATOM 5288 O O . GLN A 1 825 ? 18.147 64.778 41.685 1.00 33.46 825 GLN A O 1
ATOM 5294 N N . GLN A 1 826 ? 16.853 64.505 43.497 1.00 31.49 826 GLN A N 1
ATOM 5295 C CA . GLN A 1 826 ? 17.131 65.845 44.017 1.00 31.57 826 GLN A CA 1
ATOM 5296 C C . GLN A 1 826 ? 18.530 65.927 44.626 1.00 29.70 826 GLN A C 1
ATOM 5297 O O . GLN A 1 826 ? 18.946 65.047 45.384 1.00 28.76 826 GLN A O 1
ATOM 5303 N N . ASP A 1 827 ? 19.249 67.002 44.301 1.00 31.05 827 ASP A N 1
ATOM 5304 C CA . ASP A 1 827 ? 20.642 67.168 44.731 1.00 30.21 827 ASP A CA 1
ATOM 5305 C C . ASP A 1 827 ? 20.652 67.823 46.107 1.00 30.79 827 ASP A C 1
ATOM 5306 O O . ASP A 1 827 ? 20.733 69.046 46.251 1.00 27.96 827 ASP A O 1
ATOM 5311 N N . TRP A 1 828 ? 20.583 66.985 47.138 1.00 29.12 828 TRP A N 1
ATOM 5312 C CA . TRP A 1 828 ? 20.612 67.465 48.506 1.00 28.89 828 TRP A CA 1
ATOM 5313 C C . TRP A 1 828 ? 21.958 68.059 48.896 1.00 26.51 828 TRP A C 1
ATOM 5314 O O . TRP A 1 828 ? 22.028 68.729 49.927 1.00 23.72 828 TRP A O 1
ATOM 5325 N N . SER A 1 829 ? 23.015 67.826 48.115 1.00 23.90 829 SER A N 1
ATOM 5326 C CA . SER A 1 829 ? 24.320 68.385 48.442 1.00 28.22 829 SER A CA 1
ATOM 5327 C C . SER A 1 829 ? 24.338 69.909 48.338 1.00 26.77 829 SER A C 1
ATOM 5328 O O . SER A 1 829 ? 25.304 70.537 48.779 1.00 25.64 829 SER A O 1
ATOM 5331 N N . ARG A 1 830 ? 23.296 70.518 47.774 1.00 25.49 830 ARG A N 1
ATOM 5332 C CA . ARG A 1 830 ? 23.172 71.969 47.849 1.00 28.18 830 ARG A CA 1
ATOM 5333 C C . ARG A 1 830 ? 23.003 72.437 49.284 1.00 22.23 830 ARG A C 1
ATOM 5334 O O . ARG A 1 830 ? 23.362 73.574 49.609 1.00 22.59 830 ARG A O 1
ATOM 5342 N N . TYR A 1 831 ? 22.492 71.573 50.162 1.00 22.47 831 TYR A N 1
ATOM 5343 C CA . TYR A 1 831 ? 22.126 71.986 51.503 1.00 21.59 831 TYR A CA 1
ATOM 5344 C C . TYR A 1 831 ? 22.921 71.317 52.601 1.00 21.99 831 TYR A C 1
ATOM 5345 O O . TYR A 1 831 ? 22.877 71.796 53.737 1.00 20.34 831 TYR A O 1
ATOM 5354 N N . LEU A 1 832 ? 23.626 70.228 52.309 1.00 22.13 832 LEU A N 1
ATOM 5355 C CA . LEU A 1 832 ? 24.172 69.374 53.352 1.00 21.10 832 LEU A CA 1
ATOM 5356 C C . LEU A 1 832 ? 25.484 68.788 52.858 1.00 21.22 832 LEU A C 1
ATOM 5357 O O . LEU A 1 832 ? 25.547 68.237 51.755 1.00 23.26 832 LEU A O 1
ATOM 5362 N N . THR A 1 833 ? 26.522 68.924 53.677 1.00 20.43 833 THR A N 1
ATOM 5363 C CA . THR A 1 833 ? 27.828 68.322 53.451 1.00 21.26 833 THR A CA 1
ATOM 5364 C C . THR A 1 833 ? 28.114 67.384 54.618 1.00 20.32 833 THR A C 1
ATOM 5365 O O . THR A 1 833 ? 27.982 67.786 55.781 1.00 22.61 833 THR A O 1
ATOM 5369 N N . LEU A 1 834 ? 28.486 66.145 54.310 1.00 19.26 834 LEU A N 1
ATOM 5370 C CA . LEU A 1 834 ? 28.817 65.127 55.302 1.00 19.34 834 LEU A CA 1
ATOM 5371 C C . LEU A 1 834 ? 30.278 64.745 55.168 1.00 22.52 834 LEU A C 1
ATOM 5372 O O . LEU A 1 834 ? 30.709 64.317 54.096 1.00 23.08 834 LEU A O 1
ATOM 5377 N N . LEU A 1 835 ? 31.022 64.839 56.266 1.00 21.83 835 LEU A N 1
ATOM 5378 C CA . LEU A 1 835 ? 32.460 64.648 56.246 1.00 21.94 835 LEU A CA 1
ATOM 5379 C C . LEU A 1 835 ? 32.877 63.693 57.346 1.00 17.94 835 LEU A C 1
ATOM 5380 O O . LEU A 1 835 ? 32.321 63.730 58.440 1.00 16.93 835 LEU A O 1
ATOM 5385 N N . ASN A 1 836 ? 33.868 62.850 57.038 1.00 22.17 836 ASN A N 1
ATOM 5386 C CA . ASN A 1 836 ? 34.683 62.131 58.006 1.00 21.39 836 ASN A CA 1
ATOM 5387 C C . ASN A 1 836 ? 36.096 62.704 57.974 1.00 21.57 836 ASN A C 1
ATOM 5388 O O . ASN A 1 836 ? 36.443 63.501 57.105 1.00 21.12 836 ASN A O 1
ATOM 5393 N N . LEU A 1 837 ? 36.928 62.276 58.915 1.00 19.04 837 LEU A N 1
ATOM 5394 C CA . LEU A 1 837 ? 38.328 62.674 58.931 1.00 19.75 837 LEU A CA 1
ATOM 5395 C C . LEU A 1 837 ? 39.206 61.430 58.898 1.00 22.68 837 LEU A C 1
ATOM 5396 O O . LEU A 1 837 ? 38.942 60.441 59.605 1.00 20.88 837 LEU A O 1
ATOM 5401 N N . ARG A 1 838 ? 40.254 61.488 58.080 1.00 21.53 838 ARG A N 1
ATOM 5402 C CA . ARG A 1 838 ? 41.153 60.347 57.919 1.00 20.22 838 ARG A CA 1
ATOM 5403 C C . ARG A 1 838 ? 42.569 60.840 57.671 1.00 20.42 838 ARG A C 1
ATOM 5404 O O . ARG A 1 838 ? 42.779 61.907 57.082 1.00 18.84 838 ARG A O 1
ATOM 5412 N N . THR A 1 839 ? 43.544 60.056 58.121 1.00 17.70 839 THR A N 1
ATOM 5413 C CA . THR A 1 839 ? 44.927 60.317 57.766 1.00 20.48 839 THR A CA 1
ATOM 5414 C C . THR A 1 839 ? 45.614 58.985 57.482 1.00 24.52 839 THR A C 1
ATOM 5415 O O . THR A 1 839 ? 44.998 57.911 57.549 1.00 23.12 839 THR A O 1
ATOM 5419 N N . TRP A 1 840 ? 46.891 59.059 57.123 1.00 23.79 840 TRP A N 1
ATOM 5420 C CA . TRP A 1 840 ? 47.663 57.877 56.767 1.00 24.14 840 TRP A CA 1
ATOM 5421 C C . TRP A 1 840 ? 49.132 58.200 56.980 1.00 28.72 840 TRP A C 1
ATOM 5422 O O . TRP A 1 840 ? 49.527 59.371 57.069 1.00 25.46 840 TRP A O 1
ATOM 5433 N N . ALA A 1 841 ? 49.934 57.145 57.078 1.00 24.83 841 ALA A N 1
ATOM 5434 C CA . ALA A 1 841 ? 51.356 57.308 57.337 1.00 27.24 841 ALA A CA 1
ATOM 5435 C C . ALA A 1 841 ? 52.081 56.036 56.921 1.00 30.82 841 ALA A C 1
ATOM 5436 O O . ALA A 1 841 ? 51.462 54.993 56.685 1.00 26.01 841 ALA A O 1
ATOM 5438 N N . VAL A 1 842 ? 53.401 56.148 56.808 1.00 32.76 842 VAL A N 1
ATOM 5439 C CA . VAL A 1 842 ? 54.281 54.990 56.749 1.00 29.52 842 VAL A CA 1
ATOM 5440 C C . VAL A 1 842 ? 54.827 54.811 58.159 1.00 31.48 842 VAL A C 1
ATOM 5441 O O . VAL A 1 842 ? 55.532 55.682 58.677 1.00 33.94 842 VAL A O 1
ATOM 5445 N N . LEU A 1 843 ? 54.470 53.700 58.795 1.00 31.01 843 LEU A N 1
ATOM 5446 C CA . LEU A 1 843 ? 54.839 53.411 60.173 1.00 31.21 843 LEU A CA 1
ATOM 5447 C C . LEU A 1 843 ? 55.637 52.121 60.207 1.00 34.35 843 LEU A C 1
ATOM 5448 O O . LEU A 1 843 ? 55.169 51.093 59.706 1.00 28.34 843 LEU A O 1
ATOM 5453 N N . GLY A 1 844 ? 56.821 52.176 60.808 1.00 35.42 844 GLY A N 1
ATOM 5454 C CA . GLY A 1 844 ? 57.665 50.991 60.882 1.00 35.17 844 GLY A CA 1
ATOM 5455 C C . GLY A 1 844 ? 57.851 50.299 59.553 1.00 37.68 844 GLY A C 1
ATOM 5456 O O . GLY A 1 844 ? 57.809 49.065 59.483 1.00 40.35 844 GLY A O 1
ATOM 5457 N N . GLY A 1 845 ? 58.039 51.072 58.487 1.00 38.31 845 GLY A N 1
ATOM 5458 C CA . GLY A 1 845 ? 58.210 50.532 57.152 1.00 34.68 845 GLY A CA 1
ATOM 5459 C C . GLY A 1 845 ? 56.944 50.083 56.452 1.00 38.12 845 GLY A C 1
ATOM 5460 O O . GLY A 1 845 ? 57.031 49.428 55.408 1.00 40.56 845 GLY A O 1
ATOM 5461 N N . ARG A 1 846 ? 55.776 50.435 56.966 1.00 31.24 846 ARG A N 1
ATOM 5462 C CA . ARG A 1 846 ? 54.508 49.895 56.497 1.00 33.58 846 ARG A CA 1
ATOM 5463 C C . ARG A 1 846 ? 53.508 51.026 56.263 1.00 30.96 846 ARG A C 1
ATOM 5464 O O . ARG A 1 846 ? 53.451 51.967 57.055 1.00 29.89 846 ARG A O 1
ATOM 5472 N N . VAL A 1 847 ? 52.716 50.934 55.194 1.00 25.91 847 VAL A N 1
ATOM 5473 C CA . VAL A 1 847 ? 51.649 51.907 54.950 1.00 32.08 847 VAL A CA 1
ATOM 5474 C C . VAL A 1 847 ? 50.456 51.578 55.837 1.00 30.55 847 VAL A C 1
ATOM 5475 O O . VAL A 1 847 ? 49.966 50.443 55.832 1.00 28.48 847 VAL A O 1
ATOM 5479 N N . VAL A 1 848 ? 49.982 52.575 56.601 1.00 24.52 848 VAL A N 1
ATOM 5480 C CA . VAL A 1 848 ? 48.877 52.402 57.537 1.00 24.47 848 VAL A CA 1
ATOM 5481 C C . VAL A 1 848 ? 47.927 53.592 57.429 1.00 29.58 848 VAL A C 1
ATOM 5482 O O . VAL A 1 848 ? 48.307 54.691 57.021 1.00 27.52 848 VAL A O 1
ATOM 5486 N N . THR A 1 849 ? 46.679 53.369 57.824 1.00 27.67 849 THR A N 1
ATOM 5487 C CA . THR A 1 849 ? 45.695 54.441 57.856 1.00 25.44 849 THR A CA 1
ATOM 5488 C C . THR A 1 849 ? 44.804 54.262 59.074 1.00 29.37 849 THR A C 1
ATOM 5489 O O . THR A 1 849 ? 44.629 53.147 59.585 1.00 23.54 849 THR A O 1
ATOM 5493 N N . GLU A 1 850 ? 44.237 55.377 59.534 1.00 25.31 850 GLU A N 1
ATOM 5494 C CA . GLU A 1 850 ? 43.300 55.323 60.641 1.00 23.72 850 GLU A CA 1
ATOM 5495 C C . GLU A 1 850 ? 42.355 56.508 60.546 1.00 25.15 850 GLU A C 1
ATOM 5496 O O . GLU A 1 850 ? 42.721 57.582 60.053 1.00 22.12 850 GLU A O 1
ATOM 5502 N N . GLN A 1 851 ? 41.137 56.296 61.012 1.00 21.76 851 GLN A N 1
ATOM 5503 C CA . GLN A 1 851 ? 40.216 57.407 61.158 1.00 24.57 851 GLN A CA 1
ATOM 5504 C C . GLN A 1 851 ? 40.751 58.382 62.201 1.00 23.03 851 GLN A C 1
ATOM 5505 O O . GLN A 1 851 ? 41.446 58.005 63.150 1.00 20.79 851 GLN A O 1
ATOM 5511 N N . ILE A 1 852 ? 40.460 59.658 61.991 1.00 21.32 852 ILE A N 1
ATOM 5512 C CA . ILE A 1 852 ? 40.640 60.656 63.030 1.00 20.97 852 ILE A CA 1
ATOM 5513 C C . ILE A 1 852 ? 39.329 60.702 63.783 1.00 22.23 852 ILE A C 1
ATOM 5514 O O . ILE A 1 852 ? 38.284 61.016 63.205 1.00 22.56 852 ILE A O 1
ATOM 5519 N N . TYR A 1 853 ? 39.371 60.381 65.067 1.00 21.48 853 TYR A N 1
ATOM 5520 C CA . TYR A 1 853 ? 38.129 60.215 65.805 1.00 22.24 853 TYR A CA 1
ATOM 5521 C C . TYR A 1 853 ? 37.561 61.578 66.174 1.00 20.29 853 TYR A C 1
ATOM 5522 O O . TYR A 1 853 ? 38.138 62.303 66.994 1.00 22.10 853 TYR A O 1
ATOM 5531 N N . VAL A 1 854 ? 36.418 61.912 65.582 1.00 21.56 854 VAL A N 1
ATOM 5532 C CA . VAL A 1 854 ? 35.721 63.150 65.887 1.00 20.39 854 VAL A CA 1
ATOM 5533 C C . VAL A 1 854 ? 34.934 62.949 67.172 1.00 21.90 854 VAL A C 1
ATOM 5534 O O . VAL A 1 854 ? 33.788 62.486 67.149 1.00 24.70 854 VAL A O 1
ATOM 5538 N N . HIS A 1 855 ? 35.544 63.288 68.305 1.00 21.83 855 HIS A N 1
ATOM 5539 C CA . HIS A 1 855 ? 34.857 63.217 69.587 1.00 21.33 855 HIS A CA 1
ATOM 5540 C C . HIS A 1 855 ? 34.183 64.519 69.984 1.00 19.72 855 HIS A C 1
ATOM 5541 O O . HIS A 1 855 ? 33.482 64.532 71.003 1.00 21.23 855 HIS A O 1
ATOM 5548 N N . SER A 1 856 ? 34.364 65.603 69.219 1.00 18.92 856 SER A N 1
ATOM 5549 C CA . SER A 1 856 ? 33.783 66.887 69.598 1.00 20.44 856 SER A CA 1
ATOM 5550 C C . SER A 1 856 ? 32.273 66.775 69.773 1.00 20.01 856 SER A C 1
ATOM 5551 O O . SER A 1 856 ? 31.617 65.885 69.238 1.00 20.03 856 SER A O 1
ATOM 5554 N N . LYS A 1 857 ? 31.719 67.702 70.527 1.00 18.39 857 LYS A N 1
ATOM 5555 C CA . LYS A 1 857 ? 30.266 67.880 70.595 1.00 17.56 857 LYS A CA 1
ATOM 5556 C C . LYS A 1 857 ? 30.069 69.383 70.438 1.00 19.67 857 LYS A C 1
ATOM 5557 O O . LYS A 1 857 ? 29.901 70.106 71.425 1.00 21.24 857 LYS A O 1
ATOM 5563 N N . LEU A 1 858 ? 30.138 69.850 69.192 1.00 21.06 858 LEU A N 1
ATOM 5564 C CA . LEU A 1 858 ? 30.199 71.275 68.893 1.00 20.99 858 LEU A CA 1
ATOM 5565 C C . LEU A 1 858 ? 29.190 71.632 67.818 1.00 20.56 858 LEU A C 1
ATOM 5566 O O . LEU A 1 858 ? 29.112 70.957 66.788 1.00 22.04 858 LEU A O 1
ATOM 5571 N N . LEU A 1 859 ? 28.449 72.716 68.041 1.00 20.18 859 LEU A N 1
ATOM 5572 C CA . LEU A 1 859 ? 27.557 73.269 67.032 1.00 20.29 859 LEU A CA 1
ATOM 5573 C C . LEU A 1 859 ? 27.818 74.762 66.941 1.00 22.67 859 LEU A C 1
ATOM 5574 O O . LEU A 1 859 ? 27.786 75.465 67.957 1.00 21.77 859 LEU A O 1
ATOM 5579 N N . ILE A 1 860 ? 28.052 75.241 65.726 1.00 19.36 860 ILE A N 1
ATOM 5580 C CA . ILE A 1 860 ? 28.172 76.663 65.447 1.00 19.78 860 ILE A CA 1
ATOM 5581 C C . ILE A 1 860 ? 27.099 77.038 64.430 1.00 21.28 860 ILE A C 1
ATOM 5582 O O . ILE A 1 860 ? 26.892 76.317 63.453 1.00 23.77 860 ILE A O 1
ATOM 5587 N N . ALA A 1 861 ? 26.411 78.157 64.659 1.00 18.26 861 ALA A N 1
ATOM 5588 C CA . ALA A 1 861 ? 25.505 78.728 63.668 1.00 20.70 861 ALA A CA 1
ATOM 5589 C C . ALA A 1 861 ? 25.942 80.155 63.342 1.00 22.19 861 ALA A C 1
ATOM 5590 O O . ALA A 1 861 ? 26.112 80.978 64.250 1.00 18.81 861 ALA A O 1
ATOM 5592 N N . ASP A 1 862 ? 26.149 80.438 62.053 1.00 21.28 862 ASP A N 1
ATOM 5593 C CA . ASP A 1 862 ? 26.346 81.804 61.547 1.00 24.00 862 ASP A CA 1
ATOM 5594 C C . ASP A 1 862 ? 27.585 82.491 62.127 1.00 26.13 862 ASP A C 1
ATOM 5595 O O . ASP A 1 862 ? 27.692 83.724 62.069 1.00 25.04 862 ASP A O 1
ATOM 5600 N N . ASP A 1 863 ? 28.529 81.728 62.697 1.00 20.54 863 ASP A N 1
ATOM 5601 C CA . ASP A 1 863 ? 29.671 82.305 63.424 1.00 19.59 863 ASP A CA 1
ATOM 5602 C C . ASP A 1 863 ? 29.213 83.282 64.514 1.00 20.83 863 ASP A C 1
ATOM 5603 O O . ASP A 1 863 ? 29.945 84.193 64.920 1.00 21.30 863 ASP A O 1
ATOM 5608 N N . ARG A 1 864 ? 28.002 83.077 65.027 1.00 19.05 864 ARG A N 1
ATOM 5609 C CA . ARG A 1 864 ? 27.437 83.924 66.063 1.00 22.43 864 ARG A CA 1
ATOM 5610 C C . ARG A 1 864 ? 27.191 83.212 67.384 1.00 22.12 864 ARG A C 1
ATOM 5611 O O . ARG A 1 864 ? 27.083 83.882 68.416 1.00 23.69 864 ARG A O 1
ATOM 5619 N N . VAL A 1 865 ? 27.092 81.893 67.384 1.00 20.54 865 VAL A N 1
ATOM 5620 C CA . VAL A 1 865 ? 26.868 81.144 68.609 1.00 20.48 865 VAL A CA 1
ATOM 5621 C C . VAL A 1 865 ? 27.582 79.805 68.472 1.00 21.25 865 VAL A C 1
ATOM 5622 O O . VAL A 1 865 ? 27.612 79.205 67.394 1.00 18.97 865 VAL A O 1
ATOM 5626 N N . ALA A 1 866 ? 28.203 79.372 69.558 1.00 21.31 866 ALA A N 1
ATOM 5627 C CA . ALA A 1 866 ? 28.770 78.043 69.667 1.00 24.90 866 ALA A CA 1
ATOM 5628 C C . ALA A 1 866 ? 28.108 77.320 70.835 1.00 24.03 866 ALA A C 1
ATOM 5629 O O . ALA A 1 866 ? 27.856 77.918 71.889 1.00 22.71 866 ALA A O 1
ATOM 5631 N N . ILE A 1 867 ? 27.758 76.058 70.616 1.00 22.06 867 ILE A N 1
ATOM 5632 C CA . ILE A 1 867 ? 27.303 75.167 71.678 1.00 21.30 867 ILE A CA 1
ATOM 5633 C C . ILE A 1 867 ? 28.376 74.104 71.822 1.00 21.86 867 ILE A C 1
ATOM 5634 O O . ILE A 1 867 ? 28.662 73.375 70.868 1.00 23.01 867 ILE A O 1
ATOM 5639 N N . LEU A 1 868 ? 28.976 74.032 73.000 1.00 22.59 868 LEU A N 1
ATOM 5640 C CA . LEU A 1 868 ? 30.148 73.211 73.250 1.00 21.39 868 LEU A CA 1
ATOM 5641 C C . LEU A 1 868 ? 29.923 72.473 74.561 1.00 22.30 868 LEU A C 1
ATOM 5642 O O . LEU A 1 868 ? 29.464 73.078 75.532 1.00 23.00 868 LEU A O 1
ATOM 5647 N N . GLY A 1 869 ? 30.229 71.179 74.590 1.00 20.56 869 GLY A N 1
ATOM 5648 C CA . GLY A 1 869 ? 30.025 70.418 75.815 1.00 19.82 869 GLY A CA 1
ATOM 5649 C C . GLY A 1 869 ? 30.225 68.939 75.572 1.00 19.87 869 GLY A C 1
ATOM 5650 O O . GLY A 1 869 ? 31.000 68.538 74.695 1.00 19.01 869 GLY A O 1
ATOM 5651 N N . SER A 1 870 ? 29.490 68.132 76.337 1.00 19.25 870 SER A N 1
ATOM 5652 C CA . SER A 1 870 ? 29.653 66.684 76.300 1.00 21.72 870 SER A CA 1
ATOM 5653 C C . SER A 1 870 ? 28.534 65.971 75.548 1.00 24.27 870 SER A C 1
ATOM 5654 O O . SER A 1 870 ? 28.615 64.748 75.372 1.00 22.28 870 SER A O 1
ATOM 5657 N N . ALA A 1 871 ? 27.514 66.699 75.061 1.00 21.00 871 ALA A N 1
ATOM 5658 C CA . ALA A 1 871 ? 26.266 66.076 74.616 1.00 21.37 871 ALA A CA 1
ATOM 5659 C C . ALA A 1 871 ? 26.363 65.597 73.170 1.00 20.42 871 ALA A C 1
ATOM 5660 O O . ALA A 1 871 ? 26.390 66.405 72.230 1.00 20.03 871 ALA A O 1
ATOM 5662 N N . ASN A 1 872 ? 26.335 64.277 72.989 1.00 18.89 872 ASN A N 1
ATOM 5663 C CA . ASN A 1 872 ? 26.292 63.698 71.659 1.00 19.23 872 ASN A CA 1
ATOM 5664 C C . ASN A 1 872 ? 24.915 63.873 71.035 1.00 20.35 872 ASN A C 1
ATOM 5665 O O . ASN A 1 872 ? 23.916 64.127 71.719 1.00 21.04 872 ASN A O 1
ATOM 5670 N N . ILE A 1 873 ? 24.865 63.737 69.713 1.00 18.08 873 ILE A N 1
ATOM 5671 C CA . ILE A 1 873 ? 23.582 63.722 69.002 1.00 22.31 873 ILE A CA 1
ATOM 5672 C C . ILE A 1 873 ? 23.102 62.274 69.041 1.00 19.81 873 ILE A C 1
ATOM 5673 O O . ILE A 1 873 ? 23.231 61.501 68.092 1.00 19.36 873 ILE A O 1
ATOM 5678 N N . ASN A 1 874 ? 22.576 61.888 70.195 1.00 21.65 874 ASN A N 1
ATOM 5679 C CA . ASN A 1 874 ? 21.918 60.600 70.367 1.00 21.91 874 ASN A CA 1
ATOM 5680 C C . ASN A 1 874 ? 20.923 60.762 71.512 1.00 23.14 874 ASN A C 1
ATOM 5681 O O . ASN A 1 874 ? 20.907 61.786 72.205 1.00 21.26 874 ASN A O 1
ATOM 5686 N N . ASP A 1 875 ? 20.082 59.743 71.705 1.00 24.74 875 ASP A N 1
ATOM 5687 C CA . ASP A 1 875 ? 19.057 59.827 72.741 1.00 24.13 875 ASP A CA 1
ATOM 5688 C C . ASP A 1 875 ? 19.684 59.836 74.123 1.00 24.93 875 ASP A C 1
ATOM 5689 O O . ASP A 1 875 ? 19.240 60.580 75.010 1.00 23.68 875 ASP A O 1
ATOM 5694 N N . ARG A 1 876 ? 20.723 59.013 74.308 1.00 22.03 876 ARG A N 1
ATOM 5695 C CA . ARG A 1 876 ? 21.441 58.917 75.575 1.00 23.60 876 ARG A CA 1
ATOM 5696 C C . ARG A 1 876 ? 21.858 60.292 76.106 1.00 22.99 876 ARG A C 1
ATOM 5697 O O . ARG A 1 876 ? 21.721 60.572 77.301 1.00 21.65 876 ARG A O 1
ATOM 5705 N N . SER A 1 877 ? 22.342 61.172 75.232 1.00 21.49 877 SER A N 1
ATOM 5706 C CA . SER A 1 877 ? 22.787 62.496 75.662 1.00 22.10 877 SER A CA 1
ATOM 5707 C C . SER A 1 877 ? 21.656 63.511 75.699 1.00 21.12 877 SER A C 1
ATOM 5708 O O . SER A 1 877 ? 21.645 64.378 76.568 1.00 24.06 877 SER A O 1
ATOM 5711 N N . LEU A 1 878 ? 20.709 63.446 74.762 1.00 20.97 878 LEU A N 1
ATOM 5712 C CA . LEU A 1 878 ? 19.841 64.597 74.550 1.00 22.79 878 LEU A CA 1
ATOM 5713 C C . LEU A 1 878 ? 18.485 64.475 75.224 1.00 25.25 878 LEU A C 1
ATOM 5714 O O . LEU A 1 878 ? 17.865 65.505 75.504 1.00 21.61 878 LEU A O 1
ATOM 5719 N N . GLN A 1 879 ? 18.017 63.256 75.504 1.00 23.38 879 GLN A N 1
ATOM 5720 C CA . GLN A 1 879 ? 16.660 63.118 76.023 1.00 23.88 879 GLN A CA 1
ATOM 5721 C C . GLN A 1 879 ? 16.558 63.686 77.429 1.00 24.96 879 GLN A C 1
ATOM 5722 O O . GLN A 1 879 ? 15.512 64.226 77.797 1.00 27.23 879 GLN A O 1
ATOM 5728 N N . GLY A 1 880 ? 17.648 63.622 78.204 1.00 25.43 880 GLY A N 1
ATOM 5729 C CA . GLY A 1 880 ? 17.761 64.287 79.485 1.00 26.27 880 GLY A CA 1
ATOM 5730 C C . GLY A 1 880 ? 17.651 63.355 80.676 1.00 25.97 880 GLY A C 1
ATOM 5731 O O . GLY A 1 880 ? 18.250 63.633 81.722 1.00 27.23 880 GLY A O 1
ATOM 5732 N N . GLU A 1 881 ? 16.886 62.272 80.549 1.00 24.33 881 GLU A N 1
ATOM 5733 C CA . GLU A 1 881 ? 16.682 61.338 81.641 1.00 24.91 881 GLU A CA 1
ATOM 5734 C C . GLU A 1 881 ? 17.669 60.167 81.616 1.00 27.28 881 GLU A C 1
ATOM 5735 O O . GLU A 1 881 ? 17.500 59.216 82.387 1.00 24.83 881 GLU A O 1
ATOM 5741 N N . ARG A 1 882 ? 18.713 60.220 80.777 1.00 25.49 882 ARG A N 1
ATOM 5742 C CA . ARG A 1 882 ? 19.646 59.094 80.656 1.00 27.42 882 ARG A CA 1
ATOM 5743 C C . ARG A 1 882 ? 21.033 59.473 81.177 1.00 24.16 882 ARG A C 1
ATOM 5744 O O . ARG A 1 882 ? 21.202 59.636 82.388 1.00 26.21 882 ARG A O 1
ATOM 5752 N N . ASP A 1 883 ? 22.024 59.652 80.301 1.00 26.05 883 ASP A N 1
ATOM 5753 C CA . ASP A 1 883 ? 23.329 60.136 80.756 1.00 22.84 883 ASP A CA 1
ATOM 5754 C C . ASP A 1 883 ? 23.249 61.600 81.172 1.00 21.91 883 ASP A C 1
ATOM 5755 O O . ASP A 1 883 ? 22.535 62.398 80.561 1.00 23.33 883 ASP A O 1
ATOM 5760 N N . SER A 1 884 ? 24.020 61.968 82.198 1.00 21.41 884 SER A N 1
ATOM 5761 C CA . SER A 1 884 ? 24.139 63.384 82.514 1.00 24.97 884 SER A CA 1
ATOM 5762 C C . SER A 1 884 ? 25.161 64.022 81.584 1.00 22.62 884 SER A C 1
ATOM 5763 O O . SER A 1 884 ? 26.100 63.367 81.127 1.00 20.44 884 SER A O 1
ATOM 5766 N N . GLU A 1 885 ? 24.939 65.295 81.264 1.00 21.24 885 GLU A N 1
ATOM 5767 C CA . GLU A 1 885 ? 25.746 66.033 80.294 1.00 22.22 885 GLU A CA 1
ATOM 5768 C C . GLU A 1 885 ? 25.904 67.462 80.791 1.00 22.86 885 GLU A C 1
ATOM 5769 O O . GLU A 1 885 ? 25.112 67.940 81.611 1.00 23.90 885 GLU A O 1
ATOM 5775 N N . LEU A 1 886 ? 26.937 68.148 80.290 1.00 20.88 886 LEU A N 1
ATOM 5776 C CA . LEU A 1 886 ? 27.178 69.554 80.612 1.00 20.10 886 LEU A CA 1
ATOM 5777 C C . LEU A 1 886 ? 27.725 70.276 79.387 1.00 20.97 886 LEU A C 1
ATOM 5778 O O . LEU A 1 886 ? 28.611 69.756 78.700 1.00 20.30 886 LEU A O 1
ATOM 5783 N N . ALA A 1 887 ? 27.192 71.468 79.112 1.00 18.61 887 ALA A N 1
ATOM 5784 C CA . ALA A 1 887 ? 27.532 72.224 77.918 1.00 19.75 887 ALA A CA 1
ATOM 5785 C C . ALA A 1 887 ? 27.361 73.711 78.208 1.00 20.56 887 ALA A C 1
ATOM 5786 O O . ALA A 1 887 ? 26.771 74.103 79.222 1.00 21.05 887 ALA A O 1
ATOM 5788 N N . VAL A 1 888 ? 27.894 74.541 77.308 1.00 20.04 888 VAL A N 1
ATOM 5789 C CA . VAL A 1 888 ? 27.670 75.985 77.333 1.00 20.91 888 VAL A CA 1
ATOM 5790 C C . VAL A 1 888 ? 27.220 76.443 75.952 1.00 20.10 888 VAL A C 1
ATOM 5791 O O . VAL A 1 888 ? 27.636 75.891 74.927 1.00 20.34 888 VAL A O 1
ATOM 5795 N N . MET A 1 889 ? 26.325 77.420 75.937 1.00 20.66 889 MET A N 1
ATOM 5796 C CA . MET A 1 889 ? 25.981 78.185 74.751 1.00 24.20 889 MET A CA 1
ATOM 5797 C C . MET A 1 889 ? 26.709 79.519 74.859 1.00 21.82 889 MET A C 1
ATOM 5798 O O . MET A 1 889 ? 26.592 80.208 75.876 1.00 22.50 889 MET A O 1
ATOM 5803 N N . VAL A 1 890 ? 27.483 79.869 73.834 1.00 21.99 890 VAL A N 1
ATOM 5804 C CA . VAL A 1 890 ? 28.387 81.013 73.912 1.00 21.25 890 VAL A CA 1
ATOM 5805 C C . VAL A 1 890 ? 28.103 81.956 72.754 1.00 22.62 890 VAL A C 1
ATOM 5806 O O . VAL A 1 890 ? 27.939 81.519 71.609 1.00 20.76 890 VAL A O 1
ATOM 5810 N N . ARG A 1 891 ? 28.022 83.245 73.062 1.00 21.14 891 ARG A N 1
ATOM 5811 C CA . ARG A 1 891 ? 27.961 84.304 72.072 1.00 22.36 891 ARG A CA 1
ATOM 5812 C C . ARG A 1 891 ? 28.976 85.364 72.476 1.00 24.19 891 ARG A C 1
ATOM 5813 O O . ARG A 1 891 ? 29.182 85.611 73.668 1.00 23.50 891 ARG A O 1
ATOM 5821 N N . ASP A 1 892 ? 29.636 85.960 71.490 1.00 22.24 892 ASP A N 1
ATOM 5822 C CA . ASP A 1 892 ? 30.683 86.943 71.741 1.00 22.69 892 ASP A CA 1
ATOM 5823 C C . ASP A 1 892 ? 30.129 88.331 71.420 1.00 25.51 892 ASP A C 1
ATOM 5824 O O . ASP A 1 892 ? 29.689 88.580 70.295 1.00 27.25 892 ASP A O 1
ATOM 5829 N N . SER A 1 893 ? 30.160 89.236 72.399 1.00 23.35 893 SER A N 1
ATOM 5830 C CA . SER A 1 893 ? 29.698 90.586 72.111 1.00 24.06 893 SER A CA 1
ATOM 5831 C C . SER A 1 893 ? 30.690 91.387 71.278 1.00 26.56 893 SER A C 1
ATOM 5832 O O . SER A 1 893 ? 30.317 92.451 70.773 1.00 33.74 893 SER A O 1
ATOM 5835 N N . GLU A 1 894 ? 31.917 90.906 71.089 1.00 24.60 894 GLU A N 1
ATOM 5836 C CA . GLU A 1 894 ? 32.873 91.623 70.247 1.00 27.26 894 GLU A CA 1
ATOM 5837 C C . GLU A 1 894 ? 32.560 91.387 68.767 1.00 29.82 894 GLU A C 1
ATOM 5838 O O . GLU A 1 894 ? 32.562 90.235 68.314 1.00 29.07 894 GLU A O 1
ATOM 5844 N N . PRO A 1 895 ? 32.290 92.431 67.987 1.00 29.81 895 PRO A N 1
ATOM 5845 C CA . PRO A 1 895 ? 31.804 92.238 66.620 1.00 29.61 895 PRO A CA 1
ATOM 5846 C C . PRO A 1 895 ? 32.933 92.058 65.617 1.00 25.93 895 PRO A C 1
ATOM 5847 O O . PRO A 1 895 ? 34.069 92.476 65.818 1.00 27.55 895 PRO A O 1
ATOM 5851 N N . LEU A 1 896 ? 32.606 91.379 64.530 1.00 26.14 896 LEU A N 1
ATOM 5852 C CA . LEU A 1 896 ? 33.522 91.222 63.412 1.00 28.42 896 LEU A CA 1
ATOM 5853 C C . LEU A 1 896 ? 32.678 91.320 62.161 1.00 30.21 896 LEU A C 1
ATOM 5854 O O . LEU A 1 896 ? 31.650 90.646 62.050 1.00 28.59 896 LEU A O 1
ATOM 5859 N N . THR A 1 897 ? 33.101 92.158 61.231 1.00 24.77 897 THR A N 1
ATOM 5860 C CA . THR A 1 897 ? 32.411 92.278 59.963 1.00 27.55 897 THR A CA 1
ATOM 5861 C C . THR A 1 897 ? 33.041 91.297 58.989 1.00 28.56 897 THR A C 1
ATOM 5862 O O . THR A 1 897 ? 34.259 91.310 58.789 1.00 22.97 897 THR A O 1
ATOM 5866 N N . VAL A 1 898 ? 32.220 90.408 58.437 1.00 24.61 898 VAL A N 1
ATOM 5867 C CA . VAL A 1 898 ? 32.657 89.407 57.479 1.00 26.30 898 VAL A CA 1
ATOM 5868 C C . VAL A 1 898 ? 31.595 89.341 56.393 1.00 26.44 898 VAL A C 1
ATOM 5869 O O . VAL A 1 898 ? 30.544 89.976 56.489 1.00 31.68 898 VAL A O 1
ATOM 5873 N N . ARG A 1 899 ? 31.876 88.567 55.353 1.00 26.58 899 ARG A N 1
ATOM 5874 C CA . ARG A 1 899 ? 30.881 88.233 54.331 1.00 28.39 899 ARG A CA 1
ATOM 5875 C C . ARG A 1 899 ? 30.738 86.717 54.315 1.00 26.57 899 ARG A C 1
ATOM 5876 O O . ARG A 1 899 ? 31.417 86.037 53.544 1.00 25.51 899 ARG A O 1
ATOM 5884 N N . LEU A 1 900 ? 29.841 86.204 55.169 1.00 23.88 900 LEU A N 1
ATOM 5885 C CA . LEU A 1 900 ? 29.683 84.758 55.333 1.00 27.25 900 LEU A CA 1
ATOM 5886 C C . LEU A 1 900 ? 29.438 84.061 54.003 1.00 26.92 900 LEU A C 1
ATOM 5887 O O . LEU A 1 900 ? 29.953 82.964 53.769 1.00 23.96 900 LEU A O 1
ATOM 5892 N N . ASP A 1 901 ? 28.665 84.685 53.110 1.00 26.36 901 ASP A N 1
ATOM 5893 C CA . ASP A 1 901 ? 28.356 84.094 51.816 1.00 24.80 901 ASP A CA 1
ATOM 5894 C C . ASP A 1 901 ? 29.255 84.607 50.706 1.00 25.92 901 ASP A C 1
ATOM 5895 O O . ASP A 1 901 ? 28.978 84.351 49.529 1.00 26.30 901 ASP A O 1
ATOM 5900 N N . GLY A 1 902 ? 30.326 85.320 51.048 1.00 25.58 902 GLY A N 1
ATOM 5901 C CA . GLY A 1 902 ? 31.200 85.896 50.055 1.00 28.68 902 GLY A CA 1
ATOM 5902 C C . GLY A 1 902 ? 30.725 87.207 49.458 1.00 29.01 902 GLY A C 1
ATOM 5903 O O . GLY A 1 902 ? 31.497 87.857 48.751 1.00 31.32 902 GLY A O 1
ATOM 5904 N N . LYS A 1 903 ? 29.498 87.626 49.720 1.00 29.08 903 LYS A N 1
ATOM 5905 C CA . LYS A 1 903 ? 28.953 88.808 49.045 1.00 30.42 903 LYS A CA 1
ATOM 5906 C C . LYS A 1 903 ? 28.419 89.857 50.002 1.00 31.85 903 LYS A C 1
ATOM 5907 O O . LYS A 1 903 ? 28.665 91.050 49.800 1.00 32.78 903 LYS A O 1
ATOM 5909 N N . ASN A 1 904 ? 27.702 89.448 51.042 1.00 26.67 904 ASN A N 1
ATOM 5910 C CA . ASN A 1 904 ? 26.936 90.366 51.873 1.00 32.92 904 ASN A CA 1
ATOM 5911 C C . ASN A 1 904 ? 27.558 90.499 53.252 1.00 31.94 904 ASN A C 1
ATOM 5912 O O . ASN A 1 904 ? 27.862 89.491 53.903 1.00 26.59 904 ASN A O 1
ATOM 5917 N N . ASP A 1 905 ? 27.756 91.746 53.680 1.00 28.22 905 ASP A N 1
ATOM 5918 C CA . ASP A 1 905 ? 28.337 92.016 54.989 1.00 31.29 905 ASP A CA 1
ATOM 5919 C C . ASP A 1 905 ? 27.474 91.416 56.086 1.00 30.45 905 ASP A C 1
ATOM 5920 O O . ASP A 1 905 ? 26.242 91.452 56.022 1.00 31.63 905 ASP A O 1
ATOM 5925 N N . ALA A 1 906 ? 28.131 90.851 57.092 1.00 28.38 906 ALA A N 1
ATOM 5926 C CA . ALA A 1 906 ? 27.455 90.291 58.249 1.00 30.72 906 ALA A CA 1
ATOM 5927 C C . ALA A 1 906 ? 28.291 90.620 59.473 1.00 27.17 906 ALA A C 1
ATOM 5928 O O . ALA A 1 906 ? 29.520 90.546 59.429 1.00 27.56 906 ALA A O 1
ATOM 5930 N N . ILE A 1 907 ? 27.630 91.018 60.552 1.00 28.45 907 ILE A N 1
ATOM 5931 C CA . ILE A 1 907 ? 28.302 91.193 61.833 1.00 29.79 907 ILE A CA 1
ATOM 5932 C C . ILE A 1 907 ? 28.190 89.886 62.606 1.00 28.09 907 ILE A C 1
ATOM 5933 O O . ILE A 1 907 ? 27.078 89.410 62.862 1.00 27.50 907 ILE A O 1
ATOM 5938 N N . VAL A 1 908 ? 29.336 89.302 62.974 1.00 24.50 908 VAL A N 1
ATOM 5939 C CA . VAL A 1 908 ? 29.373 88.023 63.672 1.00 25.60 908 VAL A CA 1
ATOM 5940 C C . VAL A 1 908 ? 30.193 88.179 64.951 1.00 29.02 908 VAL A C 1
ATOM 5941 O O . VAL A 1 908 ? 30.731 89.250 65.251 1.00 24.24 908 VAL A O 1
ATOM 5945 N N . GLY A 1 909 ? 30.276 87.090 65.709 1.00 23.92 909 GLY A N 1
ATOM 5946 C CA . GLY A 1 909 ? 31.009 87.088 66.963 1.00 23.85 909 GLY A CA 1
ATOM 5947 C C . GLY A 1 909 ? 32.466 86.767 66.717 1.00 22.71 909 GLY A C 1
ATOM 5948 O O . GLY A 1 909 ? 32.787 85.703 66.185 1.00 21.93 909 GLY A O 1
ATOM 5949 N N . LYS A 1 910 ? 33.347 87.699 67.079 1.00 21.74 910 LYS A N 1
ATOM 5950 C CA . LYS A 1 910 ? 34.754 87.613 66.704 1.00 24.01 910 LYS A CA 1
ATOM 5951 C C . LYS A 1 910 ? 35.376 86.272 67.100 1.00 23.95 910 LYS A C 1
ATOM 5952 O O . LYS A 1 910 ? 36.016 85.612 66.277 1.00 20.63 910 LYS A O 1
ATOM 5958 N N . ALA A 1 911 ? 35.176 85.843 68.350 1.00 22.87 911 ALA A N 1
ATOM 5959 C CA . ALA A 1 911 ? 35.788 84.592 68.809 1.00 24.06 911 ALA A CA 1
ATOM 5960 C C . ALA A 1 911 ? 35.088 83.344 68.266 1.00 23.45 911 ALA A C 1
ATOM 5961 O O . ALA A 1 911 ? 35.707 82.271 68.207 1.00 20.07 911 ALA A O 1
ATOM 5963 N N . ILE A 1 912 ? 33.799 83.436 67.929 1.00 21.19 912 ILE A N 1
ATOM 5964 C CA . ILE A 1 912 ? 33.103 82.291 67.345 1.00 19.12 912 ILE A CA 1
ATOM 5965 C C . ILE A 1 912 ? 33.609 82.053 65.935 1.00 20.73 912 ILE A C 1
ATOM 5966 O O . ILE A 1 912 ? 33.957 80.927 65.554 1.00 20.95 912 ILE A O 1
ATOM 5971 N N . HIS A 1 913 ? 33.650 83.123 65.142 1.00 19.31 913 HIS A N 1
ATOM 5972 C CA . HIS A 1 913 ? 34.280 83.088 63.836 1.00 20.69 913 HIS A CA 1
ATOM 5973 C C . HIS A 1 913 ? 35.687 82.505 63.906 1.00 21.64 913 HIS A C 1
ATOM 5974 O O . HIS A 1 913 ? 36.045 81.621 63.120 1.00 22.26 913 HIS A O 1
ATOM 5981 N N . GLN A 1 914 ? 36.499 82.988 64.846 1.00 20.16 914 GLN A N 1
ATOM 5982 C CA . GLN A 1 914 ? 37.874 82.513 64.923 1.00 23.47 914 GLN A CA 1
ATOM 5983 C C . GLN A 1 914 ? 37.906 81.028 65.277 1.00 21.79 914 GLN A C 1
ATOM 5984 O O . GLN A 1 914 ? 38.738 80.275 64.757 1.00 22.75 914 GLN A O 1
ATOM 5990 N N . LEU A 1 915 ? 36.983 80.581 66.129 1.00 21.59 915 LEU A N 1
ATOM 5991 C CA . LEU A 1 915 ? 36.919 79.159 66.467 1.00 20.14 915 LEU A CA 1
ATOM 5992 C C . LEU A 1 915 ? 36.693 78.306 65.224 1.00 19.33 915 LEU A C 1
ATOM 5993 O O . LEU A 1 915 ? 37.442 77.353 64.966 1.00 20.83 915 LEU A O 1
ATOM 5998 N N . ARG A 1 916 ? 35.657 78.627 64.442 1.00 18.18 916 ARG A N 1
ATOM 5999 C CA . ARG A 1 916 ? 35.389 77.854 63.233 1.00 19.63 916 ARG A CA 1
ATOM 6000 C C . ARG A 1 916 ? 36.546 77.931 62.242 1.00 21.97 916 ARG A C 1
ATOM 6001 O O . ARG A 1 916 ? 36.892 76.927 61.606 1.00 18.02 916 ARG A O 1
ATOM 6009 N N . VAL A 1 917 ? 37.158 79.114 62.086 1.00 21.33 917 VAL A N 1
ATOM 6010 C CA . VAL A 1 917 ? 38.282 79.223 61.161 1.00 18.10 917 VAL A CA 1
ATOM 6011 C C . VAL A 1 917 ? 39.419 78.307 61.600 1.00 20.97 917 VAL A C 1
ATOM 6012 O O . VAL A 1 917 ? 40.055 77.639 60.772 1.00 21.25 917 VAL A O 1
ATOM 6016 N N . ASN A 1 918 ? 39.691 78.261 62.909 1.00 19.88 918 ASN A N 1
ATOM 6017 C CA . ASN A 1 918 ? 40.772 77.418 63.417 1.00 22.79 918 ASN A CA 1
ATOM 6018 C C . ASN A 1 918 ? 40.481 75.939 63.179 1.00 21.32 918 ASN A C 1
ATOM 6019 O O . ASN A 1 918 ? 41.380 75.161 62.822 1.00 20.40 918 ASN A O 1
ATOM 6024 N N . LEU A 1 919 ? 39.234 75.525 63.392 1.00 19.50 919 LEU A N 1
ATOM 6025 C CA . LEU A 1 919 ? 38.878 74.133 63.143 1.00 20.78 919 LEU A CA 1
ATOM 6026 C C . LEU A 1 919 ? 38.998 73.792 61.662 1.00 20.94 919 LEU A C 1
ATOM 6027 O O . LEU A 1 919 ? 39.453 72.695 61.306 1.00 18.78 919 LEU A O 1
ATOM 6032 N N . TRP A 1 920 ? 38.613 74.721 60.778 1.00 17.78 920 TRP A N 1
ATOM 6033 C CA . TRP A 1 920 ? 38.720 74.422 59.352 1.00 18.91 920 TRP A CA 1
ATOM 6034 C C . TRP A 1 920 ? 40.177 74.358 58.918 1.00 19.63 920 TRP A C 1
ATOM 6035 O O . TRP A 1 920 ? 40.576 73.418 58.212 1.00 21.21 920 TRP A O 1
ATOM 6046 N N . LYS A 1 921 ? 41.000 75.312 59.379 1.00 18.67 921 LYS A N 1
ATOM 6047 C CA . LYS A 1 921 ? 42.442 75.218 59.147 1.00 21.72 921 LYS A CA 1
ATOM 6048 C C . LYS A 1 921 ? 42.992 73.867 59.603 1.00 20.16 921 LYS A C 1
ATOM 6049 O O . LYS A 1 921 ? 43.807 73.255 58.906 1.00 17.74 921 LYS A O 1
ATOM 6055 N N . LYS A 1 922 ? 42.561 73.381 60.776 1.00 21.19 922 LYS A N 1
ATOM 6056 C CA . LYS A 1 922 ? 43.083 72.101 61.270 1.00 19.43 922 LY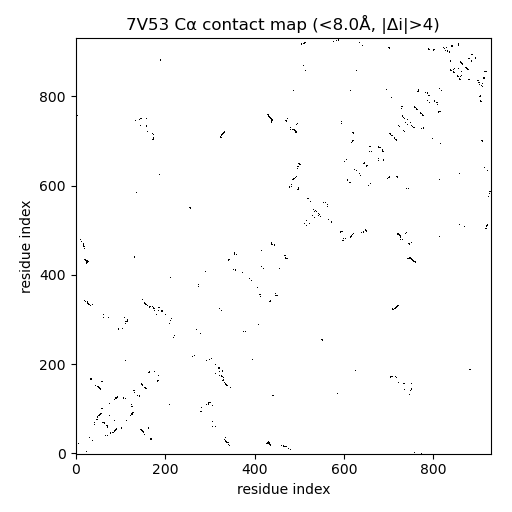S A CA 1
ATOM 6057 C C . LYS A 1 922 ? 42.679 70.951 60.347 1.00 20.45 922 LYS A C 1
ATOM 6058 O O . LYS A 1 922 ? 43.518 70.137 59.940 1.00 20.28 922 LYS A O 1
ATOM 6064 N N . HIS A 1 923 ? 41.394 70.890 59.977 1.00 20.12 923 HIS A N 1
ATOM 6065 C CA . HIS A 1 923 ? 40.895 69.745 59.210 1.00 23.48 923 HIS A CA 1
ATOM 6066 C C . HIS A 1 923 ? 41.366 69.783 57.766 1.00 21.31 923 HIS A C 1
ATOM 6067 O O . HIS A 1 923 ? 41.450 68.735 57.107 1.00 20.41 923 HIS A O 1
ATOM 6074 N N . PHE A 1 924 ? 41.675 70.969 57.260 1.00 22.78 924 PHE A N 1
ATOM 6075 C CA . PHE A 1 924 ? 42.273 71.096 55.935 1.00 22.70 924 PHE A CA 1
ATOM 6076 C C . PHE A 1 924 ? 43.777 70.837 55.938 1.00 21.85 924 PHE A C 1
ATOM 6077 O O . PHE A 1 924 ? 44.406 70.954 54.884 1.00 20.38 924 PHE A O 1
ATOM 6085 N N . GLY A 1 925 ? 44.375 70.494 57.080 1.00 17.28 925 GLY A N 1
ATOM 6086 C CA . GLY A 1 925 ? 45.809 70.257 57.096 1.00 19.53 925 GLY A CA 1
ATOM 6087 C C . GLY A 1 925 ? 46.671 71.500 57.068 1.00 23.70 925 GLY A C 1
ATOM 6088 O O . GLY A 1 925 ? 47.871 71.404 56.770 1.00 23.64 925 GLY A O 1
ATOM 6089 N N . LEU A 1 926 ? 46.094 72.667 57.350 1.00 19.10 926 LEU A N 1
ATOM 6090 C CA . LEU A 1 926 ? 46.794 73.940 57.256 1.00 23.22 926 LEU A CA 1
ATOM 6091 C C . LEU A 1 926 ? 47.531 74.316 58.534 1.00 25.79 926 LEU A C 1
ATOM 6092 O O . LEU A 1 926 ? 48.328 75.260 58.518 1.00 31.21 926 LEU A O 1
ATOM 6097 N N . SER A 1 927 ? 47.272 73.631 59.639 1.00 21.68 927 SER A N 1
ATOM 6098 C CA . SER A 1 927 ? 47.894 73.953 60.915 1.00 26.09 927 SER A CA 1
ATOM 6099 C C . SER A 1 927 ? 48.977 72.962 61.305 1.00 25.58 927 SER A C 1
ATOM 6100 O O . SER A 1 927 ? 49.518 73.061 62.404 1.00 28.69 927 SER A O 1
ATOM 6103 N N . GLN A 1 928 ? 49.313 72.020 60.440 1.00 24.74 928 GLN A N 1
ATOM 6104 C CA . GLN A 1 928 ? 50.261 71.010 60.853 1.00 29.47 928 GLN A CA 1
ATOM 6105 C C . GLN A 1 928 ? 51.692 71.526 60.717 1.00 32.95 928 GLN A C 1
ATOM 6106 O O . GLN A 1 928 ? 51.974 72.484 59.993 1.00 29.36 928 GLN A O 1
ATOM 6112 N N . GLY A 1 929 ? 52.606 70.882 61.450 1.00 27.96 929 GLY A N 1
ATOM 6113 C CA . GLY A 1 929 ? 54.011 71.137 61.267 1.00 34.67 929 GLY A CA 1
ATOM 6114 C C . GLY A 1 929 ? 54.561 70.396 60.067 1.00 34.07 929 GLY A C 1
ATOM 6115 O O . GLY A 1 929 ? 53.844 69.711 59.331 1.00 34.57 929 GLY A O 1
ATOM 6116 N N . PRO A 1 930 ? 55.866 70.525 59.855 1.00 33.94 930 PRO A N 1
ATOM 6117 C CA . PRO A 1 930 ? 56.497 69.859 58.711 1.00 37.13 930 PRO A CA 1
ATOM 6118 C C . PRO A 1 930 ? 56.535 68.349 58.903 1.00 35.54 930 PRO A C 1
ATOM 6119 O O . PRO A 1 930 ? 56.276 67.815 59.983 1.00 37.25 930 PRO A O 1
ATOM 6123 N N . GLY A 1 931 ? 56.866 67.659 57.818 1.00 40.90 931 GLY A N 1
ATOM 6124 C CA . GLY A 1 931 ? 57.064 66.221 57.859 1.00 45.99 931 GLY A CA 1
ATOM 6125 C C . GLY A 1 931 ? 55.790 65.408 57.957 1.00 47.16 931 GLY A C 1
ATOM 6126 O O . GLY A 1 931 ? 55.692 64.489 58.776 1.00 51.79 931 GLY A O 1
ATOM 6127 N N . GLY A 1 932 ? 54.804 65.724 57.134 1.00 45.47 932 GLY A N 1
ATOM 6128 C CA . GLY A 1 932 ? 53.568 64.979 57.124 1.00 46.25 932 GLY A CA 1
ATOM 6129 C C . GLY A 1 932 ? 53.471 64.045 55.932 1.00 37.28 932 GLY A C 1
ATOM 6130 O O . GLY A 1 932 ? 54.192 64.172 54.950 1.00 38.94 932 GLY A O 1
ATOM 6131 N N . PHE A 1 933 ? 52.548 63.096 56.017 1.00 31.78 933 PHE A N 1
ATOM 6132 C CA . PHE A 1 933 ? 52.205 62.341 54.829 1.00 28.76 933 PHE A CA 1
ATOM 6133 C C . PHE A 1 933 ? 50.995 62.907 54.115 1.00 26.21 933 PHE A C 1
ATOM 6134 O O . PHE A 1 933 ? 50.827 62.649 52.925 1.00 27.93 933 PHE A O 1
ATOM 6142 N N . VAL A 1 934 ? 50.175 63.690 54.807 1.00 29.25 934 VAL A N 1
ATOM 6143 C CA . VAL A 1 934 ? 49.023 64.365 54.223 1.00 27.17 934 VAL A CA 1
ATOM 6144 C C . VAL A 1 934 ? 49.423 65.818 53.979 1.00 27.28 934 VAL A C 1
ATOM 6145 O O . VAL A 1 934 ? 49.855 66.503 54.908 1.00 24.19 934 VAL A O 1
ATOM 6149 N N . LYS A 1 935 ? 49.295 66.287 52.736 1.00 29.44 935 LYS A N 1
ATOM 6150 C CA . LYS A 1 935 ? 49.686 67.648 52.390 1.00 32.46 935 LYS A CA 1
ATOM 6151 C C . LYS A 1 935 ? 48.650 68.657 52.880 1.00 28.74 935 LYS A C 1
ATOM 6152 O O . LYS A 1 935 ? 47.486 68.309 53.093 1.00 24.38 935 LYS A O 1
ATOM 6158 N N . PRO A 1 936 ? 49.056 69.920 53.066 1.00 25.54 936 PRO A N 1
ATOM 6159 C CA . PRO A 1 936 ? 48.072 70.983 53.324 1.00 27.48 936 PRO A CA 1
ATOM 6160 C C . PRO A 1 936 ? 47.139 71.184 52.136 1.00 27.37 936 PRO A C 1
ATOM 6161 O O . PRO A 1 936 ? 47.566 71.213 50.980 1.00 27.09 936 PRO A O 1
ATOM 6165 N N . ALA A 1 937 ? 45.848 71.339 52.430 1.00 21.42 937 ALA A N 1
ATOM 6166 C CA . ALA A 1 937 ? 44.859 71.635 51.390 1.00 26.21 937 ALA A CA 1
ATOM 6167 C C . ALA A 1 937 ? 44.759 73.147 51.175 1.00 25.86 937 ALA A C 1
ATOM 6168 O O . ALA A 1 937 ? 43.739 73.790 51.435 1.00 23.28 937 ALA A O 1
ATOM 6170 N N . SER A 1 938 ? 45.854 73.717 50.668 1.00 24.96 938 SER A N 1
ATOM 6171 C CA . SER A 1 938 ? 45.951 75.171 50.610 1.00 26.23 938 SER A CA 1
ATOM 6172 C C . SER A 1 938 ? 44.949 75.769 49.633 1.00 22.05 938 SER A C 1
ATOM 6173 O O . SER A 1 938 ? 44.596 76.939 49.772 1.00 25.80 938 SER A O 1
ATOM 6176 N N . GLU A 1 939 ? 44.451 74.976 48.685 1.00 27.72 939 GLU A N 1
ATOM 6177 C CA . GLU A 1 939 ? 43.371 75.419 47.820 1.00 28.51 939 GLU A CA 1
ATOM 6178 C C . GLU A 1 939 ? 42.138 75.849 48.607 1.00 32.85 939 GLU A C 1
ATOM 6179 O O . GLU A 1 939 ? 41.340 76.644 48.095 1.00 34.75 939 GLU A O 1
ATOM 6185 N N . LEU A 1 940 ? 41.976 75.377 49.846 1.00 27.08 940 LEU A N 1
ATOM 6186 C CA . LEU A 1 940 ? 40.783 75.679 50.625 1.00 24.30 940 LEU A CA 1
ATOM 6187 C C . LEU A 1 940 ? 40.947 76.890 51.540 1.00 25.07 940 LEU A C 1
ATOM 6188 O O . LEU A 1 940 ? 39.964 77.321 52.155 1.00 25.74 940 LEU A O 1
ATOM 6193 N N . SER A 1 941 ? 42.145 77.463 51.656 1.00 26.37 941 SER A N 1
ATOM 6194 C CA . SER A 1 941 ? 42.292 78.609 52.550 1.00 25.43 941 SER A CA 1
ATOM 6195 C C . SER A 1 941 ? 41.461 79.791 52.066 1.00 26.35 941 SER A C 1
ATOM 6196 O O . SER A 1 941 ? 41.034 80.624 52.874 1.00 24.62 941 SER A O 1
ATOM 6199 N N . ALA A 1 942 ? 41.174 79.852 50.763 1.00 25.22 942 ALA A N 1
ATOM 6200 C CA . ALA A 1 942 ? 40.316 80.911 50.235 1.00 27.74 942 ALA A CA 1
ATOM 6201 C C . ALA A 1 942 ? 38.886 80.851 50.764 1.00 28.38 942 ALA A C 1
ATOM 6202 O O . ALA A 1 942 ? 38.147 81.836 50.629 1.00 28.05 942 ALA A O 1
ATOM 6204 N N . TYR A 1 943 ? 38.462 79.730 51.346 1.00 26.57 943 TYR A N 1
ATOM 6205 C CA . TYR A 1 943 ? 37.074 79.565 51.765 1.00 23.74 943 TYR A CA 1
ATOM 6206 C C . TYR A 1 943 ? 36.870 79.663 53.270 1.00 24.13 943 TYR A C 1
ATOM 6207 O O . TYR A 1 943 ? 35.718 79.580 53.733 1.00 23.33 943 TYR A O 1
ATOM 6216 N N . LEU A 1 944 ? 37.938 79.908 54.036 1.00 23.14 944 LEU A N 1
ATOM 6217 C CA . LEU A 1 944 ? 37.866 79.812 55.492 1.00 24.94 944 LEU A CA 1
ATOM 6218 C C . LEU A 1 944 ? 36.889 80.812 56.084 1.00 26.34 944 LEU A C 1
ATOM 6219 O O . LEU A 1 944 ? 36.250 80.530 57.106 1.00 24.22 944 LEU A O 1
ATOM 6224 N N . SER A 1 945 ? 36.769 81.984 55.469 1.00 23.69 945 SER A N 1
ATOM 6225 C CA . SER A 1 945 ? 35.968 83.058 56.024 1.00 25.51 945 SER A CA 1
ATOM 6226 C C . SER A 1 945 ? 34.649 83.225 55.299 1.00 24.53 945 SER A C 1
ATOM 6227 O O . SER A 1 945 ? 33.911 84.160 55.601 1.00 26.17 945 SER A O 1
ATOM 6230 N N . ILE A 1 946 ? 34.329 82.340 54.360 1.00 22.42 946 ILE A N 1
ATOM 6231 C CA . ILE A 1 946 ? 33.070 82.443 53.632 1.00 22.20 946 ILE A CA 1
ATOM 6232 C C . ILE A 1 946 ? 32.342 81.100 53.680 1.00 23.32 946 ILE A C 1
ATOM 6233 O O . ILE A 1 946 ? 32.083 80.499 52.626 1.00 20.00 946 ILE A O 1
ATOM 6238 N N . PRO A 1 947 ? 31.968 80.602 54.867 1.00 23.38 947 PRO A N 1
ATOM 6239 C CA . PRO A 1 947 ? 31.404 79.240 54.950 1.00 19.59 947 PRO A CA 1
ATOM 6240 C C . PRO A 1 947 ? 30.017 79.102 54.340 1.00 25.34 947 PRO A C 1
ATOM 6241 O O . PRO A 1 947 ? 29.608 77.973 54.042 1.00 22.50 947 PRO A O 1
ATOM 6245 N N . ALA A 1 948 ? 29.277 80.202 54.150 1.00 24.46 948 ALA A N 1
ATOM 6246 C CA . ALA A 1 948 ? 27.941 80.146 53.573 1.00 22.15 948 ALA A CA 1
ATOM 6247 C C . ALA A 1 948 ? 27.949 80.416 52.076 1.00 23.21 948 ALA A C 1
ATOM 6248 O O . ALA A 1 948 ? 26.880 80.569 51.471 1.00 24.15 948 ALA A O 1
ATOM 6250 N N . ALA A 1 949 ? 29.126 80.476 51.465 1.00 23.22 949 ALA A N 1
ATOM 6251 C CA . ALA A 1 949 ? 29.221 80.621 50.023 1.00 22.99 949 ALA A CA 1
ATOM 6252 C C . ALA A 1 949 ? 29.085 79.254 49.370 1.00 26.20 949 ALA A C 1
ATOM 6253 O O . ALA A 1 949 ? 29.736 78.293 49.791 1.00 21.25 949 ALA A O 1
ATOM 6255 N N . GLN A 1 950 ? 28.256 79.177 48.331 1.00 22.76 950 GLN A N 1
ATOM 6256 C CA . GLN A 1 950 ? 28.114 77.927 47.594 1.00 25.51 950 GLN A CA 1
ATOM 6257 C C . GLN A 1 950 ? 29.460 77.428 47.087 1.00 25.48 950 GLN A C 1
ATOM 6258 O O . GLN A 1 950 ? 29.740 76.227 47.141 1.00 21.96 950 GLN A O 1
ATOM 6264 N N . GLU A 1 951 ? 30.319 78.349 46.625 1.00 25.85 951 GLU A N 1
ATOM 6265 C CA . GLU A 1 951 ? 31.672 78.003 46.200 1.00 27.64 951 GLU A CA 1
ATOM 6266 C C . GLU A 1 951 ? 32.469 77.325 47.313 1.00 26.69 951 GLU A C 1
ATOM 6267 O O . GLU A 1 951 ? 33.348 76.496 47.033 1.00 24.47 951 GLU A O 1
ATOM 6273 N N . ALA A 1 952 ? 32.193 77.657 48.575 1.00 24.38 952 ALA A N 1
ATOM 6274 C CA . ALA A 1 952 ? 32.955 77.045 49.662 1.00 25.08 952 ALA A CA 1
ATOM 6275 C C . ALA A 1 952 ? 32.558 75.586 49.857 1.00 23.57 952 ALA A C 1
ATOM 6276 O O . ALA A 1 952 ? 33.413 74.686 49.834 1.00 25.64 952 ALA A O 1
ATOM 6278 N N . TRP A 1 953 ? 31.269 75.315 50.065 1.00 23.04 953 TRP A N 1
ATOM 6279 C CA . TRP A 1 953 ? 30.920 73.918 50.309 1.00 25.00 953 TRP A CA 1
ATOM 6280 C C . TRP A 1 953 ? 31.157 73.064 49.070 1.00 25.18 953 TRP A C 1
ATOM 6281 O O . TRP A 1 953 ? 31.542 71.898 49.195 1.00 23.55 953 TRP A O 1
ATOM 6292 N N . GLU A 1 954 ? 31.024 73.636 47.874 1.00 22.27 954 GLU A N 1
ATOM 6293 C CA . GLU A 1 954 ? 31.312 72.847 46.680 1.00 22.84 954 GLU A CA 1
ATOM 6294 C C . GLU A 1 954 ? 32.794 72.480 46.601 1.00 21.22 954 GLU A C 1
ATOM 6295 O O . GLU A 1 954 ? 33.133 71.337 46.268 1.00 23.72 954 GLU A O 1
ATOM 6301 N N . ALA A 1 955 ? 33.690 73.407 46.972 1.00 22.42 955 ALA A N 1
ATOM 6302 C CA . ALA A 1 955 ? 35.117 73.087 47.027 1.00 24.51 955 ALA A CA 1
ATOM 6303 C C . ALA A 1 955 ? 35.419 72.052 48.106 1.00 23.37 955 ALA A C 1
ATOM 6304 O O . ALA A 1 955 ? 36.252 71.163 47.905 1.00 21.69 955 ALA A O 1
ATOM 6306 N N . ILE A 1 956 ? 34.770 72.168 49.265 1.00 23.00 956 ILE A N 1
ATOM 6307 C CA . ILE A 1 956 ? 35.002 71.223 50.351 1.00 22.59 956 ILE A CA 1
ATOM 6308 C C . ILE A 1 956 ? 34.506 69.830 49.960 1.00 20.18 956 ILE A C 1
ATOM 6309 O O . ILE A 1 956 ? 35.209 68.825 50.147 1.00 22.39 956 ILE A O 1
ATOM 6314 N N . GLN A 1 957 ? 33.305 69.752 49.380 1.00 19.85 957 GLN A N 1
ATOM 6315 C CA . GLN A 1 957 ? 32.785 68.464 48.921 1.00 20.24 957 GLN A CA 1
ATOM 6316 C C . GLN A 1 957 ? 33.703 67.826 47.883 1.00 23.84 957 GLN A C 1
ATOM 6317 O O . GLN A 1 957 ? 33.970 66.618 47.940 1.00 22.30 957 GLN A O 1
ATOM 6323 N N . THR A 1 958 ? 34.206 68.622 46.932 1.00 22.66 958 THR A N 1
ATOM 6324 C CA . THR A 1 958 ? 35.035 68.075 45.862 1.00 24.33 958 THR A CA 1
ATOM 6325 C C . THR A 1 958 ? 36.336 67.488 46.406 1.00 26.29 958 THR A C 1
ATOM 6326 O O . THR A 1 958 ? 36.738 66.379 46.025 1.00 24.02 958 THR A O 1
ATOM 6330 N N . LEU A 1 959 ? 37.035 68.236 47.265 1.00 22.95 959 LEU A N 1
ATOM 6331 C CA . LEU A 1 959 ? 38.283 67.723 47.813 1.00 25.38 959 LEU A CA 1
ATOM 6332 C C . LEU A 1 959 ? 38.039 66.497 48.690 1.00 22.60 959 LEU A C 1
ATOM 6333 O O . LEU A 1 959 ? 38.830 65.547 48.669 1.00 23.25 959 LEU A O 1
ATOM 6338 N N . ALA A 1 960 ? 36.965 66.503 49.481 1.00 20.28 960 ALA A N 1
ATOM 6339 C CA . ALA A 1 960 ? 36.670 65.329 50.298 1.00 20.72 960 ALA A CA 1
ATOM 6340 C C . ALA A 1 960 ? 36.454 64.107 49.424 1.00 20.95 960 ALA A C 1
ATOM 6341 O O . ALA A 1 960 ? 36.983 63.029 49.723 1.00 20.95 960 ALA A O 1
ATOM 6343 N N . LYS A 1 961 ? 35.690 64.263 48.335 1.00 21.44 961 LYS A N 1
ATOM 6344 C CA . LYS A 1 961 ? 35.431 63.138 47.436 1.00 28.80 961 LYS A CA 1
ATOM 6345 C C . LYS A 1 961 ? 36.715 62.677 46.760 1.00 26.67 961 LYS A C 1
ATOM 6346 O O . LYS A 1 961 ? 36.933 61.471 46.589 1.00 24.93 961 LYS A O 1
ATOM 6352 N N . GLU A 1 962 ? 37.590 63.623 46.386 1.00 23.38 962 GLU A N 1
ATOM 6353 C CA . GLU A 1 962 ? 38.862 63.250 45.763 1.00 25.13 962 GLU A CA 1
ATOM 6354 C C . GLU A 1 962 ? 39.803 62.567 46.756 1.00 24.98 962 GLU A C 1
ATOM 6355 O O . GLU A 1 962 ? 40.514 61.625 46.388 1.00 22.72 962 GLU A O 1
ATOM 6361 N N . ASN A 1 963 ? 39.841 63.029 48.013 1.00 22.88 963 ASN A N 1
ATOM 6362 C CA . ASN A 1 963 ? 40.636 62.327 49.023 1.00 21.49 963 ASN A CA 1
ATOM 6363 C C . ASN A 1 963 ? 40.150 60.887 49.184 1.00 21.72 963 ASN A C 1
ATOM 6364 O O . ASN A 1 963 ? 40.953 59.945 49.245 1.00 21.97 963 ASN A O 1
ATOM 6369 N N . THR A 1 964 ? 38.828 60.712 49.272 1.00 22.41 964 THR A N 1
ATOM 6370 C CA . THR A 1 964 ? 38.235 59.392 49.442 1.00 26.92 964 THR A CA 1
ATOM 6371 C C . THR A 1 964 ? 38.587 58.480 48.271 1.00 26.44 964 THR A C 1
ATOM 6372 O O . THR A 1 964 ? 38.900 57.302 48.471 1.00 25.23 964 THR A O 1
ATOM 6376 N N . ARG A 1 965 ? 38.545 59.014 47.037 1.00 25.61 965 ARG A N 1
ATOM 6377 C CA . ARG A 1 965 ? 38.915 58.222 45.869 1.00 28.13 965 ARG A CA 1
ATOM 6378 C C . ARG A 1 965 ? 40.362 57.759 45.956 1.00 29.17 965 ARG A C 1
ATOM 6379 O O . ARG A 1 965 ? 40.667 56.599 45.654 1.00 28.14 965 ARG A O 1
ATOM 6387 N N . ALA A 1 966 ? 41.263 58.641 46.394 1.00 26.31 966 ALA A N 1
ATOM 6388 C CA . ALA A 1 966 ? 42.666 58.254 46.559 1.00 27.51 966 ALA A CA 1
ATOM 6389 C C . ALA A 1 966 ? 42.830 57.160 47.618 1.00 27.63 966 ALA A C 1
ATOM 6390 O O . ALA A 1 966 ? 43.609 56.214 47.436 1.00 23.72 966 ALA A O 1
ATOM 6392 N N . TYR A 1 967 ? 42.107 57.273 48.736 1.00 23.87 967 TYR A N 1
ATOM 6393 C CA . TYR A 1 967 ? 42.183 56.246 49.769 1.00 25.52 967 TYR A CA 1
ATOM 6394 C C . TYR A 1 967 ? 41.658 54.915 49.248 1.00 27.70 967 TYR A C 1
ATOM 6395 O O . TYR A 1 967 ? 42.275 53.864 49.471 1.00 24.84 967 TYR A O 1
ATOM 6404 N N . GLU A 1 968 ? 40.532 54.942 48.534 1.00 25.61 968 GLU A N 1
ATOM 6405 C CA . GLU A 1 968 ? 39.913 53.703 48.075 1.00 28.09 968 GLU A CA 1
ATOM 6406 C C . GLU A 1 968 ? 40.721 53.022 46.979 1.00 29.02 968 GLU A C 1
ATOM 6407 O O . GLU A 1 968 ? 40.608 51.802 46.814 1.00 27.12 968 GLU A O 1
ATOM 6413 N N . ARG A 1 969 ? 41.533 53.775 46.234 1.00 27.50 969 ARG A N 1
ATOM 6414 C CA . ARG A 1 969 ? 42.360 53.149 45.212 1.00 25.89 969 ARG A CA 1
ATOM 6415 C C . ARG A 1 969 ? 43.301 52.130 45.833 1.00 32.50 969 ARG A C 1
ATOM 6416 O O . ARG A 1 969 ? 43.649 51.137 45.185 1.00 34.10 969 ARG A O 1
ATOM 6424 N N . THR A 1 970 ? 43.696 52.328 47.096 1.00 28.56 970 THR A N 1
ATOM 6425 C CA . THR A 1 970 ? 44.627 51.396 47.718 1.00 29.45 970 THR A CA 1
ATOM 6426 C C . THR A 1 970 ? 44.066 50.602 48.896 1.00 34.42 970 THR A C 1
ATOM 6427 O O . THR A 1 970 ? 44.605 49.525 49.192 1.00 32.35 970 THR A O 1
ATOM 6431 N N . PHE A 1 971 ? 43.003 51.075 49.571 1.00 26.84 971 PHE A N 1
ATOM 6432 C CA . PHE A 1 971 ? 42.490 50.425 50.781 1.00 27.73 971 PHE A CA 1
ATOM 6433 C C . PHE A 1 971 ? 41.100 49.867 50.515 1.00 28.59 971 PHE A C 1
ATOM 6434 O O . PHE A 1 971 ? 40.128 50.627 50.467 1.00 27.03 971 PHE A O 1
ATOM 6442 N N . ASN A 1 972 ? 40.986 48.543 50.395 1.00 31.20 972 ASN A N 1
ATOM 6443 C CA . ASN A 1 972 ? 39.666 47.954 50.209 1.00 27.16 972 ASN A CA 1
ATOM 6444 C C . ASN A 1 972 ? 38.943 47.692 51.522 1.00 28.46 972 ASN A C 1
ATOM 6445 O O . ASN A 1 972 ? 37.755 47.341 51.499 1.00 25.35 972 ASN A O 1
ATOM 6450 N N . PHE A 1 973 ? 39.618 47.884 52.656 1.00 24.03 973 PHE A N 1
ATOM 6451 C CA . PHE A 1 973 ? 39.083 47.540 53.964 1.00 24.89 973 PHE A CA 1
ATOM 6452 C C . PHE A 1 973 ? 38.451 48.716 54.701 1.00 26.31 973 PHE A C 1
ATOM 6453 O O . PHE A 1 973 ? 37.888 48.507 55.782 1.00 24.50 973 PHE A O 1
ATOM 6461 N N . ILE A 1 974 ? 38.540 49.937 54.177 1.00 23.93 974 ILE A N 1
ATOM 6462 C CA . ILE A 1 974 ? 37.920 51.069 54.867 1.00 23.39 974 ILE A CA 1
ATOM 6463 C C . ILE A 1 974 ? 36.441 51.156 54.497 1.00 22.64 974 ILE A C 1
ATOM 6464 O O . ILE A 1 974 ? 36.046 50.728 53.403 1.00 22.91 974 ILE A O 1
ATOM 6469 N N . PRO A 1 975 ? 35.599 51.710 55.367 1.00 20.48 975 PRO A N 1
ATOM 6470 C CA . PRO A 1 975 ? 34.220 52.009 54.971 1.00 20.76 975 PRO A CA 1
ATOM 6471 C C . PRO A 1 975 ? 34.194 52.842 53.701 1.00 26.26 975 PRO A C 1
ATOM 6472 O O . PRO A 1 975 ? 35.008 53.754 53.509 1.00 21.67 975 PRO A O 1
ATOM 6476 N N . GLN A 1 976 ? 33.254 52.508 52.826 1.00 24.29 976 GLN A N 1
ATOM 6477 C CA . GLN A 1 976 ? 33.189 53.089 51.496 1.00 25.10 976 GLN A CA 1
ATOM 6478 C C . GLN A 1 976 ? 31.875 52.634 50.886 1.00 26.40 976 GLN A C 1
ATOM 6479 O O . GLN A 1 976 ? 31.166 51.801 51.458 1.00 24.06 976 GLN A O 1
ATOM 6485 N N . ASN A 1 977 ? 31.553 53.194 49.719 1.00 25.84 977 ASN A N 1
ATOM 6486 C CA . ASN A 1 977 ? 30.226 52.967 49.155 1.00 25.54 977 ASN A CA 1
ATOM 6487 C C . ASN A 1 977 ? 30.107 51.614 48.473 1.00 23.40 977 ASN A C 1
ATOM 6488 O O . ASN A 1 977 ? 29.086 50.936 48.631 1.00 25.71 977 ASN A O 1
ATOM 6493 N N . ILE A 1 978 ? 31.116 51.233 47.694 1.00 25.22 978 ILE A N 1
ATOM 6494 C CA . ILE A 1 978 ? 31.061 50.083 46.798 1.00 30.86 978 ILE A CA 1
ATOM 6495 C C . ILE A 1 978 ? 32.030 49.019 47.298 1.00 29.04 978 ILE A C 1
ATOM 6496 O O . ILE A 1 978 ? 33.212 49.300 47.542 1.00 23.69 978 ILE A O 1
ATOM 6501 N N . SER A 1 979 ? 31.539 47.794 47.427 1.00 29.10 979 SER A N 1
ATOM 6502 C CA . SER A 1 979 ? 32.422 46.693 47.781 1.00 28.18 979 SER A CA 1
ATOM 6503 C C . SER A 1 979 ? 33.470 46.497 46.695 1.00 28.43 979 SER A C 1
ATOM 6504 O O . SER A 1 979 ? 33.162 46.540 45.505 1.00 28.62 979 SER A O 1
ATOM 6507 N N . GLN A 1 980 ? 34.717 46.291 47.112 1.00 29.64 980 GLN A N 1
ATOM 6508 C CA . GLN A 1 980 ? 35.803 45.910 46.223 1.00 26.67 980 GLN A CA 1
ATOM 6509 C C . GLN A 1 980 ? 36.076 44.408 46.253 1.00 30.60 980 GLN A C 1
ATOM 6510 O O . GLN A 1 980 ? 36.977 43.940 45.557 1.00 32.60 980 GLN A O 1
ATOM 6516 N N . THR A 1 981 ? 35.335 43.645 47.043 1.00 30.76 981 THR A N 1
ATOM 6517 C CA . THR A 1 981 ? 35.602 42.224 47.196 1.00 34.14 981 THR A CA 1
ATOM 6518 C C . THR A 1 981 ? 34.474 41.328 46.722 1.00 36.47 981 THR A C 1
ATOM 6519 O O . THR A 1 981 ? 34.723 40.141 46.487 1.00 35.89 981 THR A O 1
ATOM 6523 N N . GLN A 1 982 ? 33.252 41.848 46.589 1.00 35.65 982 GLN A N 1
ATOM 6524 C CA . GLN A 1 982 ? 32.133 41.022 46.139 1.00 39.80 982 GLN A CA 1
ATOM 6525 C C . GLN A 1 982 ? 32.439 40.351 44.806 1.00 51.64 982 GLN A C 1
ATOM 6526 O O . GLN A 1 982 ? 32.037 39.202 44.575 1.00 57.97 982 GLN A O 1
ATOM 6532 N N . LEU A 1 983 ? 33.173 41.040 43.931 1.00 50.71 983 LEU A N 1
ATOM 6533 C CA . LEU A 1 983 ? 33.645 40.479 42.663 1.00 54.43 983 LEU A CA 1
ATOM 6534 C C . LEU A 1 983 ? 34.251 39.071 42.795 1.00 54.97 983 LEU A C 1
ATOM 6535 O O . LEU A 1 983 ? 35.251 38.862 43.489 1.00 60.06 983 LEU A O 1
ATOM 6537 N N . PHE A 1 993 ? 21.639 46.507 41.019 1.00 59.57 993 PHE A N 1
ATOM 6538 C CA . PHE A 1 993 ? 22.924 46.980 41.533 1.00 65.79 993 PHE A CA 1
ATOM 6539 C C . PHE A 1 993 ? 23.729 47.695 40.450 1.00 66.36 993 PHE A C 1
ATOM 6540 O O . PHE A 1 993 ? 24.850 47.281 40.130 1.00 67.87 993 PHE A O 1
ATOM 6548 N N . GLU A 1 994 ? 23.154 48.777 39.910 1.00 66.12 994 GLU A N 1
ATOM 6549 C CA . GLU A 1 994 ? 23.711 49.413 38.717 1.00 68.51 994 GLU A CA 1
ATOM 6550 C C . GLU A 1 994 ? 25.097 49.988 38.989 1.00 67.22 994 GLU A C 1
ATOM 6551 O O . GLU A 1 994 ? 26.028 49.797 38.195 1.00 68.44 994 GLU A O 1
ATOM 6553 N N . ASP A 1 995 ? 25.254 50.688 40.111 1.00 62.92 995 ASP A N 1
ATOM 6554 C CA . ASP A 1 995 ? 26.550 51.242 40.484 1.00 63.86 995 ASP A CA 1
ATOM 6555 C C . ASP A 1 995 ? 27.516 50.199 41.036 1.00 60.31 995 ASP A C 1
ATOM 6556 O O . ASP A 1 995 ? 28.704 50.506 41.190 1.00 57.86 995 ASP A O 1
ATOM 6558 N N . GLY A 1 996 ? 27.054 48.986 41.325 1.00 57.37 996 GLY A N 1
ATOM 6559 C CA . GLY A 1 996 ? 27.856 47.959 41.962 1.00 48.82 996 GLY A CA 1
ATOM 6560 C C . GLY A 1 996 ? 27.204 47.465 43.238 1.00 44.09 996 GLY A C 1
ATOM 6561 O O . GLY A 1 996 ? 26.088 47.855 43.596 1.00 52.21 996 GLY A O 1
ATOM 6562 N N . PHE A 1 997 ? 27.908 46.598 43.927 1.00 36.42 997 PHE A N 1
ATOM 6563 C CA . PHE A 1 997 ? 27.344 46.058 45.162 1.00 39.90 997 PHE A CA 1
ATOM 6564 C C . PHE A 1 997 ? 27.767 46.919 46.352 1.00 34.26 997 PHE A C 1
ATOM 6565 O O . PHE A 1 997 ? 28.952 47.248 46.472 1.00 28.95 997 PHE A O 1
ATOM 6573 N N . PRO A 1 998 ? 26.850 47.298 47.245 1.00 34.41 998 PRO A N 1
ATOM 6574 C CA . PRO A 1 998 ? 27.244 48.159 48.373 1.00 34.47 998 PRO A CA 1
ATOM 6575 C C . PRO A 1 998 ? 28.250 47.439 49.259 1.00 34.16 998 PRO A C 1
ATOM 6576 O O . PRO A 1 998 ? 28.190 46.224 49.431 1.00 30.06 998 PRO A O 1
ATOM 6580 N N . ALA A 1 999 ? 29.198 48.196 49.801 1.00 30.16 999 ALA A N 1
ATOM 6581 C CA . ALA A 1 999 ? 30.177 47.606 50.700 1.00 29.51 999 ALA A CA 1
ATOM 6582 C C . ALA A 1 999 ? 29.526 47.252 52.039 1.00 30.45 999 ALA A C 1
ATOM 6583 O O . ALA A 1 999 ? 28.651 47.973 52.541 1.00 26.41 999 ALA A O 1
ATOM 6585 N N . SER A 1 1000 ? 29.960 46.127 52.613 1.00 25.60 1000 SER A N 1
ATOM 6586 C CA . SER A 1 1000 ? 29.420 45.614 53.863 1.00 26.17 1000 SER A CA 1
ATOM 6587 C C . SER A 1 1000 ? 30.014 46.350 55.068 1.00 22.80 1000 SER A C 1
ATOM 6588 O O . SER A 1 1000 ? 31.040 47.028 54.974 1.00 24.04 1000 SER A O 1
ATOM 6591 N N . ILE A 1 1001 ? 29.338 46.205 56.215 1.00 21.59 1001 ILE A N 1
ATOM 6592 C CA . ILE A 1 1001 ? 29.867 46.715 57.481 1.00 22.93 1001 ILE A CA 1
ATOM 6593 C C . ILE A 1 1001 ? 31.319 46.295 57.672 1.00 26.81 1001 ILE A C 1
ATOM 6594 O O . ILE A 1 1001 ? 32.132 47.053 58.211 1.00 23.77 1001 ILE A O 1
ATOM 6599 N N . TRP A 1 1002 ? 31.666 45.070 57.260 1.00 24.99 1002 TRP A N 1
ATOM 6600 C CA . TRP A 1 1002 ? 33.056 44.659 57.122 1.00 25.63 1002 TRP A CA 1
ATOM 6601 C C . TRP A 1 1002 ? 33.385 44.763 55.646 1.00 26.46 1002 TRP A C 1
ATOM 6602 O O . TRP A 1 1002 ? 32.971 43.891 54.868 1.00 25.29 1002 TRP A O 1
ATOM 6613 N N . PRO A 1 1003 ? 34.105 45.804 55.202 1.00 28.38 1003 PRO A N 1
ATOM 6614 C CA . PRO A 1 1003 ? 34.180 46.081 53.754 1.00 25.10 1003 PRO A CA 1
ATOM 6615 C C . PRO A 1 1003 ? 34.851 44.991 52.928 1.00 24.73 1003 PRO A C 1
ATOM 6616 O O . PRO A 1 1003 ? 34.604 44.938 51.719 1.00 24.82 1003 PRO A O 1
ATOM 6620 N N . THR A 1 1004 ? 35.683 44.133 53.518 1.00 25.85 1004 THR A N 1
ATOM 6621 C CA . THR A 1 1004 ? 36.299 43.034 52.776 1.00 29.44 1004 THR A CA 1
ATOM 6622 C C . THR A 1 1004 ? 35.422 41.780 52.754 1.00 32.26 1004 THR A C 1
ATOM 6623 O O . THR A 1 1004 ? 35.841 40.741 52.223 1.00 33.38 1004 THR A O 1
ATOM 6627 N N . TRP A 1 1005 ? 34.216 41.865 53.301 1.00 28.67 1005 TRP A N 1
ATOM 6628 C CA . TRP A 1 1005 ? 33.271 40.760 53.284 1.00 27.26 1005 TRP A CA 1
ATOM 6629 C C . TRP A 1 1005 ? 32.673 40.617 51.895 1.00 34.22 1005 TRP A C 1
ATOM 6630 O O . TRP A 1 1005 ? 32.403 41.612 51.217 1.00 33.11 1005 TRP A O 1
ATOM 6641 N N . ALA A 1 1006 ? 32.456 39.373 51.470 1.00 29.90 1006 ALA A N 1
ATOM 6642 C CA . ALA A 1 1006 ? 31.688 39.105 50.266 1.00 32.48 1006 ALA A CA 1
ATOM 6643 C C . ALA A 1 1006 ? 30.645 38.048 50.588 1.00 34.01 1006 ALA A C 1
ATOM 6644 O O . ALA A 1 1006 ? 30.917 37.112 51.343 1.00 32.68 1006 ALA A O 1
ATOM 6646 N N . TYR A 1 1007 ? 29.452 38.222 50.037 1.00 34.60 1007 TYR A N 1
ATOM 6647 C CA . TYR A 1 1007 ? 28.383 37.253 50.202 1.00 37.71 1007 TYR A CA 1
ATOM 6648 C C . TYR A 1 1007 ? 28.581 36.098 49.230 1.00 42.77 1007 TYR A C 1
ATOM 6649 O O . TYR A 1 1007 ? 28.968 36.299 48.074 1.00 43.07 1007 TYR A O 1
ATOM 6658 N N . ARG A 1 1008 ? 28.335 34.881 49.717 1.00 43.97 1008 ARG A N 1
ATOM 6659 C CA . ARG A 1 1008 ? 28.589 33.688 48.911 1.00 47.93 1008 ARG A CA 1
ATOM 6660 C C . ARG A 1 1008 ? 27.696 33.646 47.682 1.00 49.58 1008 ARG A C 1
ATOM 6661 O O . ARG A 1 1008 ? 28.152 33.312 46.583 1.00 51.31 1008 ARG A O 1
ATOM 6669 N N . LYS A 1 1009 ? 26.421 33.971 47.850 1.00 50.73 1009 LYS A N 1
ATOM 6670 C CA . LYS A 1 1009 ? 25.441 33.898 46.771 1.00 55.35 1009 LYS A CA 1
ATOM 6671 C C . LYS A 1 1009 ? 24.712 35.230 46.697 1.00 60.24 1009 LYS A C 1
ATOM 6672 O O . LYS A 1 1009 ? 23.944 35.561 47.624 1.00 58.91 1009 LYS A O 1
ATOM 6674 N N . PRO A 1 1010 ? 24.933 36.029 45.650 1.00 65.06 1010 PRO A N 1
ATOM 6675 C CA . PRO A 1 1010 ? 24.109 37.237 45.475 1.00 68.67 1010 PRO A CA 1
ATOM 6676 C C . PRO A 1 1010 ? 22.619 36.928 45.448 1.00 70.57 1010 PRO A C 1
ATOM 6677 O O . PRO A 1 1010 ? 21.814 37.714 45.971 1.00 65.67 1010 PRO A O 1
ATOM 6681 N N . GLY A 1 1011 ? 22.235 35.784 44.872 1.00 70.34 1011 GLY A N 1
ATOM 6682 C CA . GLY A 1 1011 ? 20.851 35.341 44.847 1.00 66.77 1011 GLY A CA 1
ATOM 6683 C C . GLY A 1 1011 ? 20.289 35.076 46.228 1.00 69.84 1011 GLY A C 1
ATOM 6684 O O . GLY A 1 1011 ? 19.317 35.719 46.642 1.00 76.81 1011 GLY A O 1
ATOM 6685 N N . GLU A 1 1012 ? 20.889 34.132 46.954 1.00 66.68 1012 GLU A N 1
ATOM 6686 C CA . GLU A 1 1012 ? 20.514 33.844 48.340 1.00 65.49 1012 GLU A CA 1
ATOM 6687 C C . GLU A 1 1012 ? 21.573 34.487 49.232 1.00 60.87 1012 GLU A C 1
ATOM 6688 O O . GLU A 1 1012 ? 22.602 33.884 49.541 1.00 57.12 1012 GLU A O 1
ATOM 6690 N N . LEU A 1 1013 ? 21.324 35.738 49.637 1.00 63.55 1013 LEU A N 1
ATOM 6691 C CA . LEU A 1 1013 ? 22.274 36.418 50.517 1.00 56.77 1013 LEU A CA 1
ATOM 6692 C C . LEU A 1 1013 ? 22.373 35.720 51.871 1.00 53.84 1013 LEU A C 1
ATOM 6693 O O . LEU A 1 1013 ? 23.424 35.773 52.523 1.00 50.74 1013 LEU A O 1
ATOM 6695 N N . ARG A 1 1014 ? 21.306 35.034 52.295 1.00 56.88 1014 ARG A N 1
ATOM 6696 C CA . ARG A 1 1014 ? 21.306 34.281 53.547 1.00 57.05 1014 ARG A CA 1
ATOM 6697 C C . ARG A 1 1014 ? 22.188 33.035 53.505 1.00 57.84 1014 ARG A C 1
ATOM 6698 O O . ARG A 1 1014 ? 22.295 32.349 54.529 1.00 61.37 1014 ARG A O 1
ATOM 6706 N N . ALA A 1 1015 ? 22.805 32.719 52.358 1.00 57.99 1015 ALA A N 1
ATOM 6707 C CA . ALA A 1 1015 ? 23.796 31.651 52.235 1.00 51.91 1015 ALA A CA 1
ATOM 6708 C C . ALA A 1 1015 ? 25.117 31.982 52.926 1.00 49.98 1015 ALA A C 1
ATOM 6709 O O . ALA A 1 1015 ? 26.042 31.159 52.902 1.00 53.35 1015 ALA A O 1
ATOM 6711 N N . GLY A 1 1016 ? 25.233 33.157 53.528 1.00 46.42 1016 GLY A N 1
ATOM 6712 C CA . GLY A 1 1016 ? 26.433 33.526 54.248 1.00 43.65 1016 GLY A CA 1
ATOM 6713 C C . GLY A 1 1016 ? 27.511 34.103 53.348 1.00 39.46 1016 GLY A C 1
ATOM 6714 O O . GLY A 1 1016 ? 27.288 34.530 52.208 1.00 40.21 1016 GLY A O 1
ATOM 6715 N N . GLY A 1 1017 ? 28.716 34.112 53.896 1.00 37.34 1017 GLY A N 1
ATOM 6716 C CA . GLY A 1 1017 ? 29.843 34.689 53.201 1.00 35.08 1017 GLY A CA 1
ATOM 6717 C C . GLY A 1 1017 ? 31.053 34.647 54.098 1.00 38.50 1017 GLY A C 1
ATOM 6718 O O . GLY A 1 1017 ? 31.080 33.915 55.093 1.00 35.97 1017 GLY A O 1
ATOM 6719 N N . GLN A 1 1018 ? 32.051 35.456 53.749 1.00 30.86 1018 GLN A N 1
ATOM 6720 C CA . GLN A 1 1018 ? 33.307 35.434 54.475 1.00 29.88 1018 GLN A CA 1
ATOM 6721 C C . GLN A 1 1018 ? 34.096 36.689 54.135 1.00 30.02 1018 GLN A C 1
ATOM 6722 O O . GLN A 1 1018 ? 33.863 37.332 53.109 1.00 30.32 1018 GLN A O 1
ATOM 6728 N N . LEU A 1 1019 ? 35.046 37.007 55.007 1.00 26.88 1019 LEU A N 1
ATOM 6729 C CA . LEU A 1 1019 ? 36.039 38.030 54.717 1.00 31.59 1019 LEU A CA 1
ATOM 6730 C C . LEU A 1 1019 ? 36.946 37.531 53.606 1.00 33.36 1019 LEU A C 1
ATOM 6731 O O . LEU A 1 1019 ? 37.577 36.484 53.748 1.00 34.70 1019 LEU A O 1
ATOM 6736 N N . MET A 1 1020 ? 37.022 38.282 52.508 1.00 32.72 1020 MET A N 1
ATOM 6737 C CA . MET A 1 1020 ? 37.888 37.890 51.404 1.00 31.49 1020 MET A CA 1
ATOM 6738 C C . MET A 1 1020 ? 39.333 38.301 51.636 1.00 35.59 1020 MET A C 1
ATOM 6739 O O . MET A 1 1020 ? 40.240 37.685 51.067 1.00 29.92 1020 MET A O 1
ATOM 6744 N N . GLU A 1 1021 ? 39.552 39.341 52.437 1.00 31.79 1021 GLU A N 1
ATOM 6745 C CA . GLU A 1 1021 ? 40.849 39.836 52.871 1.00 31.29 1021 GLU A CA 1
ATOM 6746 C C . GLU A 1 1021 ? 40.730 40.283 54.324 1.00 29.81 1021 GLU A C 1
ATOM 6747 O O . GLU A 1 1021 ? 39.629 40.577 54.798 1.00 31.07 1021 GLU A O 1
ATOM 6753 N N . PRO A 1 1022 ? 41.841 40.336 55.057 1.00 30.07 1022 PRO A N 1
ATOM 6754 C CA . PRO A 1 1022 ? 41.753 40.657 56.485 1.00 28.79 1022 PRO A CA 1
ATOM 6755 C C . PRO A 1 1022 ? 41.261 42.072 56.734 1.00 30.55 1022 PRO A C 1
ATOM 6756 O O . PRO A 1 1022 ? 41.445 42.979 55.916 1.00 28.63 1022 PRO A O 1
ATOM 6760 N N . MET A 1 1023 ? 40.610 42.241 57.878 1.00 29.56 1023 MET A N 1
ATOM 6761 C CA . MET A 1 1023 ? 40.256 43.534 58.425 1.00 30.25 1023 MET A CA 1
ATOM 6762 C C . MET A 1 1023 ? 41.297 43.949 59.453 1.00 28.73 1023 MET A C 1
ATOM 6763 O O . MET A 1 1023 ? 41.960 43.090 60.046 1.00 30.32 1023 MET A O 1
ATOM 6768 N N . PRO A 1 1024 ? 41.485 45.256 59.668 1.00 29.55 1024 PRO A N 1
ATOM 6769 C CA . PRO A 1 1024 ? 42.486 45.702 60.662 1.00 26.04 1024 PRO A CA 1
ATOM 6770 C C . PRO A 1 1024 ? 42.228 45.211 62.085 1.00 24.06 1024 PRO A C 1
ATOM 6771 O O . PRO A 1 1024 ? 43.174 45.171 62.884 1.00 26.18 1024 PRO A O 1
ATOM 6775 N N . TYR A 1 1025 ? 40.991 44.859 62.449 1.00 24.15 1025 TYR A N 1
ATOM 6776 C CA . TYR A 1 1025 ? 40.794 44.333 63.801 1.00 26.37 1025 TYR A CA 1
ATOM 6777 C C . TYR A 1 1025 ? 41.340 42.912 63.971 1.00 27.53 1025 TYR A C 1
ATOM 6778 O O . TYR A 1 1025 ? 41.280 42.380 65.085 1.00 26.53 1025 TYR A O 1
ATOM 6787 N N . GLN A 1 1026 ? 41.873 42.299 62.917 1.00 26.19 1026 GLN A N 1
ATOM 6788 C CA . GLN A 1 1026 ? 42.439 40.956 62.980 1.00 28.76 1026 GLN A CA 1
ATOM 6789 C C . GLN A 1 1026 ? 43.955 41.007 63.108 1.00 28.93 1026 GLN A C 1
ATOM 6790 O O . GLN A 1 1026 ? 44.621 41.881 62.541 1.00 24.07 1026 GLN A O 1
ATOM 6796 N N . GLU A 1 1027 ? 44.499 40.038 63.851 1.00 27.56 1027 GLU A N 1
ATOM 6797 C CA . GLU A 1 1027 ? 45.943 39.976 64.048 1.00 28.29 1027 GLU A CA 1
ATOM 6798 C C . GLU A 1 1027 ? 46.696 39.660 62.762 1.00 28.63 1027 GLU A C 1
ATOM 6799 O O . GLU A 1 1027 ? 47.808 40.166 62.562 1.00 31.19 1027 GLU A O 1
ATOM 6805 N N . ILE A 1 1028 ? 46.119 38.844 61.873 1.00 29.83 1028 ILE A N 1
ATOM 6806 C CA . ILE A 1 1028 ? 46.785 38.536 60.605 1.00 30.21 1028 ILE A CA 1
ATOM 6807 C C . ILE A 1 1028 ? 46.875 39.735 59.670 1.00 31.68 1028 ILE A C 1
ATOM 6808 O O . ILE A 1 1028 ? 47.608 39.676 58.677 1.00 28.93 1028 ILE A O 1
ATOM 6813 N N . PHE A 1 1029 ? 46.133 40.816 59.940 1.00 29.49 1029 PHE A N 1
ATOM 6814 C CA . PHE A 1 1029 ? 46.366 42.066 59.221 1.00 27.46 1029 PHE A CA 1
ATOM 6815 C C . PHE A 1 1029 ? 47.740 42.630 59.567 1.00 28.84 1029 PHE A C 1
ATOM 6816 O O . PHE A 1 1029 ? 48.379 43.285 58.737 1.00 30.47 1029 PHE A O 1
ATOM 6824 N N . TRP A 1 1030 ? 48.227 42.347 60.773 1.00 27.66 1030 TRP A N 1
ATOM 6825 C CA . TRP A 1 1030 ? 49.445 42.937 61.302 1.00 27.55 1030 TRP A CA 1
ATOM 6826 C C . TRP A 1 1030 ? 50.618 41.977 61.406 1.00 33.31 1030 TRP A C 1
ATOM 6827 O O . TRP A 1 1030 ? 51.765 42.427 61.308 1.00 34.32 1030 TRP A O 1
ATOM 6838 N N . ARG A 1 1031 ? 50.370 40.674 61.595 1.00 33.59 1031 ARG A N 1
ATOM 6839 C CA . ARG A 1 1031 ? 51.428 39.704 61.871 1.00 36.14 1031 ARG A CA 1
ATOM 6840 C C . ARG A 1 1031 ? 51.225 38.440 61.050 1.00 32.45 1031 ARG A C 1
ATOM 6841 O O . ARG A 1 1031 ? 50.104 37.939 60.939 1.00 34.31 1031 ARG A O 1
ATOM 6849 N N . SER A 1 1032 ? 52.316 37.924 60.491 1.00 32.45 1032 SER A N 1
ATOM 6850 C CA . SER A 1 1032 ? 52.268 36.668 59.748 1.00 43.68 1032 SER A CA 1
ATOM 6851 C C . SER A 1 1032 ? 51.870 35.506 60.653 1.00 40.61 1032 SER A C 1
ATOM 6852 O O . SER A 1 1032 ? 52.156 35.494 61.854 1.00 35.59 1032 SER A O 1
ATOM 6855 N N . SER A 1 1033 ? 51.203 34.521 60.059 1.00 42.71 1033 SER A N 1
ATOM 6856 C CA . SER A 1 1033 ? 50.900 33.244 60.696 1.00 45.11 1033 SER A CA 1
ATOM 6857 C C . SER A 1 1033 ? 51.597 32.124 59.912 1.00 48.34 1033 SER A C 1
ATOM 6858 O O . SER A 1 1033 ? 52.406 32.383 59.021 1.00 47.23 1033 SER A O 1
ATOM 6861 N N . ASN A 1 1034 ? 51.299 30.864 60.247 1.00 48.58 1034 ASN A N 1
ATOM 6862 C CA . ASN A 1 1034 ? 51.972 29.786 59.521 1.00 53.99 1034 ASN A CA 1
ATOM 6863 C C . ASN A 1 1034 ? 51.535 29.736 58.061 1.00 54.64 1034 ASN A C 1
ATOM 6864 O O . ASN A 1 1034 ? 52.354 29.437 57.187 1.00 55.85 1034 ASN A O 1
ATOM 6869 N N . LEU A 1 1035 ? 50.274 30.067 57.767 1.00 52.88 1035 LEU A N 1
ATOM 6870 C CA . LEU A 1 1035 ? 49.790 30.001 56.397 1.00 54.94 1035 LEU A CA 1
ATOM 6871 C C . LEU A 1 1035 ? 49.567 31.355 55.720 1.00 58.96 1035 LEU A C 1
ATOM 6872 O O . LEU A 1 1035 ? 49.565 31.400 54.486 1.00 61.08 1035 LEU A O 1
ATOM 6877 N N . THR A 1 1036 ? 49.426 32.462 56.463 1.00 54.30 1036 THR A N 1
ATOM 6878 C CA . THR A 1 1036 ? 49.290 33.777 55.840 1.00 50.70 1036 THR A CA 1
ATOM 6879 C C . THR A 1 1036 ? 50.519 34.652 56.071 1.00 51.24 1036 THR A C 1
ATOM 6880 O O . THR A 1 1036 ? 51.187 34.569 57.106 1.00 52.38 1036 THR A O 1
ATOM 6884 N N . SER A 1 1037 ? 50.796 35.510 55.092 1.00 47.81 1037 SER A N 1
ATOM 6885 C CA . SER A 1 1037 ? 51.799 36.559 55.201 1.00 48.06 1037 SER A CA 1
ATOM 6886 C C . SER A 1 1037 ? 51.120 37.927 55.202 1.00 42.46 1037 SER A C 1
ATOM 6887 O O . SER A 1 1037 ? 50.017 38.100 54.673 1.00 42.96 1037 SER A O 1
ATOM 6890 N N . VAL A 1 1038 ? 51.802 38.908 55.791 1.00 42.61 1038 VAL A N 1
ATOM 6891 C CA . VAL A 1 1038 ? 51.203 40.224 55.982 1.00 41.76 1038 VAL A CA 1
ATOM 6892 C C . VAL A 1 1038 ? 51.082 40.944 54.645 1.00 37.80 1038 VAL A C 1
ATOM 6893 O O . VAL A 1 1038 ? 52.089 41.242 53.991 1.00 37.07 1038 VAL A O 1
ATOM 6897 N N . LYS A 1 1039 ? 49.846 41.253 54.250 1.00 33.57 1039 LYS A N 1
ATOM 6898 C CA . LYS A 1 1039 ? 49.612 42.023 53.031 1.00 31.01 1039 LYS A CA 1
ATOM 6899 C C . LYS A 1 1039 ? 50.056 43.472 53.214 1.00 38.53 1039 LYS A C 1
ATOM 6900 O O . LYS A 1 1039 ? 49.876 44.059 54.283 1.00 37.76 1039 LYS A O 1
ATOM 6902 N N . THR A 1 1040 ? 50.638 44.051 52.166 1.00 35.00 1040 THR A N 1
ATOM 6903 C CA . THR A 1 1040 ? 51.034 45.453 52.158 1.00 35.08 1040 THR A CA 1
ATOM 6904 C C . THR A 1 1040 ? 50.146 46.254 51.205 1.00 31.28 1040 THR A C 1
ATOM 6905 O O . THR A 1 1040 ? 49.373 45.711 50.409 1.00 34.83 1040 THR A O 1
ATOM 6909 N N . PHE A 1 1041 ? 50.260 47.573 51.301 1.00 30.46 1041 PHE A N 1
ATOM 6910 C CA . PHE A 1 1041 ? 49.412 48.481 50.555 1.00 31.11 1041 PHE A CA 1
ATOM 6911 C C . PHE A 1 1041 ? 50.263 49.602 49.987 1.00 31.66 1041 PHE A C 1
ATOM 6912 O O . PHE A 1 1041 ? 51.181 50.088 50.666 1.00 34.02 1041 PHE A O 1
ATOM 6920 N N . PRO A 1 1042 ? 50.005 50.002 48.739 1.00 31.14 1042 PRO A N 1
ATOM 6921 C CA . PRO A 1 1042 ? 50.670 51.187 48.200 1.00 32.09 1042 PRO A CA 1
ATOM 6922 C C . PRO A 1 1042 ? 50.217 52.435 48.930 1.00 30.64 1042 PRO A C 1
ATOM 6923 O O . PRO A 1 1042 ? 49.079 52.502 49.426 1.00 31.54 1042 PRO A O 1
ATOM 6927 N N . PRO A 1 1043 ? 51.060 53.465 49.001 1.00 32.72 1043 PRO A N 1
ATOM 6928 C CA . PRO A 1 1043 ? 50.631 54.725 49.613 1.00 28.71 1043 PRO A CA 1
ATOM 6929 C C . PRO A 1 1043 ? 49.504 55.349 48.821 1.00 32.37 1043 PRO A C 1
ATOM 6930 O O . PRO A 1 1043 ? 49.452 55.233 47.581 1.00 33.42 1043 PRO A O 1
ATOM 6934 N N . PRO A 1 1044 ? 48.569 56.026 49.489 1.00 30.82 1044 PRO A N 1
ATOM 6935 C CA . PRO A 1 1044 ? 47.622 56.872 48.756 1.00 29.14 1044 PRO A CA 1
ATOM 6936 C C . PRO A 1 1044 ? 48.363 58.001 48.060 1.00 30.43 1044 PRO A C 1
ATOM 6937 O O . PRO A 1 1044 ? 49.380 58.502 48.543 1.00 29.06 1044 PRO A O 1
ATOM 6941 N N . ASN A 1 1045 ? 47.837 58.403 46.912 1.00 30.46 1045 ASN A N 1
ATOM 6942 C CA . ASN A 1 1045 ? 48.457 59.423 46.081 1.00 32.30 1045 ASN A CA 1
ATOM 6943 C C . ASN A 1 1045 ? 47.497 60.600 45.973 1.00 33.22 1045 ASN A C 1
ATOM 6944 O O . ASN A 1 1045 ? 46.364 60.448 45.497 1.00 31.91 1045 ASN A O 1
ATOM 6949 N N . GLY A 1 1046 ? 47.943 61.761 46.428 1.00 32.41 1046 GLY A N 1
ATOM 6950 C CA . GLY A 1 1046 ? 47.215 62.993 46.223 1.00 37.37 1046 GLY A CA 1
ATOM 6951 C C . GLY A 1 1046 ? 46.337 63.473 47.359 1.00 32.71 1046 GLY A C 1
ATOM 6952 O O . GLY A 1 1046 ? 45.592 64.436 47.167 1.00 35.36 1046 GLY A O 1
ATOM 6953 N N . VAL A 1 1047 ? 46.387 62.844 48.534 1.00 31.69 1047 VAL A N 1
ATOM 6954 C CA . VAL A 1 1047 ? 45.515 63.275 49.622 1.00 28.86 1047 VAL A CA 1
ATOM 6955 C C . VAL A 1 1047 ? 45.998 64.621 50.151 1.00 26.96 1047 VAL A C 1
ATOM 6956 O O . VAL A 1 1047 ? 47.169 64.776 50.503 1.00 24.83 1047 VAL A O 1
ATOM 6960 N N . SER A 1 1048 ? 45.096 65.604 50.206 1.00 25.67 1048 SER A N 1
ATOM 6961 C CA . SER A 1 1048 ? 45.392 66.922 50.756 1.00 25.02 1048 SER A CA 1
ATOM 6962 C C . SER A 1 1048 ? 44.315 67.252 51.767 1.00 22.73 1048 SER A C 1
ATOM 6963 O O . SER A 1 1048 ? 43.129 67.244 51.429 1.00 22.81 1048 SER A O 1
ATOM 6966 N N . GLY A 1 1049 ? 44.722 67.552 52.993 1.00 24.70 1049 GLY A N 1
ATOM 6967 C CA . GLY A 1 1049 ? 43.773 67.727 54.070 1.00 21.49 1049 GLY A CA 1
ATOM 6968 C C . GLY A 1 1049 ? 43.278 66.393 54.599 1.00 22.09 1049 GLY A C 1
ATOM 6969 O O . GLY A 1 1049 ? 43.478 65.322 54.009 1.00 20.41 1049 GLY A O 1
ATOM 6970 N N . PHE A 1 1050 ? 42.619 66.470 55.752 1.00 22.57 1050 PHE A N 1
ATOM 6971 C CA . PHE A 1 1050 ? 42.131 65.295 56.461 1.00 20.78 1050 PHE A CA 1
ATOM 6972 C C . PHE A 1 1050 ? 40.673 64.978 56.156 1.00 23.18 1050 PHE A C 1
ATOM 6973 O O . PHE A 1 1050 ? 40.204 63.890 56.523 1.00 22.85 1050 PHE A O 1
ATOM 6981 N N . ILE A 1 1051 ? 39.959 65.882 55.471 1.00 21.51 1051 ILE A N 1
ATOM 6982 C CA . ILE A 1 1051 ? 38.549 65.655 55.156 1.00 24.30 1051 ILE A CA 1
ATOM 6983 C C . ILE A 1 1051 ? 38.391 64.569 54.098 1.00 23.39 1051 ILE A C 1
ATOM 6984 O O . ILE A 1 1051 ? 39.149 64.500 53.114 1.00 19.19 1051 ILE A O 1
ATOM 6989 N N . THR A 1 1052 ? 37.385 63.723 54.300 1.00 24.45 1052 THR A N 1
ATOM 6990 C CA . THR A 1 1052 ? 36.969 62.697 53.358 1.00 21.39 1052 THR A CA 1
ATOM 6991 C C . THR A 1 1052 ? 35.447 62.657 53.346 1.00 24.74 1052 THR A C 1
ATOM 6992 O O . THR A 1 1052 ? 34.786 63.108 54.286 1.00 22.39 1052 THR A O 1
ATOM 6996 N N . ALA A 1 1053 ? 34.891 62.096 52.284 1.00 21.19 1053 ALA A N 1
ATOM 6997 C CA . ALA A 1 1053 ? 33.445 62.006 52.165 1.00 22.72 1053 ALA A CA 1
ATOM 6998 C C . ALA A 1 1053 ? 32.899 60.880 53.032 1.00 23.53 1053 ALA A C 1
ATOM 6999 O O . ALA A 1 1053 ? 33.473 59.788 53.090 1.00 28.28 1053 ALA A O 1
ATOM 7001 N N . LEU A 1 1054 ? 31.799 61.165 53.730 1.00 23.17 1054 LEU A N 1
ATOM 7002 C CA . LEU A 1 1054 ? 31.043 60.119 54.411 1.00 23.69 1054 LEU A CA 1
ATOM 7003 C C . LEU A 1 1054 ? 30.420 59.177 53.380 1.00 23.68 1054 LEU A C 1
ATOM 7004 O O . LEU A 1 1054 ? 29.718 59.636 52.477 1.00 23.33 1054 LEU A O 1
ATOM 7009 N N . PRO A 1 1055 ? 30.645 57.871 53.477 1.00 22.47 1055 PRO A N 1
ATOM 7010 C CA . PRO A 1 1055 ? 30.052 56.958 52.483 1.00 23.15 1055 PRO A CA 1
ATOM 7011 C C . PRO A 1 1055 ? 28.547 56.756 52.693 1.00 24.96 1055 PRO A C 1
ATOM 7012 O O . PRO A 1 1055 ? 28.106 56.025 53.584 1.00 24.00 1055 PRO A O 1
ATOM 7016 N N . THR A 1 1056 ? 27.740 57.413 51.865 1.00 22.88 1056 THR A N 1
ATOM 7017 C CA . THR A 1 1056 ? 26.288 57.373 52.014 1.00 25.34 1056 THR A CA 1
ATOM 7018 C C . THR A 1 1056 ? 25.670 56.050 51.547 1.00 26.77 1056 THR A C 1
ATOM 7019 O O . THR A 1 1056 ? 24.460 55.893 51.683 1.00 23.45 1056 THR A O 1
ATOM 7023 N N . SER A 1 1057 ? 26.449 55.105 51.013 1.00 24.69 1057 SER A N 1
ATOM 7024 C CA . SER A 1 1057 ? 25.923 53.788 50.670 1.00 28.67 1057 SER A CA 1
ATOM 7025 C C . SER A 1 1057 ? 26.462 52.670 51.548 1.00 28.10 1057 SER A C 1
ATOM 7026 O O . SER A 1 1057 ? 25.992 51.534 51.428 1.00 26.75 1057 SER A O 1
ATOM 7029 N N . TRP A 1 1058 ? 27.429 52.956 52.416 1.00 23.51 1058 TRP A N 1
ATOM 7030 C CA . TRP A 1 1058 ? 28.046 51.924 53.235 1.00 23.70 1058 TRP A CA 1
ATOM 7031 C C . TRP A 1 1058 ? 26.992 51.179 54.056 1.00 22.71 1058 TRP A C 1
ATOM 7032 O O . TRP A 1 1058 ? 26.218 51.790 54.795 1.00 22.38 1058 TRP A O 1
ATOM 7043 N N . THR A 1 1059 ? 26.978 49.844 53.910 1.00 26.04 1059 THR A N 1
ATOM 7044 C CA . THR A 1 1059 ? 26.087 48.896 54.584 1.00 23.86 1059 THR A CA 1
ATOM 7045 C C . THR A 1 1059 ? 24.661 48.929 54.048 1.00 23.93 1059 THR A C 1
ATOM 7046 O O . THR A 1 1059 ? 23.746 48.389 54.694 1.00 28.50 1059 THR A O 1
ATOM 7050 N N . ARG A 1 1060 ? 24.430 49.518 52.874 1.00 24.80 1060 ARG A N 1
ATOM 7051 C CA . ARG A 1 1060 ? 23.082 49.502 52.311 1.00 28.97 1060 ARG A CA 1
ATOM 7052 C C . ARG A 1 1060 ? 22.612 48.055 52.136 1.00 28.62 1060 ARG A C 1
ATOM 7053 O O . ARG A 1 1060 ? 23.330 47.231 51.564 1.00 26.90 1060 ARG A O 1
ATOM 7061 N N . GLY A 1 1061 ? 21.417 47.743 52.659 1.00 27.78 1061 GLY A N 1
ATOM 7062 C CA . GLY A 1 1061 ? 20.847 46.413 52.581 1.00 26.46 1061 GLY A CA 1
ATOM 7063 C C . GLY A 1 1061 ? 20.992 45.581 53.836 1.00 28.61 1061 GLY A C 1
ATOM 7064 O O . GLY A 1 1061 ? 20.201 44.651 54.035 1.00 33.06 1061 GLY A O 1
ATOM 7065 N N . GLU A 1 1062 ? 21.964 45.906 54.693 1.00 27.21 1062 GLU A N 1
ATOM 7066 C CA . GLU A 1 1062 ? 22.344 45.098 55.846 1.00 27.74 1062 GLU A CA 1
ATOM 7067 C C . GLU A 1 1062 ? 21.584 45.530 57.094 1.00 30.10 1062 GLU A C 1
ATOM 7068 O O . GLU A 1 1062 ? 21.611 46.709 57.470 1.00 28.14 1062 GLU A O 1
ATOM 7074 N N . ARG A 1 1063 ? 20.935 44.579 57.761 1.00 25.82 1063 ARG A N 1
ATOM 7075 C CA . ARG A 1 1063 ? 20.406 44.868 59.086 1.00 29.86 1063 ARG A CA 1
ATOM 7076 C C . ARG A 1 1063 ? 21.466 44.471 60.102 1.00 28.24 1063 ARG A C 1
ATOM 7077 O O . ARG A 1 1063 ? 21.587 43.303 60.471 1.00 27.12 1063 ARG A O 1
ATOM 7085 N N . ASN A 1 1064 ? 22.221 45.450 60.592 1.00 23.80 1064 ASN A N 1
ATOM 7086 C CA . ASN A 1 1064 ? 23.252 45.150 61.578 1.00 24.61 1064 ASN A CA 1
ATOM 7087 C C . ASN A 1 1064 ? 22.691 45.339 62.985 1.00 28.92 1064 ASN A C 1
ATOM 7088 O O . ASN A 1 1064 ? 23.129 46.181 63.772 1.00 27.99 1064 ASN A O 1
ATOM 7093 N N . ASP A 1 1065 ? 21.722 44.478 63.304 1.00 31.99 1065 ASP A N 1
ATOM 7094 C CA . ASP A 1 1065 ? 21.018 44.516 64.579 1.00 26.69 1065 ASP A CA 1
ATOM 7095 C C . ASP A 1 1065 ? 21.741 43.597 65.556 1.00 29.79 1065 ASP A C 1
ATOM 7096 O O . ASP A 1 1065 ? 21.863 42.392 65.309 1.00 25.50 1065 ASP A O 1
ATOM 7101 N N . SER A 1 1066 ? 22.241 44.168 66.654 1.00 25.29 1066 SER A N 1
ATOM 7102 C CA . SER A 1 1066 ? 22.999 43.390 67.623 1.00 25.05 1066 SER A CA 1
ATOM 7103 C C . SER A 1 1066 ? 22.113 42.533 68.518 1.00 29.61 1066 SER A C 1
ATOM 7104 O O . SER A 1 1066 ? 22.638 41.716 69.279 1.00 26.70 1066 SER A O 1
ATOM 7107 N N . GLY A 1 1067 ? 20.797 42.725 68.478 1.00 26.24 1067 GLY A N 1
ATOM 7108 C CA . GLY A 1 1067 ? 19.915 42.113 69.450 1.00 30.69 1067 GLY A CA 1
ATOM 7109 C C . GLY A 1 1067 ? 19.882 42.781 70.809 1.00 31.62 1067 GLY A C 1
ATOM 7110 O O . GLY A 1 1067 ? 19.117 42.338 71.675 1.00 31.75 1067 GLY A O 1
ATOM 7111 N N . LEU A 1 1068 ? 20.680 43.824 71.034 1.00 25.54 1068 LEU A N 1
ATOM 7112 C CA . LEU A 1 1068 ? 20.676 44.520 72.317 1.00 26.40 1068 LEU A CA 1
ATOM 7113 C C . LEU A 1 1068 ? 19.477 45.459 72.416 1.00 25.08 1068 LEU A C 1
ATOM 7114 O O . LEU A 1 1068 ? 18.952 45.935 71.409 1.00 30.01 1068 LEU A O 1
ATOM 7119 N N . ASN A 1 1069 ? 19.053 45.726 73.650 1.00 25.80 1069 ASN A N 1
ATOM 7120 C CA . ASN A 1 1069 ? 17.947 46.644 73.911 1.00 29.79 1069 ASN A CA 1
ATOM 7121 C C . ASN A 1 1069 ? 18.262 48.019 73.330 1.00 32.14 1069 ASN A C 1
ATOM 7122 O O . ASN A 1 1069 ? 19.265 48.643 73.693 1.00 28.29 1069 ASN A O 1
ATOM 7127 N N . LEU A 1 1070 ? 17.399 48.487 72.425 1.00 27.09 1070 LEU A N 1
ATOM 7128 C CA . LEU A 1 1070 ? 17.687 49.713 71.686 1.00 30.89 1070 LEU A CA 1
ATOM 7129 C C . LEU A 1 1070 ? 17.804 50.935 72.604 1.00 34.14 1070 LEU A C 1
ATOM 7130 O O . LEU A 1 1070 ? 18.531 51.879 72.285 1.00 32.12 1070 LEU A O 1
ATOM 7135 N N . SER A 1 1071 ? 17.115 50.936 73.748 1.00 31.53 1071 SER A N 1
ATOM 7136 C CA . SER A 1 1071 ? 17.244 52.047 74.688 1.00 31.26 1071 SER A CA 1
ATOM 7137 C C . SER A 1 1071 ? 18.666 52.206 75.229 1.00 33.16 1071 SER A C 1
ATOM 7138 O O . SER A 1 1071 ? 19.030 53.302 75.674 1.00 33.22 1071 SER A O 1
ATOM 7141 N N . ILE A 1 1072 ? 19.469 51.141 75.214 1.00 31.10 1072 ILE A N 1
ATOM 7142 C CA . ILE A 1 1072 ? 20.868 51.216 75.639 1.00 32.25 1072 ILE A CA 1
ATOM 7143 C C . ILE A 1 1072 ? 21.746 51.777 74.524 1.00 33.63 1072 ILE A C 1
ATOM 7144 O O . ILE A 1 1072 ? 22.790 52.388 74.784 1.00 35.49 1072 ILE A O 1
ATOM 7149 N N . LEU A 1 1073 ? 21.343 51.589 73.279 1.00 29.47 1073 LEU A N 1
ATOM 7150 C CA . LEU A 1 1073 ? 22.135 52.021 72.143 1.00 35.17 1073 LEU A CA 1
ATOM 7151 C C . LEU A 1 1073 ? 21.686 53.353 71.571 1.00 30.74 1073 LEU A C 1
ATOM 7152 O O . LEU A 1 1073 ? 22.437 53.954 70.796 1.00 34.19 1073 LEU A O 1
ATOM 7157 N N . ALA A 1 1074 ? 20.498 53.826 71.936 1.00 28.36 1074 ALA A N 1
ATOM 7158 C CA . ALA A 1 1074 ? 19.865 54.950 71.254 1.00 29.55 1074 ALA A CA 1
ATOM 7159 C C . ALA A 1 1074 ? 20.591 56.293 71.471 1.00 32.13 1074 ALA A C 1
ATOM 7160 O O . ALA A 1 1074 ? 20.578 57.159 70.576 1.00 33.28 1074 ALA A O 1
#

Organism: Pseudomonas aeruginosa (strain ATCC 15692 / DSM 22644 / CIP 104116 / JCM 14847 / LMG 12228 / 1C / PRS 101 / PAO1) (NCBI:txid208964)

B-factor: mean 35.16, std 15.29, range [15.89, 104.1]

Radius of gyration: 28.56 Å; Cα contacts (8 Å, |Δi|>4): 1944; chains: 1; bounding box: 62×80×80 Å

InterPro domains:
  IPR001736 Phospholipase D/Transphosphatidylase [PF00614] (165-189)
  IPR001736 Phospholipase D/Transphosphatidylase [PF00614] (851-877)
  IPR001736 Phospholipase D/Transphosphatidylase [PS50035] (162-189)
  IPR001736 Phospholipase D/Transphosphatidylase [PS50035] (850-877)
  IPR001736 Phospholipase D/Transphosphatidylase [SM00155] (162-189)
  IPR001736 Phospholipase D/Transphosphatidylase [SM00155] (850-877)
  IPR015679 Phospholipase D family [PTHR18896] (41-971)

Nearest PDB structures (foldseek):
  7v53-assembly1_A  TM=1.001E+00  e=0.000E+00  Pseudomonas aeruginosa PAO1
  7wdk-assembly1_A  TM=9.448E-01  e=0.000E+00  Pseudomonas aeruginosa PAO1
  6oho-assembly2_B  TM=7.990E-01  e=2.051E-39  Homo sapiens
  6ohr-assembly2_B  TM=8.109E-01  e=4.273E-38  Homo sapiens
  6ohr-assembly4_D  TM=8.102E-01  e=3.296E-37  Homo sapiens

Secondary structure (DSSP, 8-state):
-TTTSTT-TTSS--STT-S---EEEEEEEEESSHHHHHHHHHHHHHH--SEEEEEES---TT-BSSSS-BHHHHHHHHHHH-TT-EEEEEEB--S-GGGS--HHHHHHHHHHTTTT-SSS--EEE-PBPP--S-GGGGGG--B---EEEETTTEEEEES--S-TT----TT-----TTS-GGGS--TTS---EE--TTTSB-HHHHHHHHHS----HHHHHHHHHHHTT---HHHHHHHHHHHHHHTT--SS--HHHHHHHHHHHHHHHHHSHHHHHHHH--HHHHHHHHHHHHHHHHSSS--GGGTTS--PBPPTT-EE--TTSPP--EE--EEEEESTTHHHHHHHHHHHHHHHHHHHTSPPPHHHHHHHHHHHHHHHHHHHHHHHHTT-HHHHHHTTTSPP-----------SGGGSPPPPPP--SSEEEEEEEEE-HHHHHHHHHHHHHHT------TT--SSS-EEHHHHHHHHHHHH-SSEEEEEES------SS---PPTT-SS-HHHHHHH-GGGS-HHHHHHHTHHHHHHTT-GGGS-HHHHHHHHH--SSHHHHHHHHHHHHHHHHHHHHHHHHHSPPPSS----HHHHHHHHHHHHHHHT---EEEEE--SS-SS-TTSHHHHHHHHHHHIIIIISTT-HHHHHHHHHHHHHTTTTS-TTHHHHHTT-B-TTS-BGGGGS-GGGTEEEEEEEEEEEETTEEEEEE-EE--EEEEETTTEEEEES--SSHHHHSSSSSBEEEEEEEE-SEEEE-TTSSS-EEEEHHHHHHHHHHHHHHTT-S--SS-SSBP-GGGGGGTT-TTSHHHHHHHHHHHHHHHHHHHHH-SSS--SB-SS---TT-PBPPSSTTEEES-SS-GGG-EEESS--TTSGGGTS--SS------PPPSS-BSSEEE--TTTTTT------S-HHHH-

GO terms:
  GO:0004630 D-type glycerophospholipase activity (F, IMP)

Solvent-accessible surface area: 36525 Å² total; per-residue (Å²): 113,73,34,51,62,61,102,27,115,41,3,12,13,146,52,97,33,7,2,1,57,66,32,6,21,1,164,16,126,34,9,22,1,4,102,55,2,0,53,23,0,2,75,4,0,59,58,1,64,30,0,0,0,1,5,3,56,8,2,0,7,8,3,27,3,58,62,78,41,6,3,3,24,0,5,13,76,0,0,108,104,12,112,74,0,65,0,7,2,0,0,11,16,2,47,31,39,108,83,31,2,35,8,13,15,2,0,0,0,4,1,0,0,5,0,42,17,99,68,58,40,22,1,42,3,7,0,0,56,40,8,6,46,27,156,40,1,1,83,25,2,5,4,19,1,3,5,2,1,0,28,26,115,3,0,0,0,0,0,1,3,6,0,4,0,4,39,6,36,36,59,1,52,5,67,2,70,74,39,79,0,17,8,3,37,3,55,14,14,26,61,51,20,155,4,29,134,116,97,24,6,54,39,70,21,0,10,14,2,0,2,4,45,70,83,134,75,17,79,62,54,4,107,38,1,32,123,45,24,153,81,68,95,88,15,46,135,94,2,104,54,10,32,101,99,16,188,121,27,64,163,120,33,60,25,8,20,93,2,60,0,79,33,5,13,99,44,18,50,67,104,27,85,34,0,71,4,38,56,41,55,59,48,2,14,26,18,10,26,28,12,3,54,63,28,0,27,65,14,121,82,10,34,120,76,4,48,119,27,53,36,12,1,6,13,121,97,23,21,35,2,12,70,23,0,0,3,3,0,3,0,2,0,0,0,34,0,22,34,14,0,3,8,3,0,0,6,0,2,0,2,2,1,1,0,2,5,21,76,30,24,133,127,54,65,156,82,80,57,59,60,23,37,72,12,9,110,24,7,22,55,53,6,42,62,46,0,47,94,71,68,11,45,121,84,50,76,77,63,176,125,115,90,85,72,114,105,98,37,95,51,40,65,2,63,33,108,117,4,44,14,88,96,33,70,146,139,205,32,39,20,8,0,1,0,0,2,0,0,2,33,94,2,4,125,18,3,74,48,0,13,150,40,8,66,3,109,16,67,65,35,137,49,20,20,48,144,28,52,1,18,2,1,22,52,0,8,39,30,3,1,82,51,5,128,44,0,0,3,0,0,2,26,29,1,0,1,47,11,33,147,74,9,42,21,52,180,92,7,94,28,0,6,0,0,16,40,41,60,61,25,65,57,27,137,70,56,11,5,95,84,0,149,2,103,54,0,25,86,124,148,51,12,65,79,8,42,33,64,31,0,58,107,0,40,140,35,132,65,112,53,3,73,116,8,9,66,39,1,44,63,5,29,38,30,25,31,98,6,52,100,10,92,87,62,13,130,49,29,99,28,7,84,0,58,0,3,79,19,0,5,91,15,0,37,98,1,8,94,125,128,104,102,2,0,0,1,0,2,3,13,16,24,20,42,9,17,13,52,58,21,50,12,0,12,22,4,6,8,28,6,2,2,0,11,5,0,73,62,0,2,9,16,39,0,11,34,41,31,6,52,28,64,45,93,78,169,32,113,112,85,117,7,51,54,44,5,64,147,147,51,119,78,44,73,23,67,6,44,134,47,89,51,34,118,28,1,4,12,7,4,0,14,7,23,9,62,13,65,78,22,18,4,15,25,3,0,1,0,8,0,7,3,2,0,3,6,0,33,4,0,9,0,1,0,8,6,0,3,0,50,1,0,34,0,40,15,4,4,0,0,2,0,0,0,23,19,50,78,79,53,85,18,124,0,33,39,64,92,99,11,71,4,4,70,17,0,10,96,3,0,19,66,0,6,77,2,3,4,0,51,43,34,33,142,82,51,90,5,115,72,1,77,107,0,57,76,50,17,52,41,0,8,2,66,107,0,5,74,24,2,31,72,8,1,114,93,1,23,149,4,1,42,144,19,0,20,11,10,14,5,46,69,15,83,10,39,132,149,110,90,29,37,10,1,4,0,15,0,0,14,9,12,142,30,100,74,35,18,152,50,22,14,88,44,100,81,39,1,26,31,49,104,59,14,9,93,73,50,156,156,45,96,47,53,110,34,88,77,10,115,41,3,18,0,2,2,6,13,13,12,31,22,6,2,67,2,8,68,0,45,0,13,16,0,30,5,29,13,1

Foldseek 3Di:
DQLLDLVDPLNADADFAALAHKFADKAKDKDFFQLVVLQVVLVVLVVFAAEKEWEAQAAFQAQDRNVPAGVLQSNLVSCQVHVNYAYEYEYAQQQFCVVVRCLVLVLLSQLLSLAQRPDADRGYYDYAQQQFPFFLLQNLFIAHWGWMAGLLFKIKFFAAHNDAQRGDDLFLFFFLPPPAAPNLAFQAFDFADFQDPVQAAESLNSLLVLQFQVCVCLVVVLVLCVVLLCDDVVLSVVNVVLNVCVVPADPDGQPLNVVVSVVSSVCCLPPDVLSSVVRSVPLLVLQVSVNSSVRSNHHNHGDCCNYVNPHHHHDNVRGHHDQQGTGFAAGAMMMMMGDQCSLSVLLVRQLLLLLRLLVSQDDDDPVVVVVSVVSNVVNVVSSLVVCVVVVNVVRVVVCPPPDDRRDGSHGDHPADPSSHDANDDGDHAFKIKGKAKQAAQSSLVSSVSSCVVRVDDHDGDPSHDSGHFGQSLLSRLLSLLQSFDFEKEWFFAAAFAFFAAFFQAAPLDPFALLLCLQAPLVPADVVLCVQQVLVVCLVVLHSVSTPVVSLSVLCPDDDDRSVVRVVSSVSNSVLSNQLVVQVVSRPFDDGFDRCSLVSNLVNLLVCLVVVHAHAYEYEYALFRRHHLSDLLRVQSVSSRLSQDFGGCRHNQNSNLLSNQLSVCPPVDDPPVSSVQQQDADPVGGRNSVVDDCLSYYAYKWFKFWDQGPNATDIHTNRRHGGWMDGPLFKIKGHNAGNGCQRRVSSGHMIMIMIMGHSDWDWAAQQVPDTDIHHPVSLVVQLVNVCSQQSNPDDPDHPAARNVVLNVCSRHNSHSVNSVVLRVLQAVLQVLCVVWDQQRFAAEAPQQCVVVHHGAASRRQWHQPDPVNSVNHTDRPDDHSNDCLCPCDDPPGDHDGTDHRPDHGGGIHGRHSRHRRNRDSNSSHRVVSSD

Sequence (930 aa):
SPCVAISAPGCFIKGSNLFSEKRAGNRVRFFTTGRDYFSDLASALDSASSSIFITGWQVNYDVLLDGRRSLWQCLRQALERSPALKVYVMPWLSPSGSLGTYDFETMLAVFQLNAGLEGGARAFCTPAIQQSDMQGLGVAFSHHQKSVVIDNRIGYVGGIDLAYGRRDDNDFSLDASGRRGNDAYNPGLPHLGWMAEDEHVSSMGLMMATLFDLSSSIRAIANLIADNLDIEPELERRLRAWLEELRTAALNLPEALRIKSLLLINQWMSETELGQVLTLIGSLFWTLHRLMQARAGGHQQPYRYLDEAPQPLASPDNARLAADQPRMPWQDVHCRIEGPSVYDLARNFIDRWNGQQAYLAKTPALQDTALVRSALEAVMKWLNSLAAAAGLENYLDEKRNLRLELDPPTPCWINAPEQLPQEPEVRRGGMTVQVLRSAAARMLEQEQAGRLGAGVNLPLQVGVSTEGVQSNCKDAMLLAISGAQQFIYIENQFFQSEFGKEGEVFKDLPLSGPMASLRDVGSLRRDFVVRIRLEEALEQRDLWLLDWAEVEKIAQEPGTEARQFLKSMLAMWGVNAQGWLTHKLGEAQHGLLNEIGEALARRIERAIQREHPFHVYLVLPVHPEGALNVPNIMHQVHLTQQSLVFGEQSLVKRIQRQMALKALEGKSDPAQAREIIERKDARGRPVYEQQDWSRYLTLLNLRTWAVLGGRVVTEQIYVHSKLLIADDRVAILGSANINDRSLQGERDSELAVMVRDSEPLTVRLDGKNDAIVGKAIHQLRVNLWKKHFGLSQGPGGFVKPASELSAYLSIPAAQEAWEAIQTLAKENTRAYERTFNFIPQNISQTQLFEDGFPASIWPTWAYRKPGELRAGGQLMEPMPYQEIFWRSSNLTSVKTFPPPNGVSGFITALPTSWTRGERNDSGLNLSILA